Protein 5VT6 (pdb70)

Radius of gyration: 27.68 Å; Cα contacts (8 Å, |Δi|>4): 2386; chains: 4; bounding box: 78×60×85 Å

Nearest PDB structures (foldseek):
  5vt6-assembly1_B  TM=1.004E+00  e=1.354E-52  Burkholderia pseudomallei 1710b
  5vt6-assembly1_A  TM=1.003E+00  e=3.858E-51  Burkholderia pseudomallei 1710b
  5vt6-assembly1_C  TM=9.973E-01  e=3.308E-50  Burkholderia pseudomallei 1710b
  5vt6-assembly1_D  TM=1.000E+00  e=5.338E-49  Burkholderia pseudomallei 1710b
  8jfg-assembly2_E  TM=9.544E-01  e=6.096E-26  Helicobacter pylori

B-factor: mean 19.11, std 9.96, range [7.11, 70.33]

InterPro domains:
  IPR002347 Short-chain dehydrogenase/reductase SDR [PF13561] (15-246)
  IPR002347 Short-chain dehydrogenase/reductase SDR [PR00080] (81-92)
  IPR002347 Short-chain dehydrogenase/reductase SDR [PR00080] (134-142)
  IPR002347 Short-chain dehydrogenase/reductase SDR [PR00080] (154-173)
  IPR002347 Short-chain dehydrogenase/reductase SDR [PR00081] (6-23)
  IPR002347 Short-chain dehydrogenase/reductase SDR [PR00081] (81-92)
  IPR002347 Short-chain dehydrogenase/reductase SDR [PR00081] (128-144)
  IPR002347 Short-chain dehydrogenase/reductase SDR [PR00081] (154-173)
  IPR002347 Short-chain dehydrogenase/reductase SDR [PR00081] (175-192)
  IPR002347 Short-chain dehydrogenase/reductase SDR [PR00081] (209-229)
  IPR011283 Acetoacetyl-CoA reductase [TIGR01829] (5-247)
  IPR020904 Short-chain dehydrogenase/reductase, conserved site [PS00061] (141-169)
  IPR036291 NAD(P)-binding domain superfamily [SSF51735] (4-247)
  IPR050259 Short-chain dehydrogenases/reductases [PTHR42879] (4-246)
  IPR057326 Ketoreductase domain [SM00822] (5-185)

Solvent-accessible surface area: 33100 Å² total; per-residue (Å²): 170,60,6,0,3,0,3,22,0,19,37,43,19,0,7,7,0,0,81,64,0,49,90,68,42,13,22,3,0,0,2,29,68,86,95,32,135,89,26,85,68,27,32,91,106,9,114,115,67,62,46,101,15,112,28,20,55,12,70,10,28,53,36,92,12,4,80,150,7,4,128,41,0,62,86,82,44,59,58,1,6,0,0,0,5,18,27,41,53,60,109,88,23,43,1,92,163,4,74,73,46,32,0,19,31,0,13,117,23,3,2,16,5,4,0,0,4,1,38,34,9,4,48,24,0,25,137,98,161,44,0,9,0,2,0,10,3,12,4,11,5,26,49,1,13,133,8,17,0,0,33,0,0,0,12,13,0,2,17,0,0,0,6,0,1,0,55,33,5,6,140,84,34,1,4,0,1,1,0,5,10,7,56,22,52,39,80,85,20,88,90,47,80,119,93,56,52,106,77,48,28,53,93,61,1,24,26,37,76,34,0,112,22,61,1,0,0,5,0,0,19,22,1,0,32,95,41,0,15,0,1,3,1,11,53,4,31,0,6,0,5,20,29,13,73,178,95,8,0,3,0,3,23,0,18,40,43,20,1,6,8,0,0,79,66,0,51,90,67,44,14,26,3,0,0,3,29,67,121,95,33,135,82,29,88,68,28,21,95,101,12,117,108,69,59,47,102,3,33,26,15,51,9,54,9,13,53,51,122,19,4,85,142,3,4,121,98,0,65,86,103,51,61,54,2,1,0,0,0,7,19,26,42,58,69,114,88,21,45,1,86,165,3,76,59,45,34,0,43,24,0,12,93,22,2,1,15,4,4,1,0,4,0,40,35,8,4,55,18,0,31,137,88,157,26,0,11,1,2,0,10,4,12,4,6,7,24,51,2,11,135,7,16,0,0,32,0,0,0,13,14,0,2,17,0,0,0,7,0,1,0,52,30,4,6,150,75,39,1,4,0,1,1,0,5,10,7,83,30,55,71,156,159,47,83,84,56,19,50,92,76,0,23,22,28,73,59,0,109,21,59,1,0,0,5,2,0,17,22,1,4,35,104,41,0,16,0,0,3,1,9,54,4,32,0,6,0,4,22,26,13,71,175,97,6,0,2,0,2,21,0,19,39,44,19,0,6,8,0,0,80,64,0,49,89,67,40,16,24,4,0,0,3,28,70,111,96,32,136,88,31,91,65,28,32,79,104,12,124,113,69,59,48,108,18,123,26,14,49,10,57,9,12,51,40,96,5,3,63,147,8,4,121,112,0,56,82,66,48,59,53,1,0,0,0,0,3,18,23,41,59,68,112,91,22,51,1,77,156,3,77,52,44,32,0,46,24,0,13,90,23,1,2,12,4,3,0,0,4,0,38,35,6,1,55,19,0,35,140,87,145,26,0,11,1,2,0,9,4,11,2,7,10,20,40,10,2,130,9,19,0,0,32,1,0,0,14,13,0,0,21,0,0,0,6,0,1,0,47,35,4,5,130,71,39,1,4,0,2,2,0,6,9,6,65,30,56,123,140,90,68,73,65,45,113,82,47,15,45,95,86,1,22,26,31,75,39,0,117,23,63,3,0,0,5,1,0,19,24,1,4,34,102,38,0,15,0,1,3,1,9,52,4,31,0,5,0,4,22,25,13,75,180,83,6,0,3,0,2,22,0,17,38,45,21,0,6,8,0,0,82,69,0,48,91,67,43,14,25,4,0,0,2,31,38,129,190,31,134,82,34,89,63,27,45,107,98,10,54,114,70,61,47,114,13,93,27,14,53,9,58,10,31,55,37,96,7,3,79,137,4,5,63,120,0,62,87,83,44,60,56,1,7,0,0,0,3,20,24,42,39,68,108,90,24,45,0,84,163,3,75,48,46,34,0,17,21,0,12,114,22,1,1,16,4,3,0,0,4,0,39,33,7,2,54,17,0,43,147,89,60,32,0,9,1,2,0,10,4,13,3,7,9,23,40,11,3,134,8,19,0,0,33,2,0,0,13,14,0,0,22,0,0,0,5,0,1,0,46,33,5,6,140,127,40,2,5,0,1,2,0,6,8,7,67,32,56,124,100,92,74,36,69,105,82,0,23,24,32,74,51,0,113,22,62,1,0,0,6,2,0,19,22,1,1,34,98,40,0,16,0,0,3,1,8,51,2,30,0,6,0,4,22,26,13,73

Foldseek 3Di:
DAEEEFEVLLFQLNVLLQVLLVVVPYQYEYEDEPPPPCVVVSQVVVVVVPDHYHYFYAQLLDLVRLQVRLVVVCVVVVAHAEYEAPDFDALFDAPVPDDPCRQSVRQSRQAVSLVSNCVSHVVRLQVQLGHEYEHEAAVCLVVPDGRGPRRVVRRVVVLVSQQVVQVVNLRSHYAGEYEYEAAAPGVVLVVDDPVCCVPPRQVLAVQRDHHYSNVSSVVSSVCGDPVNSVDHSYYHYHYNPSDDD/DAEEEFEVLQFQLNVLLQVLLVVVPYQYEYEDEPPPPCVVVSQVVVVVVPGHYHYFYAQLLDLVRLLVRLVVVCVVPVAHAEYEADDFDAQFDAPVPDDPCRQSVRQSRQAVSLVSNCVSHVVRLLVVLGHEYEYEAAVCLVVPDGRGPRRVVRRVVVLVSQQVVQVVNLVSHYAGEYEHEAAAPGPVCQVPPQVLAVQRDHHYSNVSSNVVSVCGDPVNSVDHSYYHYHYNPSDDD/DAEEEFEVCLALLNVLLQVLLVVVPYQYEYEDEPPPPCPPVSQVVVVVVPGHYHYFYAQLLDLVRLQVRLVVVCVVVVAHAEYEAPFFDAQFAAPVPDDPVRQVVRQSRQAVSLVSNCVSHVVRLQVVLGHEYEHEAAVCLVDPDGRGPRNVVRRVVVLVSQQVVQVVNLRSHYAGEYEHEAAAPSDDPCCCVPPHQVLQQQRDHHYSNVSSNVSSVCSDPVNSVDHSYYHYHHNPSDDD/DAEEEFEVLLALLNVLLQVLLVVVPYQYEYEDEPPDPQVVVSQVVVVVVPDHYHYFYAQLLDLVRLQVRLVVVCVVVVAHAEYEAPDADAQFAAPVPDDPVRLVVRQSRLAVSLVSNCVSHVVRLLVVLGHEYEYEAAVCLVDPDGRGPRNVVRRVNVLVSQQVVQVVCLRSHYAGEYEHEAAAPSVPVNQVLQVQRDHHYSNVSSVVSSVCSDPVNSVDHSYYHYHHNPSDDD

Secondary structure (DSSP, 8-state):
--EEEETTTTSHHHHHHHHHHHHTT-EEEEEE-TT-S-HHHHHHHHHHTT---EEEE--TT-HHHHHHHHHHHHHHHS--SEEEE-------B-TTT--HHHHHHHIIIIIHHHHHHHTTTHHHHHHHT-EEEEEE--HHHHH--TTBHHHHHHHHHHHHHHHHHHHHHGGGTEEEEEEEE-SBSSHHHHTS-HHHIIIIIGGG-TTSSPBPHHHHHHHHHHHTSTT-TT--S-EEEESTTS---/--EEEETTTTSHHHHHHHHHHHHTT-EEEEEE-TT-S-HHHHHHHHHHTT---EEEE--TT-HHHHHHHHHHHHHHHS--SEEEE-------B-TTT--HHHHHHHIIIIIHHHHHHHTTTHHHHHHHT-EEEEEE--HHHHH--TTBHHHHHHHHHHHHHHHHHHHHHGGGTEEEEEEEE--B----IIIIIGGG-TTSSPBPHHHHHHHHHHHTSTT-TT--S-EEEESTTS---/--EEEETTTTSHHHHHHHHHHHHTT-EEEEEE-TT-TTHHHHHHHHHHTT---EEEE--TT-HHHHHHHHHHHHHHHS---EEEE-------B-TTT--HHHHHHHIIIIIHHHHHHHTTTHHHHHHHT-EEEEEE--GGGTS--TTBHHHHHHHHHHHHHHHHHHHHHGGGTEEEEEEEE--B----HHHIIIIIGGG-TT-SPBPHHHHHHHHHHHTSTT-TT--S-EEEESTTS---/--EEEETTTTSHHHHHHHHHHHHTT-EEEEEE-TT-S-HHHHHHHHHHTT---EEEE--TT-HHHHHHHHHHHHHHHS--SEEEE-------B-TTT--HHHHHHHIIIIIHHHHHHHTTTHHHHHHHT-EEEEEE--GGGTS--TTBHHHHHHHHHHHHHHHHHHHHHGGGTEEEEEEEE--B---TTTGGG-TTSSPBPHHHHHHHHHHHTSTT-TT--S-EEEESTTS---

Structure (mmCIF, N/CA/C/O backbone):
data_5VT6
#
_entry.id   5VT6
#
_cell.length_a   73.150
_cell.length_b   92.180
_cell.length_c   83.050
_cell.angle_alpha   90.000
_cell.angle_beta   115.150
_cell.angle_gamma   90.000
#
_symmetry.space_group_name_H-M   'P 1 21 1'
#
loop_
_entity.id
_entity.type
_entity.pdbx_description
1 polymer 'Acetoacetyl-CoA reductase'
2 non-polymer 'NADP NICOTINAMIDE-ADENINE-DINUCLEOTIDE PHOSPHATE'
3 non-polymer 'ACETATE ION'
4 non-polymer 1,2-ETHANEDIOL
5 non-polymer IMIDAZOLE
6 water water
#
loop_
_atom_site.group_PDB
_atom_site.id
_atom_site.type_symbol
_atom_site.label_atom_id
_atom_site.label_alt_id
_atom_site.label_comp_id
_atom_site.label_asym_id
_atom_site.label_entity_id
_atom_site.label_seq_id
_atom_site.pdbx_PDB_ins_code
_atom_site.Cartn_x
_atom_site.Cartn_y
_atom_site.Cartn_z
_atom_site.occupancy
_atom_site.B_iso_or_equiv
_atom_site.auth_seq_id
_atom_site.auth_comp_id
_atom_site.auth_asym_id
_atom_site.auth_atom_id
_atom_site.pdbx_PDB_model_num
ATOM 1 N N . LYS A 1 25 ? 42.742 -6.775 -14.801 1.00 29.25 4 LYS A N 1
ATOM 2 C CA . LYS A 1 25 ? 42.123 -5.470 -14.576 1.00 30.36 4 LYS A CA 1
ATOM 3 C C . LYS A 1 25 ? 41.197 -5.438 -13.353 1.00 26.24 4 LYS A C 1
ATOM 4 O O . LYS A 1 25 ? 40.163 -6.101 -13.328 1.00 27.47 4 LYS A O 1
ATOM 10 N N . ARG A 1 26 ? 41.556 -4.625 -12.362 1.00 19.95 5 ARG A N 1
ATOM 11 C CA . ARG A 1 26 ? 40.834 -4.592 -11.095 1.00 15.51 5 ARG A CA 1
ATOM 12 C C . ARG A 1 26 ? 39.516 -3.833 -11.234 1.00 14.00 5 ARG A C 1
ATOM 13 O O . ARG A 1 26 ? 39.476 -2.744 -11.816 1.00 16.48 5 ARG A O 1
ATOM 21 N N . VAL A 1 27 ? 38.440 -4.393 -10.681 1.00 13.58 6 VAL A N 1
ATOM 22 C CA . VAL A 1 27 ? 37.094 -3.833 -10.809 1.00 12.39 6 VAL A CA 1
ATOM 23 C C . VAL A 1 27 ? 36.646 -3.288 -9.458 1.00 13.61 6 VAL A C 1
ATOM 24 O O . VAL A 1 27 ? 36.720 -3.993 -8.444 1.00 14.09 6 VAL A O 1
ATOM 28 N N . ALA A 1 28 ? 36.153 -2.050 -9.450 1.00 11.82 7 ALA A N 1
ATOM 29 C CA . ALA A 1 28 ? 35.626 -1.430 -8.243 1.00 10.12 7 ALA A CA 1
ATOM 30 C C . ALA A 1 28 ? 34.145 -1.139 -8.413 1.00 15.45 7 ALA A C 1
ATOM 31 O O . ALA A 1 28 ? 33.696 -0.770 -9.505 1.00 14.73 7 ALA A O 1
ATOM 33 N N . PHE A 1 29 ? 33.394 -1.287 -7.321 1.00 9.92 8 PHE A N 1
ATOM 34 C CA . PHE A 1 29 ? 31.988 -0.908 -7.259 1.00 8.88 8 PHE A CA 1
ATOM 35 C C . PHE A 1 29 ? 31.808 0.052 -6.090 1.00 11.01 8 PHE A C 1
ATOM 36 O O . PHE A 1 29 ? 32.137 -0.294 -4.946 1.00 12.02 8 PHE A O 1
ATOM 44 N N . VAL A 1 30 ? 31.298 1.253 -6.373 1.00 12.33 9 VAL A N 1
ATOM 45 C CA . VAL A 1 30 ? 31.210 2.338 -5.393 1.00 11.00 9 VAL A CA 1
ATOM 46 C C . VAL A 1 30 ? 29.737 2.658 -5.179 1.00 10.97 9 VAL A C 1
ATOM 47 O O . VAL A 1 30 ? 29.085 3.215 -6.075 1.00 11.92 9 VAL A O 1
ATOM 51 N N . THR A 1 31 ? 29.207 2.334 -3.999 1.00 10.47 10 THR A N 1
ATOM 52 C CA . THR A 1 31 ? 27.827 2.714 -3.738 1.00 10.49 10 THR A CA 1
ATOM 53 C C . THR A 1 31 ? 27.769 4.201 -3.401 1.00 14.06 10 THR A C 1
ATOM 54 O O . THR A 1 31 ? 28.719 4.778 -2.868 1.00 12.88 10 THR A O 1
ATOM 58 N N . GLY A 1 32 ? 26.656 4.833 -3.755 1.00 12.33 11 GLY A N 1
ATOM 59 C CA . GLY A 1 32 ? 26.619 6.287 -3.682 1.00 15.09 11 GLY A CA 1
ATOM 60 C C . GLY A 1 32 ? 27.688 6.945 -4.527 1.00 13.63 11 GLY A C 1
ATOM 61 O O . GLY A 1 32 ? 28.176 8.027 -4.178 1.00 12.20 11 GLY A O 1
ATOM 62 N N . GLY A 1 33 ? 28.059 6.316 -5.645 1.00 12.25 12 GLY A N 1
ATOM 63 C CA . GLY A 1 33 ? 29.183 6.755 -6.459 1.00 16.63 12 GLY A CA 1
ATOM 64 C C . GLY A 1 33 ? 28.988 8.072 -7.182 1.00 16.22 12 GLY A C 1
ATOM 65 O O . GLY A 1 33 ? 29.964 8.591 -7.732 1.00 16.83 12 GLY A O 1
ATOM 66 N N . MET A 1 34 ? 27.772 8.617 -7.212 1.00 13.77 13 MET A N 1
ATOM 67 C CA . MET A 1 34 ? 27.525 9.915 -7.822 1.00 15.65 13 MET A CA 1
ATOM 68 C C . MET A 1 34 ? 27.333 11.025 -6.803 1.00 15.38 13 MET A C 1
ATOM 69 O O . MET A 1 34 ? 27.082 12.168 -7.198 1.00 17.45 13 MET A O 1
ATOM 74 N N . GLY A 1 35 ? 27.416 10.714 -5.510 1.00 14.03 14 GLY A N 1
ATOM 75 C CA . GLY A 1 35 ? 27.298 11.710 -4.468 1.00 11.65 14 GLY A CA 1
ATOM 76 C C . GLY A 1 35 ? 28.600 12.460 -4.267 1.00 13.58 14 GLY A C 1
ATOM 77 O O . GLY A 1 35 ? 29.563 12.313 -5.018 1.00 14.30 14 GLY A O 1
ATOM 78 N N . GLY A 1 36 ? 28.618 13.289 -3.229 1.00 14.58 15 GLY A N 1
ATOM 79 C CA . GLY A 1 36 ? 29.741 14.182 -3.013 1.00 13.60 15 GLY A CA 1
ATOM 80 C C . GLY A 1 36 ? 31.039 13.428 -2.812 1.00 15.66 15 GLY A C 1
ATOM 81 O O . GLY A 1 36 ? 32.002 13.585 -3.576 1.00 17.63 15 GLY A O 1
ATOM 82 N N . LEU A 1 37 ? 31.070 12.581 -1.789 1.00 11.87 16 LEU A N 1
ATOM 83 C CA . LEU A 1 37 ? 32.268 11.775 -1.565 1.00 10.65 16 LEU A CA 1
ATOM 84 C C . LEU A 1 37 ? 32.388 10.657 -2.597 1.00 14.90 16 LEU A C 1
ATOM 85 O O . LEU A 1 37 ? 33.488 10.364 -3.079 1.00 11.30 16 LEU A O 1
ATOM 90 N N . GLY A 1 38 ? 31.267 10.030 -2.966 1.00 11.88 17 GLY A N 1
ATOM 91 C CA . GLY A 1 38 ? 31.334 8.892 -3.870 1.00 12.07 17 GLY A CA 1
ATOM 92 C C . GLY A 1 38 ? 31.909 9.238 -5.232 1.00 11.51 17 GLY A C 1
ATOM 93 O O . GLY A 1 38 ? 32.684 8.463 -5.801 1.00 12.49 17 GLY A O 1
ATOM 94 N N . ALA A 1 39 ? 31.554 10.407 -5.768 1.00 11.57 18 ALA A N 1
ATOM 95 C CA . ALA A 1 39 ? 32.092 10.804 -7.068 1.00 13.15 18 ALA A CA 1
ATOM 96 C C . ALA A 1 39 ? 33.607 10.972 -7.000 1.00 14.09 18 ALA A C 1
ATOM 97 O O . ALA A 1 39 ? 34.330 10.565 -7.921 1.00 12.84 18 ALA A O 1
ATOM 99 N N . ALA A 1 40 ? 34.102 11.556 -5.908 1.00 12.40 19 ALA A N 1
ATOM 100 C CA . ALA A 1 40 ? 35.543 11.739 -5.745 1.00 9.93 19 ALA A CA 1
ATOM 101 C C . ALA A 1 40 ? 36.254 10.396 -5.653 1.00 11.53 19 ALA A C 1
ATOM 102 O O . ALA A 1 40 ? 37.335 10.214 -6.230 1.00 11.01 19 ALA A O 1
ATOM 104 N N . ILE A 1 41 ? 35.653 9.443 -4.934 1.00 10.84 20 ILE A N 1
ATOM 105 C CA . ILE A 1 41 ? 36.208 8.091 -4.838 1.00 10.33 20 ILE A CA 1
ATOM 106 C C . ILE A 1 41 ? 36.257 7.438 -6.214 1.00 11.19 20 ILE A C 1
ATOM 107 O O . ILE A 1 41 ? 37.285 6.885 -6.631 1.00 12.05 20 ILE A O 1
ATOM 112 N N . SER A 1 42 ? 35.139 7.493 -6.939 1.00 8.63 21 SER A N 1
ATOM 113 C CA . SER A 1 42 ? 35.072 6.872 -8.256 1.00 9.80 21 SER A CA 1
ATOM 114 C C . SER A 1 42 ? 36.154 7.410 -9.184 1.00 13.97 21 SER A C 1
ATOM 115 O O . SER A 1 42 ? 36.802 6.637 -9.907 1.00 12.13 21 SER A O 1
ATOM 118 N N . ARG A 1 43 ? 36.371 8.726 -9.163 1.00 12.58 22 ARG A N 1
ATOM 119 C CA . ARG A 1 43 ? 37.395 9.336 -10.006 1.00 13.45 22 ARG A CA 1
ATOM 120 C C . ARG A 1 43 ? 38.783 8.825 -9.645 1.00 11.59 22 ARG A C 1
ATOM 121 O O . ARG A 1 43 ? 39.569 8.463 -10.529 1.00 13.17 22 ARG A O 1
ATOM 129 N N . ARG A 1 44 ? 39.106 8.800 -8.347 1.00 12.62 23 ARG A N 1
ATOM 130 C CA . ARG A 1 44 ? 40.431 8.355 -7.918 1.00 15.28 23 ARG A CA 1
ATOM 131 C C . ARG A 1 44 ? 40.674 6.899 -8.281 1.00 13.57 23 ARG A C 1
ATOM 132 O O . ARG A 1 44 ? 41.771 6.538 -8.721 1.00 14.07 23 ARG A O 1
ATOM 140 N N . LEU A 1 45 ? 39.670 6.042 -8.091 1.00 11.29 24 LEU A N 1
ATOM 141 C CA . LEU A 1 45 ? 39.873 4.635 -8.417 1.00 13.49 24 LEU A CA 1
ATOM 142 C C . LEU A 1 45 ? 40.001 4.433 -9.922 1.00 15.96 24 LEU A C 1
ATOM 143 O O . LEU A 1 45 ? 40.787 3.594 -10.372 1.00 12.82 24 LEU A O 1
ATOM 148 N N . HIS A 1 46 ? 39.222 5.177 -10.713 1.00 13.70 25 HIS A N 1
ATOM 149 C CA . HIS A 1 46 ? 39.380 5.138 -12.163 1.00 14.15 25 HIS A CA 1
ATOM 150 C C . HIS A 1 46 ? 40.781 5.577 -12.571 1.00 15.97 25 HIS A C 1
ATOM 151 O O . HIS A 1 46 ? 41.423 4.933 -13.412 1.00 15.51 25 HIS A O 1
ATOM 158 N N . ASP A 1 47 ? 41.282 6.663 -11.968 1.00 13.73 26 ASP A N 1
ATOM 159 C CA . ASP A 1 47 ? 42.598 7.172 -12.327 1.00 17.73 26 ASP A CA 1
ATOM 160 C C . ASP A 1 47 ? 43.717 6.238 -11.892 1.00 15.25 26 ASP A C 1
ATOM 161 O O . ASP A 1 47 ? 44.807 6.290 -12.476 1.00 19.61 26 ASP A O 1
ATOM 166 N N . ALA A 1 48 ? 43.475 5.395 -10.891 1.00 12.12 27 ALA A N 1
ATOM 167 C CA . ALA A 1 48 ? 44.417 4.350 -10.506 1.00 18.67 27 ALA A CA 1
ATOM 168 C C . ALA A 1 48 ? 44.415 3.170 -11.467 1.00 18.01 27 ALA A C 1
ATOM 169 O O . ALA A 1 48 ? 45.202 2.235 -11.279 1.00 22.50 27 ALA A O 1
ATOM 171 N N . GLY A 1 49 ? 43.547 3.174 -12.468 1.00 14.85 28 GLY A N 1
ATOM 172 C CA . GLY A 1 49 ? 43.532 2.127 -13.461 1.00 15.52 28 GLY A CA 1
ATOM 173 C C . GLY A 1 49 ? 42.461 1.084 -13.273 1.00 14.98 28 GLY A C 1
ATOM 174 O O . GLY A 1 49 ? 42.470 0.082 -13.993 1.00 17.46 28 GLY A O 1
ATOM 175 N N . MET A 1 50 ? 41.537 1.283 -12.340 1.00 14.93 29 MET A N 1
ATOM 176 C CA . MET A 1 50 ? 40.471 0.313 -12.144 1.00 16.16 29 MET A CA 1
ATOM 177 C C . MET A 1 50 ? 39.310 0.571 -13.096 1.00 16.05 29 MET A C 1
ATOM 178 O O . MET A 1 50 ? 39.080 1.699 -13.545 1.00 18.14 29 MET A O 1
ATOM 183 N N . ALA A 1 51 ? 38.591 -0.501 -13.421 1.00 15.55 30 ALA A N 1
ATOM 184 C CA . ALA A 1 51 ? 37.297 -0.381 -14.079 1.00 14.00 30 ALA A CA 1
ATOM 185 C C . ALA A 1 51 ? 36.261 -0.106 -12.997 1.00 15.89 30 ALA A C 1
ATOM 186 O O . ALA A 1 51 ? 36.154 -0.874 -12.037 1.00 18.00 30 ALA A O 1
ATOM 188 N N . VAL A 1 52 ? 35.511 0.991 -13.119 1.00 12.98 31 VAL A N 1
ATOM 189 C CA . VAL A 1 52 ? 34.684 1.457 -12.007 1.00 12.98 31 VAL A CA 1
ATOM 190 C C . VAL A 1 52 ? 33.209 1.395 -12.384 1.00 16.05 31 VAL A C 1
ATOM 191 O O . VAL A 1 52 ? 32.787 1.973 -13.394 1.00 14.37 31 VAL A O 1
ATOM 195 N N . ALA A 1 53 ? 32.437 0.688 -11.568 1.00 12.32 32 ALA A N 1
ATOM 196 C CA . ALA A 1 53 ? 30.982 0.722 -11.585 1.00 14.31 32 ALA A CA 1
ATOM 197 C C . ALA A 1 53 ? 30.495 1.549 -10.406 1.00 11.88 32 ALA A C 1
ATOM 198 O O . ALA A 1 53 ? 31.041 1.447 -9.300 1.00 13.67 32 ALA A O 1
ATOM 200 N N . VAL A 1 54 ? 29.468 2.367 -10.632 1.00 13.73 33 VAL A N 1
ATOM 201 C CA . VAL A 1 54 ? 28.889 3.170 -9.559 1.00 13.31 33 VAL A CA 1
ATOM 202 C C . VAL A 1 54 ? 27.429 2.787 -9.404 1.00 13.98 33 VAL A C 1
ATOM 203 O O . VAL A 1 54 ? 26.764 2.385 -10.367 1.00 15.72 33 VAL A O 1
ATOM 207 N N . SER A 1 55 ? 26.931 2.894 -8.177 1.00 13.94 34 SER A N 1
ATOM 208 C CA . SER A 1 55 ? 25.500 2.747 -7.967 1.00 15.18 34 SER A CA 1
ATOM 209 C C . SER A 1 55 ? 24.845 4.124 -7.969 1.00 15.55 34 SER A C 1
ATOM 210 O O . SER A 1 55 ? 25.498 5.155 -7.778 1.00 14.83 34 SER A O 1
ATOM 213 N N . HIS A 1 56 ? 23.543 4.132 -8.229 1.00 13.79 35 HIS A N 1
ATOM 214 C CA . HIS A 1 56 ? 22.728 5.314 -7.997 1.00 14.05 35 HIS A CA 1
ATOM 215 C C . HIS A 1 56 ? 21.422 4.876 -7.361 1.00 15.26 35 HIS A C 1
ATOM 216 O O . HIS A 1 56 ? 20.982 3.733 -7.518 1.00 15.09 35 HIS A O 1
ATOM 223 N N . SER A 1 57 ? 20.804 5.802 -6.640 1.00 13.42 36 SER A N 1
ATOM 224 C CA . SER A 1 57 ? 19.508 5.532 -6.046 1.00 19.66 36 SER A CA 1
ATOM 225 C C . SER A 1 57 ? 18.440 5.429 -7.135 1.00 20.73 36 SER A C 1
ATOM 226 O O . SER A 1 57 ? 18.572 5.979 -8.235 1.00 17.69 36 SER A O 1
ATOM 229 N N . GLU A 1 58 ? 17.362 4.713 -6.807 1.00 19.58 37 GLU A N 1
ATOM 230 C CA . GLU A 1 58 ? 16.338 4.417 -7.805 1.00 21.11 37 GLU A CA 1
ATOM 231 C C . GLU A 1 58 ? 15.716 5.688 -8.372 1.00 26.04 37 GLU A C 1
ATOM 232 O O . GLU A 1 58 ? 15.395 5.749 -9.565 1.00 28.21 37 GLU A O 1
ATOM 234 N N . ARG A 1 59 ? 15.556 6.722 -7.547 1.00 25.26 38 ARG A N 1
ATOM 235 C CA . ARG A 1 59 ? 14.917 7.955 -7.994 1.00 33.08 38 ARG A CA 1
ATOM 236 C C . ARG A 1 59 ? 15.914 9.041 -8.389 1.00 30.26 38 ARG A C 1
ATOM 237 O O . ARG A 1 59 ? 15.505 10.189 -8.603 1.00 30.39 38 ARG A O 1
ATOM 239 N N . ASN A 1 60 ? 17.202 8.712 -8.497 1.00 26.36 39 ASN A N 1
ATOM 240 C CA . ASN A 1 60 ? 18.188 9.671 -8.986 1.00 22.63 39 ASN A CA 1
ATOM 241 C C . ASN A 1 60 ? 17.770 10.182 -10.365 1.00 24.15 39 ASN A C 1
ATOM 242 O O . ASN A 1 60 ? 17.658 9.406 -11.318 1.00 22.55 39 ASN A O 1
ATOM 247 N N . ASP A 1 61 ? 17.538 11.489 -10.475 1.00 28.85 40 ASP A N 1
ATOM 248 C CA . ASP A 1 61 ? 16.990 12.057 -11.702 1.00 35.27 40 ASP A CA 1
ATOM 249 C C . ASP A 1 61 ? 18.058 12.607 -12.642 1.00 35.16 40 ASP A C 1
ATOM 250 O O . ASP A 1 61 ? 17.714 13.138 -13.702 1.00 34.16 40 ASP A O 1
ATOM 255 N N . HIS A 1 62 ? 19.339 12.480 -12.294 1.00 23.20 41 HIS A N 1
ATOM 256 C CA . HIS A 1 62 ? 20.408 13.116 -13.056 1.00 25.69 41 HIS A CA 1
ATOM 257 C C . HIS A 1 62 ? 21.494 12.122 -13.447 1.00 19.90 41 HIS A C 1
ATOM 258 O O . HIS A 1 62 ? 22.658 12.507 -13.609 1.00 22.41 41 HIS A O 1
ATOM 265 N N . VAL A 1 63 ? 21.135 10.843 -13.610 1.00 19.85 42 VAL A N 1
ATOM 266 C CA . VAL A 1 63 ? 22.149 9.818 -13.866 1.00 18.11 42 VAL A CA 1
ATOM 267 C C . VAL A 1 63 ? 22.850 10.069 -15.200 1.00 20.98 42 VAL A C 1
ATOM 268 O O . VAL A 1 63 ? 24.086 10.113 -15.268 1.00 20.45 42 VAL A O 1
ATOM 272 N N . SER A 1 64 ? 22.074 10.228 -16.281 1.00 24.36 43 SER A N 1
ATOM 273 C CA . SER A 1 64 ? 22.682 10.463 -17.590 1.00 23.72 43 SER A CA 1
ATOM 274 C C . SER A 1 64 ? 23.551 11.711 -17.584 1.00 26.15 43 SER A C 1
ATOM 275 O O . SER A 1 64 ? 24.664 11.705 -18.125 1.00 24.77 43 SER A O 1
ATOM 278 N N . THR A 1 65 ? 23.060 12.792 -16.978 1.00 27.10 44 THR A N 1
ATOM 279 C CA . THR A 1 65 ? 23.837 14.024 -16.929 1.00 28.24 44 THR A CA 1
ATOM 280 C C . THR A 1 65 ? 25.157 13.819 -16.196 1.00 24.79 44 THR A C 1
ATOM 281 O O . THR A 1 65 ? 26.208 14.283 -16.655 1.00 23.88 44 THR A O 1
ATOM 285 N N . TRP A 1 66 ? 25.128 13.106 -15.066 1.00 19.79 45 TRP A N 1
ATOM 286 C CA . TRP A 1 66 ? 26.359 12.842 -14.326 1.00 21.00 45 TRP A CA 1
ATOM 287 C C . TRP A 1 66 ? 27.345 12.043 -15.174 1.00 21.40 45 TRP A C 1
ATOM 288 O O . TRP A 1 66 ? 28.527 12.392 -15.267 1.00 18.97 45 TRP A O 1
ATOM 299 N N . LEU A 1 67 ? 26.867 10.975 -15.818 1.00 19.74 46 LEU A N 1
ATOM 300 C CA . LEU A 1 67 ? 27.748 10.167 -16.657 1.00 20.30 46 LEU A CA 1
ATOM 301 C C . LEU A 1 67 ? 28.347 10.993 -17.789 1.00 20.54 46 LEU A C 1
ATOM 302 O O . LEU A 1 67 ? 29.530 10.838 -18.117 1.00 21.13 46 LEU A O 1
ATOM 307 N N . MET A 1 68 ? 27.554 11.890 -18.384 1.00 22.40 47 MET A N 1
ATOM 308 C CA . MET A 1 68 ? 28.055 12.688 -19.500 1.00 24.03 47 MET A CA 1
ATOM 309 C C . MET A 1 68 ? 29.167 13.631 -19.058 1.00 20.74 47 MET A C 1
ATOM 310 O O . MET A 1 68 ? 30.184 13.772 -19.751 1.00 24.78 47 MET A O 1
ATOM 315 N N . HIS A 1 69 ? 28.983 14.299 -17.917 1.00 20.47 48 HIS A N 1
ATOM 316 C CA . HIS A 1 69 ? 30.012 15.207 -17.424 1.00 28.34 48 HIS A CA 1
ATOM 317 C C . HIS A 1 69 ? 31.290 14.456 -17.086 1.00 26.48 48 HIS A C 1
ATOM 318 O O . HIS A 1 69 ? 32.393 14.955 -17.340 1.00 27.84 48 HIS A O 1
ATOM 325 N N . GLU A 1 70 ? 31.164 13.251 -16.521 1.00 20.38 49 GLU A N 1
ATOM 326 C CA . GLU A 1 70 ? 32.351 12.451 -16.241 1.00 19.72 49 GLU A CA 1
ATOM 327 C C . GLU A 1 70 ? 33.032 12.009 -17.527 1.00 19.57 49 GLU A C 1
ATOM 328 O O . GLU A 1 70 ? 34.267 11.974 -17.597 1.00 23.45 49 GLU A O 1
ATOM 334 N N . ARG A 1 71 ? 32.245 11.664 -18.554 1.00 20.83 50 ARG A N 1
ATOM 335 C CA . ARG A 1 71 ? 32.817 11.352 -19.860 1.00 21.08 50 ARG A CA 1
ATOM 336 C C . ARG A 1 71 ? 33.523 12.561 -20.456 1.00 28.94 50 ARG A C 1
ATOM 337 O O . ARG A 1 71 ? 34.610 12.431 -21.035 1.00 26.16 50 ARG A O 1
ATOM 345 N N . ASP A 1 72 ? 32.898 13.740 -20.357 1.00 27.36 51 ASP A N 1
ATOM 346 C CA . ASP A 1 72 ? 33.529 14.959 -20.853 1.00 33.56 51 ASP A CA 1
ATOM 347 C C . ASP A 1 72 ? 34.875 15.191 -20.185 1.00 35.72 51 ASP A C 1
ATOM 348 O O . ASP A 1 72 ? 35.787 15.753 -20.802 1.00 32.05 51 ASP A O 1
ATOM 353 N N . ALA A 1 73 ? 35.014 14.767 -18.931 1.00 28.31 52 ALA A N 1
ATOM 354 C CA . ALA A 1 73 ? 36.266 14.862 -18.198 1.00 28.60 52 ALA A CA 1
ATOM 355 C C . ALA A 1 73 ? 37.162 13.650 -18.414 1.00 26.71 52 ALA A C 1
ATOM 356 O O . ALA A 1 73 ? 38.183 13.525 -17.731 1.00 30.46 52 ALA A O 1
ATOM 358 N N . GLY A 1 74 ? 36.798 12.754 -19.332 1.00 27.71 53 GLY A N 1
ATOM 359 C CA . GLY A 1 74 ? 37.664 11.667 -19.747 1.00 29.10 53 GLY A CA 1
ATOM 360 C C . GLY A 1 74 ? 37.497 10.344 -19.028 1.00 23.65 53 GLY A C 1
ATOM 361 O O . GLY A 1 74 ? 38.352 9.466 -19.189 1.00 27.77 53 GLY A O 1
ATOM 362 N N . ARG A 1 75 ? 36.430 10.157 -18.258 1.00 19.23 54 ARG A N 1
ATOM 363 C CA . ARG A 1 75 ? 36.239 8.934 -17.483 1.00 21.75 54 ARG A CA 1
ATOM 364 C C . ARG A 1 75 ? 34.908 8.297 -17.848 1.00 23.81 54 ARG A C 1
ATOM 365 O O . ARG A 1 75 ? 33.855 8.931 -17.713 1.00 25.03 54 ARG A O 1
ATOM 373 N N . ASP A 1 76 ? 34.951 7.033 -18.259 1.00 24.33 55 ASP A N 1
ATOM 374 C CA . ASP A 1 76 ? 33.747 6.271 -18.558 1.00 27.25 55 ASP A CA 1
ATOM 375 C C . ASP A 1 76 ? 33.392 5.401 -17.359 1.00 26.40 55 ASP A C 1
ATOM 376 O O . ASP A 1 76 ? 34.166 4.517 -16.972 1.00 28.43 55 ASP A O 1
ATOM 381 N N . PHE A 1 77 ? 32.240 5.674 -16.762 1.00 20.08 56 PHE A N 1
ATOM 382 C CA . PHE A 1 77 ? 31.690 4.874 -15.682 1.00 13.40 56 PHE A CA 1
ATOM 383 C C . PHE A 1 77 ? 30.451 4.156 -16.190 1.00 12.96 56 PHE A C 1
ATOM 384 O O . PHE A 1 77 ? 29.775 4.634 -17.107 1.00 16.86 56 PHE A O 1
ATOM 392 N N . LYS A 1 78 ? 30.158 3.011 -15.587 1.00 14.63 57 LYS A N 1
ATOM 393 C CA . LYS A 1 78 ? 28.886 2.327 -15.783 1.00 16.28 57 LYS A CA 1
ATOM 394 C C . LYS A 1 78 ? 28.087 2.408 -14.489 1.00 16.25 57 LYS A C 1
ATOM 395 O O . LYS A 1 78 ? 28.636 2.219 -13.396 1.00 16.42 57 LYS A O 1
ATOM 401 N N . ALA A 1 79 ? 26.793 2.705 -14.611 1.00 16.33 58 ALA A N 1
ATOM 402 C CA . ALA A 1 79 ? 25.971 3.042 -13.456 1.00 15.38 58 ALA A CA 1
ATOM 403 C C . ALA A 1 79 ? 24.814 2.063 -13.291 1.00 16.07 58 ALA A C 1
ATOM 404 O O . ALA A 1 79 ? 24.192 1.644 -14.276 1.00 17.57 58 ALA A O 1
ATOM 406 N N . TYR A 1 80 ? 24.500 1.734 -12.034 1.00 16.02 59 TYR A N 1
ATOM 407 C CA . TYR A 1 80 ? 23.531 0.684 -11.720 1.00 18.67 59 TYR A CA 1
ATOM 408 C C . TYR A 1 80 ? 22.609 1.142 -10.600 1.00 13.51 59 TYR A C 1
ATOM 409 O O . TYR A 1 80 ? 23.082 1.620 -9.566 1.00 17.36 59 TYR A O 1
ATOM 418 N N . ALA A 1 81 ? 21.302 0.974 -10.796 1.00 15.13 60 ALA A N 1
ATOM 419 C CA . ALA A 1 81 ? 20.337 1.365 -9.774 1.00 14.77 60 ALA A CA 1
ATOM 420 C C . ALA A 1 81 ? 20.364 0.391 -8.598 1.00 17.00 60 ALA A C 1
ATOM 421 O O . ALA A 1 81 ? 20.475 -0.824 -8.785 1.00 14.96 60 ALA A O 1
ATOM 423 N N . VAL A 1 82 ? 20.232 0.920 -7.378 1.00 13.27 61 VAL A N 1
ATOM 424 C CA . VAL A 1 82 ? 20.154 0.071 -6.188 1.00 16.27 61 VAL A CA 1
ATOM 425 C C . VAL A 1 82 ? 19.477 0.829 -5.057 1.00 15.54 61 VAL A C 1
ATOM 426 O O . VAL A 1 82 ? 19.538 2.062 -4.981 1.00 14.47 61 VAL A O 1
ATOM 430 N N . ASP A 1 83 ? 18.842 0.072 -4.165 1.00 14.78 62 ASP A N 1
ATOM 431 C CA . ASP A 1 83 ? 18.456 0.513 -2.828 1.00 15.16 62 ASP A CA 1
ATOM 432 C C . ASP A 1 83 ? 19.275 -0.331 -1.850 1.00 15.18 62 ASP A C 1
ATOM 433 O O . ASP A 1 83 ? 18.977 -1.507 -1.638 1.00 13.50 62 ASP A O 1
ATOM 438 N N . VAL A 1 84 ? 20.313 0.258 -1.248 1.00 13.21 63 VAL A N 1
ATOM 439 C CA . VAL A 1 84 ? 21.178 -0.523 -0.368 1.00 11.81 63 VAL A CA 1
ATOM 440 C C . VAL A 1 84 ? 20.478 -0.986 0.902 1.00 13.20 63 VAL A C 1
ATOM 441 O O . VAL A 1 84 ? 21.007 -1.861 1.606 1.00 14.20 63 VAL A O 1
ATOM 445 N N . ALA A 1 85 ? 19.315 -0.412 1.227 1.00 15.06 64 ALA A N 1
ATOM 446 C CA . ALA A 1 85 ? 18.517 -0.859 2.362 1.00 16.60 64 ALA A CA 1
ATOM 447 C C . ALA A 1 85 ? 17.702 -2.112 2.065 1.00 19.41 64 ALA A C 1
ATOM 448 O O . ALA A 1 85 ? 17.005 -2.601 2.958 1.00 18.60 64 ALA A O 1
ATOM 450 N N . ASP A 1 86 ? 17.764 -2.646 0.848 1.00 14.41 65 ASP A N 1
ATOM 451 C CA . ASP A 1 86 ? 16.908 -3.757 0.441 1.00 15.45 65 ASP A CA 1
ATOM 452 C C . ASP A 1 86 ? 17.764 -4.862 -0.157 1.00 16.33 65 ASP A C 1
ATOM 453 O O . ASP A 1 86 ? 18.415 -4.651 -1.186 1.00 17.77 65 ASP A O 1
ATOM 458 N N . PHE A 1 87 ? 17.741 -6.043 0.476 1.00 13.76 66 PHE A N 1
ATOM 459 C CA . PHE A 1 87 ? 18.614 -7.140 0.057 1.00 15.89 66 PHE A CA 1
ATOM 460 C C . PHE A 1 87 ? 18.336 -7.562 -1.379 1.00 14.08 66 PHE A C 1
ATOM 461 O O . PHE A 1 87 ? 19.270 -7.802 -2.157 1.00 16.69 66 PHE A O 1
ATOM 469 N N . GLU A 1 88 ? 17.057 -7.661 -1.753 1.00 15.57 67 GLU A N 1
ATOM 470 C CA . GLU A 1 88 ? 16.718 -8.118 -3.094 1.00 18.02 67 GLU A CA 1
ATOM 471 C C . GLU A 1 88 ? 17.142 -7.101 -4.147 1.00 15.05 67 GLU A C 1
ATOM 472 O O . GLU A 1 88 ? 17.592 -7.480 -5.234 1.00 16.30 67 GLU A O 1
ATOM 478 N N . SER A 1 89 ? 17.020 -5.807 -3.841 1.00 17.32 68 SER A N 1
ATOM 479 C CA . SER A 1 89 ? 17.517 -4.794 -4.764 1.00 19.05 68 SER A CA 1
ATOM 480 C C . SER A 1 89 ? 19.024 -4.925 -4.947 1.00 17.60 68 SER A C 1
ATOM 481 O O . SER A 1 89 ? 19.539 -4.791 -6.065 1.00 16.96 68 SER A O 1
ATOM 484 N N . CYS A 1 90 ? 19.744 -5.224 -3.863 1.00 14.02 69 CYS A N 1
ATOM 485 C CA . CYS A 1 90 ? 21.185 -5.413 -3.970 1.00 14.08 69 CYS A CA 1
ATOM 486 C C . CYS A 1 90 ? 21.517 -6.628 -4.822 1.00 13.30 69 CYS A C 1
ATOM 487 O O . CYS A 1 90 ? 22.472 -6.597 -5.607 1.00 15.83 69 CYS A O 1
ATOM 490 N N . GLU A 1 91 ? 20.721 -7.696 -4.697 1.00 16.25 70 GLU A N 1
ATOM 491 C CA . GLU A 1 91 ? 20.907 -8.888 -5.522 1.00 13.89 70 GLU A CA 1
ATOM 492 C C . GLU A 1 91 ? 20.750 -8.562 -7.002 1.00 14.87 70 GLU A C 1
ATOM 493 O O . GLU A 1 91 ? 21.580 -8.958 -7.830 1.00 18.47 70 GLU A O 1
ATOM 499 N N . ARG A 1 92 ? 19.671 -7.855 -7.351 1.00 16.67 71 ARG A N 1
ATOM 500 C CA . ARG A 1 92 ? 19.419 -7.501 -8.744 1.00 17.98 71 ARG A CA 1
ATOM 501 C C . ARG A 1 92 ? 20.522 -6.607 -9.287 1.00 17.70 71 ARG A C 1
ATOM 502 O O . ARG A 1 92 ? 20.975 -6.781 -10.424 1.00 19.87 71 ARG A O 1
ATOM 510 N N . CYS A 1 93 ? 20.964 -5.646 -8.478 1.00 15.03 72 CYS A N 1
ATOM 511 C CA . CYS A 1 93 ? 22.056 -4.762 -8.871 1.00 14.66 72 CYS A CA 1
ATOM 512 C C . CYS A 1 93 ? 23.335 -5.545 -9.135 1.00 15.71 72 CYS A C 1
ATOM 513 O O . CYS A 1 93 ? 23.961 -5.398 -10.195 1.00 16.77 72 CYS A O 1
ATOM 516 N N . ALA A 1 94 ? 23.737 -6.386 -8.176 1.00 14.25 73 ALA A N 1
ATOM 517 C CA . ALA A 1 94 ? 24.971 -7.153 -8.311 1.00 16.36 73 ALA A CA 1
ATOM 518 C C . ALA A 1 94 ? 24.936 -8.066 -9.528 1.00 16.11 73 ALA A C 1
ATOM 519 O O . ALA A 1 94 ? 25.956 -8.248 -10.200 1.00 17.32 73 ALA A O 1
ATOM 521 N N . GLU A 1 95 ? 23.771 -8.659 -9.822 1.00 16.47 74 GLU A N 1
ATOM 522 C CA . GLU A 1 95 ? 23.643 -9.481 -11.021 1.00 18.20 74 GLU A CA 1
ATOM 523 C C . GLU A 1 95 ? 24.072 -8.713 -12.265 1.00 18.98 74 GLU A C 1
ATOM 524 O O . GLU A 1 95 ? 24.814 -9.238 -13.106 1.00 17.78 74 GLU A O 1
ATOM 530 N N . LYS A 1 96 ? 23.635 -7.452 -12.381 1.00 18.05 75 LYS A N 1
ATOM 531 C CA . LYS A 1 96 ? 23.957 -6.650 -13.557 1.00 16.69 75 LYS A CA 1
ATOM 532 C C . LYS A 1 96 ? 25.413 -6.200 -13.547 1.00 13.78 75 LYS A C 1
ATOM 533 O O . LYS A 1 96 ? 26.065 -6.181 -14.601 1.00 17.76 75 LYS A O 1
ATOM 535 N N . VAL A 1 97 ? 25.932 -5.819 -12.376 1.00 14.91 76 VAL A N 1
ATOM 536 C CA . VAL A 1 97 ? 27.339 -5.435 -12.281 1.00 16.70 76 VAL A CA 1
ATOM 537 C C . VAL A 1 97 ? 28.226 -6.596 -12.699 1.00 17.39 76 VAL A C 1
ATOM 538 O O . VAL A 1 97 ? 29.150 -6.440 -13.505 1.00 17.86 76 VAL A O 1
ATOM 542 N N . LEU A 1 98 ? 27.951 -7.785 -12.163 1.00 15.51 77 LEU A N 1
ATOM 543 C CA . LEU A 1 98 ? 28.800 -8.925 -12.477 1.00 16.16 77 LEU A CA 1
ATOM 544 C C . LEU A 1 98 ? 28.623 -9.382 -13.919 1.00 17.17 77 LEU A C 1
ATOM 545 O O . LEU A 1 98 ? 29.574 -9.889 -14.523 1.00 19.17 77 LEU A O 1
ATOM 550 N N . ALA A 1 99 ? 27.430 -9.218 -14.496 1.00 18.53 78 ALA A N 1
ATOM 551 C CA . ALA A 1 99 ? 27.272 -9.571 -15.901 1.00 18.27 78 ALA A CA 1
ATOM 552 C C . ALA A 1 99 ? 28.140 -8.693 -16.796 1.00 20.11 78 ALA A C 1
ATOM 553 O O . ALA A 1 99 ? 28.658 -9.165 -17.816 1.00 22.00 78 ALA A O 1
ATOM 555 N N . ASP A 1 100 ? 28.334 -7.428 -16.425 1.00 20.51 79 ASP A N 1
ATOM 556 C CA . ASP A 1 100 ? 29.113 -6.512 -17.250 1.00 19.82 79 ASP A CA 1
ATOM 557 C C . ASP A 1 100 ? 30.607 -6.583 -16.971 1.00 20.75 79 ASP A C 1
ATOM 558 O O . ASP A 1 100 ? 31.413 -6.479 -17.903 1.00 23.85 79 ASP A O 1
ATOM 563 N N . PHE A 1 101 ? 31.002 -6.753 -15.708 1.00 18.00 80 PHE A N 1
ATOM 564 C CA . PHE A 1 101 ? 32.411 -6.699 -15.339 1.00 16.72 80 PHE A CA 1
ATOM 565 C C . PHE A 1 101 ? 33.013 -8.046 -14.960 1.00 18.56 80 PHE A C 1
ATOM 566 O O . PHE A 1 101 ? 34.241 -8.143 -14.868 1.00 23.17 80 PHE A O 1
ATOM 574 N N . GLY A 1 102 ? 32.191 -9.069 -14.704 1.00 21.12 81 GLY A N 1
ATOM 575 C CA . GLY A 1 102 ? 32.662 -10.412 -14.419 1.00 19.27 81 GLY A CA 1
ATOM 576 C C . GLY A 1 102 ? 33.052 -10.661 -12.975 1.00 16.97 81 GLY A C 1
ATOM 577 O O . GLY A 1 102 ? 32.947 -11.795 -12.494 1.00 20.97 81 GLY A O 1
ATOM 578 N N . LYS A 1 103 ? 33.503 -9.631 -12.273 1.00 15.18 82 LYS A N 1
ATOM 579 C CA . LYS A 1 103 ? 33.943 -9.742 -10.890 1.00 15.49 82 LYS A CA 1
ATOM 580 C C . LYS A 1 103 ? 33.851 -8.353 -10.279 1.00 13.39 82 LYS A C 1
ATOM 581 O O . LYS A 1 103 ? 33.720 -7.354 -10.994 1.00 15.51 82 LYS A O 1
ATOM 587 N N . VAL A 1 104 ? 33.936 -8.299 -8.950 1.00 14.93 83 VAL A N 1
ATOM 588 C CA . VAL A 1 104 ? 34.185 -7.053 -8.223 1.00 11.39 83 VAL A CA 1
ATOM 589 C C . VAL A 1 104 ? 35.323 -7.329 -7.248 1.00 12.24 83 VAL A C 1
ATOM 590 O O . VAL A 1 104 ? 35.196 -8.200 -6.374 1.00 13.76 83 VAL A O 1
ATOM 594 N N . ASP A 1 105 ? 36.439 -6.613 -7.416 1.00 12.09 84 ASP A N 1
ATOM 595 C CA . ASP A 1 105 ? 37.608 -6.760 -6.554 1.00 12.70 84 ASP A CA 1
ATOM 596 C C . ASP A 1 105 ? 37.577 -5.805 -5.375 1.00 13.07 84 ASP A C 1
ATOM 597 O O . ASP A 1 105 ? 38.104 -6.123 -4.300 1.00 13.28 84 ASP A O 1
ATOM 602 N N . VAL A 1 106 ? 36.999 -4.631 -5.591 1.00 10.32 85 VAL A N 1
ATOM 603 C CA . VAL A 1 106 ? 37.064 -3.509 -4.664 1.00 8.92 85 VAL A CA 1
ATOM 604 C C . VAL A 1 106 ? 35.642 -3.030 -4.442 1.00 11.10 85 VAL A C 1
ATOM 605 O O . VAL A 1 106 ? 34.972 -2.622 -5.396 1.00 12.42 85 VAL A O 1
ATOM 609 N N . LEU A 1 107 ? 35.179 -3.079 -3.199 1.00 11.10 86 LEU A N 1
ATOM 610 C CA . LEU A 1 107 ? 33.831 -2.634 -2.852 1.00 9.82 86 LEU A CA 1
ATOM 611 C C . LEU A 1 107 ? 33.952 -1.457 -1.905 1.00 10.46 86 LEU A C 1
ATOM 612 O O . LEU A 1 107 ? 34.584 -1.576 -0.850 1.00 10.01 86 LEU A O 1
ATOM 617 N N . ILE A 1 108 ? 33.338 -0.333 -2.269 1.00 9.57 87 ILE A N 1
ATOM 618 C CA . ILE A 1 108 ? 33.308 0.843 -1.409 1.00 9.00 87 ILE A CA 1
ATOM 619 C C . ILE A 1 108 ? 31.876 1.031 -0.924 1.00 12.25 87 ILE A C 1
ATOM 620 O O . ILE A 1 108 ? 30.993 1.428 -1.700 1.00 11.15 87 ILE A O 1
ATOM 625 N N . ASN A 1 109 ? 31.632 0.742 0.360 1.00 10.20 88 ASN A N 1
ATOM 626 C CA . ASN A 1 109 ? 30.303 0.924 0.951 1.00 10.01 88 ASN A CA 1
ATOM 627 C C . ASN A 1 109 ? 30.203 2.364 1.436 1.00 13.35 88 ASN A C 1
ATOM 628 O O . ASN A 1 109 ? 30.513 2.682 2.588 1.00 12.13 88 ASN A O 1
ATOM 633 N N . ASN A 1 110 ? 29.764 3.245 0.533 1.00 10.91 89 ASN A N 1
ATOM 634 C CA . ASN A 1 110 ? 29.789 4.683 0.751 1.00 10.67 89 ASN A CA 1
ATOM 635 C C . ASN A 1 110 ? 28.404 5.318 0.821 1.00 11.32 89 ASN A C 1
ATOM 636 O O . ASN A 1 110 ? 28.263 6.382 1.426 1.00 13.48 89 ASN A O 1
ATOM 641 N N . ALA A 1 111 ? 27.381 4.696 0.241 1.00 10.54 90 ALA A N 1
ATOM 642 C CA . ALA A 1 111 ? 26.044 5.270 0.317 1.00 9.83 90 ALA A CA 1
ATOM 643 C C . ALA A 1 111 ? 25.640 5.476 1.773 1.00 12.49 90 ALA A C 1
ATOM 644 O O . ALA A 1 111 ? 25.973 4.669 2.646 1.00 11.32 90 ALA A O 1
ATOM 646 N N . GLY A 1 112 ? 24.932 6.568 2.039 1.00 14.24 91 GLY A N 1
ATOM 647 C CA . GLY A 1 112 ? 24.542 6.862 3.412 1.00 12.62 91 GLY A CA 1
ATOM 648 C C . GLY A 1 112 ? 23.646 8.083 3.464 1.00 14.56 91 GLY A C 1
ATOM 649 O O . GLY A 1 112 ? 23.672 8.940 2.576 1.00 16.39 91 GLY A O 1
ATOM 650 N N . ILE A 1 113 ? 22.848 8.144 4.536 1.00 12.59 92 ILE A N 1
ATOM 651 C CA . ILE A 1 113 ? 21.929 9.251 4.772 1.00 14.19 92 ILE A CA 1
ATOM 652 C C . ILE A 1 113 ? 21.958 9.629 6.247 1.00 13.53 92 ILE A C 1
ATOM 653 O O . ILE A 1 113 ? 22.399 8.861 7.107 1.00 11.20 92 ILE A O 1
ATOM 658 N N . THR A 1 114 ? 21.453 10.824 6.536 1.00 14.61 93 THR A N 1
ATOM 659 C CA . THR A 1 114 ? 21.137 11.219 7.902 1.00 15.24 93 THR A CA 1
ATOM 660 C C . THR A 1 114 ? 19.646 11.510 7.992 1.00 12.94 93 THR A C 1
ATOM 661 O O . THR A 1 114 ? 18.984 11.802 6.989 1.00 15.62 93 THR A O 1
ATOM 665 N N . ARG A 1 115 ? 19.123 11.417 9.220 1.00 13.10 94 ARG A N 1
ATOM 666 C CA . ARG A 1 115 ? 17.762 11.820 9.588 1.00 13.41 94 ARG A CA 1
ATOM 667 C C . ARG A 1 115 ? 17.881 12.364 11.014 1.00 12.84 94 ARG A C 1
ATOM 668 O O . ARG A 1 115 ? 17.500 11.711 11.990 1.00 13.24 94 ARG A O 1
ATOM 676 N N . ASP A 1 116 ? 18.435 13.572 11.124 1.00 13.79 95 ASP A N 1
ATOM 677 C CA . ASP A 1 116 ? 18.781 14.122 12.430 1.00 13.89 95 ASP A CA 1
ATOM 678 C C . ASP A 1 116 ? 17.539 14.512 13.227 1.00 11.90 95 ASP A C 1
ATOM 679 O O . ASP A 1 116 ? 16.561 15.043 12.687 1.00 13.92 95 ASP A O 1
ATOM 684 N N . ALA A 1 117 ? 17.608 14.278 14.531 1.00 12.20 96 ALA A N 1
ATOM 685 C CA . ALA A 1 117 ? 16.611 14.735 15.493 1.00 17.74 96 ALA A CA 1
ATOM 686 C C . ALA A 1 117 ? 17.178 14.474 16.874 1.00 15.04 96 ALA A C 1
ATOM 687 O O . ALA A 1 117 ? 17.938 13.521 17.056 1.00 13.81 96 ALA A O 1
ATOM 689 N N . THR A 1 118 ? 16.806 15.313 17.842 1.00 13.44 97 THR A N 1
ATOM 690 C CA . THR A 1 118 ? 17.109 14.953 19.223 1.00 14.01 97 THR A CA 1
ATOM 691 C C . THR A 1 118 ? 16.443 13.620 19.531 1.00 14.60 97 THR A C 1
ATOM 692 O O . THR A 1 118 ? 15.432 13.256 18.924 1.00 13.53 97 THR A O 1
ATOM 696 N N . PHE A 1 119 ? 17.033 12.865 20.459 1.00 13.84 98 PHE A N 1
ATOM 697 C CA . PHE A 1 119 ? 16.447 11.566 20.778 1.00 12.43 98 PHE A CA 1
ATOM 698 C C . PHE A 1 119 ? 15.020 11.723 21.295 1.00 13.53 98 PHE A C 1
ATOM 699 O O . PHE A 1 119 ? 14.136 10.915 20.961 1.00 12.66 98 PHE A O 1
ATOM 707 N N . MET A 1 120 ? 14.766 12.786 22.080 1.00 12.48 99 MET A N 1
ATOM 708 C CA . MET A 1 120 ? 13.419 13.063 22.575 1.00 13.17 99 MET A CA 1
ATOM 709 C C . MET A 1 120 ? 12.414 13.172 21.435 1.00 15.41 99 MET A C 1
ATOM 710 O O . MET A 1 120 ? 11.263 12.739 21.570 1.00 15.97 99 MET A O 1
ATOM 715 N N . LYS A 1 121 ? 12.822 13.757 20.311 1.00 15.23 100 LYS A N 1
ATOM 716 C CA . LYS A 1 121 ? 11.907 14.001 19.203 1.00 16.56 100 LYS A CA 1
ATOM 717 C C . LYS A 1 121 ? 12.036 12.999 18.063 1.00 17.86 100 LYS A C 1
ATOM 718 O O . LYS A 1 121 ? 11.182 12.993 17.171 1.00 15.35 100 LYS A O 1
ATOM 724 N N . MET A 1 122 ? 13.058 12.151 18.078 1.00 15.41 101 MET A N 1
ATOM 725 C CA . MET A 1 122 ? 13.312 11.248 16.962 1.00 13.56 101 MET A CA 1
ATOM 726 C C . MET A 1 122 ? 12.153 10.278 16.757 1.00 16.20 101 MET A C 1
ATOM 727 O O . MET A 1 122 ? 11.597 9.737 17.717 1.00 15.23 101 MET A O 1
ATOM 732 N N . THR A 1 123 ? 11.799 10.044 15.496 1.00 15.08 102 THR A N 1
ATOM 733 C CA . THR A 1 123 ? 10.714 9.128 15.180 1.00 13.77 102 THR A CA 1
ATOM 734 C C . THR A 1 123 ? 11.240 7.724 14.878 1.00 13.43 102 THR A C 1
ATOM 735 O O . THR A 1 123 ? 12.423 7.509 14.613 1.00 15.27 102 THR A O 1
ATOM 739 N N . LYS A 1 124 ? 10.319 6.762 14.936 1.00 14.29 103 LYS A N 1
ATOM 740 C CA A LYS A 1 124 ? 10.636 5.399 14.523 0.44 15.32 103 LYS A CA 1
ATOM 741 C CA B LYS A 1 124 ? 10.637 5.399 14.523 0.56 15.17 103 LYS A CA 1
ATOM 742 C C . LYS A 1 124 ? 11.112 5.367 13.075 1.00 15.09 103 LYS A C 1
ATOM 743 O O . LYS A 1 124 ? 12.053 4.639 12.738 1.00 16.47 103 LYS A O 1
ATOM 754 N N . GLY A 1 125 ? 10.477 6.162 12.205 1.00 17.45 104 GLY A N 1
ATOM 755 C CA . GLY A 1 125 ? 10.918 6.228 10.820 1.00 15.04 104 GLY A CA 1
ATOM 756 C C . GLY A 1 125 ? 12.303 6.828 10.659 1.00 17.38 104 GLY A C 1
ATOM 757 O O . GLY A 1 125 ? 13.087 6.364 9.827 1.00 18.03 104 GLY A O 1
ATOM 758 N N . ASP A 1 126 ? 12.613 7.882 11.429 1.00 15.87 105 ASP A N 1
ATOM 759 C CA . ASP A 1 126 ? 13.957 8.462 11.441 1.00 12.64 105 ASP A CA 1
ATOM 760 C C . ASP A 1 126 ? 14.995 7.401 11.777 1.00 14.66 105 ASP A C 1
ATOM 761 O O . ASP A 1 126 ? 16.060 7.320 11.154 1.00 13.92 105 ASP A O 1
ATOM 766 N N . TRP A 1 127 ? 14.713 6.621 12.817 1.00 11.63 106 TRP A N 1
ATOM 767 C CA . TRP A 1 127 ? 15.647 5.607 13.287 1.00 12.24 106 TRP A CA 1
ATOM 768 C C . TRP A 1 127 ? 15.821 4.504 12.248 1.00 11.41 106 TRP A C 1
ATOM 769 O O . TRP A 1 127 ? 16.938 4.233 11.799 1.00 11.48 106 TRP A O 1
ATOM 780 N N . ASP A 1 128 ? 14.714 3.895 11.819 1.00 14.85 107 ASP A N 1
ATOM 781 C CA . ASP A 1 128 ? 14.780 2.786 10.870 1.00 15.03 107 ASP A CA 1
ATOM 782 C C . ASP A 1 128 ? 15.435 3.195 9.559 1.00 13.24 107 ASP A C 1
ATOM 783 O O . ASP A 1 128 ? 16.206 2.417 8.983 1.00 13.58 107 ASP A O 1
ATOM 788 N N . ALA A 1 129 ? 15.107 4.387 9.041 1.00 13.25 108 ALA A N 1
ATOM 789 C CA . ALA A 1 129 ? 15.648 4.795 7.744 1.00 15.27 108 ALA A CA 1
ATOM 790 C C . ALA A 1 129 ? 17.168 4.817 7.775 1.00 15.36 108 ALA A C 1
ATOM 791 O O . ALA A 1 129 ? 17.835 4.305 6.870 1.00 13.07 108 ALA A O 1
ATOM 793 N N . VAL A 1 130 ? 17.730 5.393 8.833 1.00 12.36 109 VAL A N 1
ATOM 794 C CA . VAL A 1 130 ? 19.180 5.484 8.961 1.00 10.46 109 VAL A CA 1
ATOM 795 C C . VAL A 1 130 ? 19.794 4.108 9.226 1.00 11.66 109 VAL A C 1
ATOM 796 O O . VAL A 1 130 ? 20.832 3.762 8.650 1.00 12.30 109 VAL A O 1
ATOM 800 N N . MET A 1 131 ? 19.166 3.294 10.079 1.00 10.09 110 MET A N 1
ATOM 801 C CA . MET A 1 131 ? 19.725 1.970 10.362 1.00 12.89 110 MET A CA 1
ATOM 802 C C . MET A 1 131 ? 19.760 1.101 9.113 1.00 12.39 110 MET A C 1
ATOM 803 O O . MET A 1 131 ? 20.745 0.393 8.866 1.00 12.67 110 MET A O 1
ATOM 808 N N . ARG A 1 132 ? 18.671 1.106 8.338 1.00 10.98 111 ARG A N 1
ATOM 809 C CA . ARG A 1 132 ? 18.568 0.218 7.181 1.00 10.76 111 ARG A CA 1
ATOM 810 C C . ARG A 1 132 ? 19.503 0.656 6.061 1.00 14.31 111 ARG A C 1
ATOM 811 O O . ARG A 1 132 ? 20.137 -0.182 5.410 1.00 19.11 111 ARG A O 1
ATOM 819 N N . THR A 1 133 ? 19.606 1.962 5.825 1.00 12.73 112 THR A N 1
ATOM 820 C CA . THR A 1 133 ? 20.455 2.447 4.745 1.00 12.94 112 THR A CA 1
ATOM 821 C C . THR A 1 133 ? 21.927 2.397 5.133 1.00 14.42 112 THR A C 1
ATOM 822 O O . THR A 1 133 ? 22.772 1.995 4.326 1.00 19.18 112 THR A O 1
ATOM 826 N N . ASP A 1 134 ? 22.252 2.811 6.357 1.00 11.15 113 ASP A N 1
ATOM 827 C CA . ASP A 1 134 ? 23.643 3.048 6.732 1.00 11.99 113 ASP A CA 1
ATOM 828 C C . ASP A 1 134 ? 24.316 1.834 7.350 1.00 14.87 113 ASP A C 1
ATOM 829 O O . ASP A 1 134 ? 25.541 1.708 7.248 1.00 17.61 113 ASP A O 1
ATOM 834 N N . LEU A 1 135 ? 23.566 0.960 8.020 1.00 12.76 114 LEU A N 1
ATOM 835 C CA . LEU A 1 135 ? 24.160 -0.213 8.652 1.00 12.28 114 LEU A CA 1
ATOM 836 C C . LEU A 1 135 ? 23.754 -1.522 7.986 1.00 11.14 114 LEU A C 1
ATOM 837 O O . LEU A 1 135 ? 24.620 -2.368 7.724 1.00 11.59 114 LEU A O 1
ATOM 842 N N . ASP A 1 136 ? 22.464 -1.724 7.691 1.00 12.46 115 ASP A N 1
ATOM 843 C CA . ASP A 1 136 ? 22.078 -2.953 6.993 1.00 11.81 115 ASP A CA 1
ATOM 844 C C . ASP A 1 136 ? 22.755 -3.072 5.632 1.00 12.60 115 ASP A C 1
ATOM 845 O O . ASP A 1 136 ? 22.926 -4.187 5.128 1.00 14.76 115 ASP A O 1
ATOM 850 N N . ALA A 1 137 ? 23.134 -1.944 5.011 1.00 11.66 116 ALA A N 1
ATOM 851 C CA . ALA A 1 137 ? 23.849 -2.008 3.737 1.00 13.39 116 ALA A CA 1
ATOM 852 C C . ALA A 1 137 ? 25.128 -2.824 3.856 1.00 13.50 116 ALA A C 1
ATOM 853 O O . ALA A 1 137 ? 25.564 -3.430 2.872 1.00 12.61 116 ALA A O 1
ATOM 855 N N . MET A 1 138 ? 25.753 -2.827 5.038 1.00 12.94 117 MET A N 1
ATOM 856 C CA . MET A 1 138 ? 26.942 -3.652 5.242 1.00 14.37 117 MET A CA 1
ATOM 857 C C . MET A 1 138 ? 26.651 -5.088 4.865 1.00 10.03 117 MET A C 1
ATOM 858 O O . MET A 1 138 ? 27.449 -5.738 4.181 1.00 13.22 117 MET A O 1
ATOM 863 N N . PHE A 1 139 ? 25.490 -5.590 5.283 1.00 12.37 118 PHE A N 1
ATOM 864 C CA . PHE A 1 139 ? 25.071 -6.939 4.935 1.00 12.38 118 PHE A CA 1
ATOM 865 C C . PHE A 1 139 ? 24.542 -7.006 3.506 1.00 12.74 118 PHE A C 1
ATOM 866 O O . PHE A 1 139 ? 24.999 -7.831 2.711 1.00 11.57 118 PHE A O 1
ATOM 874 N N . ASN A 1 140 ? 23.584 -6.137 3.165 1.00 10.49 119 ASN A N 1
ATOM 875 C CA . ASN A 1 140 ? 22.868 -6.257 1.891 1.00 11.03 119 ASN A CA 1
ATOM 876 C C . ASN A 1 140 ? 23.804 -6.150 0.695 1.00 13.94 119 ASN A C 1
ATOM 877 O O . ASN A 1 140 ? 23.648 -6.892 -0.285 1.00 13.33 119 ASN A O 1
ATOM 882 N N . VAL A 1 141 ? 24.745 -5.199 0.731 1.00 13.07 120 VAL A N 1
ATOM 883 C CA . VAL A 1 141 ? 25.646 -5.000 -0.399 1.00 12.70 120 VAL A CA 1
ATOM 884 C C . VAL A 1 141 ? 26.773 -6.026 -0.375 1.00 9.67 120 VAL A C 1
ATOM 885 O O . VAL A 1 141 ? 26.997 -6.745 -1.357 1.00 11.90 120 VAL A O 1
ATOM 889 N N . THR A 1 142 ? 27.493 -6.110 0.748 1.00 9.00 121 THR A N 1
ATOM 890 C CA . THR A 1 142 ? 28.699 -6.940 0.788 1.00 10.75 121 THR A CA 1
ATOM 891 C C . THR A 1 142 ? 28.390 -8.408 0.525 1.00 12.40 121 THR A C 1
ATOM 892 O O . THR A 1 142 ? 29.195 -9.094 -0.111 1.00 12.40 121 THR A O 1
ATOM 896 N N . LYS A 1 143 ? 27.222 -8.899 0.962 1.00 10.93 122 LYS A N 1
ATOM 897 C CA . LYS A 1 143 ? 26.878 -10.301 0.723 1.00 11.61 122 LYS A CA 1
ATOM 898 C C . LYS A 1 143 ? 26.895 -10.652 -0.763 1.00 14.00 122 LYS A C 1
ATOM 899 O O . LYS A 1 143 ? 27.098 -11.816 -1.112 1.00 12.96 122 LYS A O 1
ATOM 905 N N . GLN A 1 144 ? 26.686 -9.673 -1.651 1.00 12.46 123 GLN A N 1
ATOM 906 C CA . GLN A 1 144 ? 26.573 -9.984 -3.073 1.00 11.41 123 GLN A CA 1
ATOM 907 C C . GLN A 1 144 ? 27.923 -10.168 -3.750 1.00 13.27 123 GLN A C 1
ATOM 908 O O . GLN A 1 144 ? 27.973 -10.723 -4.856 1.00 15.79 123 GLN A O 1
ATOM 914 N N . PHE A 1 145 ? 29.012 -9.720 -3.113 1.00 12.04 124 PHE A N 1
ATOM 915 C CA . PHE A 1 145 ? 30.327 -9.720 -3.735 1.00 14.19 124 PHE A CA 1
ATOM 916 C C . PHE A 1 145 ? 31.370 -10.501 -2.950 1.00 14.02 124 PHE A C 1
ATOM 917 O O . PHE A 1 145 ? 32.464 -10.737 -3.478 1.00 14.75 124 PHE A O 1
ATOM 925 N N . ILE A 1 146 ? 31.058 -10.937 -1.726 1.00 11.50 125 ILE A N 1
ATOM 926 C CA . ILE A 1 146 ? 32.090 -11.500 -0.863 1.00 11.81 125 ILE A CA 1
ATOM 927 C C . ILE A 1 146 ? 32.561 -12.856 -1.386 1.00 13.29 125 ILE A C 1
ATOM 928 O O . ILE A 1 146 ? 33.753 -13.174 -1.311 1.00 12.76 125 ILE A O 1
ATOM 933 N N . ALA A 1 147 ? 31.650 -13.668 -1.941 1.00 12.75 126 ALA A N 1
ATOM 934 C CA . ALA A 1 147 ? 32.027 -15.017 -2.365 1.00 13.41 126 ALA A CA 1
ATOM 935 C C . ALA A 1 147 ? 33.100 -14.982 -3.441 1.00 13.07 126 ALA A C 1
ATOM 936 O O . ALA A 1 147 ? 34.048 -15.782 -3.413 1.00 14.60 126 ALA A O 1
ATOM 938 N N . GLY A 1 148 ? 32.959 -14.075 -4.407 1.00 13.68 127 GLY A N 1
ATOM 939 C CA . GLY A 1 148 ? 33.937 -13.992 -5.477 1.00 15.46 127 GLY A CA 1
ATOM 940 C C . GLY A 1 148 ? 35.304 -13.572 -4.971 1.00 10.44 127 GLY A C 1
ATOM 941 O O . GLY A 1 148 ? 36.325 -14.142 -5.371 1.00 13.14 127 GLY A O 1
ATOM 942 N N . MET A 1 149 ? 35.340 -12.584 -4.072 1.00 10.02 128 MET A N 1
ATOM 943 C CA . MET A 1 149 ? 36.609 -12.162 -3.481 1.00 9.80 128 MET A CA 1
ATOM 944 C C . MET A 1 149 ? 37.265 -13.318 -2.750 1.00 11.57 128 MET A C 1
ATOM 945 O O . MET A 1 149 ? 38.479 -13.537 -2.873 1.00 12.69 128 MET A O 1
ATOM 950 N N . VAL A 1 150 ? 36.468 -14.084 -2.000 1.00 12.33 129 VAL A N 1
ATOM 951 C CA . VAL A 1 150 ? 37.007 -15.197 -1.226 1.00 14.94 129 VAL A CA 1
ATOM 952 C C . VAL A 1 150 ? 37.611 -16.248 -2.149 1.00 13.85 129 VAL A C 1
ATOM 953 O O . VAL A 1 150 ? 38.714 -16.754 -1.896 1.00 13.29 129 VAL A O 1
ATOM 957 N N . GLU A 1 151 ? 36.903 -16.592 -3.232 1.00 12.13 130 GLU A N 1
ATOM 958 C CA . GLU A 1 151 ? 37.397 -17.629 -4.136 1.00 11.44 130 GLU A CA 1
ATOM 959 C C . GLU A 1 151 ? 38.628 -17.161 -4.901 1.00 16.59 130 GLU A C 1
ATOM 960 O O . GLU A 1 151 ? 39.557 -17.944 -5.120 1.00 15.37 130 GLU A O 1
ATOM 966 N N . ARG A 1 152 ? 38.654 -15.893 -5.319 1.00 13.82 131 ARG A N 1
ATOM 967 C CA . ARG A 1 152 ? 39.805 -15.374 -6.051 1.00 12.93 131 ARG A CA 1
ATOM 968 C C . ARG A 1 152 ? 40.982 -15.052 -5.144 1.00 13.13 131 ARG A C 1
ATOM 969 O O . ARG A 1 152 ? 42.073 -14.772 -5.654 1.00 16.26 131 ARG A O 1
ATOM 977 N N . ARG A 1 153 ? 40.781 -15.089 -3.829 1.00 13.38 132 ARG A N 1
ATOM 978 C CA A ARG A 1 153 ? 41.833 -14.793 -2.851 0.40 12.38 132 ARG A CA 1
ATOM 979 C CA B ARG A 1 153 ? 41.837 -14.796 -2.853 0.60 11.84 132 ARG A CA 1
ATOM 980 C C . ARG A 1 153 ? 42.376 -13.373 -3.023 1.00 13.30 132 ARG A C 1
ATOM 981 O O . ARG A 1 153 ? 43.582 -13.122 -2.897 1.00 14.49 132 ARG A O 1
ATOM 996 N N . PHE A 1 154 ? 41.479 -12.430 -3.308 1.00 13.69 133 PHE A N 1
ATOM 997 C CA . PHE A 1 154 ? 41.843 -11.019 -3.307 1.00 13.30 133 PHE A CA 1
ATOM 998 C C . PHE A 1 154 ? 40.599 -10.173 -3.088 1.00 11.66 133 PHE A C 1
ATOM 999 O O . PHE A 1 154 ? 39.555 -10.434 -3.692 1.00 13.09 133 PHE A O 1
ATOM 1007 N N . GLY A 1 155 ? 40.726 -9.129 -2.273 1.00 11.36 134 GLY A N 1
ATOM 1008 C CA . GLY A 1 155 ? 39.654 -8.150 -2.212 1.00 11.25 134 GLY A CA 1
ATOM 1009 C C . GLY A 1 155 ? 40.039 -6.945 -1.389 1.00 9.43 134 GLY A C 1
ATOM 1010 O O . GLY A 1 155 ? 40.977 -6.986 -0.588 1.00 10.39 134 GLY A O 1
ATOM 1011 N N . ARG A 1 156 ? 39.284 -5.865 -1.598 1.00 9.66 135 ARG A N 1
ATOM 1012 C CA . ARG A 1 156 ? 39.393 -4.654 -0.791 1.00 10.59 135 ARG A CA 1
ATOM 1013 C C . ARG A 1 156 ? 37.974 -4.214 -0.487 1.00 9.96 135 ARG A C 1
ATOM 1014 O O . ARG A 1 156 ? 37.195 -3.961 -1.413 1.00 12.44 135 ARG A O 1
ATOM 1022 N N . ILE A 1 157 ? 37.626 -4.161 0.794 1.00 9.83 136 ILE A N 1
ATOM 1023 C CA . ILE A 1 157 ? 36.329 -3.653 1.226 1.00 10.72 136 ILE A CA 1
ATOM 1024 C C . ILE A 1 157 ? 36.579 -2.454 2.125 1.00 9.91 136 ILE A C 1
ATOM 1025 O O . ILE A 1 157 ? 37.277 -2.567 3.143 1.00 9.26 136 ILE A O 1
ATOM 1030 N N . VAL A 1 158 ? 36.017 -1.309 1.751 1.00 9.51 137 VAL A N 1
ATOM 1031 C CA . VAL A 1 158 ? 36.199 -0.068 2.495 1.00 10.26 137 VAL A CA 1
ATOM 1032 C C . VAL A 1 158 ? 34.820 0.446 2.871 1.00 11.33 137 VAL A C 1
ATOM 1033 O O . VAL A 1 158 ? 33.976 0.682 1.995 1.00 10.81 137 VAL A O 1
ATOM 1037 N N . ASN A 1 159 ? 34.586 0.600 4.167 1.00 11.96 138 ASN A N 1
ATOM 1038 C CA . ASN A 1 159 ? 33.301 1.047 4.682 1.00 9.00 138 ASN A CA 1
ATOM 1039 C C . ASN A 1 159 ? 33.440 2.472 5.194 1.00 11.86 138 ASN A C 1
ATOM 1040 O O . ASN A 1 159 ? 34.310 2.749 6.019 1.00 9.20 138 ASN A O 1
ATOM 1045 N N . ILE A 1 160 ? 32.594 3.375 4.703 1.00 9.68 139 ILE A N 1
ATOM 1046 C CA . ILE A 1 160 ? 32.679 4.779 5.096 1.00 9.37 139 ILE A CA 1
ATOM 1047 C C . ILE A 1 160 ? 31.918 4.947 6.407 1.00 8.85 139 ILE A C 1
ATOM 1048 O O . ILE A 1 160 ? 30.696 4.799 6.451 1.00 11.21 139 ILE A O 1
ATOM 1053 N N . GLY A 1 161 ? 32.645 5.249 7.479 1.00 12.75 140 GLY A N 1
ATOM 1054 C CA . GLY A 1 161 ? 32.056 5.577 8.760 1.00 10.71 140 GLY A CA 1
ATOM 1055 C C . GLY A 1 161 ? 31.939 7.080 8.905 1.00 10.63 140 GLY A C 1
ATOM 1056 O O . GLY A 1 161 ? 31.658 7.773 7.921 1.00 12.16 140 GLY A O 1
ATOM 1057 N N . SER A 1 162 ? 32.162 7.591 10.112 1.00 11.05 141 SER A N 1
ATOM 1058 C CA . SER A 1 162 ? 32.111 9.030 10.356 1.00 9.35 141 SER A CA 1
ATOM 1059 C C . SER A 1 162 ? 32.819 9.344 11.661 1.00 9.98 141 SER A C 1
ATOM 1060 O O . SER A 1 162 ? 32.771 8.554 12.608 1.00 12.76 141 SER A O 1
ATOM 1063 N N . VAL A 1 163 ? 33.429 10.532 11.717 1.00 8.64 142 VAL A N 1
ATOM 1064 C CA . VAL A 1 163 ? 33.907 11.051 13.000 1.00 11.75 142 VAL A CA 1
ATOM 1065 C C . VAL A 1 163 ? 32.803 11.013 14.047 1.00 11.67 142 VAL A C 1
ATOM 1066 O O . VAL A 1 163 ? 33.070 10.802 15.240 1.00 11.72 142 VAL A O 1
ATOM 1070 N N . ASN A 1 164 ? 31.544 11.186 13.628 1.00 8.20 143 ASN A N 1
ATOM 1071 C CA . ASN A 1 164 ? 30.463 11.206 14.606 1.00 8.89 143 ASN A CA 1
ATOM 1072 C C . ASN A 1 164 ? 30.120 9.815 15.130 1.00 11.52 143 ASN A C 1
ATOM 1073 O O . ASN A 1 164 ? 29.503 9.708 16.197 1.00 14.17 143 ASN A O 1
ATOM 1078 N N . GLY A 1 165 ? 30.526 8.755 14.428 1.00 11.22 144 GLY A N 1
ATOM 1079 C CA . GLY A 1 165 ? 30.503 7.431 15.027 1.00 11.58 144 GLY A CA 1
ATOM 1080 C C . GLY A 1 165 ? 31.498 7.303 16.162 1.00 13.84 144 GLY A C 1
ATOM 1081 O O . GLY A 1 165 ? 31.242 6.594 17.137 1.00 15.84 144 GLY A O 1
ATOM 1082 N N . SER A 1 166 ? 32.627 8.013 16.068 1.00 10.59 145 SER A N 1
ATOM 1083 C CA . SER A 1 166 ? 33.672 7.906 17.080 1.00 9.02 145 SER A CA 1
ATOM 1084 C C . SER A 1 166 ? 33.361 8.742 18.316 1.00 12.83 145 SER A C 1
ATOM 1085 O O . SER A 1 166 ? 33.575 8.289 19.444 1.00 13.15 145 SER A O 1
ATOM 1088 N N . ARG A 1 167 ? 32.867 9.964 18.136 1.00 15.17 146 ARG A N 1
ATOM 1089 C CA . ARG A 1 167 ? 32.689 10.868 19.262 1.00 13.67 146 ARG A CA 1
ATOM 1090 C C . ARG A 1 167 ? 31.246 11.022 19.718 1.00 11.11 146 ARG A C 1
ATOM 1091 O O . ARG A 1 167 ? 31.018 11.612 20.778 1.00 12.77 146 ARG A O 1
ATOM 1099 N N . GLY A 1 168 ? 30.271 10.508 18.959 1.00 13.76 147 GLY A N 1
ATOM 1100 C CA . GLY A 1 168 ? 28.863 10.780 19.227 1.00 13.37 147 GLY A CA 1
ATOM 1101 C C . GLY A 1 168 ? 28.509 12.156 18.699 1.00 13.50 147 GLY A C 1
ATOM 1102 O O . GLY A 1 168 ? 29.415 12.955 18.471 1.00 14.24 147 GLY A O 1
ATOM 1103 N N . ALA A 1 169 ? 27.229 12.463 18.493 1.00 14.20 148 ALA A N 1
ATOM 1104 C CA . ALA A 1 169 ? 26.904 13.805 18.023 1.00 12.04 148 ALA A CA 1
ATOM 1105 C C . ALA A 1 169 ? 25.462 14.121 18.354 1.00 16.29 148 ALA A C 1
ATOM 1106 O O . ALA A 1 169 ? 24.573 13.307 18.084 1.00 12.08 148 ALA A O 1
ATOM 1108 N N . PHE A 1 170 ? 25.245 15.309 18.911 1.00 15.16 149 PHE A N 1
ATOM 1109 C CA . PHE A 1 170 ? 23.905 15.809 19.190 1.00 17.37 149 PHE A CA 1
ATOM 1110 C C . PHE A 1 170 ? 23.016 15.674 17.958 1.00 16.57 149 PHE A C 1
ATOM 1111 O O . PHE A 1 170 ? 23.415 16.022 16.840 1.00 14.17 149 PHE A O 1
ATOM 1119 N N . GLY A 1 171 ? 21.813 15.141 18.168 1.00 13.93 150 GLY A N 1
ATOM 1120 C CA . GLY A 1 171 ? 20.849 14.973 17.101 1.00 12.92 150 GLY A CA 1
ATOM 1121 C C . GLY A 1 171 ? 21.067 13.760 16.224 1.00 15.33 150 GLY A C 1
ATOM 1122 O O . GLY A 1 171 ? 20.366 13.611 15.215 1.00 16.38 150 GLY A O 1
ATOM 1123 N N . GLN A 1 172 ? 22.007 12.882 16.567 1.00 12.29 151 GLN A N 1
ATOM 1124 C CA . GLN A 1 172 ? 22.372 11.794 15.665 1.00 12.15 151 GLN A CA 1
ATOM 1125 C C . GLN A 1 172 ? 22.413 10.453 16.385 1.00 14.77 151 GLN A C 1
ATOM 1126 O O . GLN A 1 172 ? 23.300 9.630 16.148 1.00 14.95 151 GLN A O 1
ATOM 1132 N N . ALA A 1 173 ? 21.442 10.195 17.263 1.00 9.99 152 ALA A N 1
ATOM 1133 C CA . ALA A 1 173 ? 21.423 8.910 17.957 1.00 11.24 152 ALA A CA 1
ATOM 1134 C C . ALA A 1 173 ? 21.345 7.756 16.961 1.00 16.97 152 ALA A C 1
ATOM 1135 O O . ALA A 1 173 ? 21.968 6.706 17.166 1.00 13.76 152 ALA A O 1
ATOM 1137 N N . ASN A 1 174 ? 20.595 7.941 15.868 1.00 11.98 153 ASN A N 1
ATOM 1138 C CA . ASN A 1 174 ? 20.523 6.919 14.828 1.00 11.17 153 ASN A CA 1
ATOM 1139 C C . ASN A 1 174 ? 21.819 6.848 14.016 1.00 10.74 153 ASN A C 1
ATOM 1140 O O . ASN A 1 174 ? 22.407 5.771 13.852 1.00 12.31 153 ASN A O 1
ATOM 1145 N N . TYR A 1 175 ? 22.292 7.990 13.517 1.00 10.41 154 TYR A N 1
ATOM 1146 C CA . TYR A 1 175 ? 23.442 8.001 12.617 1.00 10.53 154 TYR A CA 1
ATOM 1147 C C . TYR A 1 175 ? 24.724 7.584 13.327 1.00 13.06 154 TYR A C 1
ATOM 1148 O O . TYR A 1 175 ? 25.505 6.791 12.790 1.00 10.62 154 TYR A O 1
ATOM 1157 N N . ALA A 1 176 ? 24.973 8.118 14.530 1.00 10.70 155 ALA A N 1
ATOM 1158 C CA . ALA A 1 176 ? 26.182 7.718 15.254 1.00 11.04 155 ALA A CA 1
ATOM 1159 C C . ALA A 1 176 ? 26.162 6.231 15.570 1.00 12.92 155 ALA A C 1
ATOM 1160 O O . ALA A 1 176 ? 27.203 5.564 15.525 1.00 13.18 155 ALA A O 1
ATOM 1162 N N . SER A 1 177 ? 24.980 5.696 15.897 1.00 12.57 156 SER A N 1
ATOM 1163 C CA A SER A 1 177 ? 24.844 4.266 16.171 0.53 11.31 156 SER A CA 1
ATOM 1164 C CA B SER A 1 177 ? 24.864 4.272 16.180 0.47 11.19 156 SER A CA 1
ATOM 1165 C C . SER A 1 177 ? 25.180 3.439 14.944 1.00 11.29 156 SER A C 1
ATOM 1166 O O . SER A 1 177 ? 25.934 2.461 15.022 1.00 10.41 156 SER A O 1
ATOM 1171 N N . ALA A 1 178 ? 24.604 3.807 13.797 1.00 9.33 157 ALA A N 1
ATOM 1172 C CA . ALA A 1 178 ? 24.870 3.065 12.570 1.00 8.76 157 ALA A CA 1
ATOM 1173 C C . ALA A 1 178 ? 26.334 3.164 12.178 1.00 10.98 157 ALA A C 1
ATOM 1174 O O . ALA A 1 178 ? 26.950 2.158 11.807 1.00 9.38 157 ALA A O 1
ATOM 1176 N N . LYS A 1 179 ? 26.920 4.362 12.272 1.00 9.75 158 LYS A N 1
ATOM 1177 C CA . LYS A 1 179 ? 28.314 4.519 11.868 1.00 9.57 158 LYS A CA 1
ATOM 1178 C C . LYS A 1 179 ? 29.263 3.805 12.835 1.00 9.77 158 LYS A C 1
ATOM 1179 O O . LYS A 1 179 ? 30.245 3.193 12.401 1.00 11.50 158 LYS A O 1
ATOM 1185 N N . ALA A 1 180 ? 28.968 3.824 14.138 1.00 10.76 159 ALA A N 1
ATOM 1186 C CA . ALA A 1 180 ? 29.754 3.014 15.072 1.00 10.64 159 ALA A CA 1
ATOM 1187 C C . ALA A 1 180 ? 29.616 1.528 14.763 1.00 10.82 159 ALA A C 1
ATOM 1188 O O . ALA A 1 180 ? 30.599 0.768 14.838 1.00 11.03 159 ALA A O 1
ATOM 1190 N N . GLY A 1 181 ? 28.395 1.092 14.443 1.00 9.15 160 GLY A N 1
ATOM 1191 C CA . GLY A 1 181 ? 28.171 -0.310 14.117 1.00 10.70 160 GLY A CA 1
ATOM 1192 C C . GLY A 1 181 ? 28.964 -0.774 12.915 1.00 9.29 160 GLY A C 1
ATOM 1193 O O . GLY A 1 181 ? 29.411 -1.923 12.867 1.00 11.23 160 GLY A O 1
ATOM 1194 N N . ILE A 1 182 ? 29.165 0.118 11.940 1.00 10.50 161 ILE A N 1
ATOM 1195 C CA . ILE A 1 182 ? 29.938 -0.226 10.749 1.00 11.92 161 ILE A CA 1
ATOM 1196 C C . ILE A 1 182 ? 31.318 -0.740 11.129 1.00 10.68 161 ILE A C 1
ATOM 1197 O O . ILE A 1 182 ? 31.832 -1.688 10.522 1.00 10.85 161 ILE A O 1
ATOM 1202 N N . HIS A 1 183 ? 31.949 -0.140 12.140 1.00 10.79 162 HIS A N 1
ATOM 1203 C CA . HIS A 1 183 ? 33.299 -0.605 12.450 1.00 11.39 162 HIS A CA 1
ATOM 1204 C C . HIS A 1 183 ? 33.289 -1.971 13.143 1.00 12.26 162 HIS A C 1
ATOM 1205 O O . HIS A 1 183 ? 34.228 -2.756 12.970 1.00 11.40 162 HIS A O 1
ATOM 1212 N N . GLY A 1 184 ? 32.236 -2.298 13.895 1.00 13.52 163 GLY A N 1
ATOM 1213 C CA . GLY A 1 184 ? 32.107 -3.666 14.382 1.00 14.14 163 GLY A CA 1
ATOM 1214 C C . GLY A 1 184 ? 32.019 -4.673 13.248 1.00 14.26 163 GLY A C 1
ATOM 1215 O O . GLY A 1 184 ? 32.623 -5.752 13.306 1.00 14.10 163 GLY A O 1
ATOM 1216 N N . PHE A 1 185 ? 31.257 -4.333 12.206 1.00 10.99 164 PHE A N 1
ATOM 1217 C CA . PHE A 1 185 ? 31.207 -5.150 10.999 1.00 9.62 164 PHE A CA 1
ATOM 1218 C C . PHE A 1 185 ? 32.587 -5.267 10.353 1.00 10.05 164 PHE A C 1
ATOM 1219 O O . PHE A 1 185 ? 33.022 -6.366 9.988 1.00 10.52 164 PHE A O 1
ATOM 1227 N N . THR A 1 186 ? 33.284 -4.135 10.200 1.00 9.95 165 THR A N 1
ATOM 1228 C CA . THR A 1 186 ? 34.620 -4.129 9.604 1.00 11.39 165 THR A CA 1
ATOM 1229 C C . THR A 1 186 ? 35.548 -5.109 10.309 1.00 9.92 165 THR A C 1
ATOM 1230 O O . THR A 1 186 ? 36.245 -5.900 9.662 1.00 9.13 165 THR A O 1
ATOM 1234 N N . LYS A 1 187 ? 35.577 -5.058 11.639 1.00 8.88 166 LYS A N 1
ATOM 1235 C CA . LYS A 1 187 ? 36.522 -5.885 12.389 1.00 10.33 166 LYS A CA 1
ATOM 1236 C C . LYS A 1 187 ? 36.205 -7.365 12.225 1.00 9.74 166 LYS A C 1
ATOM 1237 O O . LYS A 1 187 ? 37.111 -8.179 12.011 1.00 10.40 166 LYS A O 1
ATOM 1243 N N . THR A 1 188 ? 34.924 -7.731 12.293 1.00 8.91 167 THR A N 1
ATOM 1244 C CA . THR A 1 188 ? 34.558 -9.137 12.130 1.00 12.65 167 THR A CA 1
ATOM 1245 C C . THR A 1 188 ? 34.892 -9.640 10.733 1.00 9.45 167 THR A C 1
ATOM 1246 O O . THR A 1 188 ? 35.472 -10.722 10.572 1.00 9.76 167 THR A O 1
ATOM 1250 N N . LEU A 1 189 ? 34.509 -8.881 9.702 1.00 12.17 168 LEU A N 1
ATOM 1251 C CA . LEU A 1 189 ? 34.748 -9.363 8.347 1.00 14.12 168 LEU A CA 1
ATOM 1252 C C . LEU A 1 189 ? 36.241 -9.400 8.050 1.00 9.36 168 LEU A C 1
ATOM 1253 O O . LEU A 1 189 ? 36.719 -10.304 7.352 1.00 10.85 168 LEU A O 1
ATOM 1258 N N . ALA A 1 190 ? 36.995 -8.436 8.590 1.00 10.70 169 ALA A N 1
ATOM 1259 C CA . ALA A 1 190 ? 38.447 -8.491 8.479 1.00 9.54 169 ALA A CA 1
ATOM 1260 C C . ALA A 1 190 ? 38.985 -9.796 9.054 1.00 9.88 169 ALA A C 1
ATOM 1261 O O . ALA A 1 190 ? 39.828 -10.456 8.438 1.00 10.05 169 ALA A O 1
ATOM 1263 N N . LEU A 1 191 ? 38.501 -10.195 10.233 1.00 11.88 170 LEU A N 1
ATOM 1264 C CA . LEU A 1 191 ? 38.989 -11.438 10.831 1.00 11.07 170 LEU A CA 1
ATOM 1265 C C . LEU A 1 191 ? 38.612 -12.642 9.978 1.00 10.70 170 LEU A C 1
ATOM 1266 O O . LEU A 1 191 ? 39.413 -13.570 9.814 1.00 13.16 170 LEU A O 1
ATOM 1271 N N . GLU A 1 192 ? 37.393 -12.650 9.433 1.00 9.57 171 GLU A N 1
ATOM 1272 C CA . GLU A 1 192 ? 36.939 -13.824 8.692 1.00 10.93 171 GLU A CA 1
ATOM 1273 C C . GLU A 1 192 ? 37.621 -13.970 7.336 1.00 13.29 171 GLU A C 1
ATOM 1274 O O . GLU A 1 192 ? 37.700 -15.093 6.826 1.00 16.28 171 GLU A O 1
ATOM 1280 N N . THR A 1 193 ? 38.123 -12.876 6.752 1.00 10.56 172 THR A N 1
ATOM 1281 C CA . THR A 1 193 ? 38.669 -12.889 5.396 1.00 11.45 172 THR A CA 1
ATOM 1282 C C . THR A 1 193 ? 40.181 -12.717 5.339 1.00 12.24 172 THR A C 1
ATOM 1283 O O . THR A 1 193 ? 40.743 -12.687 4.236 1.00 13.04 172 THR A O 1
ATOM 1287 N N . ALA A 1 194 ? 40.855 -12.604 6.485 1.00 15.13 173 ALA A N 1
ATOM 1288 C CA . ALA A 1 194 ? 42.259 -12.195 6.483 1.00 16.29 173 ALA A CA 1
ATOM 1289 C C . ALA A 1 194 ? 43.165 -13.189 5.764 1.00 13.94 173 ALA A C 1
ATOM 1290 O O . ALA A 1 194 ? 44.203 -12.796 5.222 1.00 14.60 173 ALA A O 1
ATOM 1292 N N . LYS A 1 195 ? 42.810 -14.469 5.744 1.00 13.09 174 LYS A N 1
ATOM 1293 C CA . LYS A 1 195 ? 43.637 -15.452 5.062 1.00 11.84 174 LYS A CA 1
ATOM 1294 C C . LYS A 1 195 ? 43.217 -15.666 3.612 1.00 14.97 174 LYS A C 1
ATOM 1295 O O . LYS A 1 195 ? 43.765 -16.547 2.941 1.00 17.73 174 LYS A O 1
ATOM 1301 N N . ARG A 1 196 ? 42.280 -14.860 3.106 1.00 12.85 175 ARG A N 1
ATOM 1302 C CA . ARG A 1 196 ? 41.859 -14.922 1.715 1.00 14.77 175 ARG A CA 1
ATOM 1303 C C . ARG A 1 196 ? 42.301 -13.702 0.919 1.00 13.54 175 ARG A C 1
ATOM 1304 O O . ARG A 1 196 ? 41.680 -13.369 -0.091 1.00 15.52 175 ARG A O 1
ATOM 1312 N N . GLY A 1 197 ? 43.346 -13.006 1.363 1.00 13.25 176 GLY A N 1
ATOM 1313 C CA . GLY A 1 197 ? 43.841 -11.901 0.565 1.00 12.73 176 GLY A CA 1
ATOM 1314 C C . GLY A 1 197 ? 42.920 -10.705 0.508 1.00 12.38 176 GLY A C 1
ATOM 1315 O O . GLY A 1 197 ? 43.098 -9.845 -0.360 1.00 12.08 176 GLY A O 1
ATOM 1316 N N . ILE A 1 198 ? 41.934 -10.641 1.397 1.00 11.18 177 ILE A N 1
ATOM 1317 C CA . ILE A 1 198 ? 40.966 -9.550 1.468 1.00 10.66 177 ILE A CA 1
ATOM 1318 C C . ILE A 1 198 ? 41.314 -8.690 2.674 1.00 10.13 177 ILE A C 1
ATOM 1319 O O . ILE A 1 198 ? 41.667 -9.215 3.735 1.00 12.03 177 ILE A O 1
ATOM 1324 N N . THR A 1 199 ? 41.216 -7.372 2.524 1.00 9.92 178 THR A N 1
ATOM 1325 C CA . THR A 1 199 ? 41.273 -6.488 3.680 1.00 9.41 178 THR A CA 1
ATOM 1326 C C . THR A 1 199 ? 39.938 -5.771 3.794 1.00 12.16 178 THR A C 1
ATOM 1327 O O . THR A 1 199 ? 39.253 -5.532 2.792 1.00 11.78 178 THR A O 1
ATOM 1331 N N . VAL A 1 200 ? 39.556 -5.455 5.027 1.00 9.52 179 VAL A N 1
ATOM 1332 C CA . VAL A 1 200 ? 38.310 -4.748 5.315 1.00 9.75 179 VAL A CA 1
ATOM 1333 C C . VAL A 1 200 ? 38.662 -3.638 6.287 1.00 12.10 179 VAL A C 1
ATOM 1334 O O . VAL A 1 200 ? 39.225 -3.905 7.355 1.00 10.21 179 VAL A O 1
ATOM 1338 N N . ASN A 1 201 ? 38.341 -2.400 5.922 1.00 9.32 180 ASN A N 1
ATOM 1339 C CA . ASN A 1 201 ? 38.708 -1.255 6.738 1.00 8.74 180 ASN A CA 1
ATOM 1340 C C . ASN A 1 201 ? 37.573 -0.248 6.772 1.00 9.39 180 ASN A C 1
ATOM 1341 O O . ASN A 1 201 ? 36.743 -0.183 5.860 1.00 10.42 180 ASN A O 1
ATOM 1346 N N . THR A 1 202 ? 37.543 0.522 7.855 1.00 8.78 181 THR A N 1
ATOM 1347 C CA . THR A 1 202 ? 36.643 1.653 8.006 1.00 9.47 181 THR A CA 1
ATOM 1348 C C . THR A 1 202 ? 37.438 2.929 7.767 1.00 10.07 181 THR A C 1
ATOM 1349 O O . THR A 1 202 ? 38.559 3.067 8.270 1.00 10.19 181 THR A O 1
ATOM 1353 N N . VAL A 1 203 ? 36.868 3.849 6.989 1.00 8.26 182 VAL A N 1
ATOM 1354 C CA . VAL A 1 203 ? 37.419 5.193 6.820 1.00 12.61 182 VAL A CA 1
ATOM 1355 C C . VAL A 1 203 ? 36.410 6.149 7.443 1.00 10.99 182 VAL A C 1
ATOM 1356 O O . VAL A 1 203 ? 35.225 6.132 7.083 1.00 10.06 182 VAL A O 1
ATOM 1360 N N . SER A 1 204 ? 36.871 6.957 8.401 1.00 9.25 183 SER A N 1
ATOM 1361 C CA . SER A 1 204 ? 36.011 7.836 9.197 1.00 10.28 183 SER A CA 1
ATOM 1362 C C . SER A 1 204 ? 36.366 9.294 8.924 1.00 7.79 183 SER A C 1
ATOM 1363 O O . SER A 1 204 ? 37.273 9.859 9.564 1.00 9.40 183 SER A O 1
ATOM 1366 N N . PRO A 1 205 ? 35.663 9.947 8.002 1.00 11.36 184 PRO A N 1
ATOM 1367 C CA . PRO A 1 205 ? 35.966 11.348 7.698 1.00 9.76 184 PRO A CA 1
ATOM 1368 C C . PRO A 1 205 ? 35.339 12.292 8.706 1.00 9.04 184 PRO A C 1
ATOM 1369 O O . PRO A 1 205 ? 34.306 11.996 9.307 1.00 10.24 184 PRO A O 1
ATOM 1373 N N . GLY A 1 206 ? 35.996 13.445 8.871 1.00 8.42 185 GLY A N 1
ATOM 1374 C CA . GLY A 1 206 ? 35.395 14.612 9.487 1.00 9.97 185 GLY A CA 1
ATOM 1375 C C . GLY A 1 206 ? 34.507 15.335 8.490 1.00 11.78 185 GLY A C 1
ATOM 1376 O O . GLY A 1 206 ? 34.137 14.795 7.445 1.00 13.28 185 GLY A O 1
ATOM 1377 N N . TYR A 1 207 ? 34.151 16.579 8.821 1.00 9.59 186 TYR A N 1
ATOM 1378 C CA . TYR A 1 207 ? 33.242 17.337 7.964 1.00 9.37 186 TYR A CA 1
ATOM 1379 C C . TYR A 1 207 ? 33.866 17.605 6.598 1.00 8.99 186 TYR A C 1
ATOM 1380 O O . TYR A 1 207 ? 34.991 18.099 6.504 1.00 10.81 186 TYR A O 1
ATOM 1389 N N . LEU A 1 208 ? 33.104 17.329 5.535 1.00 9.74 187 LEU A N 1
ATOM 1390 C CA . LEU A 1 208 ? 33.594 17.468 4.174 1.00 10.70 187 LEU A CA 1
ATOM 1391 C C . LEU A 1 208 ? 32.821 18.533 3.409 1.00 11.39 187 LEU A C 1
ATOM 1392 O O . LEU A 1 208 ? 31.654 18.826 3.696 1.00 12.11 187 LEU A O 1
ATOM 1397 N N . ALA A 1 209 ? 33.473 19.053 2.375 1.00 10.94 188 ALA A N 1
ATOM 1398 C CA . ALA A 1 209 ? 32.864 20.032 1.478 1.00 10.72 188 ALA A CA 1
ATOM 1399 C C . ALA A 1 209 ? 31.990 19.281 0.482 1.00 17.20 188 ALA A C 1
ATOM 1400 O O . ALA A 1 209 ? 32.439 18.876 -0.590 1.00 20.88 188 ALA A O 1
ATOM 1402 N N . THR A 1 210 ? 30.735 19.065 0.864 1.00 17.67 189 THR A N 1
ATOM 1403 C CA . THR A 1 210 ? 29.732 18.401 0.027 1.00 20.90 189 THR A CA 1
ATOM 1404 C C . THR A 1 210 ? 28.435 19.195 0.160 1.00 27.77 189 THR A C 1
ATOM 1405 O O . THR A 1 210 ? 28.432 20.350 0.599 1.00 26.91 189 THR A O 1
ATOM 1409 N N . ALA A 1 211 ? 27.306 18.575 -0.207 1.00 32.54 190 ALA A N 1
ATOM 1410 C CA . ALA A 1 211 ? 26.022 19.275 -0.175 1.00 23.34 190 ALA A CA 1
ATOM 1411 C C . ALA A 1 211 ? 25.468 19.395 1.242 1.00 30.96 190 ALA A C 1
ATOM 1412 O O . ALA A 1 211 ? 24.831 20.403 1.576 1.00 29.48 190 ALA A O 1
ATOM 1414 N N . MET A 1 212 ? 25.692 18.379 2.085 1.00 38.69 191 MET A N 1
ATOM 1415 C CA . MET A 1 212 ? 25.249 18.449 3.477 1.00 45.25 191 MET A CA 1
ATOM 1416 C C . MET A 1 212 ? 25.772 19.705 4.163 1.00 48.26 191 MET A C 1
ATOM 1417 O O . MET A 1 212 ? 25.041 20.371 4.904 1.00 49.42 191 MET A O 1
ATOM 1419 N N . VAL A 1 213 ? 27.038 20.047 3.919 1.00 46.32 192 VAL A N 1
ATOM 1420 C CA . VAL A 1 213 ? 27.605 21.259 4.501 1.00 37.68 192 VAL A CA 1
ATOM 1421 C C . VAL A 1 213 ? 27.037 22.498 3.819 1.00 33.01 192 VAL A C 1
ATOM 1422 O O . VAL A 1 213 ? 26.786 23.520 4.470 1.00 41.76 192 VAL A O 1
ATOM 1424 N N . GLU A 1 214 ? 26.813 22.429 2.505 1.00 38.68 193 GLU A N 1
ATOM 1425 C CA . GLU A 1 214 ? 26.395 23.610 1.752 1.00 37.66 193 GLU A CA 1
ATOM 1426 C C . GLU A 1 214 ? 24.961 24.036 2.046 1.00 45.77 193 GLU A C 1
ATOM 1427 O O . GLU A 1 214 ? 24.578 25.156 1.692 1.00 46.13 193 GLU A O 1
ATOM 1429 N N . ALA A 1 215 ? 24.154 23.174 2.663 1.00 47.49 194 ALA A N 1
ATOM 1430 C CA . ALA A 1 215 ? 22.794 23.538 3.044 1.00 42.66 194 ALA A CA 1
ATOM 1431 C C . ALA A 1 215 ? 22.721 24.195 4.414 1.00 36.99 194 ALA A C 1
ATOM 1432 O O . ALA A 1 215 ? 21.641 24.634 4.821 1.00 37.85 194 ALA A O 1
ATOM 1434 N N . VAL A 1 216 ? 23.840 24.269 5.124 1.00 32.97 195 VAL A N 1
ATOM 1435 C CA . VAL A 1 216 ? 23.926 24.823 6.472 1.00 30.46 195 VAL A CA 1
ATOM 1436 C C . VAL A 1 216 ? 23.936 26.346 6.386 1.00 29.41 195 VAL A C 1
ATOM 1437 O O . VAL A 1 216 ? 24.597 26.908 5.501 1.00 27.04 195 VAL A O 1
ATOM 1441 N N . PRO A 1 217 ? 23.212 27.054 7.254 1.00 25.52 196 PRO A N 1
ATOM 1442 C CA . PRO A 1 217 ? 23.288 28.519 7.246 1.00 23.45 196 PRO A CA 1
ATOM 1443 C C . PRO A 1 217 ? 24.708 29.011 7.492 1.00 18.36 196 PRO A C 1
ATOM 1444 O O . PRO A 1 217 ? 25.484 28.392 8.218 1.00 17.94 196 PRO A O 1
ATOM 1448 N N . GLN A 1 218 ? 25.037 30.152 6.876 1.00 21.27 197 GLN A N 1
ATOM 1449 C CA . GLN A 1 218 ? 26.406 30.660 6.954 1.00 21.68 197 GLN A CA 1
ATOM 1450 C C . GLN A 1 218 ? 26.838 30.893 8.400 1.00 22.42 197 GLN A C 1
ATOM 1451 O O . GLN A 1 218 ? 27.980 30.589 8.769 1.00 18.30 197 GLN A O 1
ATOM 1457 N N . ASP A 1 219 ? 25.951 31.443 9.234 1.00 24.46 198 ASP A N 1
ATOM 1458 C CA . ASP A 1 219 ? 26.343 31.715 10.615 1.00 23.92 198 ASP A CA 1
ATOM 1459 C C . ASP A 1 219 ? 26.640 30.427 11.371 1.00 23.15 198 ASP A C 1
ATOM 1460 O O . ASP A 1 219 ? 27.529 30.402 12.231 1.00 24.37 198 ASP A O 1
ATOM 1465 N N . VAL A 1 220 ? 25.935 29.344 11.040 1.00 19.41 199 VAL A N 1
ATOM 1466 C CA . VAL A 1 220 ? 26.170 28.062 11.691 1.00 21.04 199 VAL A CA 1
ATOM 1467 C C . VAL A 1 220 ? 27.478 27.447 11.206 1.00 21.08 199 VAL A C 1
ATOM 1468 O O . VAL A 1 220 ? 28.267 26.926 12.003 1.00 18.93 199 VAL A O 1
ATOM 1472 N N . LEU A 1 221 ? 27.727 27.498 9.892 1.00 17.18 200 LEU A N 1
ATOM 1473 C CA . LEU A 1 221 ? 29.021 27.085 9.357 1.00 15.42 200 LEU A CA 1
ATOM 1474 C C . LEU A 1 221 ? 30.161 27.799 10.073 1.00 13.83 200 LEU A C 1
ATOM 1475 O O . LEU A 1 221 ? 31.134 27.173 10.505 1.00 12.99 200 LEU A O 1
ATOM 1480 N N . GLU A 1 222 ? 30.053 29.122 10.202 1.00 14.38 201 GLU A N 1
ATOM 1481 C CA . GLU A 1 222 ? 31.136 29.904 10.789 1.00 17.72 201 GLU A CA 1
ATOM 1482 C C . GLU A 1 222 ? 31.263 29.675 12.295 1.00 17.37 201 GLU A C 1
ATOM 1483 O O . GLU A 1 222 ? 32.377 29.522 12.813 1.00 15.93 201 GLU A O 1
ATOM 1489 N N . ALA A 1 223 ? 30.144 29.669 13.017 1.00 16.38 202 ALA A N 1
ATOM 1490 C CA . ALA A 1 223 ? 30.203 29.688 14.474 1.00 18.09 202 ALA A CA 1
ATOM 1491 C C . ALA A 1 223 ? 30.183 28.307 15.100 1.00 16.89 202 ALA A C 1
ATOM 1492 O O . ALA A 1 223 ? 30.689 28.143 16.221 1.00 21.23 202 ALA A O 1
ATOM 1494 N N . LYS A 1 224 ? 29.605 27.316 14.421 1.00 16.69 203 LYS A N 1
ATOM 1495 C CA . LYS A 1 224 ? 29.413 25.992 15.003 1.00 16.56 203 LYS A CA 1
ATOM 1496 C C . LYS A 1 224 ? 30.243 24.897 14.353 1.00 17.74 203 LYS A C 1
ATOM 1497 O O . LYS A 1 224 ? 30.735 24.020 15.062 1.00 19.31 203 LYS A O 1
ATOM 1499 N N . ILE A 1 225 ? 30.430 24.925 13.033 1.00 14.02 204 ILE A N 1
ATOM 1500 C CA A ILE A 1 225 ? 31.090 23.834 12.322 0.45 13.60 204 ILE A CA 1
ATOM 1501 C CA B ILE A 1 225 ? 31.091 23.831 12.326 0.55 13.35 204 ILE A CA 1
ATOM 1502 C C . ILE A 1 225 ? 32.596 24.053 12.285 1.00 13.81 204 ILE A C 1
ATOM 1503 O O . ILE A 1 225 ? 33.366 23.236 12.800 1.00 14.63 204 ILE A O 1
ATOM 1512 N N . LEU A 1 226 ? 33.027 25.152 11.670 1.00 11.45 205 LEU A N 1
ATOM 1513 C CA . LEU A 1 226 ? 34.460 25.377 11.496 1.00 11.24 205 LEU A CA 1
ATOM 1514 C C . LEU A 1 226 ? 35.255 25.418 12.799 1.00 12.56 205 LEU A C 1
ATOM 1515 O O . LEU A 1 226 ? 36.386 24.896 12.807 1.00 12.44 205 LEU A O 1
ATOM 1520 N N . PRO A 1 227 ? 34.759 25.978 13.912 1.00 11.33 206 PRO A N 1
ATOM 1521 C CA . PRO A 1 227 ? 35.565 25.957 15.146 1.00 12.09 206 PRO A CA 1
ATOM 1522 C C . PRO A 1 227 ? 35.847 24.559 15.668 1.00 11.61 206 PRO A C 1
ATOM 1523 O O . PRO A 1 227 ? 36.760 24.401 16.489 1.00 16.66 206 PRO A O 1
ATOM 1527 N N . GLN A 1 228 ? 35.103 23.548 15.217 1.00 12.51 207 GLN A N 1
ATOM 1528 C CA . GLN A 1 228 ? 35.336 22.172 15.637 1.00 13.31 207 GLN A CA 1
ATOM 1529 C C . GLN A 1 228 ? 36.578 21.559 15.005 1.00 14.83 207 GLN A C 1
ATOM 1530 O O . GLN A 1 228 ? 37.027 20.508 15.477 1.00 13.62 207 GLN A O 1
ATOM 1536 N N . ILE A 1 229 ? 37.129 22.175 13.963 1.00 12.75 208 ILE A N 1
ATOM 1537 C CA . ILE A 1 229 ? 38.119 21.559 13.085 1.00 10.19 208 ILE A CA 1
ATOM 1538 C C . ILE A 1 229 ? 39.449 22.278 13.296 1.00 11.24 208 ILE A C 1
ATOM 1539 O O . ILE A 1 229 ? 39.601 23.433 12.870 1.00 10.53 208 ILE A O 1
ATOM 1544 N N . PRO A 1 230 ? 40.443 21.634 13.916 1.00 9.41 209 PRO A N 1
ATOM 1545 C CA . PRO A 1 230 ? 41.721 22.318 14.152 1.00 12.52 209 PRO A CA 1
ATOM 1546 C C . PRO A 1 230 ? 42.397 22.868 12.909 1.00 10.65 209 PRO A C 1
ATOM 1547 O O . PRO A 1 230 ? 42.943 23.974 12.983 1.00 12.15 209 PRO A O 1
ATOM 1551 N N . VAL A 1 231 ? 42.351 22.170 11.767 1.00 10.94 210 VAL A N 1
ATOM 1552 C CA . VAL A 1 231 ? 43.015 22.688 10.570 1.00 12.51 210 VAL A CA 1
ATOM 1553 C C . VAL A 1 231 ? 42.258 23.844 9.936 1.00 12.60 210 VAL A C 1
ATOM 1554 O O . VAL A 1 231 ? 42.789 24.491 9.026 1.00 14.08 210 VAL A O 1
ATOM 1558 N N . GLY A 1 232 ? 41.056 24.143 10.419 1.00 10.73 211 GLY A N 1
ATOM 1559 C CA . GLY A 1 232 ? 40.373 25.374 10.055 1.00 13.79 211 GLY A CA 1
ATOM 1560 C C . GLY A 1 232 ? 39.672 25.374 8.717 1.00 15.06 211 GLY A C 1
ATOM 1561 O O . GLY A 1 232 ? 39.346 26.453 8.201 1.00 13.84 211 GLY A O 1
ATOM 1562 N N . ARG A 1 233 ? 39.419 24.202 8.140 1.00 11.14 212 ARG A N 1
ATOM 1563 C CA . ARG A 1 233 ? 38.745 24.090 6.857 1.00 9.62 212 ARG A CA 1
ATOM 1564 C C . ARG A 1 233 ? 38.009 22.762 6.817 1.00 11.43 212 ARG A C 1
ATOM 1565 O O . ARG A 1 233 ? 38.313 21.841 7.580 1.00 11.10 212 ARG A O 1
ATOM 1573 N N . LEU A 1 234 ? 37.030 22.668 5.919 1.00 10.39 213 LEU A N 1
ATOM 1574 C CA . LEU A 1 234 ? 36.425 21.374 5.656 1.00 11.88 213 LEU A CA 1
ATOM 1575 C C . LEU A 1 234 ? 37.390 20.501 4.859 1.00 11.31 213 LEU A C 1
ATOM 1576 O O . LEU A 1 234 ? 38.273 20.990 4.146 1.00 10.41 213 LEU A O 1
ATOM 1581 N N . GLY A 1 235 ? 37.203 19.189 4.976 1.00 11.88 214 GLY A N 1
ATOM 1582 C CA . GLY A 1 235 ? 37.983 18.263 4.177 1.00 10.70 214 GLY A CA 1
ATOM 1583 C C . GLY A 1 235 ? 37.453 18.192 2.758 1.00 10.18 214 GLY A C 1
ATOM 1584 O O . GLY A 1 235 ? 36.261 18.334 2.511 1.00 11.52 214 GLY A O 1
ATOM 1585 N N . ARG A 1 236 ? 38.366 18.000 1.811 1.00 9.25 215 ARG A N 1
ATOM 1586 C CA . ARG A 1 236 ? 37.932 17.834 0.420 1.00 13.19 215 ARG A CA 1
ATOM 1587 C C . ARG A 1 236 ? 37.585 16.376 0.138 1.00 10.45 215 ARG A C 1
ATOM 1588 O O . ARG A 1 236 ? 38.332 15.477 0.536 1.00 11.11 215 ARG A O 1
ATOM 1596 N N . PRO A 1 237 ? 36.465 16.098 -0.539 1.00 10.81 216 PRO A N 1
ATOM 1597 C CA . PRO A 1 237 ? 36.180 14.704 -0.923 1.00 10.29 216 PRO A CA 1
ATOM 1598 C C . PRO A 1 237 ? 37.355 14.019 -1.608 1.00 11.89 216 PRO A C 1
ATOM 1599 O O . PRO A 1 237 ? 37.626 12.837 -1.351 1.00 12.05 216 PRO A O 1
ATOM 1603 N N . ASP A 1 238 ? 38.096 14.753 -2.439 1.00 11.05 217 ASP A N 1
ATOM 1604 C CA . ASP A 1 238 ? 39.228 14.151 -3.131 1.00 11.39 217 ASP A CA 1
ATOM 1605 C C . ASP A 1 238 ? 40.324 13.682 -2.167 1.00 10.38 217 ASP A C 1
ATOM 1606 O O . ASP A 1 238 ? 41.018 12.701 -2.464 1.00 11.68 217 ASP A O 1
ATOM 1611 N N . GLU A 1 239 ? 40.506 14.363 -1.023 1.00 10.08 218 GLU A N 1
ATOM 1612 C CA . GLU A 1 239 ? 41.489 13.910 -0.033 1.00 12.09 218 GLU A CA 1
ATOM 1613 C C . GLU A 1 239 ? 41.102 12.557 0.546 1.00 10.93 218 GLU A C 1
ATOM 1614 O O . GLU A 1 239 ? 41.938 11.648 0.667 1.00 10.64 218 GLU A O 1
ATOM 1620 N N . VAL A 1 240 ? 39.836 12.421 0.949 1.00 9.61 219 VAL A N 1
ATOM 1621 C CA . VAL A 1 240 ? 39.349 11.146 1.456 1.00 9.21 219 VAL A CA 1
ATOM 1622 C C . VAL A 1 240 ? 39.483 10.077 0.384 1.00 10.78 219 VAL A C 1
ATOM 1623 O O . VAL A 1 240 ? 39.903 8.946 0.660 1.00 10.42 219 VAL A O 1
ATOM 1627 N N . ALA A 1 241 ? 39.164 10.435 -0.863 1.00 11.05 220 ALA A N 1
ATOM 1628 C CA . ALA A 1 241 ? 39.276 9.492 -1.970 1.00 11.65 220 ALA A CA 1
ATOM 1629 C C . ALA A 1 241 ? 40.721 9.050 -2.169 1.00 12.84 220 ALA A C 1
ATOM 1630 O O . ALA A 1 241 ? 40.982 7.887 -2.496 1.00 10.99 220 ALA A O 1
ATOM 1632 N N . ALA A 1 242 ? 41.679 9.961 -1.957 1.00 11.61 221 ALA A N 1
ATOM 1633 C CA . ALA A 1 242 ? 43.084 9.598 -2.114 1.00 10.08 221 ALA A CA 1
ATOM 1634 C C . ALA A 1 242 ? 43.512 8.576 -1.066 1.00 11.07 221 ALA A C 1
ATOM 1635 O O . ALA A 1 242 ? 44.257 7.635 -1.372 1.00 10.67 221 ALA A O 1
ATOM 1637 N N . LEU A 1 243 ? 43.045 8.745 0.174 1.00 9.40 222 LEU A N 1
ATOM 1638 C CA . LEU A 1 243 ? 43.335 7.765 1.214 1.00 9.91 222 LEU A CA 1
ATOM 1639 C C . LEU A 1 243 ? 42.718 6.419 0.877 1.00 9.28 222 LEU A C 1
ATOM 1640 O O . LEU A 1 243 ? 43.339 5.371 1.082 1.00 9.81 222 LEU A O 1
ATOM 1645 N N . ILE A 1 244 ? 41.485 6.434 0.379 1.00 9.11 223 ILE A N 1
ATOM 1646 C CA . ILE A 1 244 ? 40.814 5.197 -0.001 1.00 11.24 223 ILE A CA 1
ATOM 1647 C C . ILE A 1 244 ? 41.553 4.515 -1.144 1.00 14.32 223 ILE A C 1
ATOM 1648 O O . ILE A 1 244 ? 41.731 3.290 -1.139 1.00 11.74 223 ILE A O 1
ATOM 1653 N N . ALA A 1 245 ? 42.027 5.291 -2.123 1.00 11.70 224 ALA A N 1
ATOM 1654 C CA . ALA A 1 245 ? 42.783 4.688 -3.220 1.00 13.36 224 ALA A CA 1
ATOM 1655 C C . ALA A 1 245 ? 44.043 4.002 -2.712 1.00 12.90 224 ALA A C 1
ATOM 1656 O O . ALA A 1 245 ? 44.416 2.932 -3.211 1.00 12.87 224 ALA A O 1
ATOM 1658 N N . PHE A 1 246 ? 44.722 4.596 -1.723 1.00 10.60 225 PHE A N 1
ATOM 1659 C CA . PHE A 1 246 ? 45.854 3.894 -1.126 1.00 10.90 225 PHE A CA 1
ATOM 1660 C C . PHE A 1 246 ? 45.404 2.571 -0.514 1.00 11.48 225 PHE A C 1
ATOM 1661 O O . PHE A 1 246 ? 46.042 1.532 -0.715 1.00 10.19 225 PHE A O 1
ATOM 1669 N N . LEU A 1 247 ? 44.306 2.590 0.247 1.00 9.50 226 LEU A N 1
ATOM 1670 C CA . LEU A 1 247 ? 43.859 1.367 0.907 1.00 10.69 226 LEU A CA 1
ATOM 1671 C C . LEU A 1 247 ? 43.487 0.278 -0.094 1.00 12.23 226 LEU A C 1
ATOM 1672 O O . LEU A 1 247 ? 43.593 -0.910 0.222 1.00 11.06 226 LEU A O 1
ATOM 1677 N N . CYS A 1 248 ? 43.039 0.654 -1.289 1.00 11.35 227 CYS A N 1
ATOM 1678 C CA . CYS A 1 248 ? 42.641 -0.332 -2.285 1.00 10.40 227 CYS A CA 1
ATOM 1679 C C . CYS A 1 248 ? 43.804 -0.806 -3.144 1.00 12.10 227 CYS A C 1
ATOM 1680 O O . CYS A 1 248 ? 43.597 -1.664 -4.018 1.00 12.51 227 CYS A O 1
ATOM 1683 N N . SER A 1 249 ? 45.012 -0.276 -2.910 1.00 10.99 228 SER A N 1
ATOM 1684 C CA . SER A 1 249 ? 46.190 -0.588 -3.708 1.00 13.82 228 SER A CA 1
ATOM 1685 C C . SER A 1 249 ? 46.858 -1.876 -3.220 1.00 14.13 228 SER A C 1
ATOM 1686 O O . SER A 1 249 ? 46.547 -2.413 -2.151 1.00 12.82 228 SER A O 1
ATOM 1689 N N . ASP A 1 250 ? 47.811 -2.361 -4.022 1.00 12.56 229 ASP A N 1
ATOM 1690 C CA . ASP A 1 250 ? 48.624 -3.508 -3.636 1.00 13.78 229 ASP A CA 1
ATOM 1691 C C . ASP A 1 250 ? 49.607 -3.190 -2.518 1.00 16.87 229 ASP A C 1
ATOM 1692 O O . ASP A 1 250 ? 50.301 -4.098 -2.056 1.00 17.94 229 ASP A O 1
ATOM 1697 N N . ASP A 1 251 ? 49.698 -1.945 -2.067 1.00 16.05 230 ASP A N 1
ATOM 1698 C CA . ASP A 1 251 ? 50.593 -1.614 -0.966 1.00 13.05 230 ASP A CA 1
ATOM 1699 C C . ASP A 1 251 ? 49.912 -1.640 0.395 1.00 14.22 230 ASP A C 1
ATOM 1700 O O . ASP A 1 251 ? 50.573 -1.356 1.398 1.00 14.89 230 ASP A O 1
ATOM 1705 N N . ALA A 1 252 ? 48.619 -1.951 0.466 1.00 10.80 231 ALA A N 1
ATOM 1706 C CA . ALA A 1 252 ? 47.880 -1.834 1.722 1.00 9.45 231 ALA A CA 1
ATOM 1707 C C . ALA A 1 252 ? 47.343 -3.175 2.216 1.00 11.17 231 ALA A C 1
ATOM 1708 O O . ALA A 1 252 ? 46.390 -3.204 3.009 1.00 10.63 231 ALA A O 1
ATOM 1710 N N . GLY A 1 253 ? 47.941 -4.289 1.778 1.00 11.46 232 GLY A N 1
ATOM 1711 C CA . GLY A 1 253 ? 47.468 -5.606 2.199 1.00 13.13 232 GLY A CA 1
ATOM 1712 C C . GLY A 1 253 ? 47.685 -5.919 3.667 1.00 11.35 232 GLY A C 1
ATOM 1713 O O . GLY A 1 253 ? 47.100 -6.888 4.174 1.00 13.22 232 GLY A O 1
ATOM 1714 N N . PHE A 1 254 ? 48.500 -5.126 4.357 1.00 10.37 233 PHE A N 1
ATOM 1715 C CA . PHE A 1 254 ? 48.762 -5.313 5.776 1.00 12.28 233 PHE A CA 1
ATOM 1716 C C . PHE A 1 254 ? 47.919 -4.382 6.639 1.00 9.62 233 PHE A C 1
ATOM 1717 O O . PHE A 1 254 ? 48.092 -4.375 7.859 1.00 12.12 233 PHE A O 1
ATOM 1725 N N . VAL A 1 255 ? 47.014 -3.596 6.041 1.00 8.95 234 VAL A N 1
ATOM 1726 C CA . VAL A 1 255 ? 46.071 -2.764 6.790 1.00 8.67 234 VAL A CA 1
ATOM 1727 C C . VAL A 1 255 ? 44.735 -3.487 6.746 1.00 8.59 234 VAL A C 1
ATOM 1728 O O . VAL A 1 255 ? 44.120 -3.581 5.682 1.00 9.72 234 VAL A O 1
ATOM 1732 N N . THR A 1 256 ? 44.278 -4.019 7.881 1.00 10.23 235 THR A N 1
ATOM 1733 C CA . THR A 1 256 ? 42.955 -4.628 7.896 1.00 9.75 235 THR A CA 1
ATOM 1734 C C . THR A 1 256 ? 42.370 -4.542 9.301 1.00 9.85 235 THR A C 1
ATOM 1735 O O . THR A 1 256 ? 43.090 -4.607 10.308 1.00 11.62 235 THR A O 1
ATOM 1739 N N . GLY A 1 257 ? 41.046 -4.391 9.349 1.00 9.47 236 GLY A N 1
ATOM 1740 C CA . GLY A 1 257 ? 40.337 -4.194 10.601 1.00 9.95 236 GLY A CA 1
ATOM 1741 C C . GLY A 1 257 ? 40.573 -2.851 11.248 1.00 10.41 236 GLY A C 1
ATOM 1742 O O . GLY A 1 257 ? 40.278 -2.684 12.434 1.00 10.26 236 GLY A O 1
ATOM 1743 N N . ALA A 1 258 ? 41.112 -1.896 10.503 1.00 9.13 237 ALA A N 1
ATOM 1744 C CA . ALA A 1 258 ? 41.490 -0.598 11.034 1.00 9.68 237 ALA A CA 1
ATOM 1745 C C . ALA A 1 258 ? 40.382 0.417 10.786 1.00 8.76 237 ALA A C 1
ATOM 1746 O O . ALA A 1 258 ? 39.514 0.239 9.923 1.00 11.92 237 ALA A O 1
ATOM 1748 N N . ASP A 1 259 ? 40.416 1.480 11.585 1.00 8.95 238 ASP A N 1
ATOM 1749 C CA . ASP A 1 259 ? 39.543 2.639 11.430 1.00 10.14 238 ASP A CA 1
ATOM 1750 C C . ASP A 1 259 ? 40.462 3.824 11.178 1.00 12.90 238 ASP A C 1
ATOM 1751 O O . ASP A 1 259 ? 41.168 4.271 12.090 1.00 16.01 238 ASP A O 1
ATOM 1756 N N . LEU A 1 260 ? 40.473 4.324 9.947 1.00 10.49 239 LEU A N 1
ATOM 1757 C CA A LEU A 1 260 ? 41.416 5.359 9.526 0.58 8.88 239 LEU A CA 1
ATOM 1758 C CA B LEU A 1 260 ? 41.417 5.357 9.539 0.42 9.23 239 LEU A CA 1
ATOM 1759 C C . LEU A 1 260 ? 40.724 6.710 9.615 1.00 11.13 239 LEU A C 1
ATOM 1760 O O . LEU A 1 260 ? 39.785 6.982 8.857 1.00 11.41 239 LEU A O 1
ATOM 1769 N N . ALA A 1 261 ? 41.195 7.545 10.534 1.00 10.56 240 ALA A N 1
ATOM 1770 C CA . ALA A 1 261 ? 40.572 8.829 10.831 1.00 8.84 240 ALA A CA 1
ATOM 1771 C C . ALA A 1 261 ? 41.140 9.896 9.907 1.00 7.98 240 ALA A C 1
ATOM 1772 O O . ALA A 1 261 ? 42.358 10.106 9.865 1.00 10.21 240 ALA A O 1
ATOM 1774 N N . ILE A 1 262 ? 40.260 10.572 9.173 1.00 9.14 241 ILE A N 1
ATOM 1775 C CA . ILE A 1 262 ? 40.688 11.668 8.316 1.00 9.27 241 ILE A CA 1
ATOM 1776 C C . ILE A 1 262 ? 39.739 12.826 8.596 1.00 10.84 241 ILE A C 1
ATOM 1777 O O . ILE A 1 262 ? 38.745 13.043 7.892 1.00 10.21 241 ILE A O 1
ATOM 1782 N N . ASN A 1 263 ? 40.024 13.567 9.672 1.00 9.86 242 ASN A N 1
ATOM 1783 C CA . ASN A 1 263 ? 39.013 14.461 10.228 1.00 9.37 242 ASN A CA 1
ATOM 1784 C C . ASN A 1 263 ? 39.569 15.842 10.568 1.00 11.68 242 ASN A C 1
ATOM 1785 O O . ASN A 1 263 ? 38.906 16.604 11.271 1.00 10.27 242 ASN A O 1
ATOM 1790 N N . GLY A 1 264 ? 40.753 16.187 10.074 1.00 7.79 243 GLY A N 1
ATOM 1791 C CA . GLY A 1 264 ? 41.273 17.531 10.313 1.00 8.68 243 GLY A CA 1
ATOM 1792 C C . GLY A 1 264 ? 41.623 17.813 11.760 1.00 10.72 243 GLY A C 1
ATOM 1793 O O . GLY A 1 264 ? 41.785 18.981 12.134 1.00 9.12 243 GLY A O 1
ATOM 1794 N N . GLY A 1 265 ? 41.749 16.767 12.581 1.00 8.44 244 GLY A N 1
ATOM 1795 C CA . GLY A 1 265 ? 41.976 16.910 14.011 1.00 10.60 244 GLY A CA 1
ATOM 1796 C C . GLY A 1 265 ? 40.724 17.061 14.849 1.00 11.40 244 GLY A C 1
ATOM 1797 O O . GLY A 1 265 ? 40.834 17.292 16.062 1.00 12.99 244 GLY A O 1
ATOM 1798 N N . MET A 1 266 ? 39.539 16.932 14.241 1.00 9.65 245 MET A N 1
ATOM 1799 C CA A MET A 1 266 ? 38.275 17.087 14.961 0.65 10.37 245 MET A CA 1
ATOM 1800 C CA B MET A 1 266 ? 38.314 17.137 15.000 0.35 9.77 245 MET A CA 1
ATOM 1801 C C . MET A 1 266 ? 38.183 16.144 16.146 1.00 9.83 245 MET A C 1
ATOM 1802 O O . MET A 1 266 ? 37.586 16.478 17.176 1.00 15.43 245 MET A O 1
ATOM 1811 N N . HIS A 1 267 ? 38.720 14.936 15.994 1.00 9.19 246 HIS A N 1
ATOM 1812 C CA . HIS A 1 267 ? 38.676 13.955 17.063 1.00 9.84 246 HIS A CA 1
ATOM 1813 C C . HIS A 1 267 ? 39.984 13.188 17.080 1.00 9.89 246 HIS A C 1
ATOM 1814 O O . HIS A 1 267 ? 40.513 12.820 16.025 1.00 12.52 246 HIS A O 1
ATOM 1821 N N . MET A 1 268 ? 40.508 12.986 18.286 1.00 10.72 247 MET A N 1
ATOM 1822 C CA . MET A 1 268 ? 41.689 12.177 18.542 1.00 11.09 247 MET A CA 1
ATOM 1823 C C . MET A 1 268 ? 41.404 11.294 19.748 1.00 12.05 247 MET A C 1
ATOM 1824 O O . MET A 1 268 ? 40.593 11.642 20.605 1.00 16.29 247 MET A O 1
ATOM 1829 N N . SER A 1 269 ? 42.086 10.157 19.823 1.00 12.71 248 SER A N 1
ATOM 1830 C CA . SER A 1 269 ? 41.907 9.268 20.965 1.00 18.05 248 SER A CA 1
ATOM 1831 C C . SER A 1 269 ? 43.178 8.487 21.257 1.00 25.22 248 SER A C 1
ATOM 1832 O O . SER A 1 269 ? 43.310 7.886 22.325 1.00 29.58 248 SER A O 1
ATOM 1836 N N . LYS B 1 25 ? 13.291 7.012 46.758 1.00 35.66 4 LYS B N 1
ATOM 1837 C CA . LYS B 1 25 ? 13.750 5.658 46.443 1.00 39.43 4 LYS B CA 1
ATOM 1838 C C . LYS B 1 25 ? 13.836 5.419 44.938 1.00 32.04 4 LYS B C 1
ATOM 1839 O O . LYS B 1 25 ? 12.819 5.422 44.242 1.00 29.01 4 LYS B O 1
ATOM 1845 N N . ARG B 1 26 ? 15.052 5.184 44.449 1.00 24.92 5 ARG B N 1
ATOM 1846 C CA A ARG B 1 26 ? 15.296 5.062 43.017 0.50 20.02 5 ARG B CA 1
ATOM 1847 C CA B ARG B 1 26 ? 15.251 5.084 43.013 0.50 19.89 5 ARG B CA 1
ATOM 1848 C C . ARG B 1 26 ? 14.646 3.803 42.456 1.00 16.02 5 ARG B C 1
ATOM 1849 O O . ARG B 1 26 ? 14.681 2.742 43.086 1.00 16.53 5 ARG B O 1
ATOM 1864 N N . VAL B 1 27 ? 14.070 3.922 41.259 1.00 13.44 6 VAL B N 1
ATOM 1865 C CA . VAL B 1 27 ? 13.449 2.805 40.556 1.00 13.49 6 VAL B CA 1
ATOM 1866 C C . VAL B 1 27 ? 14.348 2.404 39.398 1.00 13.90 6 VAL B C 1
ATOM 1867 O O . VAL B 1 27 ? 14.736 3.251 38.582 1.00 14.91 6 VAL B O 1
ATOM 1871 N N . ALA B 1 28 ? 14.653 1.114 39.312 1.00 12.28 7 ALA B N 1
ATOM 1872 C CA . ALA B 1 28 ? 15.417 0.555 38.208 1.00 10.37 7 ALA B CA 1
ATOM 1873 C C . ALA B 1 28 ? 14.547 -0.386 37.375 1.00 14.13 7 ALA B C 1
ATOM 1874 O O . ALA B 1 28 ? 13.668 -1.073 37.905 1.00 15.92 7 ALA B O 1
ATOM 1876 N N . PHE B 1 29 ? 14.787 -0.396 36.060 1.00 14.23 8 PHE B N 1
ATOM 1877 C CA . PHE B 1 29 ? 14.161 -1.351 35.143 1.00 11.05 8 PHE B CA 1
ATOM 1878 C C . PHE B 1 29 ? 15.272 -2.054 34.377 1.00 13.30 8 PHE B C 1
ATOM 1879 O O . PHE B 1 29 ? 16.103 -1.400 33.732 1.00 13.15 8 PHE B O 1
ATOM 1887 N N . VAL B 1 30 ? 15.296 -3.379 34.462 1.00 12.04 9 VAL B N 1
ATOM 1888 C CA . VAL B 1 30 ? 16.375 -4.190 33.909 1.00 10.81 9 VAL B CA 1
ATOM 1889 C C . VAL B 1 30 ? 15.760 -5.088 32.843 1.00 9.37 9 VAL B C 1
ATOM 1890 O O . VAL B 1 30 ? 15.022 -6.028 33.175 1.00 11.17 9 VAL B O 1
ATOM 1894 N N . THR B 1 31 ? 16.056 -4.820 31.569 1.00 9.90 10 THR B N 1
ATOM 1895 C CA . THR B 1 31 ? 15.579 -5.726 30.528 1.00 12.12 10 THR B CA 1
ATOM 1896 C C . THR B 1 31 ? 16.424 -6.992 30.534 1.00 14.83 10 THR B C 1
ATOM 1897 O O . THR B 1 31 ? 17.610 -6.964 30.861 1.00 12.32 10 THR B O 1
ATOM 1901 N N . GLY B 1 32 ? 15.791 -8.117 30.208 1.00 11.38 11 GLY B N 1
ATOM 1902 C CA . GLY B 1 32 ? 16.453 -9.396 30.424 1.00 11.13 11 GLY B CA 1
ATOM 1903 C C . GLY B 1 32 ? 16.818 -9.625 31.871 1.00 12.23 11 GLY B C 1
ATOM 1904 O O .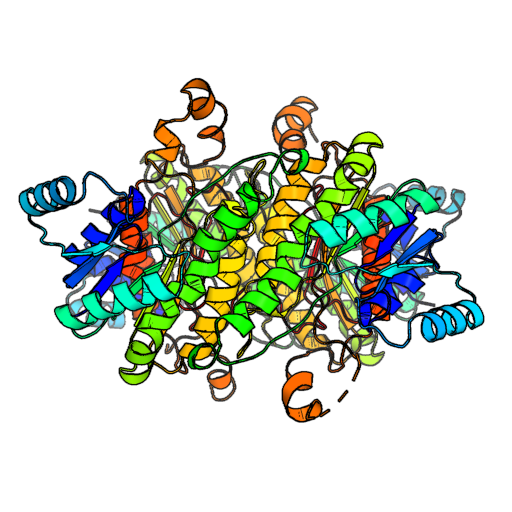 GLY B 1 32 ? 17.817 -10.295 32.156 1.00 11.78 11 GLY B O 1
ATOM 1905 N N . GLY B 1 33 ? 16.022 -9.090 32.799 1.00 12.67 12 GLY B N 1
ATOM 1906 C CA . GLY B 1 33 ? 16.346 -9.088 34.213 1.00 15.95 12 GLY B CA 1
ATOM 1907 C C . GLY B 1 33 ? 16.343 -10.447 34.877 1.00 14.32 12 GLY B C 1
ATOM 1908 O O . GLY B 1 33 ? 16.771 -10.543 36.033 1.00 16.11 12 GLY B O 1
ATOM 1909 N N . MET B 1 34 ? 15.867 -11.486 34.192 1.00 14.78 13 MET B N 1
ATOM 1910 C CA . MET B 1 34 ? 15.850 -12.842 34.728 1.00 14.67 13 MET B CA 1
ATOM 1911 C C . MET B 1 34 ? 16.892 -13.753 34.097 1.00 17.83 13 MET B C 1
ATOM 1912 O O . MET B 1 34 ? 16.986 -14.921 34.489 1.00 17.70 13 MET B O 1
ATOM 1917 N N . GLY B 1 35 ? 17.648 -13.272 33.113 1.00 13.13 14 GLY B N 1
ATOM 1918 C CA . GLY B 1 35 ? 18.684 -14.060 32.479 1.00 13.03 14 GLY B CA 1
ATOM 1919 C C . GLY B 1 35 ? 19.951 -14.097 33.315 1.00 13.19 14 GLY B C 1
ATOM 1920 O O . GLY B 1 35 ? 19.988 -13.666 34.467 1.00 16.55 14 GLY B O 1
ATOM 1921 N N . GLY B 1 36 ? 21.014 -14.621 32.706 1.00 13.05 15 GLY B N 1
ATOM 1922 C CA . GLY B 1 36 ? 22.266 -14.830 33.418 1.00 17.64 15 GLY B CA 1
ATOM 1923 C C . GLY B 1 36 ? 22.836 -13.567 34.031 1.00 19.39 15 GLY B C 1
ATOM 1924 O O . GLY B 1 36 ? 23.003 -13.464 35.255 1.00 16.35 15 GLY B O 1
ATOM 1925 N N . LEU B 1 37 ? 23.135 -12.585 33.181 1.00 14.53 16 LEU B N 1
ATOM 1926 C CA . LEU B 1 37 ? 23.664 -11.324 33.690 1.00 11.61 16 LEU B CA 1
ATOM 1927 C C . LEU B 1 37 ? 22.560 -10.481 34.313 1.00 14.66 16 LEU B C 1
ATOM 1928 O O . LEU B 1 37 ? 22.770 -9.830 35.343 1.00 12.63 16 LEU B O 1
ATOM 1933 N N . GLY B 1 38 ? 21.369 -10.501 33.718 1.00 14.05 17 GLY B N 1
ATOM 1934 C CA . GLY B 1 38 ? 20.306 -9.631 34.195 1.00 12.12 17 GLY B CA 1
ATOM 1935 C C . GLY B 1 38 ? 19.906 -9.920 35.629 1.00 14.04 17 GLY B C 1
ATOM 1936 O O . GLY B 1 38 ? 19.683 -8.996 36.417 1.00 13.59 17 GLY B O 1
ATOM 1937 N N . ALA B 1 39 ? 19.825 -11.201 35.992 1.00 12.94 18 ALA B N 1
ATOM 1938 C CA . ALA B 1 39 ? 19.451 -11.537 37.361 1.00 12.25 18 ALA B CA 1
ATOM 1939 C C . ALA B 1 39 ? 20.476 -10.996 38.349 1.00 12.92 18 ALA B C 1
ATOM 1940 O O . ALA B 1 39 ? 20.106 -10.470 39.408 1.00 12.79 18 ALA B O 1
ATOM 1942 N N . ALA B 1 40 ? 21.768 -11.104 38.014 1.00 12.30 19 ALA B N 1
ATOM 1943 C CA . ALA B 1 40 ? 22.801 -10.580 38.903 1.00 11.77 19 ALA B CA 1
ATOM 1944 C C . ALA B 1 40 ? 22.709 -9.062 39.013 1.00 13.88 19 ALA B C 1
ATOM 1945 O O . ALA B 1 40 ? 22.895 -8.502 40.098 1.00 13.68 19 ALA B O 1
ATOM 1947 N N . ILE B 1 41 ? 22.450 -8.380 37.895 1.00 10.72 20 ILE B N 1
ATOM 1948 C CA . ILE B 1 41 ? 22.244 -6.935 37.940 1.00 14.09 20 ILE B CA 1
ATOM 1949 C C . ILE B 1 41 ? 21.070 -6.590 38.845 1.00 15.16 20 ILE B C 1
ATOM 1950 O O . ILE B 1 41 ? 21.172 -5.720 39.719 1.00 14.95 20 ILE B O 1
ATOM 1955 N N . SER B 1 42 ? 19.939 -7.273 38.652 1.00 11.33 21 SER B N 1
ATOM 1956 C CA . SER B 1 42 ? 18.740 -6.967 39.427 1.00 12.99 21 SER B CA 1
ATOM 1957 C C . SER B 1 42 ? 18.986 -7.139 40.921 1.00 14.01 21 SER B C 1
ATOM 1958 O O . SER B 1 42 ? 18.558 -6.308 41.731 1.00 15.09 21 SER B O 1
ATOM 1961 N N . ARG B 1 43 ? 19.689 -8.206 41.304 1.00 13.58 22 ARG B N 1
ATOM 1962 C CA . ARG B 1 43 ? 19.992 -8.418 42.716 1.00 12.45 22 ARG B CA 1
ATOM 1963 C C . ARG B 1 43 ? 20.879 -7.306 43.277 1.00 14.52 22 ARG B C 1
ATOM 1964 O O . ARG B 1 43 ? 20.657 -6.834 44.399 1.00 15.19 22 ARG B O 1
ATOM 1972 N N . ARG B 1 44 ? 21.901 -6.889 42.521 1.00 15.83 23 ARG B N 1
ATOM 1973 C CA . ARG B 1 44 ? 22.814 -5.863 43.019 1.00 12.64 23 ARG B CA 1
ATOM 1974 C C . ARG B 1 44 ? 22.116 -4.522 43.178 1.00 13.91 23 ARG B C 1
ATOM 1975 O O . ARG B 1 44 ? 22.357 -3.803 44.156 1.00 16.47 23 ARG B O 1
ATOM 1983 N N . LEU B 1 45 ? 21.265 -4.162 42.221 1.00 13.85 24 LEU B N 1
ATOM 1984 C CA . LEU B 1 45 ? 20.548 -2.898 42.320 1.00 13.48 24 LEU B CA 1
ATOM 1985 C C . LEU B 1 45 ? 19.551 -2.933 43.466 1.00 14.78 24 LEU B C 1
ATOM 1986 O O . LEU B 1 45 ? 19.389 -1.938 44.183 1.00 14.08 24 LEU B O 1
ATOM 1991 N N . HIS B 1 46 ? 18.872 -4.069 43.653 1.00 11.51 25 HIS B N 1
ATOM 1992 C CA A HIS B 1 46 ? 17.996 -4.221 44.810 0.49 14.07 25 HIS B CA 1
ATOM 1993 C CA B HIS B 1 46 ? 17.997 -4.220 44.810 0.51 14.02 25 HIS B CA 1
ATOM 1994 C C . HIS B 1 46 ? 18.773 -4.044 46.110 1.00 18.99 25 HIS B C 1
ATOM 1995 O O . HIS B 1 46 ? 18.334 -3.332 47.023 1.00 18.31 25 HIS B O 1
ATOM 2008 N N . ASP B 1 47 ? 19.934 -4.695 46.216 1.00 13.61 26 ASP B N 1
ATOM 2009 C CA . ASP B 1 47 ? 20.720 -4.594 47.438 1.00 17.15 26 ASP B CA 1
ATOM 2010 C C . ASP B 1 47 ? 21.285 -3.199 47.663 1.00 19.55 26 ASP B C 1
ATOM 2011 O O . ASP B 1 47 ? 21.597 -2.854 48.807 1.00 20.05 26 ASP B O 1
ATOM 2016 N N . ALA B 1 48 ? 21.402 -2.386 46.616 1.00 17.99 27 ALA B N 1
ATOM 2017 C CA . ALA B 1 48 ? 21.785 -0.986 46.766 1.00 16.65 27 ALA B CA 1
ATOM 2018 C C . ALA B 1 48 ? 20.626 -0.102 47.211 1.00 21.04 27 ALA B C 1
ATOM 2019 O O . ALA B 1 48 ? 20.818 1.111 47.373 1.00 20.79 27 ALA B O 1
ATOM 2021 N N . GLY B 1 49 ? 19.443 -0.672 47.408 1.00 18.17 28 GLY B N 1
ATOM 2022 C CA . GLY B 1 49 ? 18.301 0.064 47.906 1.00 22.67 28 GLY B CA 1
ATOM 2023 C C . GLY B 1 49 ? 17.290 0.486 46.866 1.00 18.80 28 GLY B C 1
ATOM 2024 O O . GLY B 1 49 ? 16.366 1.235 47.201 1.00 20.24 28 GLY B O 1
ATOM 2025 N N . MET B 1 50 ? 17.423 0.033 45.623 1.00 15.32 29 MET B N 1
ATOM 2026 C CA . MET B 1 50 ? 16.495 0.442 44.580 1.00 16.44 29 MET B CA 1
ATOM 2027 C C . MET B 1 50 ? 15.278 -0.474 44.543 1.00 17.17 29 MET B C 1
ATOM 2028 O O . MET B 1 50 ? 15.346 -1.645 44.928 1.00 17.00 29 MET B O 1
ATOM 2033 N N . ALA B 1 51 ? 14.152 0.083 44.104 1.00 17.91 30 ALA B N 1
ATOM 2034 C CA . ALA B 1 51 ? 12.994 -0.728 43.751 1.00 14.85 30 ALA B CA 1
ATOM 2035 C C . ALA B 1 51 ? 13.205 -1.201 42.321 1.00 18.09 30 ALA B C 1
ATOM 2036 O O . ALA B 1 51 ? 13.449 -0.380 41.433 1.00 17.14 30 ALA B O 1
ATOM 2038 N N . VAL B 1 52 ? 13.165 -2.513 42.090 1.00 15.39 31 VAL B N 1
ATOM 2039 C CA . VAL B 1 52 ? 13.626 -3.068 40.819 1.00 17.47 31 VAL B CA 1
ATOM 2040 C C . VAL B 1 52 ? 12.474 -3.744 40.090 1.00 15.86 31 VAL B C 1
ATOM 2041 O O . VAL B 1 52 ? 11.783 -4.606 40.651 1.00 18.03 31 VAL B O 1
ATOM 2045 N N . ALA B 1 53 ? 12.288 -3.354 38.838 1.00 14.03 32 ALA B N 1
ATOM 2046 C CA . ALA B 1 53 ? 11.386 -3.996 37.900 1.00 15.16 32 ALA B CA 1
ATOM 2047 C C . ALA B 1 53 ? 12.230 -4.722 36.863 1.00 16.83 32 ALA B C 1
ATOM 2048 O O . ALA B 1 53 ? 13.272 -4.214 36.440 1.00 14.28 32 ALA B O 1
ATOM 2050 N N . VAL B 1 54 ? 11.796 -5.911 36.459 1.00 12.89 33 VAL B N 1
ATOM 2051 C CA . VAL B 1 54 ? 12.529 -6.665 35.453 1.00 13.12 33 VAL B CA 1
ATOM 2052 C C . VAL B 1 54 ? 11.597 -6.950 34.288 1.00 12.48 33 VAL B C 1
ATOM 2053 O O . VAL B 1 54 ? 10.386 -7.116 34.466 1.0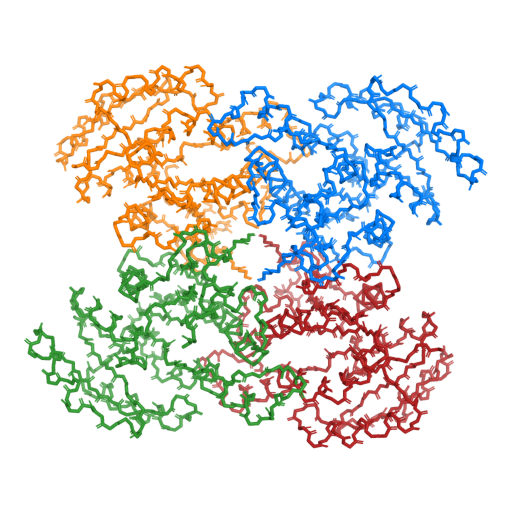0 14.70 33 VAL B O 1
ATOM 2057 N N . SER B 1 55 ? 12.163 -7.005 33.092 1.00 12.27 34 SER B N 1
ATOM 2058 C CA . SER B 1 55 ? 11.390 -7.495 31.959 1.00 12.76 34 SER B CA 1
ATOM 2059 C C . SER B 1 55 ? 11.592 -8.999 31.799 1.00 15.19 34 SER B C 1
ATOM 2060 O O . SER B 1 55 ? 12.559 -9.581 32.307 1.00 14.10 34 SER B O 1
ATOM 2063 N N . HIS B 1 56 ? 10.649 -9.630 31.101 1.00 14.72 35 HIS B N 1
ATOM 2064 C CA . HIS B 1 56 ? 10.798 -11.012 30.678 1.00 18.07 35 HIS B CA 1
ATOM 2065 C C . HIS B 1 56 ? 10.308 -11.134 29.245 1.00 15.99 35 HIS B C 1
ATOM 2066 O O . HIS B 1 56 ? 9.466 -10.351 28.790 1.00 15.65 35 HIS B O 1
ATOM 2073 N N . SER B 1 57 ? 10.866 -12.099 28.524 1.00 14.25 36 SER B N 1
ATOM 2074 C CA . SER B 1 57 ? 10.463 -12.297 27.142 1.00 16.77 36 SER B CA 1
ATOM 2075 C C . SER B 1 57 ? 9.060 -12.884 27.090 1.00 16.84 36 SER B C 1
ATOM 2076 O O . SER B 1 57 ? 8.557 -13.446 28.066 1.00 18.18 36 SER B O 1
ATOM 2079 N N . GLU B 1 58 ? 8.426 -12.754 25.923 1.00 17.65 37 GLU B N 1
ATOM 2080 C CA . GLU B 1 58 ? 7.011 -13.092 25.833 1.00 20.19 37 GLU B CA 1
ATOM 2081 C C . GLU B 1 58 ? 6.762 -14.574 26.067 1.00 23.86 37 GLU B C 1
ATOM 2082 O O . GLU B 1 58 ? 5.714 -14.939 26.611 1.00 35.20 37 GLU B O 1
ATOM 2088 N N . ARG B 1 59 ? 7.707 -15.439 25.710 1.00 23.58 38 ARG B N 1
ATOM 2089 C CA . ARG B 1 59 ? 7.518 -16.873 25.879 1.00 31.60 38 ARG B CA 1
ATOM 2090 C C . ARG B 1 59 ? 8.295 -17.450 27.061 1.00 31.50 38 ARG B C 1
ATOM 2091 O O . ARG B 1 59 ? 8.373 -18.677 27.191 1.00 28.33 38 ARG B O 1
ATOM 2093 N N . ASN B 1 60 ? 8.873 -16.604 27.915 1.00 24.33 39 ASN B N 1
ATOM 2094 C CA . ASN B 1 60 ? 9.519 -17.064 29.141 1.00 18.77 39 ASN B CA 1
ATOM 2095 C C . ASN B 1 60 ? 8.549 -17.926 29.937 1.00 20.75 39 ASN B C 1
ATOM 2096 O O . ASN B 1 60 ? 7.458 -17.473 30.292 1.00 21.62 39 ASN B O 1
ATOM 2101 N N . ASP B 1 61 ? 8.935 -19.181 30.196 1.00 21.49 40 ASP B N 1
ATOM 2102 C CA . ASP B 1 61 ? 8.031 -20.161 30.787 1.00 21.79 40 ASP B CA 1
ATOM 2103 C C . ASP B 1 61 ? 8.231 -20.336 32.289 1.00 23.56 40 ASP B C 1
ATOM 2104 O O . ASP B 1 61 ? 7.693 -21.286 32.868 1.00 22.10 40 ASP B O 1
ATOM 2109 N N . HIS B 1 62 ? 8.985 -19.445 32.932 1.00 24.65 41 HIS B N 1
ATOM 2110 C CA . HIS B 1 62 ? 9.334 -19.643 34.332 1.00 24.61 41 HIS B CA 1
ATOM 2111 C C . HIS B 1 62 ? 9.283 -18.336 35.110 1.00 20.69 41 HIS B C 1
ATOM 2112 O O . HIS B 1 62 ? 10.047 -18.156 36.063 1.00 17.72 41 HIS B O 1
ATOM 2119 N N . VAL B 1 63 ? 8.402 -17.409 34.715 1.00 17.76 42 VAL B N 1
ATOM 2120 C CA . VAL B 1 63 ? 8.382 -16.087 35.346 1.00 13.48 42 VAL B CA 1
ATOM 2121 C C . VAL B 1 63 ? 8.023 -16.198 36.825 1.00 14.27 42 VAL B C 1
ATOM 2122 O O . VAL B 1 63 ? 8.735 -15.683 37.696 1.00 14.59 42 VAL B O 1
ATOM 2126 N N . SER B 1 64 ? 6.903 -16.858 37.135 1.00 16.42 43 SER B N 1
ATOM 2127 C CA . SER B 1 64 ? 6.475 -16.917 38.531 1.00 16.76 43 SER B CA 1
ATOM 2128 C C . SER B 1 64 ? 7.445 -17.734 39.380 1.00 21.12 43 SER B C 1
ATOM 2129 O O . SER B 1 64 ? 7.671 -17.407 40.549 1.00 17.46 43 SER B O 1
ATOM 2132 N N . THR B 1 65 ? 8.029 -18.793 38.814 1.00 15.90 44 THR B N 1
ATOM 2133 C CA . THR B 1 65 ? 9.030 -19.561 39.545 1.00 16.38 44 THR B CA 1
ATOM 2134 C C . THR B 1 65 ? 10.204 -18.677 39.936 1.00 15.93 44 THR B C 1
ATOM 2135 O O . THR B 1 65 ? 10.666 -18.701 41.085 1.00 17.85 44 THR B O 1
ATOM 2139 N N . TRP B 1 66 ? 10.698 -17.889 38.982 1.00 14.72 45 TRP B N 1
ATOM 2140 C CA . TRP B 1 66 ? 11.852 -17.035 39.237 1.00 15.35 45 TRP B CA 1
ATOM 2141 C C . TRP B 1 66 ? 11.539 -16.009 40.318 1.00 15.68 45 TRP B C 1
ATOM 2142 O O . TRP B 1 66 ? 12.320 -15.824 41.262 1.00 14.86 45 TRP B O 1
ATOM 2153 N N . LEU B 1 67 ? 10.375 -15.358 40.214 1.00 16.73 46 LEU B N 1
ATOM 2154 C CA . LEU B 1 67 ? 10.001 -14.345 41.196 1.00 15.24 46 LEU B CA 1
ATOM 2155 C C . LEU B 1 67 ? 9.886 -14.937 42.593 1.00 17.99 46 LEU B C 1
ATOM 2156 O O . LEU B 1 67 ? 10.320 -14.320 43.575 1.00 16.86 46 LEU B O 1
ATOM 2161 N N . MET B 1 68 ? 9.314 -16.137 42.705 1.00 18.52 47 MET B N 1
ATOM 2162 C CA . MET B 1 68 ? 9.170 -16.743 44.023 1.00 17.38 47 MET B CA 1
ATOM 2163 C C . MET B 1 68 ? 10.522 -17.072 44.631 1.00 17.00 47 MET B C 1
ATOM 2164 O O . MET B 1 68 ? 10.764 -16.792 45.812 1.00 20.21 47 MET B O 1
ATOM 2169 N N . HIS B 1 69 ? 11.421 -17.662 43.840 1.00 17.03 48 HIS B N 1
ATOM 2170 C CA . HIS B 1 69 ? 12.734 -18.001 44.377 1.00 21.18 48 HIS B CA 1
ATOM 2171 C C . HIS B 1 69 ? 13.526 -16.755 44.759 1.00 16.35 48 HIS B C 1
ATOM 2172 O O . HIS B 1 69 ? 14.287 -16.790 45.731 1.00 20.06 48 HIS B O 1
ATOM 2179 N N . GLU B 1 70 ? 13.362 -15.648 44.025 1.00 17.37 49 GLU B N 1
ATOM 2180 C CA . GLU B 1 70 ? 14.040 -14.418 44.429 1.00 20.26 49 GLU B CA 1
ATOM 2181 C C . GLU B 1 70 ? 13.469 -13.886 45.739 1.00 20.47 49 GLU B C 1
ATOM 2182 O O . GLU B 1 70 ? 14.220 -13.420 46.607 1.00 21.58 49 GLU B O 1
ATOM 2188 N N . ARG B 1 71 ? 12.149 -13.982 45.916 1.00 17.41 50 ARG B N 1
ATOM 2189 C CA . ARG B 1 71 ? 11.534 -13.599 47.185 1.00 21.53 50 ARG B CA 1
ATOM 2190 C C . ARG B 1 71 ? 12.004 -14.492 48.328 1.00 20.57 50 ARG B C 1
ATOM 2191 O O . ARG B 1 71 ? 12.213 -14.016 49.449 1.00 23.20 50 ARG B O 1
ATOM 2199 N N . ASP B 1 72 ? 12.152 -15.795 48.070 1.00 21.12 51 ASP B N 1
ATOM 2200 C CA . ASP B 1 72 ? 12.704 -16.699 49.075 1.00 23.82 51 ASP B CA 1
ATOM 2201 C C . ASP B 1 72 ? 14.080 -16.247 49.540 1.00 25.44 51 ASP B C 1
ATOM 2202 O O . ASP B 1 72 ? 14.434 -16.441 50.709 1.00 24.84 51 ASP B O 1
ATOM 2207 N N . ALA B 1 73 ? 14.867 -15.658 48.642 1.00 28.97 52 ALA B N 1
ATOM 2208 C CA . ALA B 1 73 ? 16.185 -15.136 48.970 1.00 28.34 52 ALA B CA 1
ATOM 2209 C C . ALA B 1 73 ? 16.143 -13.684 49.426 1.00 26.86 52 ALA B C 1
ATOM 2210 O O . ALA B 1 73 ? 17.202 -13.067 49.582 1.00 33.59 52 ALA B O 1
ATOM 2212 N N . GLY B 1 74 ? 14.951 -13.130 49.636 1.00 20.70 53 GLY B N 1
ATOM 2213 C CA . GLY B 1 74 ? 14.790 -11.845 50.291 1.00 23.49 53 GLY B CA 1
ATOM 2214 C C . GLY B 1 74 ? 14.575 -10.640 49.397 1.00 24.74 53 GLY B C 1
ATOM 2215 O O . GLY B 1 74 ? 14.685 -9.508 49.880 1.00 24.81 53 GLY B O 1
ATOM 2216 N N . ARG B 1 75 ? 14.265 -10.832 48.120 1.00 17.59 54 ARG B N 1
ATOM 2217 C CA . ARG B 1 75 ? 14.151 -9.712 47.192 1.00 18.34 54 ARG B CA 1
ATOM 2218 C C . ARG B 1 75 ? 12.826 -9.790 46.452 1.00 21.92 54 ARG B C 1
ATOM 2219 O O . ARG B 1 75 ? 12.568 -10.763 45.739 1.00 20.34 54 ARG B O 1
ATOM 2227 N N . ASP B 1 76 ? 12.007 -8.751 46.594 1.00 18.50 55 ASP B N 1
ATOM 2228 C CA . ASP B 1 76 ? 10.724 -8.659 45.907 1.00 22.82 55 ASP B CA 1
ATOM 2229 C C . ASP B 1 76 ? 10.921 -7.881 44.607 1.00 19.89 55 ASP B C 1
ATOM 2230 O O . ASP B 1 76 ? 11.175 -6.673 44.632 1.00 22.08 55 ASP B O 1
ATOM 2235 N N . PHE B 1 77 ? 10.827 -8.577 43.476 1.00 17.66 56 PHE B N 1
ATOM 2236 C CA . PHE B 1 77 ? 10.845 -7.973 42.152 1.00 18.80 56 PHE B CA 1
ATOM 2237 C C . PHE B 1 77 ? 9.440 -7.997 41.562 1.00 18.44 56 PHE B C 1
ATOM 2238 O O . PHE B 1 77 ? 8.588 -8.792 41.971 1.00 18.48 56 PHE B O 1
ATOM 2246 N N . LYS B 1 78 ? 9.202 -7.113 40.596 1.00 18.61 57 LYS B N 1
ATOM 2247 C CA . LYS B 1 78 ? 8.020 -7.178 39.743 1.00 18.26 57 LYS B CA 1
ATOM 2248 C C . LYS B 1 78 ? 8.482 -7.361 38.303 1.00 22.10 57 LYS B C 1
ATOM 2249 O O . LYS B 1 78 ? 9.504 -6.795 37.899 1.00 17.69 57 LYS B O 1
ATOM 2251 N N . ALA B 1 79 ? 7.731 -8.153 37.533 1.00 15.74 58 ALA B N 1
ATOM 2252 C CA . ALA B 1 79 ? 8.139 -8.566 36.196 1.00 14.61 58 ALA B CA 1
ATOM 2253 C C . ALA B 1 79 ? 7.105 -8.161 35.150 1.00 15.35 58 ALA B C 1
ATOM 2254 O O . ALA B 1 79 ? 5.896 -8.146 35.418 1.00 16.43 58 ALA B O 1
ATOM 2256 N N . TYR B 1 80 ? 7.599 -7.853 33.945 1.00 14.53 59 TYR B N 1
ATOM 2257 C CA . TYR B 1 80 ? 6.798 -7.271 32.869 1.00 16.15 59 TYR B CA 1
ATOM 2258 C C . TYR B 1 80 ? 7.231 -7.859 31.534 1.00 12.55 59 TYR B C 1
ATOM 2259 O O . TYR B 1 80 ? 8.421 -7.831 31.206 1.00 16.18 59 TYR B O 1
ATOM 2268 N N . ALA B 1 81 ? 6.262 -8.359 30.758 1.00 17.62 60 ALA B N 1
ATOM 2269 C CA . ALA B 1 81 ? 6.542 -8.923 29.440 1.00 17.92 60 ALA B CA 1
ATOM 2270 C C . ALA B 1 81 ? 6.961 -7.835 28.460 1.00 16.69 60 ALA B C 1
ATOM 2271 O O . ALA B 1 81 ? 6.396 -6.739 28.456 1.00 16.34 60 ALA B O 1
ATOM 2273 N N . VAL B 1 82 ? 7.938 -8.142 27.603 1.00 13.04 61 VAL B N 1
ATOM 2274 C CA . VAL B 1 82 ? 8.327 -7.198 26.558 1.00 14.75 61 VAL B CA 1
ATOM 2275 C C . VAL B 1 82 ? 9.016 -7.955 25.437 1.00 15.79 61 VAL B C 1
ATOM 2276 O O . VAL B 1 82 ? 9.619 -9.011 25.653 1.00 15.61 61 VAL B O 1
ATOM 2280 N N . ASP B 1 83 ? 8.921 -7.409 24.229 1.00 11.96 62 ASP B N 1
ATOM 2281 C CA . ASP B 1 83 ? 9.798 -7.763 23.118 1.00 13.27 62 ASP B CA 1
ATOM 2282 C C . ASP B 1 83 ? 10.583 -6.498 22.785 1.00 14.24 62 ASP B C 1
ATOM 2283 O O . ASP B 1 83 ? 10.035 -5.565 22.192 1.00 13.20 62 ASP B O 1
ATOM 2288 N N . VAL B 1 84 ? 11.861 -6.447 23.173 1.00 14.23 63 VAL B N 1
ATOM 2289 C CA . VAL B 1 84 ? 12.626 -5.219 22.984 1.00 12.64 63 VAL B CA 1
ATOM 2290 C C . VAL B 1 84 ? 12.857 -4.881 21.520 1.00 12.80 63 VAL B C 1
ATOM 2291 O O . VAL B 1 84 ? 13.260 -3.754 21.215 1.00 13.56 63 VAL B O 1
ATOM 2295 N N . ALA B 1 85 ? 12.606 -5.819 20.608 1.00 13.11 64 ALA B N 1
ATOM 2296 C CA . ALA B 1 85 ? 12.717 -5.563 19.178 1.00 12.63 64 ALA B CA 1
ATOM 2297 C C . ALA B 1 85 ? 11.487 -4.879 18.601 1.00 13.89 64 ALA B C 1
ATOM 2298 O O . ALA B 1 85 ? 11.464 -4.597 17.398 1.00 16.38 64 ALA B O 1
ATOM 2300 N N . ASP B 1 86 ? 10.474 -4.605 19.418 1.00 14.97 65 ASP B N 1
ATOM 2301 C CA . ASP B 1 86 ? 9.194 -4.105 18.927 1.00 16.33 65 ASP B CA 1
ATOM 2302 C C . ASP B 1 86 ? 8.786 -2.866 19.714 1.00 14.06 65 ASP B C 1
ATOM 2303 O O . ASP B 1 86 ? 8.519 -2.955 20.917 1.00 14.47 65 ASP B O 1
ATOM 2308 N N . PHE B 1 87 ? 8.720 -1.720 19.026 1.00 15.58 66 PHE B N 1
ATOM 2309 C CA . PHE B 1 87 ? 8.407 -0.453 19.687 1.00 16.02 66 PHE B CA 1
ATOM 2310 C C . PHE B 1 87 ? 7.070 -0.518 20.421 1.00 14.86 66 PHE B C 1
ATOM 2311 O O . PHE B 1 87 ? 6.966 -0.091 21.578 1.00 16.97 66 PHE B O 1
ATOM 2319 N N . GLU B 1 88 ? 6.037 -1.054 19.764 1.00 16.21 67 GLU B N 1
ATOM 2320 C CA . GLU B 1 88 ? 4.718 -1.172 20.389 1.00 16.33 67 GLU B CA 1
ATOM 2321 C C . GLU B 1 88 ? 4.776 -1.998 21.672 1.00 19.72 67 GLU B C 1
ATOM 2322 O O . GLU B 1 88 ? 4.168 -1.630 22.686 1.00 16.46 67 GLU B O 1
ATOM 2328 N N . SER B 1 89 ? 5.492 -3.125 21.646 1.00 16.05 68 SER B N 1
ATOM 2329 C CA . SER B 1 89 ? 5.623 -3.933 22.855 1.00 14.80 68 SER B CA 1
ATOM 2330 C C . SER B 1 89 ? 6.269 -3.133 23.977 1.00 18.83 68 SER B C 1
ATOM 2331 O O . SER B 1 89 ? 5.853 -3.221 25.140 1.00 14.65 68 SER B O 1
ATOM 2334 N N . CYS B 1 90 ? 7.285 -2.342 23.640 1.00 15.40 69 CYS B N 1
ATOM 2335 C CA . CYS B 1 90 ? 7.988 -1.554 24.645 1.00 15.71 69 CYS B CA 1
ATOM 2336 C C . CYS B 1 90 ? 7.087 -0.472 25.227 1.00 15.84 69 CYS B C 1
ATOM 2337 O O . CYS B 1 90 ? 7.177 -0.160 26.425 1.00 15.97 69 CYS B O 1
ATOM 2340 N N . GLU B 1 91 ? 6.250 0.136 24.380 1.00 16.07 70 GLU B N 1
ATOM 2341 C CA . GLU B 1 91 ? 5.223 1.069 24.837 1.00 16.30 70 GLU B CA 1
ATOM 2342 C C . GLU B 1 91 ? 4.337 0.437 25.901 1.00 18.74 70 GLU B C 1
ATOM 2343 O O . GLU B 1 91 ? 4.120 1.017 26.973 1.00 17.09 70 GLU B O 1
ATOM 2349 N N . ARG B 1 92 ? 3.783 -0.745 25.590 1.00 17.96 71 ARG B N 1
ATOM 2350 C CA . ARG B 1 92 ? 2.856 -1.420 26.493 1.00 21.71 71 ARG B CA 1
ATOM 2351 C C . ARG B 1 92 ? 3.533 -1.765 27.805 1.00 19.20 71 ARG B C 1
ATOM 2352 O O . ARG B 1 92 ? 2.943 -1.615 28.884 1.00 18.85 71 ARG B O 1
ATOM 2360 N N . CYS B 1 93 ? 4.769 -2.257 27.718 1.00 15.67 72 CYS B N 1
ATOM 2361 C CA . CYS B 1 93 ? 5.533 -2.623 28.898 1.00 17.41 72 CYS B CA 1
ATOM 2362 C C . CYS B 1 93 ? 5.777 -1.411 29.783 1.00 18.46 72 CYS B C 1
ATOM 2363 O O . CYS B 1 93 ? 5.510 -1.445 30.989 1.00 16.63 72 CYS B O 1
ATOM 2366 N N . ALA B 1 94 ? 6.286 -0.327 29.195 1.00 15.13 73 ALA B N 1
ATOM 2367 C CA . ALA B 1 94 ? 6.587 0.865 29.979 1.00 19.02 73 ALA B CA 1
ATOM 2368 C C . ALA B 1 94 ? 5.335 1.417 30.644 1.00 16.54 73 ALA B C 1
ATOM 2369 O O . ALA B 1 94 ? 5.386 1.883 31.789 1.00 17.41 73 ALA B O 1
ATOM 2371 N N . GLU B 1 95 ? 4.202 1.365 29.939 1.00 17.66 74 GLU B N 1
ATOM 2372 C CA . GLU B 1 95 ? 2.919 1.747 30.519 1.00 21.10 74 GLU B CA 1
ATOM 2373 C C . GLU B 1 95 ? 2.669 1.005 31.831 1.00 24.92 74 GLU B C 1
ATOM 2374 O O . GLU B 1 95 ? 2.285 1.610 32.840 1.00 21.02 74 GLU B O 1
ATOM 2380 N N . LYS B 1 96 ? 2.905 -0.312 31.838 1.00 18.70 75 LYS B N 1
ATOM 2381 C CA . LYS B 1 96 ? 2.675 -1.102 33.046 1.00 18.53 75 LYS B CA 1
ATOM 2382 C C . LYS B 1 96 ? 3.697 -0.777 34.128 1.00 20.78 75 LYS B C 1
ATOM 2383 O O . LYS B 1 96 ? 3.340 -0.658 35.309 1.00 22.44 75 LYS B O 1
ATOM 2389 N N . VAL B 1 97 ? 4.973 -0.642 33.748 1.00 16.86 76 VAL B N 1
ATOM 2390 C CA . VAL B 1 97 ? 6.016 -0.328 34.728 1.00 17.28 76 VAL B CA 1
ATOM 2391 C C . VAL B 1 97 ? 5.727 1.010 35.394 1.00 19.49 76 VAL B C 1
ATOM 2392 O O . VAL B 1 97 ? 5.787 1.142 36.624 1.00 19.84 76 VAL B O 1
ATOM 2396 N N . LEU B 1 98 ? 5.423 2.029 34.586 1.00 18.61 77 LEU B N 1
ATOM 2397 C CA . LEU B 1 98 ? 5.198 3.359 35.133 1.00 20.29 77 LEU B CA 1
ATOM 2398 C C . LEU B 1 98 ? 3.935 3.409 35.978 1.00 21.98 77 LEU B C 1
ATOM 2399 O O . LEU B 1 98 ? 3.884 4.154 36.964 1.00 21.94 77 LEU B O 1
ATOM 2404 N N . ALA B 1 99 ? 2.915 2.619 35.620 1.00 21.01 78 ALA B N 1
ATOM 2405 C CA . ALA B 1 99 ? 1.700 2.570 36.424 1.00 25.31 78 ALA B CA 1
ATOM 2406 C C . ALA B 1 99 ? 1.990 2.062 37.831 1.00 28.13 78 ALA B C 1
ATOM 2407 O O . ALA B 1 99 ? 1.421 2.562 38.807 1.00 27.32 78 ALA B O 1
ATOM 2409 N N . ASP B 1 100 ? 2.876 1.072 37.956 1.00 22.79 79 ASP B N 1
ATOM 2410 C CA . ASP B 1 100 ? 3.153 0.474 39.258 1.00 24.22 79 ASP B CA 1
ATOM 2411 C C . ASP B 1 100 ? 4.193 1.268 40.044 1.00 22.37 79 ASP B C 1
ATOM 2412 O O . ASP B 1 100 ? 4.065 1.418 41.264 1.00 24.00 79 ASP B O 1
ATOM 2417 N N . PHE B 1 101 ? 5.238 1.763 39.378 1.00 19.60 80 PHE B N 1
ATOM 2418 C CA . PHE B 1 101 ? 6.352 2.390 40.082 1.00 19.16 80 PHE B CA 1
ATOM 2419 C C . PHE B 1 101 ? 6.363 3.910 40.000 1.00 21.91 80 PHE B C 1
ATOM 2420 O O . PHE B 1 101 ? 7.085 4.545 40.777 1.00 24.26 80 PHE B O 1
ATOM 2428 N N . GLY B 1 102 ? 5.601 4.508 39.091 1.00 24.32 81 GLY B N 1
ATOM 2429 C CA . GLY B 1 102 ? 5.487 5.955 39.057 1.00 23.06 81 GLY B CA 1
ATOM 2430 C C . GLY B 1 102 ? 6.542 6.608 38.191 1.00 23.14 81 GLY B C 1
ATOM 2431 O O . GLY B 1 102 ? 6.306 7.675 37.621 1.00 27.09 81 GLY B O 1
ATOM 2432 N N . LYS B 1 103 ? 7.699 5.963 38.073 1.00 19.62 82 LYS B N 1
ATOM 2433 C CA . LYS B 1 103 ? 8.849 6.527 37.381 1.00 20.35 82 LYS B CA 1
ATOM 2434 C C . LYS B 1 103 ? 9.908 5.448 37.239 1.00 18.31 82 LYS B C 1
ATOM 2435 O O . LYS B 1 103 ? 9.859 4.416 37.913 1.00 18.74 82 LYS B O 1
ATOM 2441 N N . VAL B 1 104 ? 10.869 5.705 36.354 1.00 14.76 83 VAL B N 1
ATOM 2442 C CA . VAL B 1 104 ? 12.062 4.875 36.215 1.00 13.72 83 VAL B CA 1
ATOM 2443 C C . VAL B 1 104 ? 13.269 5.802 36.208 1.00 15.26 83 VAL B C 1
ATOM 2444 O O . VAL B 1 104 ? 13.402 6.644 35.311 1.00 15.45 83 VAL B O 1
ATOM 2448 N N . ASP B 1 105 ? 14.131 5.666 37.220 1.00 13.27 84 ASP B N 1
ATOM 2449 C CA . ASP B 1 105 ? 15.343 6.469 37.335 1.00 13.23 84 ASP B CA 1
ATOM 2450 C C . ASP B 1 105 ? 16.536 5.817 36.664 1.00 12.46 84 ASP B C 1
ATOM 2451 O O . ASP B 1 105 ? 17.462 6.517 36.237 1.00 13.01 84 ASP B O 1
ATOM 2456 N N . VAL B 1 106 ? 16.547 4.490 36.617 1.00 11.94 85 VAL B N 1
ATOM 2457 C CA . VAL B 1 106 ? 17.709 3.713 36.216 1.00 11.35 85 VAL B CA 1
ATOM 2458 C C . VAL B 1 106 ? 17.237 2.702 35.189 1.00 10.87 85 VAL B C 1
ATOM 2459 O O . VAL B 1 106 ? 16.325 1.915 35.467 1.00 13.39 85 VAL B O 1
ATOM 2463 N N . LEU B 1 107 ? 17.836 2.730 34.003 1.00 10.46 86 LEU B N 1
ATOM 2464 C CA . LEU B 1 107 ? 17.466 1.825 32.918 1.00 10.26 86 LEU B CA 1
ATOM 2465 C C . LEU B 1 107 ? 18.695 1.029 32.516 1.00 10.82 86 LEU B C 1
ATOM 2466 O O . LEU B 1 107 ? 19.714 1.621 32.147 1.00 9.99 86 LEU B O 1
ATOM 2471 N N . ILE B 1 108 ? 18.594 -0.302 32.578 1.00 11.45 87 ILE B N 1
ATOM 2472 C CA . ILE B 1 108 ? 19.662 -1.201 32.152 1.00 9.10 87 ILE B CA 1
ATOM 2473 C C . ILE B 1 108 ? 19.173 -1.898 30.892 1.00 8.82 87 ILE B C 1
ATOM 2474 O O . ILE B 1 108 ? 18.283 -2.758 30.953 1.00 10.43 87 ILE B O 1
ATOM 2479 N N . ASN B 1 109 ? 19.751 -1.535 29.751 1.00 10.90 88 ASN B N 1
ATOM 2480 C CA . ASN B 1 109 ? 19.455 -2.201 28.482 1.00 12.02 88 ASN B CA 1
ATOM 2481 C C . ASN B 1 109 ? 20.363 -3.419 28.389 1.00 12.52 88 ASN B C 1
ATOM 2482 O O . ASN B 1 109 ? 21.474 -3.351 27.860 1.00 9.43 88 ASN B O 1
ATOM 2487 N N . ASN B 1 110 ? 19.865 -4.550 28.893 1.00 10.83 89 ASN B N 1
ATOM 2488 C CA . ASN B 1 110 ? 20.639 -5.776 29.030 1.00 11.74 89 ASN B CA 1
ATOM 2489 C C . ASN B 1 110 ? 20.139 -6.923 28.152 1.00 8.58 89 ASN B C 1
ATOM 2490 O O . ASN B 1 110 ? 20.935 -7.805 27.814 1.00 12.37 89 ASN B O 1
ATOM 2495 N N . ALA B 1 111 ? 18.862 -6.935 27.757 1.00 9.52 90 ALA B N 1
ATOM 2496 C CA . ALA B 1 111 ? 18.369 -8.010 26.901 1.00 11.97 90 ALA B CA 1
ATOM 2497 C C . ALA B 1 111 ? 19.221 -8.108 25.639 1.00 13.51 90 ALA B C 1
ATOM 2498 O O . ALA B 1 111 ? 19.668 -7.092 25.101 1.00 12.83 90 ALA B O 1
ATOM 2500 N N . GLY B 1 112 ? 19.481 -9.338 25.185 1.00 11.95 91 GLY B N 1
ATOM 2501 C CA . GLY B 1 112 ? 20.313 -9.530 24.008 1.00 13.72 91 GLY B CA 1
ATOM 2502 C C . GLY B 1 112 ? 20.342 -10.976 23.567 1.00 17.44 91 GLY B C 1
ATOM 2503 O O . GLY B 1 112 ? 20.123 -11.892 24.365 1.00 16.21 91 GLY B O 1
ATOM 2504 N N . ILE B 1 113 ? 20.633 -11.170 22.273 1.00 13.61 92 ILE B N 1
ATOM 2505 C CA . ILE B 1 113 ? 20.736 -12.499 21.681 1.00 13.06 92 ILE B CA 1
ATOM 2506 C C . ILE B 1 113 ? 21.923 -12.545 20.732 1.00 12.03 92 ILE B C 1
ATOM 2507 O O . ILE B 1 113 ? 22.446 -11.516 20.293 1.00 11.75 92 ILE B O 1
ATOM 2512 N N . THR B 1 114 ? 22.329 -13.768 20.404 1.00 14.20 93 THR B N 1
ATOM 2513 C CA . THR B 1 114 ? 23.232 -14.018 19.295 1.00 13.49 93 THR B CA 1
ATOM 2514 C C . THR B 1 114 ? 22.541 -14.904 18.268 1.00 12.46 93 THR B C 1
ATOM 2515 O O . THR B 1 114 ? 21.590 -15.633 18.571 1.00 14.64 93 THR B O 1
ATOM 2519 N N . ARG B 1 115 ? 23.028 -14.807 17.034 1.00 12.28 94 ARG B N 1
ATOM 2520 C CA A ARG B 1 115 ? 22.630 -15.661 15.912 0.51 14.49 94 ARG B CA 1
ATOM 2521 C CA B ARG B 1 115 ? 22.631 -15.664 15.916 0.49 14.52 94 ARG B CA 1
ATOM 2522 C C . ARG B 1 115 ? 23.889 -15.843 15.064 1.00 14.63 94 ARG B C 1
ATOM 2523 O O . ARG B 1 115 ? 24.029 -15.259 13.988 1.00 14.18 94 ARG B O 1
ATOM 2538 N N . ASP B 1 116 ? 24.816 -16.661 15.567 1.00 12.36 95 ASP B N 1
ATOM 2539 C CA . ASP B 1 116 ? 26.141 -16.765 14.967 1.00 14.87 95 ASP B CA 1
ATOM 2540 C C . ASP B 1 116 ? 26.115 -17.508 13.636 1.00 15.98 95 ASP B C 1
ATOM 2541 O O . ASP B 1 116 ? 25.420 -18.515 13.479 1.00 16.43 95 ASP B O 1
ATOM 2546 N N . ALA B 1 117 ? 26.925 -17.030 12.695 1.00 11.40 96 ALA B N 1
ATOM 2547 C CA . ALA B 1 117 ? 27.153 -17.668 11.402 1.00 17.58 96 ALA B CA 1
ATOM 2548 C C . ALA B 1 117 ? 28.319 -16.957 10.749 1.00 15.06 96 ALA B C 1
ATOM 2549 O O . ALA B 1 117 ? 28.494 -15.754 10.951 1.00 13.83 96 ALA B O 1
ATOM 2551 N N . THR B 1 118 ? 29.121 -17.689 9.975 1.00 15.61 97 THR B N 1
ATOM 2552 C CA . THR B 1 118 ? 30.093 -16.978 9.151 1.00 16.24 97 THR B CA 1
ATOM 2553 C C . THR B 1 118 ? 29.342 -16.025 8.241 1.00 16.28 97 THR B C 1
ATOM 2554 O O . THR B 1 118 ? 28.175 -16.252 7.912 1.00 14.49 97 THR B O 1
ATOM 2558 N N . PHE B 1 119 ? 30.004 -14.930 7.857 1.00 11.55 98 PHE B N 1
ATOM 2559 C CA . PHE B 1 119 ? 29.345 -13.973 6.974 1.00 14.75 98 PHE B CA 1
ATOM 2560 C C . PHE B 1 119 ? 28.881 -14.646 5.686 1.00 15.93 98 PHE B C 1
ATOM 2561 O O . PHE B 1 119 ? 27.763 -14.397 5.214 1.00 14.72 98 PHE B O 1
ATOM 2569 N N . MET B 1 120 ? 29.725 -15.513 5.115 1.00 14.15 99 MET B N 1
ATOM 2570 C CA . MET B 1 120 ? 29.366 -16.250 3.905 1.00 16.08 99 MET B CA 1
ATOM 2571 C C . MET B 1 120 ? 28.048 -17.003 4.062 1.00 16.68 99 MET B C 1
ATOM 2572 O O . MET B 1 120 ? 27.247 -17.069 3.120 1.00 17.39 99 MET B O 1
ATOM 2577 N N . LYS B 1 121 ? 27.806 -17.580 5.241 1.00 14.15 100 LYS B N 1
ATOM 2578 C CA . LYS B 1 121 ? 26.627 -18.407 5.475 1.00 15.11 100 LYS B CA 1
ATOM 2579 C C . LYS B 1 121 ? 25.476 -17.665 6.151 1.00 16.91 100 LYS B C 1
ATOM 2580 O O . LYS B 1 121 ? 24.362 -18.200 6.198 1.00 18.54 100 LYS B O 1
ATOM 2586 N N . MET B 1 122 ? 25.712 -16.463 6.669 1.00 14.62 101 MET B N 1
ATOM 2587 C CA . MET B 1 122 ? 24.695 -15.752 7.439 1.00 13.84 101 MET B CA 1
ATOM 2588 C C . MET B 1 122 ? 23.492 -15.384 6.573 1.00 15.74 101 MET B C 1
ATOM 2589 O O . MET B 1 122 ? 23.635 -14.947 5.430 1.00 15.87 101 MET B O 1
ATOM 2594 N N . THR B 1 123 ? 22.296 -15.539 7.129 1.00 12.73 102 THR B N 1
ATOM 2595 C CA . THR B 1 123 ? 21.073 -15.187 6.420 1.00 14.21 102 THR B CA 1
ATOM 2596 C C . THR B 1 123 ? 20.610 -13.787 6.812 1.00 14.82 102 THR B C 1
ATOM 2597 O O . THR B 1 123 ? 21.028 -13.230 7.830 1.00 13.82 102 THR B O 1
ATOM 2601 N N . LYS B 1 124 ? 19.736 -13.216 5.976 1.00 16.34 103 LYS B N 1
ATOM 2602 C CA . LYS B 1 124 ? 19.129 -11.937 6.330 1.00 18.06 103 LYS B CA 1
ATOM 2603 C C . LYS B 1 124 ? 18.385 -12.042 7.658 1.00 18.12 103 LYS B C 1
ATOM 2604 O O . LYS B 1 124 ? 18.380 -11.093 8.450 1.00 16.32 103 LYS B O 1
ATOM 2610 N N . GLY B 1 125 ? 17.769 -13.199 7.924 1.00 15.91 104 GLY B N 1
ATOM 2611 C CA . GLY B 1 125 ? 17.070 -13.381 9.187 1.00 17.73 104 GLY B CA 1
ATOM 2612 C C . GLY B 1 125 ? 18.004 -13.417 10.384 1.00 16.99 104 GLY B C 1
ATOM 2613 O O . GLY B 1 125 ? 17.662 -12.903 11.454 1.00 17.74 104 GLY B O 1
ATOM 2614 N N . ASP B 1 126 ? 19.175 -14.059 10.234 1.00 14.86 105 ASP B N 1
ATOM 2615 C CA . ASP B 1 126 ? 20.215 -14.005 11.270 1.00 14.49 105 ASP B CA 1
ATOM 2616 C C . ASP B 1 126 ? 20.607 -12.564 11.573 1.00 15.83 105 ASP B C 1
ATOM 2617 O O . ASP B 1 126 ? 20.754 -12.169 12.737 1.00 14.12 105 ASP B O 1
ATOM 2622 N N . TRP B 1 127 ? 20.862 -11.789 10.520 1.00 12.97 106 TRP B N 1
ATOM 2623 C CA . TRP B 1 127 ? 21.257 -10.396 10.683 1.00 14.24 106 TRP B CA 1
ATOM 2624 C C . TRP B 1 127 ? 20.155 -9.597 11.365 1.00 13.09 106 TRP B C 1
ATOM 2625 O O . TRP B 1 127 ? 20.391 -8.928 12.381 1.00 13.59 106 TRP B O 1
ATOM 2636 N N . ASP B 1 128 ? 18.938 -9.658 10.812 1.00 12.31 107 ASP B N 1
ATOM 2637 C CA . ASP B 1 128 ? 17.840 -8.833 11.307 1.00 16.01 107 ASP B CA 1
ATOM 2638 C C . ASP B 1 128 ? 17.494 -9.162 12.756 1.00 15.28 107 ASP B C 1
ATOM 2639 O O . ASP B 1 128 ? 17.196 -8.257 13.547 1.00 13.27 107 ASP B O 1
ATOM 2644 N N . ALA B 1 129 ? 17.499 -10.450 13.120 1.00 13.36 108 ALA B N 1
ATOM 2645 C CA . ALA B 1 129 ? 17.121 -10.817 14.483 1.00 15.53 108 ALA B CA 1
ATOM 2646 C C . ALA B 1 129 ? 18.046 -10.151 15.491 1.00 17.85 108 ALA B C 1
ATOM 2647 O O . ALA B 1 129 ? 17.589 -9.552 16.472 1.00 13.65 108 ALA B O 1
ATOM 2649 N N . VAL B 1 130 ? 19.354 -10.230 15.251 1.00 12.56 109 VAL B N 1
ATOM 2650 C CA . VAL B 1 130 ? 20.319 -9.633 16.173 1.00 12.08 109 VAL B CA 1
ATOM 2651 C C . VAL B 1 130 ? 20.231 -8.105 16.138 1.00 12.87 109 VAL B C 1
ATOM 2652 O O . VAL B 1 130 ? 20.264 -7.447 17.184 1.00 12.73 109 VAL B O 1
ATOM 2656 N N . MET B 1 131 ? 20.112 -7.515 14.945 1.00 12.07 110 MET B N 1
ATOM 2657 C CA . MET B 1 131 ? 20.049 -6.053 14.854 1.00 12.05 110 MET B CA 1
ATOM 2658 C C . MET B 1 131 ? 18.817 -5.503 15.568 1.00 9.58 110 MET B C 1
ATOM 2659 O O . MET B 1 131 ? 18.903 -4.512 16.303 1.00 14.35 110 MET B O 1
ATOM 2664 N N . ARG B 1 132 ? 17.660 -6.132 15.369 1.00 11.79 111 ARG B N 1
ATOM 2665 C CA . ARG B 1 132 ? 16.434 -5.599 15.955 1.00 12.27 111 ARG B CA 1
ATOM 2666 C C . ARG B 1 132 ? 16.397 -5.815 17.463 1.00 15.23 111 ARG B C 1
ATOM 2667 O O . ARG B 1 132 ? 15.930 -4.948 18.210 1.00 16.27 111 ARG B O 1
ATOM 2675 N N . THR B 1 133 ? 16.903 -6.949 17.941 1.00 11.84 112 THR B N 1
ATOM 2676 C CA . THR B 1 133 ? 16.885 -7.171 19.382 1.00 11.64 112 THR B CA 1
ATOM 2677 C C . THR B 1 133 ? 17.981 -6.382 20.087 1.00 12.22 112 THR B C 1
ATOM 2678 O O . THR B 1 133 ? 17.738 -5.753 21.123 1.00 16.80 112 THR B O 1
ATOM 2682 N N . ASP B 1 134 ? 19.198 -6.428 19.557 1.00 11.53 113 ASP B N 1
ATOM 2683 C CA . ASP B 1 134 ? 20.350 -5.920 20.291 1.00 11.21 113 ASP B CA 1
ATOM 2684 C C . ASP B 1 134 ? 20.593 -4.431 20.082 1.00 19.91 113 ASP B C 1
ATOM 2685 O O . ASP B 1 134 ? 21.061 -3.752 21.007 1.00 20.72 113 ASP B O 1
ATOM 2690 N N . LEU B 1 135 ? 20.316 -3.904 18.894 1.00 14.09 114 LEU B N 1
ATOM 2691 C CA . LEU B 1 135 ? 20.568 -2.489 18.634 1.00 11.77 114 LEU B CA 1
ATOM 2692 C C . LEU B 1 135 ? 19.298 -1.652 18.594 1.00 10.23 114 LEU B C 1
ATOM 2693 O O . LEU B 1 135 ? 19.275 -0.567 19.176 1.00 10.83 114 LEU B O 1
ATOM 2698 N N . ASP B 1 136 ? 18.229 -2.112 17.929 1.00 11.90 115 ASP B N 1
ATOM 2699 C CA . ASP B 1 136 ? 16.994 -1.324 17.926 1.00 14.37 115 ASP B CA 1
ATOM 2700 C C . ASP B 1 136 ? 16.433 -1.133 19.334 1.00 12.82 115 ASP B C 1
ATOM 2701 O O . ASP B 1 136 ? 15.696 -0.168 19.579 1.00 14.43 115 ASP B O 1
ATOM 2706 N N . ALA B 1 137 ? 16.728 -2.059 20.254 1.00 11.17 116 ALA B N 1
ATOM 2707 C CA . ALA B 1 137 ? 16.294 -1.901 21.639 1.00 12.27 116 ALA B CA 1
ATOM 2708 C C . ALA B 1 137 ? 16.748 -0.575 22.231 1.00 12.68 116 ALA B C 1
ATOM 2709 O O . ALA B 1 137 ? 16.042 0.000 23.067 1.00 13.73 116 ALA B O 1
ATOM 2711 N N . MET B 1 138 ? 17.923 -0.077 21.823 1.00 11.18 117 MET B N 1
ATOM 2712 C CA . MET B 1 138 ? 18.365 1.242 22.282 1.00 10.96 117 MET B CA 1
ATOM 2713 C C . MET B 1 138 ? 17.282 2.286 22.058 1.00 14.19 117 MET B C 1
ATOM 2714 O O . MET B 1 138 ? 17.010 3.116 22.933 1.00 15.10 117 MET B O 1
ATOM 2719 N N . PHE B 1 139 ? 16.665 2.269 20.881 1.00 12.37 118 PHE B N 1
ATOM 2720 C CA . PHE B 1 139 ? 15.572 3.189 20.592 1.00 10.03 118 PHE B CA 1
ATOM 2721 C C . PHE B 1 139 ? 14.276 2.724 21.248 1.00 14.24 118 PHE B C 1
ATOM 2722 O O . PHE B 1 139 ? 13.639 3.481 21.986 1.00 13.44 118 PHE B O 1
ATOM 2730 N N . ASN B 1 140 ? 13.877 1.472 21.002 1.00 11.22 119 ASN B N 1
ATOM 2731 C CA . ASN B 1 140 ? 12.544 1.032 21.404 1.00 11.35 119 ASN B CA 1
ATOM 2732 C C . ASN B 1 140 ? 12.347 1.126 22.914 1.00 11.93 119 ASN B C 1
ATOM 2733 O O . ASN B 1 140 ? 11.266 1.499 23.383 1.00 12.96 119 ASN B O 1
ATOM 2738 N N . VAL B 1 141 ? 13.361 0.751 23.694 1.00 11.66 120 VAL B N 1
ATOM 2739 C CA . VAL B 1 141 ? 13.204 0.756 25.147 1.00 11.80 120 VAL B CA 1
ATOM 2740 C C . VAL B 1 141 ? 13.444 2.152 25.715 1.00 11.33 120 VAL B C 1
ATOM 2741 O O . VAL B 1 141 ? 12.609 2.687 26.448 1.00 11.81 120 VAL B O 1
ATOM 2745 N N . THR B 1 142 ? 14.579 2.773 25.376 1.00 10.70 121 THR B N 1
ATOM 2746 C CA . THR B 1 142 ? 14.937 4.038 26.020 1.00 10.75 121 THR B CA 1
ATOM 2747 C C . THR B 1 142 ? 13.956 5.161 25.679 1.00 10.45 121 THR B C 1
ATOM 2748 O O . THR B 1 142 ? 13.741 6.059 26.503 1.00 11.95 121 THR B O 1
ATOM 2752 N N . LYS B 1 143 ? 13.357 5.138 24.486 1.00 11.07 122 LYS B N 1
ATOM 2753 C CA . LYS B 1 143 ? 12.352 6.154 24.151 1.00 13.40 122 LYS B CA 1
ATOM 2754 C C . LYS B 1 143 ? 11.222 6.204 25.173 1.00 14.60 122 LYS B C 1
ATOM 2755 O O . LYS B 1 143 ? 10.624 7.265 25.379 1.00 13.76 122 LYS B O 1
ATOM 2761 N N . GLN B 1 144 ? 10.908 5.080 25.814 1.00 12.74 123 GLN B N 1
ATOM 2762 C CA . GLN B 1 144 ? 9.771 5.045 26.727 1.00 13.49 123 GLN B CA 1
ATOM 2763 C C . GLN B 1 144 ? 10.069 5.663 28.090 1.00 12.61 123 GLN B C 1
ATOM 2764 O O . GLN B 1 144 ? 9.125 5.939 28.841 1.00 14.93 123 GLN B O 1
ATOM 2770 N N . PHE B 1 145 ? 11.340 5.866 28.442 1.00 12.14 124 PHE B N 1
ATOM 2771 C CA . PHE B 1 145 ? 11.689 6.321 29.783 1.00 13.94 124 PHE B CA 1
ATOM 2772 C C . PHE B 1 145 ? 12.508 7.601 29.809 1.00 14.50 124 PHE B C 1
ATOM 2773 O O . PHE B 1 145 ? 12.718 8.161 30.895 1.00 15.18 124 PHE B O 1
ATOM 2781 N N . ILE B 1 146 ? 12.946 8.098 28.656 1.00 14.47 125 ILE B N 1
ATOM 2782 C CA . ILE B 1 146 ? 13.877 9.218 28.666 1.00 16.65 125 ILE B CA 1
ATOM 2783 C C . ILE B 1 146 ? 13.186 10.508 29.103 1.00 16.47 125 ILE B C 1
ATOM 2784 O O . ILE B 1 146 ? 13.796 11.342 29.785 1.00 14.57 125 ILE B O 1
ATOM 2789 N N . ALA B 1 147 ? 11.909 10.691 28.758 1.00 15.51 126 ALA B N 1
ATOM 2790 C CA . ALA B 1 147 ? 11.247 11.956 29.072 1.00 13.62 126 ALA B CA 1
ATOM 2791 C C . ALA B 1 147 ? 11.169 12.185 30.579 1.00 14.80 126 ALA B C 1
ATOM 2792 O O . ALA B 1 147 ? 11.395 13.305 31.054 1.00 19.83 126 ALA B O 1
ATOM 2794 N N . GLY B 1 148 ? 10.846 11.142 31.345 1.00 15.40 127 GLY B N 1
ATOM 2795 C CA . GLY B 1 148 ? 10.754 11.300 32.788 1.00 17.67 127 GLY B CA 1
ATOM 2796 C C . GLY B 1 148 ? 12.090 11.635 33.423 1.00 15.13 127 GLY B C 1
ATOM 2797 O O . GLY B 1 148 ? 12.164 12.468 34.332 1.00 14.74 127 GLY B O 1
ATOM 2798 N N . MET B 1 149 ? 13.161 10.986 32.955 1.00 11.21 128 MET B N 1
ATOM 2799 C CA . MET B 1 149 ? 14.498 11.295 33.453 1.00 12.43 128 MET B CA 1
ATOM 2800 C C . MET B 1 149 ? 14.862 12.745 33.174 1.00 13.37 128 MET B C 1
ATOM 2801 O O . MET B 1 149 ? 15.392 13.442 34.047 1.00 14.23 128 MET B O 1
ATOM 2806 N N . VAL B 1 150 ? 14.607 13.211 31.948 1.00 13.20 129 VAL B N 1
ATOM 2807 C CA . VAL B 1 150 ? 14.901 14.603 31.613 1.00 15.76 129 VAL B CA 1
ATOM 2808 C C . VAL B 1 150 ? 14.068 15.541 32.477 1.00 20.17 129 VAL B C 1
ATOM 2809 O O . VAL B 1 150 ? 14.571 16.547 32.994 1.00 17.03 129 VAL B O 1
ATOM 2813 N N . GLU B 1 151 ? 12.783 15.216 32.662 1.00 15.66 130 GLU B N 1
ATOM 2814 C CA . GLU B 1 151 ? 11.906 16.070 33.460 1.00 18.36 130 GLU B CA 1
ATOM 2815 C C . GLU B 1 151 ? 12.376 16.171 34.906 1.00 18.85 130 GLU B C 1
ATOM 2816 O O . GLU B 1 151 ? 12.320 17.251 35.511 1.00 22.46 130 GLU B O 1
ATOM 2822 N N . ARG B 1 152 ? 12.851 15.066 35.476 1.00 16.26 131 ARG B N 1
ATOM 2823 C CA . ARG B 1 152 ? 13.258 15.040 36.874 1.00 18.94 131 ARG B CA 1
ATOM 2824 C C . ARG B 1 152 ? 14.713 15.430 37.075 1.00 19.20 131 ARG B C 1
ATOM 2825 O O . ARG B 1 152 ? 15.146 15.558 38.224 1.00 23.18 131 ARG B O 1
ATOM 2833 N N . ARG B 1 153 ? 15.459 15.630 35.988 1.00 17.60 132 ARG B N 1
ATOM 2834 C CA . ARG B 1 153 ? 16.885 15.963 36.033 1.00 16.05 132 ARG B CA 1
ATOM 2835 C C . ARG B 1 153 ? 17.689 14.912 36.798 1.00 18.59 132 ARG B C 1
ATOM 2836 O O . ARG B 1 153 ? 18.617 15.237 37.543 1.00 17.02 132 ARG B O 1
ATOM 2844 N N . PHE B 1 154 ? 17.337 13.643 36.608 1.00 14.94 133 PHE B N 1
ATOM 2845 C CA . PHE B 1 154 ? 18.162 12.549 37.104 1.00 15.62 133 PHE B CA 1
ATOM 2846 C C . PHE B 1 154 ? 17.957 11.312 36.250 1.00 12.84 133 PHE B C 1
ATOM 2847 O O . PHE B 1 154 ? 16.823 10.955 35.926 1.00 14.68 133 PHE B O 1
ATOM 2855 N N . GLY B 1 155 ? 19.050 10.617 35.955 1.00 12.46 134 GLY B N 1
ATOM 2856 C CA . GLY B 1 155 ? 18.925 9.330 35.312 1.00 11.73 134 GLY B CA 1
ATOM 2857 C C . GLY B 1 155 ? 20.236 8.587 35.215 1.00 13.19 134 GLY B C 1
ATOM 2858 O O . GLY B 1 155 ? 21.315 9.185 35.233 1.00 12.53 134 GLY B O 1
ATOM 2859 N N . ARG B 1 156 ? 20.143 7.264 35.139 1.00 10.70 135 ARG B N 1
ATOM 2860 C CA . ARG B 1 156 ? 21.278 6.409 34.822 1.00 10.44 135 ARG B CA 1
ATOM 2861 C C . ARG B 1 156 ? 20.818 5.455 33.737 1.00 11.97 135 ARG B C 1
ATOM 2862 O O . ARG B 1 156 ? 19.854 4.712 33.935 1.00 13.79 135 ARG B O 1
ATOM 2870 N N . ILE B 1 157 ? 21.503 5.468 32.602 1.00 10.23 136 ILE B N 1
ATOM 2871 C CA . ILE B 1 157 ? 21.235 4.524 31.525 1.00 10.22 136 ILE B CA 1
ATOM 2872 C C . ILE B 1 157 ? 22.519 3.750 31.279 1.00 9.06 136 ILE B C 1
ATOM 2873 O O . ILE B 1 157 ? 23.559 4.346 30.970 1.00 11.59 136 ILE B O 1
ATOM 2878 N N . VAL B 1 158 ? 22.454 2.434 31.440 1.00 10.27 137 VAL B N 1
ATOM 2879 C CA . VAL B 1 158 ? 23.604 1.561 31.219 1.00 11.08 137 VAL B CA 1
ATOM 2880 C C . VAL B 1 158 ? 23.235 0.568 30.132 1.00 9.87 137 VAL B C 1
ATOM 2881 O O . VAL B 1 158 ? 22.248 -0.170 30.264 1.00 9.26 137 VAL B O 1
ATOM 2885 N N . ASN B 1 159 ? 24.018 0.558 29.059 1.00 8.52 138 ASN B N 1
ATOM 2886 C CA . ASN B 1 159 ? 23.790 -0.302 27.905 1.00 10.63 138 ASN B CA 1
ATOM 2887 C C . ASN B 1 159 ? 24.843 -1.401 27.888 1.00 10.69 138 ASN B C 1
ATOM 2888 O O . ASN B 1 159 ? 26.039 -1.108 27.945 1.00 9.45 138 ASN B O 1
ATOM 2893 N N . ILE B 1 160 ? 24.407 -2.659 27.836 1.00 10.40 139 ILE B N 1
ATOM 2894 C CA . ILE B 1 160 ? 25.345 -3.779 27.880 1.00 10.85 139 ILE B CA 1
ATOM 2895 C C . ILE B 1 160 ? 25.859 -4.048 26.469 1.00 13.11 139 ILE B C 1
ATOM 2896 O O . ILE B 1 160 ? 25.100 -4.433 25.576 1.00 11.60 139 ILE B O 1
ATOM 2901 N N . GLY B 1 161 ? 27.155 -3.827 26.268 1.00 11.27 140 GLY B N 1
ATOM 2902 C CA . GLY B 1 161 ? 27.817 -4.137 25.018 1.00 9.77 140 GLY B CA 1
ATOM 2903 C C . GLY B 1 161 ? 28.485 -5.496 25.120 1.00 9.40 140 GLY B C 1
ATOM 2904 O O . GLY B 1 161 ? 27.929 -6.421 25.717 1.00 12.51 140 GLY B O 1
ATOM 2905 N N . SER B 1 162 ? 29.668 -5.627 24.529 1.00 11.10 141 SER B N 1
ATOM 2906 C CA . SER B 1 162 ? 30.400 -6.885 24.553 1.00 12.43 141 SER B CA 1
ATOM 2907 C C . SER B 1 162 ? 31.841 -6.615 24.163 1.00 11.37 141 SER B C 1
ATOM 2908 O O . SER B 1 162 ? 32.119 -5.758 23.318 1.00 12.42 141 SER B O 1
ATOM 2911 N N . VAL B 1 163 ? 32.746 -7.395 24.757 1.00 11.87 142 VAL B N 1
ATOM 2912 C CA . VAL B 1 163 ? 34.133 -7.385 24.296 1.00 9.93 142 VAL B CA 1
ATOM 2913 C C . VAL B 1 163 ? 34.194 -7.625 22.794 1.00 10.62 142 VAL B C 1
ATOM 2914 O O . VAL B 1 163 ? 35.078 -7.102 22.108 1.00 12.02 142 VAL B O 1
ATOM 2918 N N . ASN B 1 164 ? 33.224 -8.364 22.246 1.00 10.88 143 ASN B N 1
ATOM 2919 C CA . ASN B 1 164 ? 33.261 -8.681 20.827 1.00 11.37 143 ASN B CA 1
ATOM 2920 C C . ASN B 1 164 ? 32.803 -7.527 19.946 1.00 13.13 143 ASN B C 1
ATOM 2921 O O . ASN B 1 164 ? 33.072 -7.556 18.744 1.00 16.02 143 ASN B O 1
ATOM 2926 N N . GLY B 1 165 ? 32.154 -6.509 20.514 1.00 14.36 144 GLY B N 1
ATOM 2927 C CA . GLY B 1 165 ? 32.016 -5.251 19.801 1.00 15.48 144 GLY B CA 1
ATOM 2928 C C . GLY B 1 165 ? 33.338 -4.520 19.660 1.00 15.00 144 GLY B C 1
ATOM 2929 O O . GLY B 1 165 ? 33.538 -3.770 18.701 1.00 16.85 144 GLY B O 1
ATOM 2930 N N . SER B 1 166 ? 34.261 -4.729 20.602 1.00 11.97 145 SER B N 1
ATOM 2931 C CA . SER B 1 166 ? 35.538 -4.030 20.545 1.00 10.15 145 SER B CA 1
ATOM 2932 C C . SER B 1 166 ? 36.537 -4.734 19.636 1.00 13.64 145 SER B C 1
ATOM 2933 O O . SER B 1 166 ? 37.244 -4.085 18.863 1.00 16.85 145 SER B O 1
ATOM 2936 N N . ARG B 1 167 ? 36.650 -6.046 19.736 1.00 18.15 146 ARG B N 1
ATOM 2937 C CA . ARG B 1 167 ? 37.676 -6.729 18.965 1.00 16.89 146 ARG B CA 1
ATOM 2938 C C . ARG B 1 167 ? 37.137 -7.397 17.705 1.00 16.56 146 ARG B C 1
ATOM 2939 O O . ARG B 1 167 ? 37.934 -7.834 16.871 1.00 21.40 146 ARG B O 1
ATOM 2947 N N . GLY B 1 168 ? 35.817 -7.476 17.536 1.00 16.42 147 GLY B N 1
ATOM 2948 C CA . GLY B 1 168 ? 35.249 -8.256 16.448 1.00 17.15 147 GLY B CA 1
ATOM 2949 C C . GLY B 1 168 ? 35.396 -9.737 16.747 1.00 19.12 147 GLY B C 1
ATOM 2950 O O . GLY B 1 168 ? 36.236 -10.126 17.560 1.00 20.38 147 GLY B O 1
ATOM 2951 N N . ALA B 1 169 ? 34.590 -10.586 16.123 1.00 16.46 148 ALA B N 1
ATOM 2952 C CA . ALA B 1 169 ? 34.648 -11.998 16.471 1.00 19.51 148 ALA B CA 1
ATOM 2953 C C . ALA B 1 169 ? 34.152 -12.823 15.300 1.00 14.56 148 ALA B C 1
ATOM 2954 O O . ALA B 1 169 ? 33.114 -12.501 14.711 1.00 14.46 148 ALA B O 1
ATOM 2956 N N . PHE B 1 170 ? 34.907 -13.871 14.970 1.00 16.50 149 PHE B N 1
ATOM 2957 C CA . PHE B 1 170 ? 34.506 -14.837 13.962 1.00 18.07 149 PHE B CA 1
ATOM 2958 C C . PHE B 1 170 ? 33.070 -15.282 14.198 1.00 15.57 149 PHE B C 1
ATOM 2959 O O . PHE B 1 170 ? 32.688 -15.606 15.326 1.00 15.91 149 PHE B O 1
ATOM 2967 N N . GLY B 1 171 ? 32.271 -15.268 13.133 1.00 14.07 150 GLY B N 1
ATOM 2968 C CA . GLY B 1 171 ? 30.902 -15.743 13.210 1.00 15.52 150 GLY B CA 1
ATOM 2969 C C . GLY B 1 171 ? 29.911 -14.752 13.768 1.00 17.48 150 GLY B C 1
ATOM 2970 O O . GLY B 1 171 ? 28.746 -15.109 13.967 1.00 16.30 150 GLY B O 1
ATOM 2971 N N . GLN B 1 172 ? 30.319 -13.510 14.007 1.00 12.51 151 GLN B N 1
ATOM 2972 C CA . GLN B 1 172 ? 29.468 -12.561 14.711 1.00 14.25 151 GLN B CA 1
ATOM 2973 C C . GLN B 1 172 ? 29.408 -11.226 13.991 1.00 13.07 151 GLN B C 1
ATOM 2974 O O . GLN B 1 172 ? 29.420 -10.164 14.623 1.00 14.42 151 GLN B O 1
ATOM 2980 N N . ALA B 1 173 ? 29.329 -11.256 12.654 1.00 10.72 152 ALA B N 1
ATOM 2981 C CA . ALA B 1 173 ? 29.231 -10.007 11.904 1.00 12.76 152 ALA B CA 1
ATOM 2982 C C . ALA B 1 173 ? 28.023 -9.204 12.356 1.00 12.78 152 ALA B C 1
ATOM 2983 O O . ALA B 1 173 ? 28.088 -7.969 12.454 1.00 14.41 152 ALA B O 1
ATOM 2985 N N . ASN B 1 174 ? 26.919 -9.896 12.659 1.00 13.57 153 ASN B N 1
ATOM 2986 C CA . ASN B 1 174 ? 25.710 -9.224 13.128 1.00 9.92 153 ASN B CA 1
ATOM 2987 C C . ASN B 1 174 ? 25.869 -8.742 14.569 1.00 13.48 153 ASN B C 1
ATOM 2988 O O . ASN B 1 174 ? 25.605 -7.571 14.875 1.00 12.99 153 ASN B O 1
ATOM 2993 N N . TYR B 1 175 ? 26.330 -9.622 15.461 1.00 10.73 154 TYR B N 1
ATOM 2994 C CA . TYR B 1 175 ? 26.424 -9.288 16.884 1.00 10.85 154 TYR B CA 1
ATOM 2995 C C . TYR B 1 175 ? 27.497 -8.244 17.157 1.00 9.94 154 TYR B C 1
ATOM 2996 O O . TYR B 1 175 ? 27.268 -7.304 17.930 1.00 10.06 154 TYR B O 1
ATOM 3005 N N . ALA B 1 176 ? 28.675 -8.384 16.539 1.00 13.53 155 ALA B N 1
ATOM 3006 C CA . ALA B 1 176 ? 29.725 -7.388 16.745 1.00 14.73 155 ALA B CA 1
ATOM 3007 C C . ALA B 1 176 ? 29.290 -6.018 16.241 1.00 13.59 155 ALA B C 1
ATOM 3008 O O . ALA B 1 176 ? 29.594 -5.000 16.866 1.00 13.63 155 ALA B O 1
ATOM 3010 N N . SER B 1 177 ? 28.579 -5.975 15.111 1.00 12.48 156 SER B N 1
ATOM 3011 C CA A SER B 1 177 ? 28.075 -4.704 14.595 0.66 10.67 156 SER B CA 1
ATOM 3012 C CA B SER B 1 177 ? 28.092 -4.700 14.602 0.34 11.39 156 SER B CA 1
ATOM 3013 C C . SER B 1 177 ? 27.060 -4.091 15.547 1.00 11.72 156 SER B C 1
ATOM 3014 O O . SER B 1 177 ? 27.113 -2.891 15.848 1.00 12.60 156 SER B O 1
ATOM 3019 N N . ALA B 1 178 ? 26.110 -4.901 16.017 1.00 10.72 157 ALA B N 1
ATOM 3020 C CA . ALA B 1 178 ? 25.093 -4.391 16.931 1.00 8.65 157 ALA B CA 1
ATOM 3021 C C . ALA B 1 1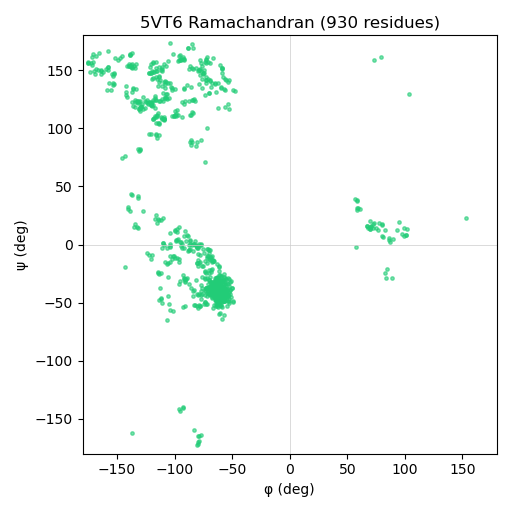78 ? 25.734 -3.877 18.216 1.00 10.50 157 ALA B C 1
ATOM 3022 O O . ALA B 1 178 ? 25.401 -2.789 18.698 1.00 10.05 157 ALA B O 1
ATOM 3024 N N . LYS B 1 179 ? 26.665 -4.653 18.782 1.00 9.25 158 LYS B N 1
ATOM 3025 C CA . LYS B 1 179 ? 27.270 -4.266 20.050 1.00 11.41 158 LYS B CA 1
ATOM 3026 C C . LYS B 1 179 ? 28.169 -3.044 19.883 1.00 10.30 158 LYS B C 1
ATOM 3027 O O . LYS B 1 179 ? 28.209 -2.181 20.763 1.00 12.15 158 LYS B O 1
ATOM 3033 N N . ALA B 1 180 ? 28.869 -2.932 18.750 1.00 10.94 159 ALA B N 1
ATOM 3034 C CA . ALA B 1 180 ? 29.619 -1.710 18.470 1.00 8.56 159 ALA B CA 1
ATOM 3035 C C . ALA B 1 180 ? 28.680 -0.520 18.283 1.00 8.57 159 ALA B C 1
ATOM 3036 O O . ALA B 1 180 ? 28.969 0.588 18.757 1.00 11.00 159 ALA B O 1
ATOM 3038 N N . GLY B 1 181 ? 27.555 -0.732 17.595 1.00 7.65 160 GLY B N 1
ATOM 3039 C CA . GLY B 1 181 ? 26.594 0.346 17.408 1.00 10.62 160 GLY B CA 1
ATOM 3040 C C . GLY B 1 181 ? 26.018 0.866 18.712 1.00 9.81 160 GLY B C 1
ATOM 3041 O O . GLY B 1 181 ? 25.705 2.058 18.829 1.00 9.21 160 GLY B O 1
ATOM 3042 N N . ILE B 1 182 ? 25.867 -0.013 19.706 1.00 8.18 161 ILE B N 1
ATOM 3043 C CA . ILE B 1 182 ? 25.359 0.406 21.011 1.00 12.88 161 ILE B CA 1
ATOM 3044 C C . ILE B 1 182 ? 26.212 1.527 21.587 1.00 12.89 161 ILE B C 1
ATOM 3045 O O . ILE B 1 182 ? 25.697 2.454 22.227 1.00 10.85 161 ILE B O 1
ATOM 3050 N N . HIS B 1 183 ? 27.529 1.465 21.391 1.00 10.30 162 HIS B N 1
ATOM 3051 C CA . HIS B 1 183 ? 28.329 2.510 22.018 1.00 10.40 162 HIS B CA 1
ATOM 3052 C C . HIS B 1 183 ? 28.234 3.835 21.270 1.00 10.79 162 HIS B C 1
ATOM 3053 O O . HIS B 1 183 ? 28.356 4.896 21.894 1.00 11.37 162 HIS B O 1
ATOM 3060 N N . GLY B 1 184 ? 27.991 3.808 19.955 1.00 11.03 163 GLY B N 1
ATOM 3061 C CA . GLY B 1 184 ? 27.645 5.039 19.258 1.00 8.59 163 GLY B CA 1
ATOM 3062 C C . GLY B 1 184 ? 26.391 5.677 19.829 1.00 11.97 163 GLY B C 1
ATOM 3063 O O . GLY B 1 184 ? 26.314 6.901 19.976 1.00 11.73 163 GLY B O 1
ATOM 3064 N N . PHE B 1 185 ? 25.391 4.850 20.159 1.00 11.70 164 PHE B N 1
ATOM 3065 C CA . PHE B 1 185 ? 24.176 5.341 20.805 1.00 10.14 164 PHE B CA 1
ATOM 3066 C C . PHE B 1 185 ? 24.484 5.931 22.174 1.00 12.40 164 PHE B C 1
ATOM 3067 O O . PHE B 1 185 ? 24.017 7.023 22.514 1.00 11.82 164 PHE B O 1
ATOM 3075 N N . THR B 1 186 ? 25.270 5.207 22.976 1.00 8.64 165 THR B N 1
ATOM 3076 C CA . THR B 1 186 ? 25.657 5.696 24.294 1.00 9.03 165 THR B CA 1
ATOM 3077 C C . THR B 1 186 ? 26.260 7.091 24.215 1.00 7.79 165 THR B C 1
ATOM 3078 O O . THR B 1 186 ? 25.889 7.985 24.979 1.00 10.00 165 THR B O 1
ATOM 3082 N N . LYS B 1 187 ? 27.228 7.278 23.317 1.00 9.40 166 LYS B N 1
ATOM 3083 C CA . LYS B 1 187 ? 27.938 8.553 23.268 1.00 10.34 166 LYS B CA 1
ATOM 3084 C C . LYS B 1 187 ? 27.003 9.689 22.882 1.00 11.65 166 LYS B C 1
ATOM 3085 O O . LYS B 1 187 ? 27.033 10.764 23.495 1.00 10.86 166 LYS B O 1
ATOM 3091 N N . THR B 1 188 ? 26.139 9.462 21.894 1.00 10.65 167 THR B N 1
ATOM 3092 C CA . THR B 1 188 ? 25.212 10.514 21.484 1.00 8.37 167 THR B CA 1
ATOM 3093 C C . THR B 1 188 ? 24.242 10.855 22.604 1.00 9.56 167 THR B C 1
ATOM 3094 O O . THR B 1 188 ? 24.041 12.032 22.932 1.00 11.10 167 THR B O 1
ATOM 3098 N N . LEU B 1 189 ? 23.627 9.835 23.210 1.00 9.34 168 LEU B N 1
ATOM 3099 C CA . LEU B 1 189 ? 22.646 10.133 24.246 1.00 10.32 168 LEU B CA 1
ATOM 3100 C C . LEU B 1 189 ? 23.307 10.755 25.471 1.00 10.55 168 LEU B C 1
ATOM 3101 O O . LEU B 1 189 ? 22.708 11.621 26.117 1.00 9.90 168 LEU B O 1
ATOM 3106 N N . ALA B 1 190 ? 24.547 10.359 25.786 1.00 9.48 169 ALA B N 1
ATOM 3107 C CA . ALA B 1 190 ? 25.281 11.031 26.849 1.00 8.53 169 ALA B CA 1
ATOM 3108 C C . ALA B 1 190 ? 25.408 12.524 26.561 1.00 11.66 169 ALA B C 1
ATOM 3109 O O . ALA B 1 190 ? 25.149 13.362 27.435 1.00 9.94 169 ALA B O 1
ATOM 3111 N N . LEU B 1 191 ? 25.792 12.879 25.331 1.00 8.78 170 LEU B N 1
ATOM 3112 C CA . LEU B 1 191 ? 25.931 14.296 24.981 1.00 11.32 170 LEU B CA 1
ATOM 3113 C C . LEU B 1 191 ? 24.603 15.035 25.117 1.00 10.29 170 LEU B C 1
ATOM 3114 O O . LEU B 1 191 ? 24.566 16.182 25.584 1.00 12.42 170 LEU B O 1
ATOM 3119 N N . GLU B 1 192 ? 23.505 14.400 24.702 1.00 10.00 171 GLU B N 1
ATOM 3120 C CA . GLU B 1 192 ? 22.215 15.076 24.706 1.00 11.06 171 GLU B CA 1
ATOM 3121 C C . GLU B 1 192 ? 21.645 15.247 26.103 1.00 11.89 171 GLU B C 1
ATOM 3122 O O . GLU B 1 192 ? 20.816 16.139 26.304 1.00 14.29 171 GLU B O 1
ATOM 3128 N N . THR B 1 193 ? 22.050 14.411 27.062 1.00 11.92 172 THR B N 1
ATOM 3129 C CA . THR B 1 193 ? 21.431 14.403 28.383 1.00 11.98 172 THR B CA 1
ATOM 3130 C C . THR B 1 193 ? 22.349 14.922 29.483 1.00 13.77 172 THR B C 1
ATOM 3131 O O . THR B 1 193 ? 21.910 15.023 30.636 1.00 13.16 172 THR B O 1
ATOM 3135 N N . ALA B 1 194 ? 23.602 15.257 29.164 1.00 12.84 173 ALA B N 1
ATOM 3136 C CA . ALA B 1 194 ? 24.587 15.533 30.214 1.00 13.87 173 ALA B CA 1
ATOM 3137 C C . ALA B 1 194 ? 24.227 16.754 31.060 1.00 11.58 173 ALA B C 1
ATOM 3138 O O . ALA B 1 194 ? 24.591 16.815 32.241 1.00 15.00 173 ALA B O 1
ATOM 3140 N N . LYS B 1 195 ? 23.518 17.733 30.497 1.00 13.03 174 LYS B N 1
ATOM 3141 C CA . LYS B 1 195 ? 23.154 18.905 31.286 1.00 13.65 174 LYS B CA 1
ATOM 3142 C C . LYS B 1 195 ? 21.855 18.712 32.057 1.00 18.83 174 LYS B C 1
ATOM 3143 O O . LYS B 1 195 ? 21.401 19.644 32.735 1.00 23.64 174 LYS B O 1
ATOM 3149 N N . ARG B 1 196 ? 21.261 17.520 31.997 1.00 14.90 175 ARG B N 1
ATOM 3150 C CA . ARG B 1 196 ? 20.024 17.222 32.706 1.00 17.04 175 ARG B CA 1
ATOM 3151 C C . ARG B 1 196 ? 20.219 16.138 33.764 1.00 16.52 175 ARG B C 1
ATOM 3152 O O . ARG B 1 196 ? 19.270 15.442 34.124 1.00 17.94 175 ARG B O 1
ATOM 3160 N N . GLY B 1 197 ? 21.439 15.983 34.277 1.00 16.02 176 GLY B N 1
ATOM 3161 C CA . GLY B 1 197 ? 21.645 15.088 35.403 1.00 14.68 176 GLY B CA 1
ATOM 3162 C C . GLY B 1 197 ? 21.559 13.611 35.083 1.00 15.61 176 GLY B C 1
ATOM 3163 O O . GLY B 1 197 ? 21.406 12.797 36.000 1.00 13.84 176 GLY B O 1
ATOM 3164 N N . ILE B 1 198 ? 21.660 13.249 33.804 1.00 13.25 177 ILE B N 1
ATOM 3165 C CA . ILE B 1 198 ? 21.585 11.872 33.335 1.00 11.73 177 ILE B CA 1
ATOM 3166 C C . ILE B 1 198 ? 22.972 11.451 32.874 1.00 13.91 177 ILE B C 1
ATOM 3167 O O . ILE B 1 198 ? 23.673 12.230 32.222 1.00 12.00 177 ILE B O 1
ATOM 3172 N N . THR B 1 199 ? 23.364 10.214 33.186 1.00 10.83 178 THR B N 1
ATOM 3173 C CA . THR B 1 199 ? 24.548 9.629 32.571 1.00 11.20 178 THR B CA 1
ATOM 3174 C C . THR B 1 199 ? 24.144 8.432 31.719 1.00 10.81 178 THR B C 1
ATOM 3175 O O . THR B 1 199 ? 23.137 7.756 31.982 1.00 10.26 178 THR B O 1
ATOM 3179 N N . VAL B 1 200 ? 24.913 8.214 30.660 1.00 9.05 179 VAL B N 1
ATOM 3180 C CA . VAL B 1 200 ? 24.704 7.105 29.735 1.00 9.31 179 VAL B CA 1
ATOM 3181 C C . VAL B 1 200 ? 26.063 6.469 29.483 1.00 11.13 179 VAL B C 1
ATOM 3182 O O . VAL B 1 200 ? 26.995 7.149 29.037 1.00 9.47 179 VAL B O 1
ATOM 3186 N N . ASN B 1 201 ? 26.169 5.172 29.738 1.00 7.71 180 ASN B N 1
ATOM 3187 C CA . ASN B 1 201 ? 27.441 4.473 29.634 1.00 10.28 180 ASN B CA 1
ATOM 3188 C C . ASN B 1 201 ? 27.227 3.085 29.047 1.00 9.80 180 ASN B C 1
ATOM 3189 O O . ASN B 1 201 ? 26.156 2.491 29.182 1.00 12.20 180 ASN B O 1
ATOM 3194 N N . THR B 1 202 ? 28.274 2.572 28.413 1.00 8.64 181 THR B N 1
ATOM 3195 C CA . THR B 1 202 ? 28.310 1.202 27.922 1.00 7.89 181 THR B CA 1
ATOM 3196 C C . THR B 1 202 ? 29.167 0.388 28.879 1.00 9.80 181 THR B C 1
ATOM 3197 O O . THR B 1 202 ? 30.221 0.855 29.314 1.00 11.32 181 THR B O 1
ATOM 3201 N N . VAL B 1 203 ? 28.699 -0.805 29.239 1.00 8.00 182 VAL B N 1
ATOM 3202 C CA . VAL B 1 203 ? 29.509 -1.782 29.963 1.00 10.28 182 VAL B CA 1
ATOM 3203 C C . VAL B 1 203 ? 29.737 -2.945 29.010 1.00 11.13 182 VAL B C 1
ATOM 3204 O O . VAL B 1 203 ? 28.774 -3.516 28.489 1.00 11.81 182 VAL B O 1
ATOM 3208 N N . SER B 1 204 ? 31.005 -3.291 28.760 1.00 10.53 183 SER B N 1
ATOM 3209 C CA . SER B 1 204 ? 31.358 -4.315 27.776 1.00 8.77 183 SER B CA 1
ATOM 3210 C C . SER B 1 204 ? 32.020 -5.478 28.500 1.00 11.39 183 SER B C 1
ATOM 3211 O O . SER B 1 204 ? 33.242 -5.470 28.723 1.00 12.65 183 SER B O 1
ATOM 3214 N N . PRO B 1 205 ? 31.255 -6.503 28.863 1.00 11.93 184 PRO B N 1
ATOM 3215 C CA . PRO B 1 205 ? 31.835 -7.677 29.524 1.00 9.75 184 PRO B CA 1
ATOM 3216 C C . PRO B 1 205 ? 32.560 -8.581 28.549 1.00 10.72 184 PRO B C 1
ATOM 3217 O O . PRO B 1 205 ? 32.244 -8.650 27.354 1.00 11.26 184 PRO B O 1
ATOM 3221 N N . GLY B 1 206 ? 33.527 -9.307 29.098 1.00 7.78 185 GLY B N 1
ATOM 3222 C CA . GLY B 1 206 ? 34.093 -10.460 28.436 1.00 9.51 185 GLY B CA 1
ATOM 3223 C C . GLY B 1 206 ? 33.220 -11.675 28.676 1.00 11.75 185 GLY B C 1
ATOM 3224 O O . GLY B 1 206 ? 32.035 -11.577 29.011 1.00 15.84 185 GLY B O 1
ATOM 3225 N N . TYR B 1 207 ? 33.821 -12.842 28.500 1.00 11.82 186 TYR B N 1
ATOM 3226 C CA . TYR B 1 207 ? 33.047 -14.072 28.569 1.00 12.79 186 TYR B CA 1
ATOM 3227 C C . TYR B 1 207 ? 32.678 -14.381 30.017 1.00 15.40 186 TYR B C 1
ATOM 3228 O O . TYR B 1 207 ? 33.537 -14.387 30.903 1.00 14.27 186 TYR B O 1
ATOM 3237 N N . LEU B 1 208 ? 31.388 -14.629 30.252 1.00 14.88 187 LEU B N 1
ATOM 3238 C CA . LEU B 1 208 ? 30.843 -14.799 31.589 1.00 15.49 187 LEU B CA 1
ATOM 3239 C C . LEU B 1 208 ? 30.399 -16.232 31.842 1.00 19.38 187 LEU B C 1
ATOM 3240 O O . LEU B 1 208 ? 29.988 -16.957 30.927 1.00 16.56 187 LEU B O 1
ATOM 3245 N N . ALA B 1 209 ? 30.470 -16.616 33.113 1.00 15.77 188 ALA B N 1
ATOM 3246 C CA . ALA B 1 209 ? 29.940 -17.884 33.586 1.00 18.78 188 ALA B CA 1
ATOM 3247 C C . ALA B 1 209 ? 28.419 -17.828 33.624 1.00 28.27 188 ALA B C 1
ATOM 3248 O O . ALA B 1 209 ? 27.819 -17.771 34.701 1.00 38.83 188 ALA B O 1
ATOM 3250 N N . THR B 1 210 ? 27.795 -17.817 32.453 1.00 31.23 189 THR B N 1
ATOM 3251 C CA . THR B 1 210 ? 26.354 -17.941 32.312 1.00 34.03 189 THR B CA 1
ATOM 3252 C C . THR B 1 210 ? 26.016 -19.352 31.836 1.00 37.67 189 THR B C 1
ATOM 3253 O O . THR B 1 210 ? 26.896 -20.153 31.516 1.00 45.06 189 THR B O 1
ATOM 3257 N N . ALA B 1 211 ? 24.723 -19.657 31.798 1.00 43.41 190 ALA B N 1
ATOM 3258 C CA . ALA B 1 211 ? 24.282 -20.967 31.327 1.00 50.05 190 ALA B CA 1
ATOM 3259 C C . ALA B 1 211 ? 24.463 -21.083 29.816 1.00 55.41 190 ALA B C 1
ATOM 3260 O O . ALA B 1 211 ? 25.272 -21.880 29.337 1.00 63.16 190 ALA B O 1
ATOM 3262 N N . VAL B 1 220 ? 34.893 -27.528 26.358 1.00 65.33 199 VAL B N 1
ATOM 3263 C CA . VAL B 1 220 ? 35.788 -27.008 25.331 1.00 65.03 199 VAL B CA 1
ATOM 3264 C C . VAL B 1 220 ? 36.286 -25.624 25.745 1.00 64.53 199 VAL B C 1
ATOM 3265 O O . VAL B 1 220 ? 37.089 -24.999 25.047 1.00 63.70 199 VAL B O 1
ATOM 3269 N N . LEU B 1 221 ? 35.804 -25.147 26.896 1.00 64.08 200 LEU B N 1
ATOM 3270 C CA . LEU B 1 221 ? 36.251 -23.850 27.393 1.00 60.99 200 LEU B CA 1
ATOM 3271 C C . LEU B 1 221 ? 37.755 -23.835 27.634 1.00 57.09 200 LEU B C 1
ATOM 3272 O O . LEU B 1 221 ? 38.398 -22.793 27.466 1.00 53.59 200 LEU B O 1
ATOM 3274 N N . GLU B 1 222 ? 38.333 -24.983 28.003 1.00 57.03 201 GLU B N 1
ATOM 3275 C CA . GLU B 1 222 ? 39.758 -25.036 28.316 1.00 54.33 201 GLU B CA 1
ATOM 3276 C C . GLU B 1 222 ? 40.626 -24.865 27.074 1.00 51.33 201 GLU B C 1
ATOM 3277 O O . GLU B 1 222 ? 41.738 -24.333 27.169 1.00 44.61 201 GLU B O 1
ATOM 3279 N N . ALA B 1 223 ? 40.150 -25.303 25.909 1.00 50.89 202 ALA B N 1
ATOM 3280 C CA . ALA B 1 223 ? 40.936 -25.202 24.685 1.00 48.68 202 ALA B CA 1
ATOM 3281 C C . ALA B 1 223 ? 40.621 -23.965 23.856 1.00 49.78 202 ALA B C 1
ATOM 3282 O O . ALA B 1 223 ? 41.517 -23.444 23.184 1.00 53.67 202 ALA B O 1
ATOM 3284 N N . LYS B 1 224 ? 39.382 -23.475 23.886 1.00 44.13 203 LYS B N 1
ATOM 3285 C CA . LYS B 1 224 ? 38.949 -22.410 22.989 1.00 40.59 203 LYS B CA 1
ATOM 3286 C C . LYS B 1 224 ? 38.828 -21.054 23.667 1.00 37.88 203 LYS B C 1
ATOM 3287 O O . LYS B 1 224 ? 39.368 -20.064 23.164 1.00 36.63 203 LYS B O 1
ATOM 3289 N N . ILE B 1 225 ? 38.119 -20.974 24.789 1.00 38.64 204 ILE B N 1
ATOM 3290 C CA . ILE B 1 225 ? 37.789 -19.680 25.385 1.00 31.75 204 ILE B CA 1
ATOM 3291 C C . ILE B 1 225 ? 38.823 -19.260 26.421 1.00 25.63 204 ILE B C 1
ATOM 3292 O O . ILE B 1 225 ? 39.382 -18.163 26.342 1.00 22.73 204 ILE B O 1
ATOM 3294 N N . LEU B 1 226 ? 39.097 -20.123 27.399 1.00 23.57 205 LEU B N 1
ATOM 3295 C CA . LEU B 1 226 ? 39.961 -19.722 28.507 1.00 26.49 205 LEU B CA 1
ATOM 3296 C C . LEU B 1 226 ? 41.344 -19.232 28.079 1.00 17.70 205 LEU B C 1
ATOM 3297 O O . LEU B 1 226 ? 41.824 -18.255 28.683 1.00 16.99 205 LEU B O 1
ATOM 3302 N N . PRO B 1 227 ? 42.021 -19.813 27.079 1.00 21.51 206 PRO B N 1
ATOM 3303 C CA . PRO B 1 227 ? 43.355 -19.301 26.721 1.00 26.31 206 PRO B CA 1
ATOM 3304 C C . PRO B 1 227 ? 43.359 -17.857 26.252 1.00 25.59 206 PRO B C 1
ATOM 3305 O O . PRO B 1 227 ? 44.417 -17.216 26.284 1.00 26.22 206 PRO B O 1
ATOM 3309 N N . GLN B 1 228 ? 42.216 -17.324 25.824 1.00 18.68 207 GLN B N 1
ATOM 3310 C CA . GLN B 1 228 ? 42.133 -15.936 25.394 1.00 19.78 207 GLN B CA 1
ATOM 3311 C C . GLN B 1 228 ? 41.922 -14.968 26.547 1.00 16.11 207 GLN B C 1
ATOM 3312 O O . GLN B 1 228 ? 41.904 -13.754 26.307 1.00 18.54 207 GLN B O 1
ATOM 3318 N N . ILE B 1 229 ? 41.732 -15.463 27.768 1.00 14.90 208 ILE B N 1
ATOM 3319 C CA . ILE B 1 229 ? 41.423 -14.634 28.928 1.00 15.14 208 ILE B CA 1
ATOM 3320 C C . ILE B 1 229 ? 42.645 -14.627 29.844 1.00 12.90 208 ILE B C 1
ATOM 3321 O O . ILE B 1 229 ? 42.933 -15.640 30.499 1.00 14.58 208 ILE B O 1
ATOM 3326 N N . PRO B 1 230 ? 43.380 -13.521 29.929 1.00 13.68 209 PRO B N 1
ATOM 3327 C CA . PRO B 1 230 ? 44.584 -13.512 30.778 1.00 13.37 209 PRO B CA 1
ATOM 3328 C C . PRO B 1 230 ? 44.337 -13.925 32.220 1.00 15.55 209 PRO B C 1
ATOM 3329 O O . PRO B 1 230 ? 45.165 -14.650 32.782 1.00 15.08 209 PRO B O 1
ATOM 3333 N N . VAL B 1 231 ? 43.231 -13.507 32.845 1.00 14.20 210 VAL B N 1
ATOM 3334 C CA . VAL B 1 231 ? 43.014 -13.918 34.232 1.00 13.45 210 VAL B CA 1
ATOM 3335 C C . VAL B 1 231 ? 42.676 -15.398 34.362 1.00 14.94 210 VAL B C 1
ATOM 3336 O O . VAL B 1 231 ? 42.659 -15.921 35.482 1.00 17.16 210 VAL B O 1
ATOM 3340 N N . GLY B 1 232 ? 42.426 -16.092 33.252 1.00 13.08 211 GLY B N 1
ATOM 3341 C CA . GLY B 1 232 ? 42.347 -17.541 33.265 1.00 15.40 211 GLY B CA 1
ATOM 3342 C C . GLY B 1 232 ? 41.066 -18.121 33.817 1.00 17.48 211 GLY B C 1
ATOM 3343 O O . GLY B 1 232 ? 41.039 -19.301 34.184 1.00 17.78 211 GLY B O 1
ATOM 3344 N N . ARG B 1 233 ? 40.004 -17.327 33.884 1.00 15.17 212 ARG B N 1
ATOM 3345 C CA . ARG B 1 233 ? 38.704 -17.779 34.344 1.00 14.83 212 ARG B CA 1
ATOM 3346 C C . ARG B 1 233 ? 37.648 -16.973 33.609 1.00 14.82 212 ARG B C 1
ATOM 3347 O O . ARG B 1 233 ? 37.922 -15.888 33.090 1.00 14.73 212 ARG B O 1
ATOM 3355 N N . LEU B 1 234 ? 36.440 -17.522 33.551 1.00 13.77 213 LEU B N 1
ATOM 3356 C CA . LEU B 1 234 ? 35.307 -16.735 33.093 1.00 13.36 213 LEU B CA 1
ATOM 3357 C C . LEU B 1 234 ? 34.940 -15.682 34.135 1.00 15.37 213 LEU B C 1
ATOM 3358 O O . LEU B 1 234 ? 35.223 -15.824 35.329 1.00 14.99 213 LEU B O 1
ATOM 3363 N N . GLY B 1 235 ? 34.279 -14.621 33.672 1.00 13.66 214 GLY B N 1
ATOM 3364 C CA . GLY B 1 235 ? 33.793 -13.605 34.587 1.00 13.40 214 GLY B CA 1
ATOM 3365 C C . GLY B 1 235 ? 32.519 -14.045 35.286 1.00 11.62 214 GLY B C 1
ATOM 3366 O O . GLY B 1 235 ? 31.737 -14.837 34.767 1.00 14.19 214 GLY B O 1
ATOM 3367 N N . ARG B 1 236 ? 32.333 -13.547 36.501 1.00 14.46 215 ARG B N 1
ATOM 3368 C CA . ARG B 1 236 ? 31.091 -13.851 37.203 1.00 14.82 215 ARG B CA 1
ATOM 3369 C C . ARG B 1 236 ? 30.056 -12.775 36.910 1.00 13.69 215 ARG B C 1
ATOM 3370 O O . ARG B 1 236 ? 30.387 -11.585 36.956 1.00 13.33 215 ARG B O 1
ATOM 3378 N N . PRO B 1 237 ? 28.812 -13.146 36.593 1.00 15.56 216 PRO B N 1
ATOM 3379 C CA . PRO B 1 237 ? 27.776 -12.113 36.411 1.00 15.54 216 PRO B CA 1
ATOM 3380 C C . PRO B 1 237 ? 27.712 -11.115 37.561 1.00 13.09 216 PRO B C 1
ATOM 3381 O O . PRO B 1 237 ? 27.504 -9.921 37.324 1.00 13.40 216 PRO B O 1
ATOM 3385 N N . ASP B 1 238 ? 27.916 -11.574 38.800 1.00 15.63 217 ASP B N 1
ATOM 3386 C CA . ASP B 1 238 ? 27.857 -10.671 39.947 1.00 14.56 217 ASP B CA 1
ATOM 3387 C C . ASP B 1 238 ? 28.939 -9.594 39.889 1.00 12.85 217 ASP B C 1
ATOM 3388 O O . ASP B 1 238 ? 28.715 -8.472 40.355 1.00 13.62 217 ASP B O 1
ATOM 3393 N N . GLU B 1 239 ? 30.115 -9.911 39.334 1.00 11.60 218 GLU B N 1
ATOM 3394 C CA . GLU B 1 239 ? 31.178 -8.910 39.205 1.00 11.71 218 GLU B CA 1
ATOM 3395 C C . GLU B 1 239 ? 30.759 -7.773 38.284 1.00 12.59 218 GLU B C 1
ATOM 3396 O O . GLU B 1 239 ? 30.983 -6.589 38.585 1.00 12.78 218 GLU B O 1
ATOM 3402 N N . VAL B 1 240 ? 30.211 -8.127 37.118 1.00 11.39 219 VAL B N 1
ATOM 3403 C CA . VAL B 1 240 ? 29.698 -7.138 36.184 1.00 10.02 219 VAL B CA 1
ATOM 3404 C C . VAL B 1 240 ? 28.573 -6.344 36.834 1.00 13.98 219 VAL B C 1
ATOM 3405 O O . VAL B 1 240 ? 28.500 -5.115 36.700 1.00 10.65 219 VAL B O 1
ATOM 3409 N N . ALA B 1 241 ? 27.688 -7.032 37.563 1.00 11.81 220 ALA B N 1
ATOM 3410 C CA . ALA B 1 241 ? 26.585 -6.346 38.228 1.00 12.43 220 ALA B CA 1
ATOM 3411 C C . ALA B 1 241 ? 27.098 -5.354 39.269 1.00 12.60 220 ALA B C 1
ATOM 3412 O O . ALA B 1 241 ? 26.510 -4.283 39.458 1.00 12.71 220 ALA B O 1
ATOM 3414 N N . ALA B 1 242 ? 28.196 -5.695 39.950 1.00 11.80 221 ALA B N 1
ATOM 3415 C CA . ALA B 1 242 ? 28.784 -4.790 40.934 1.00 12.93 221 ALA B CA 1
ATOM 3416 C C . ALA B 1 242 ? 29.305 -3.516 40.276 1.00 12.97 221 ALA B C 1
ATOM 3417 O O . ALA B 1 242 ? 29.142 -2.418 40.819 1.00 13.64 221 ALA B O 1
ATOM 3419 N N . LEU B 1 243 ? 29.936 -3.641 39.109 1.00 9.60 222 LEU B N 1
ATOM 3420 C CA . LEU B 1 243 ? 30.378 -2.455 38.386 1.00 9.02 222 LEU B CA 1
ATOM 3421 C C . LEU B 1 243 ? 29.188 -1.611 37.953 1.00 13.02 222 LEU B C 1
ATOM 3422 O O . LEU B 1 243 ? 29.206 -0.379 38.071 1.00 11.44 222 LEU B O 1
ATOM 3427 N N . ILE B 1 244 ? 28.131 -2.265 37.480 1.00 12.31 223 ILE B N 1
ATOM 3428 C CA . ILE B 1 244 ? 26.943 -1.537 37.049 1.00 9.86 223 ILE B CA 1
ATOM 3429 C C . ILE B 1 244 ? 26.310 -0.813 38.228 1.00 14.04 223 ILE B C 1
ATOM 3430 O O . ILE B 1 244 ? 25.875 0.341 38.104 1.00 13.74 223 ILE B O 1
ATOM 3435 N N . ALA B 1 245 ? 26.269 -1.465 39.395 1.00 13.65 224 ALA B N 1
ATOM 3436 C CA . ALA B 1 245 ? 25.713 -0.814 40.579 1.00 11.81 224 ALA B CA 1
ATOM 3437 C C . ALA B 1 245 ? 26.497 0.446 40.923 1.00 13.15 224 ALA B C 1
ATOM 3438 O O . ALA B 1 245 ? 25.910 1.462 41.324 1.00 14.62 224 ALA B O 1
ATOM 3440 N N . PHE B 1 246 ? 27.824 0.409 40.763 1.00 11.20 225 PHE B N 1
ATOM 3441 C CA . PHE B 1 246 ? 28.600 1.627 40.962 1.00 11.42 225 PHE B CA 1
ATOM 3442 C C . PHE B 1 246 ? 28.175 2.716 39.981 1.00 11.64 225 PHE B C 1
ATOM 3443 O O . PHE B 1 246 ? 27.975 3.871 40.370 1.00 12.61 225 PHE B O 1
ATOM 3451 N N . LEU B 1 247 ? 28.055 2.370 38.693 1.00 12.57 226 LEU B N 1
ATOM 3452 C CA . LEU B 1 247 ? 27.705 3.377 37.693 1.00 12.48 226 LEU B CA 1
ATOM 3453 C C . LEU B 1 247 ? 26.327 3.976 37.942 1.00 13.21 226 LEU B C 1
ATOM 3454 O O . LEU B 1 247 ? 26.081 5.132 37.573 1.00 14.94 226 LEU B O 1
ATOM 3459 N N . CYS B 1 248 ? 25.418 3.217 38.560 1.00 11.79 227 CYS B N 1
ATOM 3460 C CA . CYS B 1 248 ? 24.076 3.723 38.830 1.00 12.60 227 CYS B CA 1
ATOM 3461 C C . CYS B 1 248 ? 23.992 4.521 40.126 1.00 16.58 227 CYS B C 1
ATOM 3462 O O . CYS B 1 248 ? 22.916 5.031 40.453 1.00 14.33 227 CYS B O 1
ATOM 3465 N N . SER B 1 249 ? 25.098 4.661 40.853 1.00 14.42 228 SER B N 1
ATOM 3466 C CA . SER B 1 249 ? 25.098 5.318 42.151 1.00 14.07 228 SER B CA 1
ATOM 3467 C C . SER B 1 249 ? 25.313 6.824 42.021 1.00 13.53 228 SER B C 1
ATOM 3468 O O . SER B 1 249 ? 25.671 7.349 40.962 1.00 12.45 228 SER B O 1
ATOM 3471 N N . ASP B 1 250 ? 25.107 7.524 43.146 1.00 14.59 229 ASP B N 1
ATOM 3472 C CA . ASP B 1 250 ? 25.347 8.960 43.225 1.00 18.42 229 ASP B CA 1
ATOM 3473 C C . ASP B 1 250 ? 26.820 9.326 43.158 1.00 14.99 229 ASP B C 1
ATOM 3474 O O . ASP B 1 250 ? 27.140 10.521 43.162 1.00 18.83 229 ASP B O 1
ATOM 3479 N N . ASP B 1 251 ? 27.723 8.354 43.132 1.00 13.68 230 ASP B N 1
ATOM 3480 C CA . ASP B 1 251 ? 29.143 8.647 43.016 1.00 13.16 230 ASP B CA 1
ATOM 3481 C C . ASP B 1 251 ? 29.643 8.606 41.580 1.00 14.98 230 ASP B C 1
ATOM 3482 O O . ASP B 1 251 ? 30.830 8.857 41.350 1.00 15.83 230 ASP B O 1
ATOM 3487 N N . ALA B 1 252 ? 28.784 8.289 40.613 1.00 11.10 231 ALA B N 1
ATOM 3488 C CA . ALA B 1 252 ? 29.222 8.087 39.236 1.00 11.15 231 ALA B CA 1
ATOM 3489 C C . ALA B 1 252 ? 28.681 9.153 38.283 1.00 10.66 231 ALA B C 1
ATOM 3490 O O . ALA B 1 252 ? 28.648 8.933 37.068 1.00 9.96 231 ALA B O 1
ATOM 3492 N N . GLY B 1 253 ? 28.274 10.311 38.800 1.00 11.60 232 GLY B N 1
ATOM 3493 C CA . GLY B 1 253 ? 27.703 11.332 37.931 1.00 11.81 232 GLY B CA 1
ATOM 3494 C C . GLY B 1 253 ? 28.694 11.980 36.976 1.00 9.55 232 GLY B C 1
ATOM 3495 O O . GLY B 1 253 ? 28.270 12.661 36.032 1.00 13.60 232 GLY B O 1
ATOM 3496 N N . PHE B 1 254 ? 29.988 11.779 37.190 1.00 9.70 233 PHE B N 1
ATOM 3497 C CA . PHE B 1 254 ? 31.021 12.287 36.290 1.00 9.83 233 PHE B CA 1
ATOM 3498 C C . PHE B 1 254 ? 31.501 11.234 35.296 1.00 11.98 233 PHE B C 1
ATOM 3499 O O . PHE B 1 254 ? 32.443 11.491 34.539 1.00 10.05 233 PHE B O 1
ATOM 3507 N N . VAL B 1 255 ? 30.899 10.054 35.282 1.00 9.39 234 VAL B N 1
ATOM 3508 C CA . VAL B 1 255 ? 31.176 9.052 34.257 1.00 9.72 234 VAL B CA 1
ATOM 3509 C C . VAL B 1 255 ? 30.046 9.114 33.239 1.00 8.13 234 VAL B C 1
ATOM 3510 O O . VAL B 1 255 ? 28.908 8.750 33.551 1.00 9.22 234 VAL B O 1
ATOM 3514 N N . THR B 1 256 ? 30.327 9.578 32.020 1.00 9.02 235 THR B N 1
ATOM 3515 C CA . THR B 1 256 ? 29.278 9.510 31.011 1.00 8.43 235 THR B CA 1
ATOM 3516 C C . THR B 1 256 ? 29.900 9.420 29.625 1.00 10.77 235 THR B C 1
ATOM 3517 O O . THR B 1 256 ? 30.989 9.949 29.373 1.00 11.05 235 THR B O 1
ATOM 3521 N N . GLY B 1 257 ? 29.203 8.708 28.739 1.00 8.84 236 GLY B N 1
ATOM 3522 C CA . GLY B 1 257 ? 29.706 8.416 27.414 1.00 10.66 236 GLY B CA 1
ATOM 3523 C C . GLY B 1 257 ? 30.863 7.448 27.391 1.00 10.24 236 GLY B C 1
ATOM 3524 O O . GLY B 1 257 ? 31.524 7.321 26.356 1.00 11.31 236 GLY B O 1
ATOM 3525 N N . ALA B 1 258 ? 31.125 6.757 28.494 1.00 9.99 237 ALA B N 1
ATOM 3526 C CA . ALA B 1 258 ? 32.278 5.879 28.572 1.00 7.97 237 ALA B CA 1
ATOM 3527 C C . ALA B 1 258 ? 31.897 4.459 28.170 1.00 10.62 237 ALA B C 1
ATOM 3528 O O . ALA B 1 258 ? 30.719 4.082 28.139 1.00 11.13 237 ALA B O 1
ATOM 3530 N N . ASP B 1 259 ? 32.919 3.676 27.836 1.00 10.75 238 ASP B N 1
ATOM 3531 C CA . ASP B 1 259 ? 32.789 2.245 27.590 1.00 10.22 238 ASP B CA 1
ATOM 3532 C C . ASP B 1 259 ? 33.676 1.572 28.625 1.00 17.72 238 ASP B C 1
ATOM 3533 O O . ASP B 1 259 ? 34.904 1.663 28.539 1.00 16.54 238 ASP B O 1
ATOM 3538 N N . LEU B 1 260 ? 33.066 0.926 29.613 1.00 10.57 239 LEU B N 1
ATOM 3539 C CA A LEU B 1 260 ? 33.795 0.323 30.721 0.64 10.73 239 LEU B CA 1
ATOM 3540 C CA B LEU B 1 260 ? 33.810 0.326 30.709 0.36 11.37 239 LEU B CA 1
ATOM 3541 C C . LEU B 1 260 ? 34.026 -1.152 30.417 1.00 12.68 239 LEU B C 1
ATOM 3542 O O . LEU B 1 260 ? 33.068 -1.931 30.341 1.00 12.21 239 LEU B O 1
ATOM 3551 N N . ALA B 1 261 ? 35.289 -1.530 30.260 1.00 9.62 240 ALA B N 1
ATOM 3552 C CA . ALA B 1 261 ? 35.656 -2.877 29.840 1.00 10.47 240 ALA B CA 1
ATOM 3553 C C . ALA B 1 261 ? 35.861 -3.764 31.060 1.00 12.23 240 ALA B C 1
ATOM 3554 O O . ALA B 1 261 ? 36.690 -3.461 31.925 1.00 11.56 240 ALA B O 1
ATOM 3556 N N . ILE B 1 262 ? 35.125 -4.871 31.118 1.00 10.77 241 ILE B N 1
ATOM 3557 C CA . ILE B 1 262 ? 35.286 -5.825 32.211 1.00 10.21 241 ILE B CA 1
ATOM 3558 C C . ILE B 1 262 ? 35.413 -7.212 31.586 1.00 12.44 241 ILE B C 1
ATOM 3559 O O . ILE B 1 262 ? 34.443 -7.979 31.502 1.00 11.93 241 ILE B O 1
ATOM 3564 N N . ASN B 1 263 ? 36.622 -7.532 31.103 1.00 12.40 242 ASN B N 1
ATOM 3565 C CA . ASN B 1 263 ? 36.792 -8.677 30.215 1.00 8.90 242 ASN B CA 1
ATOM 3566 C C . ASN B 1 263 ? 37.962 -9.579 30.605 1.00 10.48 242 ASN B C 1
ATOM 3567 O O . ASN B 1 263 ? 38.369 -10.425 29.798 1.00 10.99 242 ASN B O 1
ATOM 3572 N N . GLY B 1 264 ? 38.495 -9.439 31.823 1.00 10.63 243 GLY B N 1
ATOM 3573 C CA . GLY B 1 264 ? 39.574 -10.290 32.290 1.00 11.51 243 GLY B CA 1
ATOM 3574 C C . GLY B 1 264 ? 40.872 -10.097 31.546 1.00 10.50 243 GLY B C 1
ATOM 3575 O O . GLY B 1 264 ? 41.750 -10.961 31.611 1.00 11.28 243 GLY B O 1
ATOM 3576 N N . GLY B 1 265 ? 41.003 -8.996 30.815 1.00 10.17 244 GLY B N 1
ATOM 3577 C CA . GLY B 1 265 ? 42.167 -8.737 30.000 1.00 14.52 244 GLY B CA 1
ATOM 3578 C C . GLY B 1 265 ? 42.079 -9.269 28.586 1.00 13.25 244 GLY B C 1
ATOM 3579 O O . GLY B 1 265 ? 43.060 -9.159 27.840 1.00 16.10 244 GLY B O 1
ATOM 3580 N N . MET B 1 266 ? 40.938 -9.834 28.193 1.00 10.49 245 MET B N 1
ATOM 3581 C CA A MET B 1 266 ? 40.822 -10.424 26.861 0.44 13.20 245 MET B CA 1
ATOM 3582 C CA B MET B 1 266 ? 40.820 -10.422 26.862 0.56 13.21 245 MET B CA 1
ATOM 3583 C C . MET B 1 266 ? 41.065 -9.402 25.754 1.00 14.29 245 MET B C 1
ATOM 3584 O O . MET B 1 266 ? 41.589 -9.756 24.691 1.00 15.99 245 MET B O 1
ATOM 3593 N N . HIS B 1 267 ? 40.686 -8.143 25.971 1.00 10.20 246 HIS B N 1
ATOM 3594 C CA . HIS B 1 267 ? 40.935 -7.082 25.002 1.00 9.87 246 HIS B CA 1
ATOM 3595 C C . HIS B 1 267 ? 41.424 -5.863 25.760 1.00 11.11 246 HIS B C 1
ATOM 3596 O O . HIS B 1 267 ? 40.855 -5.506 26.798 1.00 13.31 246 HIS B O 1
ATOM 3603 N N . MET B 1 268 ? 42.491 -5.253 25.244 1.00 10.27 247 MET B N 1
ATOM 3604 C CA . MET B 1 268 ? 43.032 -3.996 25.724 1.00 11.65 247 MET B CA 1
ATOM 3605 C C . MET B 1 268 ? 43.293 -3.129 24.503 1.00 14.96 247 MET B C 1
ATOM 3606 O O . MET B 1 268 ? 43.482 -3.637 23.392 1.00 17.06 247 MET B O 1
ATOM 3611 N N . SER B 1 269 ? 43.297 -1.821 24.705 1.00 14.73 248 SER B N 1
ATOM 3612 C CA . SER B 1 269 ? 43.566 -0.913 23.592 1.00 15.09 248 SER B CA 1
ATOM 3613 C C . SER B 1 269 ? 44.138 0.418 24.060 1.00 25.28 248 SER B C 1
ATOM 3614 O O . SER B 1 269 ? 44.585 1.207 23.225 1.00 26.13 248 SER B O 1
ATOM 3618 N N . LYS C 1 25 ? 43.391 -7.871 56.822 1.00 34.56 4 LYS C N 1
ATOM 3619 C CA . LYS C 1 25 ? 43.248 -6.438 56.553 1.00 39.31 4 LYS C CA 1
ATOM 3620 C C . LYS C 1 25 ? 44.080 -5.962 55.354 1.00 28.05 4 LYS C C 1
ATOM 3621 O O . LYS C 1 25 ? 45.313 -6.008 55.388 1.00 27.93 4 LYS C O 1
ATOM 3627 N N . ARG C 1 26 ? 43.395 -5.482 54.315 1.00 18.64 5 ARG C N 1
ATOM 3628 C CA A ARG C 1 26 ? 44.086 -5.036 53.114 0.52 14.96 5 ARG C CA 1
ATOM 3629 C CA B ARG C 1 26 ? 44.057 -5.014 53.104 0.48 15.43 5 ARG C CA 1
ATOM 3630 C C . ARG C 1 26 ? 44.858 -3.750 53.384 1.00 19.56 5 ARG C C 1
ATOM 3631 O O . ARG C 1 26 ? 44.364 -2.830 54.040 1.00 18.57 5 ARG C O 1
ATOM 3646 N N . VAL C 1 27 ? 46.083 -3.692 52.863 1.00 13.66 6 VAL C N 1
ATOM 3647 C CA . VAL C 1 27 ? 46.969 -2.542 53.033 1.00 13.34 6 VAL C CA 1
ATOM 3648 C C . VAL C 1 27 ? 47.078 -1.803 51.708 1.00 14.76 6 VAL C C 1
ATOM 3649 O O . VAL C 1 27 ? 47.410 -2.410 50.680 1.00 13.53 6 VAL C O 1
ATOM 3653 N N . ALA C 1 28 ? 46.819 -0.495 51.730 1.00 11.89 7 ALA C N 1
ATOM 3654 C CA . ALA C 1 28 ? 46.968 0.349 50.551 1.00 11.03 7 ALA C CA 1
ATOM 3655 C C . ALA C 1 28 ? 48.097 1.348 50.753 1.00 17.16 7 ALA C C 1
ATOM 3656 O O . ALA C 1 28 ? 48.297 1.857 51.863 1.00 15.65 7 ALA C O 1
ATOM 3658 N N . PHE C 1 29 ? 48.823 1.635 49.670 1.00 11.32 8 PHE C N 1
ATOM 3659 C CA . PHE C 1 29 ? 49.821 2.704 49.633 1.00 12.05 8 PHE C CA 1
ATOM 3660 C C . PHE C 1 29 ? 49.458 3.655 48.499 1.00 15.68 8 PHE C C 1
ATOM 3661 O O . PHE C 1 29 ? 49.364 3.230 47.344 1.00 11.98 8 PHE C O 1
ATOM 3669 N N . VAL C 1 30 ? 49.251 4.932 48.829 1.00 13.07 9 VAL C N 1
ATOM 3670 C CA . VAL C 1 30 ? 48.784 5.947 47.882 1.00 10.57 9 VAL C CA 1
ATOM 3671 C C . VAL C 1 30 ? 49.890 6.980 47.717 1.00 12.24 9 VAL C C 1
ATOM 3672 O O . VAL C 1 30 ? 50.149 7.762 48.644 1.00 14.08 9 VAL C O 1
ATOM 3676 N N . THR C 1 31 ? 50.531 7.020 46.545 1.00 10.52 10 THR C N 1
ATOM 3677 C CA . THR C 1 31 ? 51.507 8.086 46.336 1.00 13.71 10 THR C CA 1
ATOM 3678 C C . THR C 1 31 ? 50.785 9.403 46.067 1.00 11.26 10 THR C C 1
ATOM 3679 O O . THR C 1 31 ? 49.682 9.435 45.515 1.00 11.68 10 THR C O 1
ATOM 3683 N N . GLY C 1 32 ? 51.401 10.504 46.497 1.00 12.64 11 GLY C N 1
ATOM 3684 C CA . GLY C 1 32 ? 50.676 11.763 46.463 1.00 13.59 11 GLY C CA 1
ATOM 3685 C C . GLY C 1 32 ? 49.436 11.742 47.327 1.00 11.47 11 GLY C C 1
ATOM 3686 O O . GLY C 1 32 ? 48.448 12.417 47.007 1.00 12.64 11 GLY C O 1
ATOM 3687 N N . GLY C 1 33 ? 49.459 10.963 48.409 1.00 13.42 12 GLY C N 1
ATOM 3688 C CA . GLY C 1 33 ? 48.289 10.701 49.226 1.00 19.37 12 GLY C CA 1
ATOM 3689 C C . GLY C 1 33 ? 47.782 11.886 50.017 1.00 17.84 12 GLY C C 1
ATOM 3690 O O . GLY C 1 33 ? 46.693 11.786 50.591 1.00 19.19 12 GLY C O 1
ATOM 3691 N N . MET C 1 34 ? 48.541 12.983 50.083 1.00 16.11 13 MET C N 1
ATOM 3692 C CA . MET C 1 34 ? 48.100 14.199 50.750 1.00 17.05 13 MET C CA 1
ATOM 3693 C C . MET C 1 34 ? 47.668 15.296 49.784 1.00 20.66 13 MET C C 1
ATOM 3694 O O . MET C 1 34 ? 47.238 16.359 50.241 1.00 21.93 13 MET C O 1
ATOM 3699 N N . GLY C 1 35 ? 47.770 15.078 48.473 1.00 17.13 14 GLY C N 1
ATOM 3700 C CA . GLY C 1 35 ? 47.337 16.065 47.501 1.00 14.13 14 GLY C CA 1
ATOM 3701 C C . GLY C 1 35 ? 45.828 16.068 47.318 1.00 16.63 14 GLY C C 1
ATOM 3702 O O . GLY C 1 35 ? 45.074 15.444 48.066 1.00 18.49 14 GLY C O 1
ATOM 3703 N N . GLY C 1 36 ? 45.385 16.788 46.287 1.00 16.77 15 GLY C N 1
ATOM 3704 C CA . GLY C 1 36 ? 43.966 16.945 46.015 1.00 19.31 15 GLY C CA 1
ATOM 3705 C C . GLY C 1 36 ? 43.240 15.634 45.774 1.00 21.72 15 GLY C C 1
ATOM 3706 O O . GLY C 1 36 ? 42.352 15.248 46.543 1.00 19.18 15 GLY C O 1
ATOM 3707 N N . LEU C 1 37 ? 43.614 14.930 44.704 1.00 13.84 16 LEU C N 1
ATOM 3708 C CA . LEU C 1 37 ? 42.993 13.638 44.433 1.00 12.62 16 LEU C CA 1
ATOM 3709 C C . LEU C 1 37 ? 43.455 12.587 45.432 1.00 12.53 16 LEU C C 1
ATOM 3710 O O . LEU C 1 37 ? 42.665 11.739 45.863 1.00 15.13 16 LEU C O 1
ATOM 3715 N N . GLY C 1 38 ? 44.729 12.633 45.819 1.00 12.88 17 GLY C N 1
ATOM 3716 C CA . GLY C 1 38 ? 45.278 11.588 46.672 1.00 13.14 17 GLY C CA 1
ATOM 3717 C C . GLY C 1 38 ? 44.634 11.520 48.045 1.00 13.75 17 GLY C C 1
ATOM 3718 O O . GLY C 1 38 ? 44.379 10.431 48.566 1.00 13.33 17 GLY C O 1
ATOM 3719 N N . ALA C 1 39 ? 44.348 12.675 48.646 1.00 13.41 18 ALA C N 1
ATOM 3720 C CA . ALA C 1 39 ? 43.693 12.659 49.953 1.00 14.66 18 ALA C CA 1
ATOM 3721 C C . ALA C 1 39 ? 42.301 12.042 49.862 1.00 14.68 18 ALA C C 1
ATOM 3722 O O . ALA C 1 39 ? 41.901 11.269 50.740 1.00 14.25 18 ALA C O 1
ATOM 3724 N N . ALA C 1 40 ? 41.555 12.359 48.799 1.00 13.84 19 ALA C N 1
ATOM 3725 C CA . ALA C 1 40 ? 40.231 11.769 48.630 1.00 13.77 19 ALA C CA 1
ATOM 3726 C C . ALA C 1 40 ? 40.324 10.259 48.448 1.00 12.86 19 ALA C C 1
ATOM 3727 O O . ALA C 1 40 ? 39.500 9.508 48.983 1.00 15.97 19 ALA C O 1
ATOM 3729 N N . ILE C 1 41 ? 41.315 9.797 47.687 1.00 11.94 20 ILE C N 1
ATOM 3730 C CA . ILE C 1 41 ? 41.531 8.360 47.531 1.00 12.53 20 ILE C CA 1
ATOM 3731 C C . ILE C 1 41 ? 41.833 7.716 48.876 1.00 14.85 20 ILE C C 1
ATOM 3732 O O . ILE C 1 41 ? 41.253 6.683 49.237 1.00 14.44 20 ILE C O 1
ATOM 3737 N N . SER C 1 42 ? 42.762 8.309 49.630 1.00 11.41 21 SER C N 1
ATOM 3738 C CA . SER C 1 42 ? 43.157 7.731 50.910 1.00 12.15 21 SER C CA 1
ATOM 3739 C C . SER C 1 42 ? 41.963 7.599 51.851 1.00 15.74 21 SER C C 1
ATOM 3740 O O . SER C 1 42 ? 41.805 6.575 52.522 1.00 16.09 21 SER C O 1
ATOM 3743 N N . ARG C 1 43 ? 41.101 8.622 51.896 1.00 17.64 22 ARG C N 1
ATOM 3744 C CA . ARG C 1 43 ? 39.913 8.568 52.743 1.00 17.11 22 ARG C CA 1
ATOM 3745 C C . ARG C 1 43 ? 38.952 7.466 52.303 1.00 17.21 22 ARG C C 1
ATOM 3746 O O . ARG C 1 43 ? 38.416 6.737 53.144 1.00 17.55 22 ARG C O 1
ATOM 3754 N N . ARG C 1 44 ? 38.715 7.331 50.993 1.00 17.40 23 ARG C N 1
ATOM 3755 C CA . ARG C 1 44 ? 37.796 6.297 50.516 1.00 14.68 23 ARG C CA 1
ATOM 3756 C C . ARG C 1 44 ? 38.321 4.900 50.814 1.00 16.43 23 ARG C C 1
ATOM 3757 O O . ARG C 1 44 ? 37.562 4.034 51.263 1.00 16.11 23 ARG C O 1
ATOM 3765 N N . LEU C 1 45 ? 39.618 4.660 50.590 1.00 14.15 24 LEU C N 1
ATOM 3766 C CA . LEU C 1 45 ? 40.165 3.335 50.871 1.00 13.56 24 LEU C CA 1
ATOM 3767 C C . LEU C 1 45 ? 40.143 3.035 52.369 1.00 15.54 24 LEU C C 1
ATOM 3768 O O . LEU C 1 45 ? 39.851 1.907 52.772 1.00 15.63 24 LEU C O 1
ATOM 3773 N N . HIS C 1 46 ? 40.437 4.033 53.208 1.00 13.84 25 HIS C N 1
ATOM 3774 C CA A HIS C 1 46 ? 40.300 3.855 54.649 0.71 15.86 25 HIS C CA 1
ATOM 3775 C CA B HIS C 1 46 ? 40.301 3.852 54.649 0.29 15.95 25 HIS C CA 1
ATOM 3776 C C . HIS C 1 46 ? 38.868 3.490 55.020 1.00 18.46 25 HIS C C 1
ATOM 3777 O O . HIS C 1 46 ? 38.629 2.564 55.810 1.00 18.43 25 HIS C O 1
ATOM 3790 N N . ASP C 1 47 ? 37.898 4.214 54.458 1.00 17.89 26 ASP C N 1
ATOM 3791 C CA . ASP C 1 47 ? 36.503 3.974 54.794 1.00 20.12 26 ASP C CA 1
ATOM 3792 C C . ASP C 1 47 ? 36.015 2.633 54.272 1.00 18.46 26 ASP C C 1
ATOM 3793 O O . ASP C 1 47 ? 35.040 2.094 54.803 1.00 22.50 26 ASP C O 1
ATOM 3798 N N . ALA C 1 48 ? 36.675 2.080 53.260 1.00 17.63 27 ALA C N 1
ATOM 3799 C CA . ALA C 1 48 ? 36.397 0.722 52.809 1.00 19.31 27 ALA C CA 1
ATOM 3800 C C . ALA C 1 48 ? 36.997 -0.334 53.733 1.00 22.02 27 ALA C C 1
ATOM 3801 O O . ALA C 1 48 ? 36.830 -1.532 53.476 1.00 21.67 27 ALA C O 1
ATOM 3803 N N . GLY C 1 49 ? 37.688 0.078 54.790 1.00 15.90 28 GLY C N 1
ATOM 3804 C CA . GLY C 1 49 ? 38.263 -0.844 55.747 1.00 20.54 28 GLY C CA 1
ATOM 3805 C C . GLY C 1 49 ? 39.729 -1.174 55.559 1.00 17.78 28 GLY C C 1
ATOM 3806 O O . GLY C 1 49 ? 40.236 -2.067 56.248 1.00 21.07 28 GLY C O 1
ATOM 3807 N N . MET C 1 50 ? 40.431 -0.487 54.670 1.00 16.90 29 MET C N 1
ATOM 3808 C CA . MET C 1 50 ? 41.838 -0.784 54.449 1.00 17.37 29 MET C CA 1
ATOM 3809 C C . MET C 1 50 ? 42.709 -0.011 55.424 1.00 16.69 29 MET C C 1
ATOM 3810 O O . MET C 1 50 ? 42.327 1.054 55.911 1.00 18.53 29 MET C O 1
ATOM 3815 N N . ALA C 1 51 ? 43.885 -0.567 55.713 1.00 15.95 30 ALA C N 1
ATOM 3816 C CA . ALA C 1 51 ? 44.932 0.166 56.410 1.00 18.48 30 ALA C CA 1
ATOM 3817 C C . ALA C 1 51 ? 45.712 0.944 55.359 1.00 17.67 30 ALA C C 1
ATOM 3818 O O . ALA C 1 51 ? 46.186 0.360 54.379 1.00 16.91 30 ALA C O 1
ATOM 3820 N N . VAL C 1 52 ? 45.815 2.258 55.528 1.00 15.96 31 VAL C N 1
ATOM 3821 C CA . VAL C 1 52 ? 46.274 3.125 54.448 1.00 15.16 31 VAL C CA 1
ATOM 3822 C C . VAL C 1 52 ? 47.571 3.821 54.836 1.00 19.84 31 VAL C C 1
ATOM 3823 O O . VAL C 1 52 ? 47.647 4.485 55.876 1.00 18.55 31 VAL C O 1
ATOM 3827 N N . ALA C 1 53 ? 48.577 3.679 53.980 1.00 16.69 32 ALA C N 1
ATOM 3828 C CA . ALA C 1 53 ? 49.817 4.434 54.048 1.00 16.99 32 ALA C CA 1
ATOM 3829 C C . ALA C 1 53 ? 49.833 5.435 52.907 1.00 16.21 32 ALA C C 1
ATOM 3830 O O . ALA C 1 53 ? 49.425 5.109 51.788 1.00 15.65 32 ALA C O 1
ATOM 3832 N N . VAL C 1 54 ? 50.284 6.653 53.187 1.00 14.17 33 VAL C N 1
ATOM 3833 C CA . VAL C 1 54 ? 50.354 7.675 52.150 1.00 13.10 33 VAL C CA 1
ATOM 3834 C C . VAL C 1 54 ? 51.804 8.094 51.975 1.00 16.32 33 VAL C C 1
ATOM 3835 O O . VAL C 1 54 ? 52.588 8.083 52.928 1.00 17.99 33 VAL C O 1
ATOM 3839 N N . SER C 1 55 ? 52.161 8.468 50.751 1.00 14.87 34 SER C N 1
ATOM 3840 C CA . SER C 1 55 ? 53.454 9.104 50.560 1.00 14.39 34 SER C CA 1
ATOM 3841 C C . SER C 1 55 ? 53.309 10.623 50.652 1.00 13.41 34 SER C C 1
ATOM 3842 O O . SER C 1 55 ? 52.215 11.179 50.512 1.00 17.38 34 SER C O 1
ATOM 3845 N N . HIS C 1 56 ? 54.434 11.285 50.921 1.00 17.20 35 HIS C N 1
ATOM 3846 C CA . HIS C 1 56 ? 54.543 12.731 50.794 1.00 20.02 35 HIS C CA 1
ATOM 3847 C C . HIS C 1 56 ? 55.878 13.067 50.144 1.00 17.18 35 HIS C C 1
ATOM 3848 O O . HIS C 1 56 ? 56.840 12.301 50.235 1.00 15.69 35 HIS C O 1
ATOM 3855 N N . SER C 1 57 ? 55.921 14.204 49.451 1.00 17.01 36 SER C N 1
ATOM 3856 C CA . SER C 1 57 ? 57.175 14.641 48.860 1.00 17.22 36 SER C CA 1
ATOM 3857 C C . SER C 1 57 ? 58.171 15.003 49.957 1.00 18.74 36 SER C C 1
ATOM 3858 O O . SER C 1 57 ? 57.806 15.275 51.104 1.00 18.87 36 SER C O 1
ATOM 3861 N N . GLU C 1 58 ? 59.449 15.028 49.582 1.00 17.41 37 GLU C N 1
ATOM 3862 C CA . GLU C 1 58 ? 60.496 15.182 50.589 1.00 23.11 37 GLU C CA 1
ATOM 3863 C C . GLU C 1 58 ? 60.399 16.522 51.314 1.00 32.16 37 GLU C C 1
ATOM 3864 O O . GLU C 1 58 ? 60.605 16.587 52.533 1.00 30.30 37 GLU C O 1
ATOM 3870 N N . ARG C 1 59 ? 60.058 17.592 50.596 1.00 32.68 38 ARG C N 1
ATOM 3871 C CA . ARG C 1 59 ? 59.983 18.928 51.175 1.00 35.58 38 ARG C CA 1
ATOM 3872 C C . ARG C 1 59 ? 58.559 19.358 51.531 1.00 30.69 38 ARG C C 1
ATOM 3873 O O . ARG C 1 59 ? 58.339 20.539 51.829 1.00 28.33 38 ARG C O 1
ATOM 3875 N N . ASN C 1 60 ? 57.593 18.437 51.508 1.00 22.01 39 ASN C N 1
ATOM 3876 C CA . ASN C 1 60 ? 56.254 18.708 52.030 1.00 22.03 39 ASN C CA 1
ATOM 3877 C C . ASN C 1 60 ? 56.347 19.247 53.454 1.00 28.82 39 ASN C C 1
ATOM 3878 O O . ASN C 1 60 ? 56.805 18.547 54.362 1.00 23.37 39 ASN C O 1
ATOM 3883 N N . ASP C 1 61 ? 55.904 20.489 53.653 1.00 26.82 40 ASP C N 1
ATOM 3884 C CA . ASP C 1 61 ? 56.101 21.172 54.926 1.00 26.93 40 ASP C CA 1
ATOM 3885 C C . ASP C 1 61 ? 54.900 21.076 55.860 1.00 25.98 40 ASP C C 1
ATOM 3886 O O . ASP C 1 61 ? 54.842 21.817 56.846 1.00 28.92 40 ASP C O 1
ATOM 3891 N N . HIS C 1 62 ? 53.952 20.174 55.595 1.00 22.56 41 HIS C N 1
ATOM 3892 C CA . HIS C 1 62 ? 52.727 20.140 56.387 1.00 25.39 41 HIS C CA 1
ATOM 3893 C C . HIS C 1 62 ? 52.295 18.715 56.716 1.00 24.77 41 HIS C C 1
ATOM 3894 O O . HIS C 1 62 ? 51.103 18.457 56.914 1.00 23.24 41 HIS C O 1
ATOM 3901 N N . VAL C 1 63 ? 53.255 17.789 56.815 1.00 21.63 42 VAL C N 1
ATOM 3902 C CA . VAL C 1 63 ? 52.932 16.386 57.086 1.00 23.93 42 VAL C CA 1
ATOM 3903 C C . VAL C 1 63 ? 52.219 16.244 58.427 1.00 25.51 42 VAL C C 1
ATOM 3904 O O . VAL C 1 63 ? 51.151 15.625 58.514 1.00 23.69 42 VAL C O 1
ATOM 3908 N N . SER C 1 64 ? 52.804 16.812 59.492 1.00 28.89 43 SER C N 1
ATOM 3909 C CA . SER C 1 64 ? 52.239 16.667 60.834 1.00 27.61 43 SER C CA 1
ATOM 3910 C C . SER C 1 64 ? 50.827 17.233 60.911 1.00 31.81 43 SER C C 1
ATOM 3911 O O . SER C 1 64 ? 49.929 16.620 61.501 1.00 27.50 43 SER C O 1
ATOM 3914 N N . THR C 1 65 ? 50.622 18.428 60.353 1.00 24.81 44 THR C N 1
ATOM 3915 C CA . THR C 1 65 ? 49.307 19.056 60.416 1.00 34.28 44 THR C CA 1
ATOM 3916 C C . THR C 1 65 ? 48.280 18.279 59.595 1.00 31.99 44 THR C C 1
ATOM 3917 O O . THR C 1 65 ? 47.127 18.119 60.020 1.00 26.64 44 THR C O 1
ATOM 3921 N N . TRP C 1 66 ? 48.677 17.788 58.419 1.00 27.13 45 TRP C N 1
ATOM 3922 C CA . TRP C 1 66 ? 47.754 17.011 57.600 1.00 23.41 45 TRP C CA 1
ATOM 3923 C C . TRP C 1 66 ? 47.302 15.760 58.343 1.00 23.95 45 TRP C C 1
ATOM 3924 O O . TRP C 1 66 ? 46.105 15.456 58.398 1.00 22.80 45 TRP C O 1
ATOM 3935 N N . LEU C 1 67 ? 48.251 15.036 58.945 1.00 22.59 46 LEU C N 1
ATOM 3936 C CA . LEU C 1 67 ? 47.906 13.816 59.673 1.00 27.55 46 LEU C CA 1
ATOM 3937 C C . LEU C 1 67 ? 46.990 14.116 60.854 1.00 29.64 46 LEU C C 1
ATOM 3938 O O . LEU C 1 67 ? 46.032 13.374 61.112 1.00 27.55 46 LEU C O 1
ATOM 3943 N N . MET C 1 68 ? 47.268 15.202 61.581 1.00 24.13 47 MET C N 1
ATOM 3944 C CA . MET C 1 68 ? 46.446 15.557 62.733 1.00 27.11 47 MET C CA 1
ATOM 3945 C C . MET C 1 68 ? 45.011 15.840 62.315 1.00 28.11 47 MET C C 1
ATOM 3946 O O . MET C 1 68 ? 44.064 15.393 62.972 1.00 30.35 47 MET C O 1
ATOM 3951 N N . HIS C 1 69 ? 44.833 16.585 61.224 1.00 29.16 48 HIS C N 1
ATOM 3952 C CA . HIS C 1 69 ? 43.488 16.935 60.787 1.00 31.19 48 HIS C CA 1
ATOM 3953 C C . HIS C 1 69 ? 42.723 15.700 60.330 1.00 29.70 48 HIS C C 1
ATOM 3954 O O . HIS C 1 69 ? 41.534 15.553 60.637 1.00 31.01 48 HIS C O 1
ATOM 3961 N N . GLU C 1 70 ? 43.391 14.789 59.618 1.00 26.38 49 GLU C N 1
ATOM 3962 C CA . GLU C 1 70 ? 42.743 13.533 59.249 1.00 24.42 49 GLU C CA 1
ATOM 3963 C C . GLU C 1 70 ? 42.390 12.723 60.487 1.00 25.74 49 GLU C C 1
ATOM 3964 O O . GLU C 1 70 ? 41.333 12.082 60.544 1.00 29.15 49 GLU C O 1
ATOM 3970 N N . ARG C 1 71 ? 43.266 12.747 61.494 1.00 24.90 50 ARG C N 1
ATOM 3971 C CA . ARG C 1 71 ? 43.005 12.041 62.743 1.00 32.43 50 ARG C CA 1
ATOM 3972 C C . ARG C 1 71 ? 41.796 12.629 63.460 1.00 34.81 50 ARG C C 1
ATOM 3973 O O . ARG C 1 71 ? 40.922 11.893 63.936 1.00 36.24 50 ARG C O 1
ATOM 3981 N N . ASP C 1 72 ? 41.733 13.960 63.552 1.00 34.13 51 ASP C N 1
ATOM 3982 C CA . ASP C 1 72 ? 40.570 14.610 64.147 1.00 39.08 51 ASP C CA 1
ATOM 3983 C C . ASP C 1 72 ? 39.293 14.246 63.408 1.00 36.38 51 ASP C C 1
ATOM 3984 O O . ASP C 1 72 ? 38.217 14.192 64.013 1.00 42.59 51 ASP C O 1
ATOM 3989 N N . ALA C 1 73 ? 39.392 13.994 62.105 1.00 32.10 52 ALA C N 1
ATOM 3990 C CA . ALA C 1 73 ? 38.253 13.576 61.303 1.00 32.63 52 ALA C CA 1
ATOM 3991 C C . ALA C 1 73 ? 37.976 12.082 61.414 1.00 34.94 52 ALA C C 1
ATOM 3992 O O . ALA C 1 73 ? 37.077 11.585 60.727 1.00 38.94 52 ALA C O 1
ATOM 3994 N N . GLY C 1 74 ? 38.722 11.362 62.245 1.00 35.43 53 GLY C N 1
ATOM 3995 C CA . GLY C 1 74 ? 38.455 9.965 62.507 1.00 33.77 53 GLY C CA 1
ATOM 3996 C C . GLY C 1 74 ? 39.222 8.952 61.679 1.00 31.34 53 GLY C C 1
ATOM 3997 O O . GLY C 1 74 ? 38.795 7.795 61.617 1.00 35.07 53 GLY C O 1
ATOM 3998 N N . ARG C 1 75 ? 40.337 9.334 61.056 1.00 25.95 54 ARG C N 1
ATOM 3999 C CA . ARG C 1 75 ? 41.097 8.429 60.198 1.00 23.30 54 ARG C CA 1
ATOM 4000 C C . ARG C 1 75 ? 42.572 8.482 60.564 1.00 27.06 54 ARG C C 1
ATOM 4001 O O . ARG C 1 75 ? 43.185 9.553 60.509 1.00 27.39 54 ARG C O 1
ATOM 4009 N N . ASP C 1 76 ? 43.147 7.322 60.891 1.00 26.03 55 ASP C N 1
ATOM 4010 C CA . ASP C 1 76 ? 44.556 7.210 61.263 1.00 22.92 55 ASP C CA 1
ATOM 4011 C C . ASP C 1 76 ? 45.356 6.784 60.038 1.00 22.71 55 ASP C C 1
ATOM 4012 O O . ASP C 1 76 ? 45.224 5.651 59.568 1.00 27.45 55 ASP C O 1
ATOM 4017 N N . PHE C 1 77 ? 46.192 7.684 59.532 1.00 24.59 56 PHE C N 1
ATOM 4018 C CA . PHE C 1 77 ? 47.067 7.409 58.404 1.00 21.91 56 PHE C CA 1
ATOM 4019 C C . PHE C 1 77 ? 48.511 7.333 58.876 1.00 21.37 56 PHE C C 1
ATOM 4020 O O . PHE C 1 77 ? 48.882 7.912 59.896 1.00 22.77 56 PHE C O 1
ATOM 4028 N N . LYS C 1 78 ? 49.328 6.609 58.117 1.00 20.09 57 LYS C N 1
ATOM 4029 C CA . LYS C 1 78 ? 50.775 6.629 58.274 1.00 19.56 57 LYS C CA 1
ATOM 4030 C C . LYS C 1 78 ? 51.391 7.225 57.017 1.00 20.53 57 LYS C C 1
ATOM 4031 O O . LYS C 1 78 ? 50.985 6.885 55.904 1.00 21.12 57 LYS C O 1
ATOM 4037 N N . ALA C 1 79 ? 52.380 8.103 57.190 1.00 19.74 58 ALA C N 1
ATOM 4038 C CA . ALA C 1 79 ? 52.945 8.850 56.072 1.00 19.48 58 ALA C CA 1
ATOM 4039 C C . ALA C 1 79 ? 54.424 8.532 55.888 1.00 18.84 58 ALA C C 1
ATOM 4040 O O . ALA C 1 79 ? 55.145 8.257 56.858 1.00 22.76 58 ALA C O 1
ATOM 4042 N N . TYR C 1 80 ? 54.868 8.585 54.626 1.00 19.28 59 TYR C N 1
ATOM 4043 C CA . TYR C 1 80 ? 56.210 8.175 54.220 1.00 15.09 59 TYR C CA 1
ATOM 4044 C C . TYR C 1 80 ? 56.751 9.099 53.132 1.00 15.93 59 TYR C C 1
ATOM 4045 O O . TYR C 1 80 ? 56.068 9.351 52.140 1.00 16.36 59 TYR C O 1
ATOM 4054 N N . ALA C 1 81 ? 57.983 9.585 53.307 1.00 20.73 60 ALA C N 1
ATOM 4055 C CA . ALA C 1 81 ? 58.608 10.456 52.310 1.00 18.62 60 ALA C CA 1
ATOM 4056 C C . ALA C 1 81 ? 59.088 9.654 51.105 1.00 18.66 60 ALA C C 1
ATOM 4057 O O . ALA C 1 81 ? 59.595 8.539 51.250 1.00 17.16 60 ALA C O 1
ATOM 4059 N N . VAL C 1 82 ? 58.942 10.230 49.909 1.00 17.92 61 VAL C N 1
ATOM 4060 C CA . VAL C 1 82 ? 59.434 9.576 48.698 1.00 18.93 61 VAL C CA 1
ATOM 4061 C C . VAL C 1 82 ? 59.604 10.626 47.613 1.00 21.73 61 VAL C C 1
ATOM 4062 O O . VAL C 1 82 ? 58.901 11.642 47.593 1.00 18.05 61 VAL C O 1
ATOM 4066 N N . ASP C 1 83 ? 60.554 10.379 46.712 1.00 16.06 62 ASP C N 1
ATOM 4067 C CA . ASP C 1 83 ? 60.646 11.056 45.421 1.00 15.80 62 ASP C CA 1
ATOM 4068 C C . ASP C 1 83 ? 60.377 9.983 44.365 1.00 14.81 62 ASP C C 1
ATOM 4069 O O . ASP C 1 83 ? 61.245 9.152 44.092 1.00 17.11 62 ASP C O 1
ATOM 4074 N N . VAL C 1 84 ? 59.179 9.995 43.773 1.00 12.35 63 VAL C N 1
ATOM 4075 C CA . VAL C 1 84 ? 58.818 8.919 42.849 1.00 13.84 63 VAL C CA 1
ATOM 4076 C C . VAL C 1 84 ? 59.655 8.936 41.579 1.00 13.13 63 VAL C C 1
ATOM 4077 O O . VAL C 1 84 ? 59.658 7.946 40.839 1.00 14.71 63 VAL C O 1
ATOM 4081 N N . ALA C 1 85 ? 60.366 10.028 41.310 1.00 13.60 64 ALA C N 1
ATOM 4082 C CA . ALA C 1 85 ? 61.280 10.100 40.178 1.00 15.31 64 ALA C CA 1
ATOM 4083 C C . ALA C 1 85 ? 62.635 9.462 40.457 1.00 17.42 64 ALA C C 1
ATOM 4084 O O . ALA C 1 85 ? 63.485 9.449 39.559 1.00 17.85 64 ALA C O 1
ATOM 4086 N N . ASP C 1 86 ? 62.867 8.944 41.665 1.00 15.54 65 ASP C N 1
ATOM 4087 C CA . ASP C 1 86 ? 64.179 8.440 42.053 1.00 15.67 65 ASP C CA 1
ATOM 4088 C C . ASP C 1 86 ? 64.035 7.022 42.587 1.00 19.63 65 ASP C C 1
ATOM 4089 O O . ASP C 1 86 ? 63.379 6.806 43.610 1.00 16.58 65 ASP C O 1
ATOM 4094 N N . PHE C 1 87 ? 64.660 6.064 41.895 1.00 19.01 66 PHE C N 1
ATOM 4095 C CA . PHE C 1 87 ? 64.492 4.650 42.224 1.00 18.38 66 PHE C CA 1
ATOM 4096 C C . PHE C 1 87 ? 64.942 4.346 43.650 1.00 17.70 66 PHE C C 1
ATOM 4097 O O . PHE C 1 87 ? 64.250 3.639 44.389 1.00 16.41 66 PHE C O 1
ATOM 4105 N N . GLU C 1 88 ? 66.107 4.870 44.055 1.00 14.20 67 GLU C N 1
ATOM 4106 C CA . GLU C 1 88 ? 66.616 4.580 45.392 1.00 15.52 67 GLU C CA 1
ATOM 4107 C C . GLU C 1 88 ? 65.697 5.140 46.468 1.00 17.32 67 GLU C C 1
ATOM 4108 O O . GLU C 1 88 ? 65.521 4.525 47.526 1.00 17.83 67 GLU C O 1
ATOM 4114 N N . SER C 1 89 ? 65.116 6.319 46.225 1.00 15.46 68 SER C N 1
ATOM 4115 C CA . SER C 1 89 ? 64.157 6.863 47.179 1.00 15.55 68 SER C CA 1
ATOM 4116 C C . SER C 1 89 ? 62.957 5.935 47.307 1.00 14.85 68 SER C C 1
ATOM 4117 O O . SER C 1 89 ? 62.481 5.665 48.417 1.00 16.96 68 SER C O 1
ATOM 4120 N N . CYS C 1 90 ? 62.460 5.432 46.174 1.00 12.92 69 CYS C N 1
ATOM 4121 C CA . CYS C 1 90 ? 61.336 4.503 46.197 1.00 14.99 69 CYS C CA 1
ATOM 4122 C C . CYS C 1 90 ? 61.683 3.242 46.974 1.00 16.27 69 CYS C C 1
ATOM 4123 O O . CYS C 1 90 ? 60.834 2.684 47.678 1.00 17.47 69 CYS C O 1
ATOM 4126 N N . GLU C 1 91 ? 62.933 2.786 46.864 1.00 16.74 70 GLU C N 1
ATOM 4127 C CA . GLU C 1 91 ? 63.382 1.621 47.623 1.00 19.40 70 GLU C CA 1
ATOM 4128 C C . GLU C 1 91 ? 63.316 1.868 49.127 1.00 20.72 70 GLU C C 1
ATOM 4129 O O . GLU C 1 91 ? 62.790 1.040 49.878 1.00 19.15 70 GLU C O 1
ATOM 4135 N N . ARG C 1 92 ? 63.901 2.977 49.591 1.00 18.01 71 ARG C N 1
ATOM 4136 C CA . ARG C 1 92 ? 63.883 3.294 51.018 1.00 16.63 71 ARG C CA 1
ATOM 4137 C C . ARG C 1 92 ? 62.457 3.413 51.530 1.00 19.07 71 ARG C C 1
ATOM 4138 O O . ARG C 1 92 ? 62.117 2.901 52.605 1.00 20.31 71 ARG C O 1
ATOM 4146 N N . CYS C 1 93 ? 61.622 4.128 50.783 1.00 17.17 72 CYS C N 1
ATOM 4147 C CA . CYS C 1 93 ? 60.238 4.314 51.183 1.00 17.88 72 CYS C CA 1
ATOM 4148 C C . CYS C 1 93 ? 59.528 2.974 51.306 1.00 15.07 72 CYS C C 1
ATOM 4149 O O . CYS C 1 93 ? 58.919 2.665 52.336 1.00 16.25 72 CYS C O 1
ATOM 4152 N N . ALA C 1 94 ? 59.599 2.158 50.256 1.00 17.22 73 ALA C N 1
ATOM 4153 C CA . ALA C 1 94 ? 58.879 0.891 50.264 1.00 15.32 73 ALA C CA 1
ATOM 4154 C C . ALA C 1 94 ? 59.359 -0.026 51.384 1.00 17.61 73 ALA C C 1
ATOM 4155 O O . ALA C 1 94 ? 58.548 -0.704 52.026 1.00 18.77 73 ALA C O 1
ATOM 4157 N N . GLU C 1 95 ? 60.670 -0.057 51.641 1.00 19.80 74 GLU C N 1
ATOM 4158 C CA . GLU C 1 95 ? 61.177 -0.903 52.720 1.00 18.04 74 GLU C CA 1
ATOM 4159 C C . GLU C 1 95 ? 60.583 -0.498 54.064 1.00 18.94 74 GLU C C 1
ATOM 4160 O O . GLU C 1 95 ? 60.256 -1.360 54.888 1.00 21.17 74 GLU C O 1
ATOM 4166 N N . LYS C 1 96 ? 60.429 0.809 54.300 1.00 15.34 75 LYS C N 1
ATOM 4167 C CA . LYS C 1 96 ? 59.840 1.261 55.557 1.00 17.25 75 LYS C CA 1
ATOM 4168 C C . LYS C 1 96 ? 58.339 0.974 55.592 1.00 17.11 75 LYS C C 1
ATOM 4169 O O . LYS C 1 96 ? 57.817 0.508 56.612 1.00 17.02 75 LYS C O 1
ATOM 4175 N N . VAL C 1 97 ? 57.633 1.204 54.481 1.00 18.32 76 VAL C N 1
ATOM 4176 C CA . VAL C 1 97 ? 56.211 0.857 54.432 1.00 18.66 76 VAL C CA 1
ATOM 4177 C C . VAL C 1 97 ? 56.016 -0.625 54.736 1.00 19.49 76 VAL C C 1
ATOM 4178 O O . VAL C 1 97 ? 55.180 -1.005 55.566 1.00 17.87 76 VAL C O 1
ATOM 4182 N N . LEU C 1 98 ? 56.798 -1.483 54.078 1.00 14.84 77 LEU C N 1
ATOM 4183 C CA . LEU C 1 98 ? 56.644 -2.921 54.261 1.00 17.85 77 LEU C CA 1
ATOM 4184 C C . LEU C 1 98 ? 57.065 -3.370 55.656 1.00 21.21 77 LEU C C 1
ATOM 4185 O O . LEU C 1 98 ? 56.495 -4.327 56.191 1.00 19.87 77 LEU C O 1
ATOM 4190 N N . ALA C 1 99 ? 58.049 -2.702 56.264 1.00 18.46 78 ALA C N 1
ATOM 4191 C CA . ALA C 1 99 ? 58.400 -3.025 57.644 1.00 19.88 78 ALA C CA 1
ATOM 4192 C C . ALA C 1 99 ? 57.250 -2.699 58.589 1.00 20.94 78 ALA C C 1
ATOM 4193 O O . ALA C 1 99 ? 56.987 -3.444 59.539 1.00 23.91 78 ALA C O 1
ATOM 4195 N N . ASP C 1 100 ? 56.547 -1.592 58.339 1.00 17.51 79 ASP C N 1
ATOM 4196 C CA . ASP C 1 100 ? 55.478 -1.157 59.234 1.00 20.62 79 ASP C CA 1
ATOM 4197 C C . ASP C 1 100 ? 54.211 -1.975 59.038 1.00 20.06 79 ASP C C 1
ATOM 4198 O O . ASP C 1 100 ? 53.519 -2.291 60.013 1.00 24.28 79 ASP C O 1
ATOM 4203 N N . PHE C 1 101 ? 53.873 -2.293 57.787 1.00 19.47 80 PHE C N 1
ATOM 4204 C CA . PHE C 1 101 ? 52.618 -2.962 57.477 1.00 18.96 80 PHE C CA 1
ATOM 4205 C C . PHE C 1 101 ? 52.763 -4.428 57.102 1.00 19.04 80 PHE C C 1
ATOM 4206 O O . PHE C 1 101 ? 51.760 -5.147 57.118 1.00 21.22 80 PHE C O 1
ATOM 4214 N N . GLY C 1 102 ? 53.965 -4.886 56.750 1.00 17.57 81 GLY C N 1
ATOM 4215 C CA . GLY C 1 102 ? 54.192 -6.276 56.403 1.00 18.37 81 GLY C CA 1
ATOM 4216 C C . GLY C 1 102 ? 53.893 -6.654 54.970 1.00 22.10 81 GLY C C 1
ATOM 4217 O O . GLY C 1 102 ? 54.392 -7.687 54.498 1.00 21.54 81 GLY C O 1
ATOM 4218 N N . LYS C 1 103 ? 53.082 -5.867 54.267 1.00 17.94 82 LYS C N 1
ATOM 4219 C CA . LYS C 1 103 ? 52.702 -6.127 52.885 1.00 14.55 82 LYS C CA 1
ATOM 4220 C C . LYS C 1 103 ? 52.021 -4.877 52.362 1.00 15.59 82 LYS C C 1
ATOM 4221 O O . LYS C 1 103 ? 51.590 -4.020 53.138 1.00 16.59 82 LYS C O 1
ATOM 4227 N N . VAL C 1 104 ? 51.935 -4.781 51.040 1.00 13.99 83 VAL C N 1
ATOM 4228 C CA . VAL C 1 104 ? 51.080 -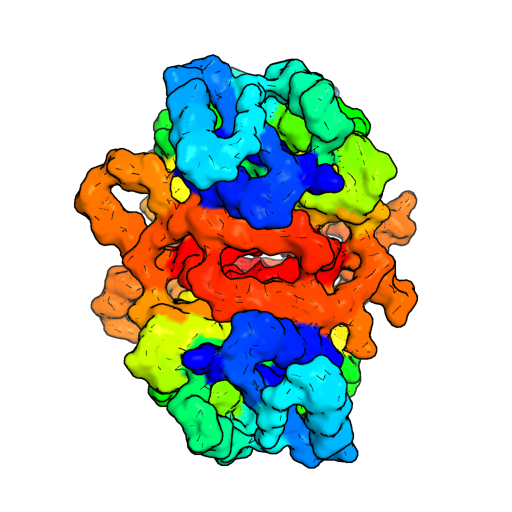3.808 50.375 1.00 12.94 83 VAL C CA 1
ATOM 4229 C C . VAL C 1 104 ? 50.240 -4.567 49.359 1.00 14.55 83 VAL C C 1
ATOM 4230 O O . VAL C 1 104 ? 50.788 -5.187 48.438 1.00 14.25 83 VAL C O 1
ATOM 4234 N N . ASP C 1 105 ? 48.916 -4.531 49.536 1.00 12.99 84 ASP C N 1
ATOM 4235 C CA . ASP C 1 105 ? 47.987 -5.205 48.632 1.00 10.69 84 ASP C CA 1
ATOM 4236 C C . ASP C 1 105 ? 47.519 -4.306 47.503 1.00 15.06 84 ASP C C 1
ATOM 4237 O O . ASP C 1 105 ? 47.222 -4.797 46.405 1.00 11.36 84 ASP C O 1
ATOM 4242 N N . VAL C 1 106 ? 47.435 -3.008 47.771 1.00 11.80 85 VAL C N 1
ATOM 4243 C CA . VAL C 1 106 ? 46.809 -2.036 46.884 1.00 11.62 85 VAL C CA 1
ATOM 4244 C C . VAL C 1 106 ? 47.794 -0.892 46.706 1.00 10.56 85 VAL C C 1
ATOM 4245 O O . VAL C 1 106 ? 48.241 -0.302 47.695 1.00 12.58 85 VAL C O 1
ATOM 4249 N N . LEU C 1 107 ? 48.155 -0.604 45.460 1.00 12.44 86 LEU C N 1
ATOM 4250 C CA . LEU C 1 107 ? 49.091 0.465 45.129 1.00 12.25 86 LEU C CA 1
ATOM 4251 C C . LEU C 1 107 ? 48.391 1.456 44.218 1.00 10.68 86 LEU C C 1
ATOM 4252 O O . LEU C 1 107 ? 47.948 1.082 43.130 1.00 9.66 86 LEU C O 1
ATOM 4257 N N . ILE C 1 108 ? 48.311 2.722 44.643 1.00 10.71 87 ILE C N 1
ATOM 4258 C CA . ILE C 1 108 ? 47.735 3.781 43.810 1.00 10.75 87 ILE C CA 1
ATOM 4259 C C . ILE C 1 108 ? 48.880 4.687 43.364 1.00 12.29 87 ILE C C 1
ATOM 4260 O O . ILE C 1 108 ? 49.433 5.437 44.175 1.00 12.64 87 ILE C O 1
ATOM 4265 N N . ASN C 1 109 ? 49.246 4.622 42.077 1.00 9.88 88 ASN C N 1
ATOM 4266 C CA . ASN C 1 109 ? 50.294 5.483 41.513 1.00 11.24 88 ASN C CA 1
ATOM 4267 C C . ASN C 1 109 ? 49.642 6.799 41.102 1.00 11.12 88 ASN C C 1
ATOM 4268 O O . ASN C 1 109 ? 49.244 6.987 39.947 1.00 11.68 88 ASN C O 1
ATOM 4273 N N . ASN C 1 110 ? 49.538 7.719 42.070 1.00 10.61 89 ASN C N 1
ATOM 4274 C CA . ASN C 1 110 ? 48.772 8.954 41.930 1.00 10.91 89 ASN C CA 1
ATOM 4275 C C . ASN C 1 110 ? 49.628 10.219 41.905 1.00 10.39 89 ASN C C 1
ATOM 4276 O O . ASN C 1 110 ? 49.193 11.224 41.338 1.00 10.68 89 ASN C O 1
ATOM 4281 N N . ALA C 1 111 ? 50.830 10.202 42.481 1.00 10.97 90 ALA C N 1
ATOM 4282 C CA . ALA C 1 111 ? 51.691 11.381 42.418 1.00 10.64 90 ALA C CA 1
ATOM 4283 C C . ALA C 1 111 ? 51.869 11.837 40.972 1.00 13.27 90 ALA C C 1
ATOM 4284 O O . ALA C 1 111 ? 51.991 11.017 40.058 1.00 10.37 90 ALA C O 1
ATOM 4286 N N . GLY C 1 112 ? 51.853 13.150 40.756 1.00 15.18 91 GLY C N 1
ATOM 4287 C CA . GLY C 1 112 ? 52.050 13.665 39.411 1.00 13.53 91 GLY C CA 1
ATOM 4288 C C . GLY C 1 112 ? 52.119 15.179 39.406 1.00 12.62 91 GLY C C 1
ATOM 4289 O O . GLY C 1 112 ? 51.630 15.851 40.322 1.00 13.39 91 GLY C O 1
ATOM 4290 N N . ILE C 1 113 ? 52.750 15.702 38.350 1.00 11.36 92 ILE C N 1
ATOM 4291 C CA . ILE C 1 113 ? 52.934 17.138 38.166 1.00 10.86 92 ILE C CA 1
ATOM 4292 C C . ILE C 1 113 ? 52.704 17.515 36.709 1.00 12.15 92 ILE C C 1
ATOM 4293 O O . ILE C 1 113 ? 52.724 16.674 35.806 1.00 11.24 92 ILE C O 1
ATOM 4298 N N . THR C 1 114 ? 52.517 18.814 36.485 1.00 11.85 93 THR C N 1
ATOM 4299 C CA . THR C 1 114 ? 52.548 19.385 35.146 1.00 13.95 93 THR C CA 1
ATOM 4300 C C . THR C 1 114 ? 53.633 20.452 35.073 1.00 13.81 93 THR C C 1
ATOM 4301 O O . THR C 1 114 ? 53.997 21.071 36.080 1.00 13.51 93 THR C O 1
ATOM 4305 N N . ARG C 1 115 ? 54.151 20.648 33.860 1.00 11.83 94 ARG C N 1
ATOM 4306 C CA A ARG C 1 115 ? 55.081 21.737 33.531 0.50 13.89 94 ARG C CA 1
ATOM 4307 C CA B ARG C 1 115 ? 55.083 21.730 33.526 0.50 13.96 94 ARG C CA 1
ATOM 4308 C C . ARG C 1 115 ? 54.667 22.216 32.136 1.00 12.53 94 ARG C C 1
ATOM 4309 O O . ARG C 1 115 ? 55.310 21.911 31.127 1.00 12.50 94 ARG C O 1
ATOM 4324 N N . ASP C 1 116 ? 53.568 22.966 32.084 1.00 11.24 95 ASP C N 1
ATOM 4325 C CA . ASP C 1 116 ? 52.944 23.311 30.809 1.00 12.92 95 ASP C CA 1
ATOM 4326 C C . ASP C 1 116 ? 53.760 24.336 30.033 1.00 15.23 95 ASP C C 1
ATOM 4327 O O . ASP C 1 116 ? 54.273 25.308 30.598 1.00 13.95 95 ASP C O 1
ATOM 4332 N N . ALA C 1 117 ? 53.851 24.123 28.722 1.00 10.19 96 ALA C N 1
ATOM 4333 C CA . ALA C 1 117 ? 54.401 25.082 27.773 1.00 10.76 96 ALA C CA 1
ATOM 4334 C C . ALA C 1 117 ? 54.024 24.622 26.375 1.00 11.01 96 ALA C C 1
ATOM 4335 O O . ALA C 1 117 ? 53.896 23.420 26.130 1.00 13.35 96 ALA C O 1
ATOM 4337 N N . THR C 1 118 ? 53.862 25.577 25.457 1.00 11.16 97 THR C N 1
ATOM 4338 C CA . THR C 1 118 ? 53.768 25.181 24.057 1.00 9.62 97 THR C CA 1
ATOM 4339 C C . THR C 1 118 ? 55.055 24.475 23.659 1.00 12.39 97 THR C C 1
ATOM 4340 O O . THR C 1 118 ? 56.113 24.688 24.259 1.00 13.83 97 THR C O 1
ATOM 4344 N N . PHE C 1 119 ? 54.960 23.610 22.646 1.00 10.28 98 PHE C N 1
ATOM 4345 C CA . PHE C 1 119 ? 56.136 22.839 22.261 1.00 12.98 98 PHE C CA 1
ATOM 4346 C C . PHE C 1 119 ? 57.296 23.755 21.887 1.00 13.14 98 PHE C C 1
ATOM 4347 O O . PHE C 1 119 ? 58.448 23.489 22.253 1.00 13.14 98 PHE C O 1
ATOM 4355 N N . MET C 1 120 ? 57.005 24.863 21.202 1.00 13.12 99 MET C N 1
ATOM 4356 C CA . MET C 1 120 ? 58.065 25.783 20.803 1.00 12.25 99 MET C CA 1
ATOM 4357 C C . MET C 1 120 ? 58.796 26.376 21.997 1.00 11.92 99 MET C C 1
ATOM 4358 O O . MET C 1 120 ? 59.997 26.658 21.903 1.00 16.04 99 MET C O 1
ATOM 4363 N N . LYS C 1 121 ? 58.097 26.590 23.117 1.00 10.80 100 LYS C N 1
ATOM 4364 C CA . LYS C 1 121 ? 58.694 27.205 24.298 1.00 13.70 100 LYS C CA 1
ATOM 4365 C C . LYS C 1 121 ? 59.179 26.195 25.332 1.00 14.70 100 LYS C C 1
ATOM 4366 O O . LYS C 1 121 ? 59.906 26.583 26.257 1.00 15.38 100 LYS C O 1
ATOM 4372 N N . MET C 1 122 ? 58.792 24.925 25.199 1.00 12.90 101 MET C N 1
ATOM 4373 C CA . MET C 1 122 ? 59.094 23.923 26.213 1.00 12.18 101 MET C CA 1
ATOM 4374 C C . MET C 1 122 ? 60.587 23.639 26.274 1.00 11.78 101 MET C C 1
ATOM 4375 O O . MET C 1 122 ? 61.256 23.536 25.241 1.00 13.53 101 MET C O 1
ATOM 4380 N N . THR C 1 123 ? 61.110 23.491 27.491 1.00 12.54 102 THR C N 1
ATOM 4381 C CA . THR C 1 123 ? 62.523 23.179 27.682 1.00 14.28 102 THR C CA 1
ATOM 4382 C C . THR C 1 123 ? 62.723 21.699 27.985 1.00 13.86 102 THR C C 1
ATOM 4383 O O . THR C 1 123 ? 61.793 20.977 28.349 1.00 12.09 102 THR C O 1
ATOM 4387 N N . LYS C 1 124 ? 63.974 21.251 27.844 1.00 12.24 103 LYS C N 1
ATOM 4388 C CA . LYS C 1 124 ? 64.294 19.882 28.238 1.00 13.84 103 LYS C CA 1
ATOM 4389 C C . LYS C 1 124 ? 63.965 19.651 29.710 1.00 12.31 103 LYS C C 1
ATOM 4390 O O . LYS C 1 124 ? 63.509 18.564 30.092 1.00 14.18 103 LYS C O 1
ATOM 4396 N N . GLY C 1 125 ? 64.179 20.669 30.549 1.00 12.00 104 GLY C N 1
ATOM 4397 C CA . GLY C 1 125 ? 63.805 20.563 31.954 1.00 13.65 104 GLY C CA 1
ATOM 4398 C C . GLY C 1 125 ? 62.314 20.357 32.172 1.00 16.50 104 GLY C C 1
ATOM 4399 O O . GLY C 1 125 ? 61.912 19.544 33.010 1.00 13.80 104 GLY C O 1
ATOM 4400 N N . ASP C 1 126 ? 61.473 21.099 31.434 1.00 11.20 105 ASP C N 1
ATOM 4401 C CA . ASP C 1 126 ? 60.026 20.881 31.497 1.00 13.07 105 ASP C CA 1
ATOM 4402 C C . ASP C 1 126 ? 59.684 19.443 31.146 1.00 14.07 105 ASP C C 1
ATOM 4403 O O . ASP C 1 126 ? 58.841 18.803 31.793 1.00 11.58 105 ASP C O 1
ATOM 4408 N N . TRP C 1 127 ? 60.285 18.953 30.063 1.00 10.62 106 TRP C N 1
ATOM 4409 C CA . TRP C 1 127 ? 59.994 17.616 29.564 1.00 15.79 106 TRP C CA 1
ATOM 4410 C C . TRP C 1 127 ? 60.454 16.557 30.562 1.00 12.87 106 TRP C C 1
ATOM 4411 O O . TRP C 1 127 ? 59.665 15.701 30.982 1.00 12.42 106 TRP C O 1
ATOM 4422 N N . ASP C 1 128 ? 61.721 16.637 30.991 1.00 11.09 107 ASP C N 1
ATOM 4423 C CA . ASP C 1 128 ? 62.273 15.625 31.888 1.00 11.05 107 ASP C CA 1
ATOM 4424 C C . ASP C 1 128 ? 61.542 15.589 33.220 1.00 12.92 107 ASP C C 1
ATOM 4425 O O . ASP C 1 128 ? 61.301 14.509 33.769 1.00 13.37 107 ASP C O 1
ATOM 4430 N N . ALA C 1 129 ? 61.205 16.760 33.776 1.00 10.08 108 ALA C N 1
ATOM 4431 C CA . ALA C 1 129 ? 60.556 16.774 35.087 1.00 13.44 108 ALA C CA 1
ATOM 4432 C C . ALA C 1 129 ? 59.235 16.018 35.050 1.00 13.62 108 ALA C C 1
ATOM 4433 O O . ALA C 1 129 ? 58.947 15.211 35.942 1.00 12.41 108 ALA C O 1
ATOM 4435 N N . VAL C 1 130 ? 58.431 16.250 34.011 1.00 10.77 109 VAL C N 1
ATOM 4436 C CA . VAL C 1 130 ? 57.152 15.555 33.882 1.00 9.69 109 VAL C CA 1
ATOM 4437 C C . VAL C 1 130 ? 57.356 14.077 33.558 1.00 9.21 109 VAL C C 1
ATOM 4438 O O . VAL C 1 130 ? 56.668 13.218 34.112 1.00 10.42 109 VAL C O 1
ATOM 4442 N N . MET C 1 131 ? 58.304 13.753 32.676 1.00 10.25 110 MET C N 1
ATOM 4443 C CA . MET C 1 131 ? 58.551 12.349 32.327 1.00 14.41 110 MET C CA 1
ATOM 4444 C C . MET C 1 131 ? 58.994 11.540 33.540 1.00 10.98 110 MET C C 1
ATOM 4445 O O . MET C 1 131 ? 58.523 10.417 33.762 1.00 11.58 110 MET C O 1
ATOM 4450 N N . ARG C 1 132 ? 59.923 12.090 34.325 1.00 11.29 111 ARG C N 1
ATOM 4451 C CA A ARG C 1 132 ? 60.479 11.344 35.451 0.56 12.92 111 ARG C CA 1
ATOM 4452 C CA B ARG C 1 132 ? 60.481 11.343 35.449 0.44 13.15 111 ARG C CA 1
ATOM 4453 C C . ARG C 1 132 ? 59.471 11.189 36.584 1.00 16.17 111 ARG C C 1
ATOM 4454 O O . ARG C 1 132 ? 59.407 10.135 37.228 1.00 17.28 111 ARG C O 1
ATOM 4469 N N . THR C 1 133 ? 58.681 12.225 36.855 1.00 10.57 112 THR C N 1
ATOM 4470 C CA . THR C 1 133 ? 57.718 12.135 37.946 1.00 12.21 112 THR C CA 1
ATOM 4471 C C . THR C 1 133 ? 56.483 11.346 37.542 1.00 14.57 112 THR C C 1
ATOM 4472 O O . THR C 1 133 ? 55.970 10.536 38.327 1.00 16.98 112 THR C O 1
ATOM 4476 N N . ASP C 1 134 ? 55.983 11.582 36.330 1.00 12.00 113 ASP C N 1
ATOM 4477 C CA . ASP C 1 134 ? 54.677 11.060 35.943 1.00 9.41 113 ASP C CA 1
ATOM 4478 C C . ASP C 1 134 ? 54.750 9.699 35.267 1.00 11.27 113 ASP C C 1
ATOM 4479 O O . ASP C 1 134 ? 53.778 8.941 35.331 1.00 14.90 113 ASP C O 1
ATOM 4484 N N . LEU C 1 135 ? 55.840 9.383 34.568 1.00 9.82 114 LEU C N 1
ATOM 4485 C CA . LEU C 1 135 ? 55.936 8.101 33.877 1.00 10.42 114 LEU C CA 1
ATOM 4486 C C . LEU C 1 135 ? 56.973 7.176 34.496 1.00 10.39 114 LEU C C 1
ATOM 4487 O O . LEU C 1 135 ? 56.680 5.996 34.730 1.00 11.33 114 LEU C O 1
ATOM 4492 N N . ASP C 1 136 ? 58.183 7.670 34.789 1.00 10.40 115 ASP C N 1
ATOM 4493 C CA . ASP C 1 136 ? 59.165 6.784 35.413 1.00 10.03 115 ASP C CA 1
ATOM 4494 C C . ASP C 1 136 ? 58.664 6.252 36.751 1.00 13.02 115 ASP C C 1
ATOM 4495 O O . ASP C 1 136 ? 59.062 5.157 37.168 1.00 12.49 115 ASP C O 1
ATOM 4500 N N . ALA C 1 137 ? 57.799 7.008 37.436 1.00 10.61 116 ALA C N 1
ATOM 4501 C CA . ALA C 1 137 ? 57.218 6.522 38.686 1.00 15.49 116 ALA C CA 1
ATOM 4502 C C . ALA C 1 137 ? 56.561 5.158 38.527 1.00 14.12 116 ALA C C 1
ATOM 4503 O O . ALA C 1 137 ? 56.569 4.357 39.469 1.00 14.37 116 ALA C O 1
ATOM 4505 N N . MET C 1 138 ? 55.966 4.880 37.359 1.00 12.27 117 MET C N 1
ATOM 4506 C CA . MET C 1 138 ? 55.350 3.573 37.144 1.00 12.15 117 MET C CA 1
ATOM 4507 C C . MET C 1 138 ? 56.361 2.463 37.398 1.00 10.50 117 MET C C 1
ATOM 4508 O O . MET C 1 138 ? 56.047 1.444 38.021 1.00 15.19 117 MET C O 1
ATOM 4513 N N . PHE C 1 139 ? 57.598 2.667 36.955 1.00 11.19 118 PHE C N 1
ATOM 4514 C CA . PHE C 1 139 ? 58.650 1.695 37.209 1.00 16.45 118 PHE C CA 1
ATOM 4515 C C . PHE C 1 139 ? 59.192 1.829 38.630 1.00 15.38 118 PHE C C 1
ATOM 4516 O O . PHE C 1 139 ? 59.247 0.848 39.379 1.00 13.61 118 PHE C O 1
ATOM 4524 N N . ASN C 1 140 ? 59.577 3.048 39.024 1.00 12.76 119 ASN C N 1
ATOM 4525 C CA . ASN C 1 140 ? 60.281 3.247 40.292 1.00 12.97 119 ASN C CA 1
ATOM 4526 C C . ASN C 1 140 ? 59.462 2.781 41.488 1.00 14.95 119 ASN C C 1
ATOM 4527 O O . ASN C 1 140 ? 60.009 2.206 42.438 1.00 14.53 119 ASN C O 1
ATOM 4532 N N . VAL C 1 141 ? 58.164 3.071 41.491 1.00 10.39 120 VAL C N 1
ATOM 4533 C CA . VAL C 1 141 ? 57.338 2.717 42.640 1.00 10.63 120 VAL C CA 1
ATOM 4534 C C . VAL C 1 141 ? 56.910 1.256 42.568 1.00 12.13 120 VAL C C 1
ATOM 4535 O O . VAL C 1 141 ? 57.113 0.484 43.517 1.00 11.95 120 VAL C O 1
ATOM 4539 N N . THR C 1 142 ? 56.331 0.854 41.435 1.00 11.45 121 THR C N 1
ATOM 4540 C CA . THR C 1 142 ? 55.718 -0.471 41.339 1.00 11.18 121 THR C CA 1
ATOM 4541 C C . THR C 1 142 ? 56.749 -1.580 41.492 1.00 12.71 121 THR C C 1
ATOM 4542 O O . THR C 1 142 ? 56.429 -2.648 42.021 1.00 13.44 121 THR C O 1
ATOM 4546 N N . LYS C 1 143 ? 57.985 -1.348 41.035 1.00 10.54 122 LYS C N 1
ATOM 4547 C CA . LYS C 1 143 ? 59.036 -2.355 41.193 1.00 12.27 122 LYS C CA 1
ATOM 4548 C C . LYS C 1 143 ? 59.228 -2.759 42.651 1.00 13.97 122 LYS C C 1
ATOM 4549 O O . LYS C 1 143 ? 59.627 -3.894 42.925 1.00 13.51 122 LYS C O 1
ATOM 4555 N N . GLN C 1 144 ? 58.938 -1.861 43.595 1.00 15.12 123 GLN C N 1
ATOM 4556 C CA . GLN C 1 144 ? 59.213 -2.135 45.003 1.00 14.43 123 GLN C CA 1
ATOM 4557 C C . GLN C 1 144 ? 58.156 -3.013 45.665 1.00 1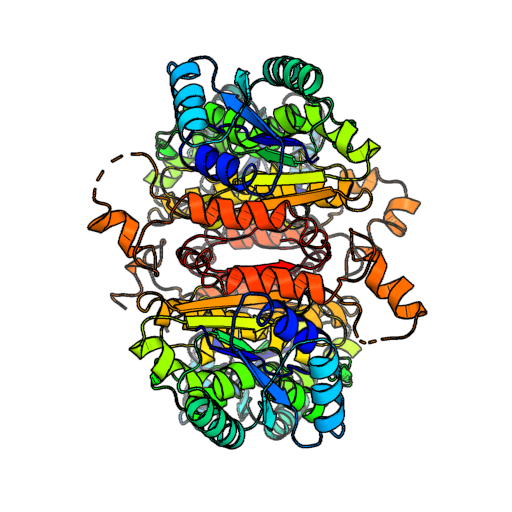4.67 123 GLN C C 1
ATOM 4558 O O . GLN C 1 144 ? 58.415 -3.563 46.745 1.00 17.23 123 GLN C O 1
ATOM 4564 N N . PHE C 1 145 ? 56.979 -3.159 45.043 1.00 12.84 124 PHE C N 1
ATOM 4565 C CA . PHE C 1 145 ? 55.849 -3.845 45.652 1.00 14.30 124 PHE C CA 1
ATOM 4566 C C . PHE C 1 145 ? 55.369 -5.053 44.863 1.00 16.64 124 PHE C C 1
ATOM 4567 O O . PHE C 1 145 ? 54.606 -5.863 45.411 1.00 15.16 124 PHE C O 1
ATOM 4575 N N . ILE C 1 146 ? 55.815 -5.217 43.615 1.00 14.00 125 ILE C N 1
ATOM 4576 C CA . ILE C 1 146 ? 55.221 -6.227 42.746 1.00 12.47 125 ILE C CA 1
ATOM 4577 C C . ILE C 1 146 ? 55.553 -7.631 43.237 1.00 15.30 125 ILE C C 1
ATOM 4578 O O . ILE C 1 146 ? 54.720 -8.540 43.145 1.00 15.30 125 ILE C O 1
ATOM 4583 N N . ALA C 1 147 ? 56.763 -7.839 43.774 1.00 14.34 126 ALA C N 1
ATOM 4584 C CA . ALA C 1 147 ? 57.143 -9.196 44.162 1.00 15.92 126 ALA C CA 1
ATOM 4585 C C . ALA C 1 147 ? 56.222 -9.736 45.250 1.00 16.08 126 ALA C C 1
ATOM 4586 O O . ALA C 1 147 ? 55.812 -10.904 45.206 1.00 16.53 126 ALA C O 1
ATOM 4588 N N . GLY C 1 148 ? 55.877 -8.899 46.231 1.00 14.68 127 GLY C N 1
ATOM 4589 C CA . GLY C 1 148 ? 55.002 -9.356 47.298 1.00 16.23 127 GLY C CA 1
ATOM 4590 C C . GLY C 1 148 ? 53.600 -9.674 46.807 1.00 14.07 127 GLY C C 1
ATOM 4591 O O . GLY C 1 148 ? 52.994 -10.659 47.239 1.00 15.60 127 GLY C O 1
ATOM 4592 N N . MET C 1 149 ? 53.058 -8.837 45.915 1.00 10.54 128 MET C N 1
ATOM 4593 C CA . MET C 1 149 ? 51.742 -9.117 45.348 1.00 15.65 128 MET C CA 1
ATOM 4594 C C . MET C 1 149 ? 51.740 -10.432 44.580 1.00 15.38 128 MET C C 1
ATOM 4595 O O . MET C 1 149 ? 50.789 -11.218 44.683 1.00 12.38 128 MET C O 1
ATOM 4600 N N . VAL C 1 150 ? 52.803 -10.694 43.817 1.00 12.43 129 VAL C N 1
ATOM 4601 C CA . VAL C 1 150 ? 52.892 -11.939 43.060 1.00 13.27 129 VAL C CA 1
ATOM 4602 C C . VAL C 1 150 ? 52.967 -13.136 44.003 1.00 11.31 129 VAL C C 1
ATOM 4603 O O . VAL C 1 150 ? 52.299 -14.156 43.790 1.00 15.30 129 VAL C O 1
ATOM 4607 N N . GLU C 1 151 ? 53.762 -13.022 45.074 1.00 13.38 130 GLU C N 1
ATOM 4608 C CA . GLU C 1 151 ? 53.912 -14.122 46.024 1.00 16.06 130 GLU C CA 1
ATOM 4609 C C . GLU C 1 151 ? 52.613 -14.404 46.772 1.00 16.05 130 GLU C C 1
ATOM 4610 O O . GLU C 1 151 ? 52.280 -15.568 47.030 1.00 15.47 130 GLU C O 1
ATOM 4616 N N . ARG C 1 152 ? 51.861 -13.358 47.124 1.00 13.90 131 ARG C N 1
ATOM 4617 C CA . ARG C 1 152 ? 50.626 -13.533 47.878 1.00 16.47 131 ARG C CA 1
ATOM 4618 C C . ARG C 1 152 ? 49.424 -13.772 46.982 1.00 16.23 131 ARG C C 1
ATOM 4619 O O . ARG C 1 152 ? 48.329 -14.032 47.492 1.00 19.83 131 ARG C O 1
ATOM 4627 N N . ARG C 1 153 ? 49.613 -13.699 45.665 1.00 11.72 132 ARG C N 1
ATOM 4628 C CA . ARG C 1 153 ? 48.555 -13.937 44.688 1.00 12.75 132 ARG C CA 1
ATOM 4629 C C . ARG C 1 153 ? 47.376 -12.987 44.890 1.00 12.33 132 ARG C C 1
ATOM 4630 O O . ARG C 1 153 ? 46.210 -13.364 44.718 1.00 15.90 132 ARG C O 1
ATOM 4638 N N . PHE C 1 154 ? 47.680 -11.740 45.233 1.00 14.63 133 PHE C N 1
ATOM 4639 C CA . PHE C 1 154 ? 46.669 -10.693 45.249 1.00 14.11 133 PHE C CA 1
ATOM 4640 C C . PHE C 1 154 ? 47.323 -9.341 45.023 1.00 12.47 133 PHE C C 1
ATOM 4641 O O . PHE C 1 154 ? 48.365 -9.035 45.607 1.00 12.37 133 PHE C O 1
ATOM 4649 N N . GLY C 1 155 ? 46.683 -8.519 44.199 1.00 14.29 134 GLY C N 1
ATOM 4650 C CA . GLY C 1 155 ? 47.127 -7.152 44.066 1.00 11.70 134 GLY C CA 1
ATOM 4651 C C . GLY C 1 155 ? 46.112 -6.316 43.325 1.00 12.19 134 GLY C C 1
ATOM 4652 O O . GLY C 1 155 ? 45.358 -6.825 42.491 1.00 10.99 134 GLY C O 1
ATOM 4653 N N . ARG C 1 156 ? 46.086 -5.028 43.644 1.00 11.31 135 ARG C N 1
ATOM 4654 C CA . ARG C 1 156 ? 45.362 -4.021 42.876 1.00 10.11 135 ARG C CA 1
ATOM 4655 C C . ARG C 1 156 ? 46.339 -2.887 42.639 1.00 10.83 135 ARG C C 1
ATOM 4656 O O . ARG C 1 156 ? 46.825 -2.281 43.598 1.00 13.65 135 ARG C O 1
ATOM 4664 N N . ILE C 1 157 ? 46.659 -2.636 41.374 1.00 9.27 136 ILE C N 1
ATOM 4665 C CA . ILE C 1 157 ? 47.531 -1.541 40.979 1.00 9.54 136 ILE C CA 1
ATOM 4666 C C . ILE C 1 157 ? 46.686 -0.619 40.118 1.00 10.08 136 ILE C C 1
ATOM 4667 O O . ILE C 1 157 ? 46.167 -1.038 39.074 1.00 8.99 136 ILE C O 1
ATOM 4672 N N . VAL C 1 158 ? 46.495 0.610 40.583 1.00 10.71 137 VAL C N 1
ATOM 4673 C CA . VAL C 1 158 ? 45.705 1.614 39.874 1.00 7.11 137 VAL C CA 1
ATOM 4674 C C . VAL C 1 158 ? 46.621 2.783 39.546 1.00 11.57 137 VAL C C 1
ATOM 4675 O O . VAL C 1 158 ? 47.175 3.419 40.452 1.00 10.53 137 VAL C O 1
ATOM 4679 N N . ASN C 1 159 ? 46.762 3.073 38.263 1.00 9.48 138 ASN C N 1
ATOM 4680 C CA . ASN C 1 159 ? 47.635 4.134 37.776 1.00 9.74 138 ASN C CA 1
ATOM 4681 C C . ASN C 1 159 ? 46.792 5.309 37.311 1.00 9.15 138 ASN C C 1
ATOM 4682 O O . ASN C 1 159 ? 45.908 5.145 36.460 1.00 8.88 138 ASN C O 1
ATOM 4687 N N . ILE C 1 160 ? 47.069 6.492 37.849 1.00 10.15 139 ILE C N 1
ATOM 4688 C CA . ILE C 1 160 ? 46.255 7.670 37.551 1.00 9.48 139 ILE C CA 1
ATOM 4689 C C . ILE C 1 160 ? 46.790 8.307 36.273 1.00 9.62 139 ILE C C 1
ATOM 4690 O O . ILE C 1 160 ? 47.906 8.837 36.251 1.00 11.49 139 ILE C O 1
ATOM 4695 N N . GLY C 1 161 ? 45.997 8.227 35.204 1.00 9.77 140 GLY C N 1
ATOM 4696 C CA . GLY C 1 161 ? 46.284 8.875 33.938 1.00 9.45 140 GLY C CA 1
ATOM 4697 C C . GLY C 1 161 ? 45.630 10.239 33.881 1.00 11.34 140 GLY C C 1
ATOM 4698 O O . GLY C 1 161 ? 45.622 10.970 34.880 1.00 11.56 140 GLY C O 1
ATOM 4699 N N . SER C 1 162 ? 45.074 10.588 32.724 1.00 9.35 141 SER C N 1
ATOM 4700 C CA . SER C 1 162 ? 44.357 11.845 32.555 1.00 10.70 141 SER C CA 1
ATOM 4701 C C . SER C 1 162 ? 43.532 11.769 31.283 1.00 9.89 141 SER C C 1
ATOM 4702 O O . SER C 1 162 ? 43.923 11.108 30.318 1.00 11.03 141 SER C O 1
ATOM 4705 N N . VAL C 1 163 ? 42.411 12.490 31.278 1.00 8.35 142 VAL C N 1
ATOM 4706 C CA . VAL C 1 163 ? 41.721 12.746 30.015 1.00 8.38 142 VAL C CA 1
ATOM 4707 C C . VAL C 1 163 ? 42.682 13.297 28.968 1.00 9.18 142 VAL C C 1
ATOM 4708 O O . VAL C 1 163 ? 42.529 13.023 27.773 1.00 10.63 142 VAL C O 1
ATOM 4712 N N . ASN C 1 164 ? 43.704 14.047 29.389 1.00 8.82 143 ASN C N 1
ATOM 4713 C CA . ASN C 1 164 ? 44.620 14.643 28.428 1.00 8.84 143 ASN C CA 1
ATOM 4714 C C . ASN C 1 164 ? 45.673 13.667 27.928 1.00 10.87 143 ASN C C 1
ATOM 4715 O O . ASN C 1 164 ? 46.455 14.030 27.046 1.00 17.06 143 ASN C O 1
ATOM 4720 N N . GLY C 1 165 ? 45.698 12.448 28.444 1.00 9.55 144 GLY C N 1
ATOM 4721 C CA . GLY C 1 165 ? 46.383 11.386 27.729 1.00 13.18 144 GLY C CA 1
ATOM 4722 C C . GLY C 1 165 ? 45.575 10.792 26.583 1.00 15.12 144 GLY C C 1
ATOM 4723 O O . GLY C 1 165 ? 46.120 10.036 25.771 1.00 18.96 144 GLY C O 1
ATOM 4724 N N . SER C 1 166 ? 44.278 11.092 26.517 1.00 10.36 145 SER C N 1
ATOM 4725 C CA . SER C 1 166 ? 43.406 10.608 25.447 1.00 11.29 145 SER C CA 1
ATOM 4726 C C . SER C 1 166 ? 43.099 11.689 24.417 1.00 12.98 145 SER C C 1
ATOM 4727 O O . SER C 1 166 ? 43.312 11.482 23.220 1.00 15.53 145 SER C O 1
ATOM 4730 N N . ARG C 1 167 ? 42.556 12.823 24.861 1.00 17.06 146 ARG C N 1
ATOM 4731 C CA . ARG C 1 167 ? 42.225 13.931 23.975 1.00 14.62 146 ARG C CA 1
ATOM 4732 C C . ARG C 1 167 ? 43.498 14.703 23.634 1.00 15.60 146 ARG C C 1
ATOM 4733 O O . ARG C 1 167 ? 44.509 14.611 24.332 1.00 16.20 146 ARG C O 1
ATOM 4741 N N . GLY C 1 168 ? 43.465 15.441 22.533 1.00 17.26 147 GLY C N 1
ATOM 4742 C CA . GLY C 1 168 ? 44.582 16.329 22.286 1.00 18.23 147 GLY C CA 1
ATOM 4743 C C . GLY C 1 168 ? 44.734 17.344 23.415 1.00 22.03 147 GLY C C 1
ATOM 4744 O O . GLY C 1 168 ? 43.731 17.931 23.835 1.00 25.02 147 GLY C O 1
ATOM 4745 N N . ALA C 1 169 ? 45.959 17.582 23.907 1.00 17.07 148 ALA C N 1
ATOM 4746 C CA . ALA C 1 169 ? 46.165 18.514 25.021 1.00 14.15 148 ALA C CA 1
ATOM 4747 C C . ALA C 1 169 ? 47.099 19.677 24.658 1.00 14.74 148 ALA C C 1
ATOM 4748 O O . ALA C 1 169 ? 48.319 19.574 24.808 1.00 14.18 148 ALA C O 1
ATOM 4750 N N . PHE C 1 170 ? 46.515 20.811 24.259 1.00 15.85 149 PHE C N 1
ATOM 4751 C CA . PHE C 1 170 ? 47.301 21.991 23.906 1.00 15.45 149 PHE C CA 1
ATOM 4752 C C . PHE C 1 170 ? 48.194 22.429 25.067 1.00 14.95 149 PHE C C 1
ATOM 4753 O O . PHE C 1 170 ? 47.752 22.507 26.220 1.00 16.03 149 PHE C O 1
ATOM 4761 N N . GLY C 1 171 ? 49.462 22.710 24.759 1.00 14.45 150 GLY C N 1
ATOM 4762 C CA . GLY C 1 171 ? 50.408 23.166 25.758 1.00 12.98 150 GLY C CA 1
ATOM 4763 C C . GLY C 1 171 ? 50.912 22.105 26.713 1.00 13.86 150 GLY C C 1
ATOM 4764 O O . GLY C 1 171 ? 51.508 22.453 27.738 1.00 17.58 150 GLY C O 1
ATOM 4765 N N . GLN C 1 172 ? 50.706 20.821 26.411 1.00 7.86 151 GLN C N 1
ATOM 4766 C CA . GLN C 1 172 ? 51.065 19.748 27.325 1.00 11.61 151 GLN C CA 1
ATOM 4767 C C . GLN C 1 172 ? 51.715 18.578 26.598 1.00 11.76 151 GLN C C 1
ATOM 4768 O O . GLN C 1 172 ? 51.421 17.418 26.895 1.00 11.42 151 GLN C O 1
ATOM 4774 N N . ALA C 1 173 ? 52.633 18.844 25.661 1.00 9.84 152 ALA C N 1
ATOM 4775 C CA . ALA C 1 173 ? 53.259 17.728 24.953 1.00 11.11 152 ALA C CA 1
ATOM 4776 C C . ALA C 1 173 ? 53.922 16.753 25.924 1.00 14.34 152 ALA C C 1
ATOM 4777 O O . ALA C 1 173 ? 53.892 15.534 25.709 1.00 11.62 152 ALA C O 1
ATOM 4779 N N . ASN C 1 174 ? 54.505 17.272 27.009 1.00 9.49 153 ASN C N 1
ATOM 4780 C CA . ASN C 1 174 ? 55.175 16.405 27.975 1.00 8.75 153 ASN C CA 1
ATOM 4781 C C . ASN C 1 174 ? 54.164 15.618 28.813 1.00 9.50 153 ASN C C 1
ATOM 4782 O O . ASN C 1 174 ? 54.275 14.394 28.962 1.00 11.53 153 ASN C O 1
ATOM 4787 N N . TYR C 1 175 ? 53.173 16.309 29.366 1.00 8.99 154 TYR C N 1
ATOM 4788 C CA . TYR C 1 175 ? 52.173 15.665 30.211 1.00 9.45 154 TYR C CA 1
ATOM 4789 C C . TYR C 1 175 ? 51.316 14.674 29.429 1.00 13.65 154 TYR C C 1
ATOM 4790 O O . TYR C 1 175 ? 51.024 13.580 29.921 1.00 10.41 154 TYR C O 1
ATOM 4799 N N . ALA C 1 176 ? 50.890 15.042 28.214 1.00 9.13 155 ALA C N 1
ATOM 4800 C CA . ALA C 1 176 ? 50.103 14.110 27.408 1.00 9.30 155 ALA C CA 1
ATOM 4801 C C . ALA C 1 176 ? 50.903 12.860 27.070 1.00 12.04 155 ALA C C 1
ATOM 4802 O O . ALA C 1 176 ? 50.357 11.752 27.073 1.00 11.61 155 ALA C O 1
ATOM 4804 N N . SER C 1 177 ? 52.196 13.015 26.764 1.00 11.75 156 SER C N 1
ATOM 4805 C CA . SER C 1 177 ? 53.024 11.847 26.462 1.00 11.32 156 SER C CA 1
ATOM 4806 C C . SER C 1 177 ? 53.185 10.957 27.688 1.00 9.09 156 SER C C 1
ATOM 4807 O O . SER C 1 177 ? 53.075 9.728 27.592 1.00 12.42 156 SER C O 1
ATOM 4810 N N . ALA C 1 178 ? 53.470 11.558 28.847 1.00 10.70 157 ALA C N 1
ATOM 4811 C CA . ALA C 1 178 ? 53.629 10.771 30.068 1.00 8.58 157 ALA C CA 1
ATOM 4812 C C . ALA C 1 178 ? 52.340 10.043 30.418 1.00 9.38 157 ALA C C 1
ATOM 4813 O O . ALA C 1 178 ? 52.352 8.838 30.701 1.00 10.45 157 ALA C O 1
ATOM 4815 N N . LYS C 1 179 ? 51.206 10.753 30.365 1.00 10.53 158 LYS C N 1
ATOM 4816 C CA . LYS C 1 179 ? 49.945 10.140 30.768 1.00 10.89 158 LYS C CA 1
ATOM 4817 C C . LYS C 1 179 ? 49.500 9.072 29.772 1.00 13.40 158 LYS C C 1
ATOM 4818 O O . LYS C 1 179 ? 48.944 8.047 30.175 1.00 10.29 158 LYS C O 1
ATOM 4824 N N . ALA C 1 180 ? 49.727 9.290 28.468 1.00 8.68 159 ALA C N 1
ATOM 4825 C CA . ALA C 1 180 ? 49.434 8.236 27.499 1.00 10.26 159 ALA C CA 1
ATOM 4826 C C . ALA C 1 180 ? 50.359 7.042 27.702 1.00 9.90 159 ALA C C 1
ATOM 4827 O O . ALA C 1 180 ? 49.931 5.883 27.590 1.00 9.95 159 ALA C O 1
ATOM 4829 N N . GLY C 1 181 ? 51.623 7.305 28.034 1.00 8.41 160 GLY C N 1
ATOM 4830 C CA . GLY C 1 181 ? 52.550 6.210 28.268 1.00 8.92 160 GLY C CA 1
ATOM 4831 C C . GLY C 1 181 ? 52.134 5.328 29.429 1.00 9.27 160 GLY C C 1
ATOM 4832 O O . GLY C 1 181 ? 52.397 4.126 29.423 1.00 9.92 160 GLY C O 1
ATOM 4833 N N . ILE C 1 182 ? 51.483 5.913 30.440 1.00 9.12 161 ILE C N 1
ATOM 4834 C CA . ILE C 1 182 ? 51.039 5.145 31.606 1.00 11.83 161 ILE C CA 1
ATOM 4835 C C . ILE C 1 182 ? 50.172 3.964 31.183 1.00 12.79 161 ILE C C 1
ATOM 4836 O O . ILE C 1 182 ? 50.268 2.866 31.751 1.00 11.54 161 ILE C O 1
ATOM 4841 N N . HIS C 1 183 ? 49.287 4.168 30.207 1.00 9.97 162 HIS C N 1
ATOM 4842 C CA . HIS C 1 183 ? 48.403 3.062 29.863 1.00 10.40 162 HIS C CA 1
ATOM 4843 C C . HIS C 1 183 ? 49.148 1.946 29.135 1.00 12.81 162 HIS C C 1
ATOM 4844 O O . HIS C 1 183 ? 48.768 0.772 29.249 1.00 11.24 162 HIS C O 1
ATOM 4851 N N . GLY C 1 184 ? 50.218 2.268 28.405 1.00 14.47 163 GLY C N 1
ATOM 4852 C CA . GLY C 1 184 ? 51.059 1.207 27.874 1.00 13.94 163 GLY C CA 1
ATOM 4853 C C . GLY C 1 184 ? 51.631 0.339 28.980 1.00 11.59 163 GLY C C 1
ATOM 4854 O O . GLY C 1 184 ? 51.664 -0.895 28.876 1.00 12.47 163 GLY C O 1
ATOM 4855 N N . PHE C 1 185 ? 52.075 0.978 30.063 1.00 11.62 164 PHE C N 1
ATOM 4856 C CA . PHE C 1 185 ? 52.577 0.256 31.222 1.00 10.03 164 PHE C CA 1
ATOM 4857 C C . PHE C 1 185 ? 51.481 -0.588 31.857 1.00 11.10 164 PHE C C 1
ATOM 4858 O O . PHE C 1 185 ? 51.690 -1.763 32.182 1.00 11.65 164 PHE C O 1
ATOM 4866 N N . THR C 1 186 ? 50.311 0.018 32.076 1.00 9.72 165 THR C N 1
ATOM 4867 C CA . THR C 1 186 ? 49.172 -0.706 32.633 1.00 10.44 165 THR C CA 1
ATOM 4868 C C . THR C 1 186 ? 48.925 -2.012 31.890 1.00 10.65 165 THR C C 1
ATOM 4869 O O . THR C 1 186 ? 48.749 -3.069 32.505 1.00 11.33 165 THR C O 1
ATOM 4873 N N . LYS C 1 187 ? 48.875 -1.944 30.558 1.00 10.07 166 LYS C N 1
ATOM 4874 C CA . LYS C 1 187 ? 48.480 -3.107 29.770 1.00 9.58 166 LYS C CA 1
ATOM 4875 C C . LYS C 1 187 ? 49.523 -4.207 29.855 1.00 9.09 166 LYS C C 1
ATOM 4876 O O . LYS C 1 187 ? 49.174 -5.387 30.004 1.00 11.79 166 LYS C O 1
ATOM 4882 N N . THR C 1 188 ? 50.810 -3.844 29.779 1.00 9.23 167 THR C N 1
ATOM 4883 C CA . THR C 1 188 ? 51.859 -4.855 29.914 1.00 9.27 167 THR C CA 1
ATOM 4884 C C . THR C 1 188 ? 51.811 -5.512 31.282 1.00 8.59 167 THR C C 1
ATOM 4885 O O . THR C 1 188 ? 51.851 -6.743 31.395 1.00 9.00 167 THR C O 1
ATOM 4889 N N . LEU C 1 189 ? 51.782 -4.708 32.345 1.00 9.36 168 LEU C N 1
ATOM 4890 C CA . LEU C 1 189 ? 51.802 -5.297 33.678 1.00 12.84 168 LEU C CA 1
ATOM 4891 C C . LEU C 1 189 ? 50.541 -6.119 33.920 1.00 11.08 168 LEU C C 1
ATOM 4892 O O . LEU C 1 189 ? 50.602 -7.190 34.537 1.00 10.60 168 LEU C O 1
ATOM 4897 N N . ALA C 1 190 ? 49.398 -5.668 33.388 1.00 10.35 169 ALA C N 1
ATOM 4898 C CA . ALA C 1 190 ? 48.182 -6.472 33.482 1.00 8.13 169 ALA C CA 1
ATOM 4899 C C . ALA C 1 190 ? 48.392 -7.862 32.879 1.00 10.53 169 ALA C C 1
ATOM 4900 O O . ALA C 1 190 ? 48.038 -8.878 33.490 1.00 12.36 169 ALA C O 1
ATOM 4902 N N . LEU C 1 191 ? 48.969 -7.928 31.677 1.00 10.28 170 LEU C N 1
ATOM 4903 C CA . LEU C 1 191 ? 49.206 -9.228 31.048 1.00 10.52 170 LEU C CA 1
ATOM 4904 C C . LEU C 1 191 ? 50.166 -10.085 31.868 1.00 12.82 170 LEU C C 1
ATOM 4905 O O . LEU C 1 191 ? 49.975 -11.303 31.982 1.00 15.19 170 LEU C O 1
ATOM 4910 N N . GLU C 1 192 ? 51.218 -9.478 32.424 1.00 14.82 171 GLU C N 1
ATOM 4911 C CA . GLU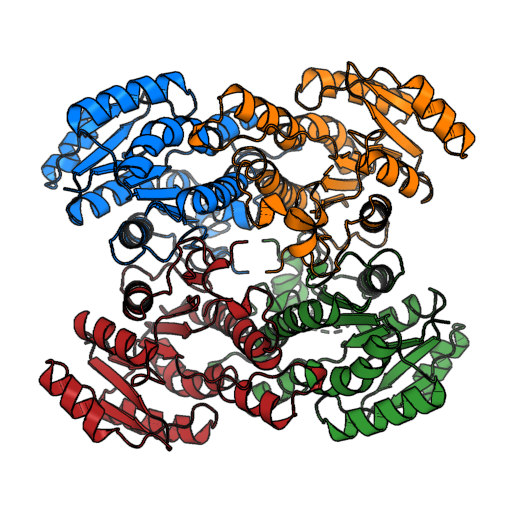 C 1 192 ? 52.228 -10.291 33.097 1.00 11.30 171 GLU C CA 1
ATOM 4912 C C . GLU C 1 192 ? 51.747 -10.819 34.440 1.00 13.20 171 GLU C C 1
ATOM 4913 O O . GLU C 1 192 ? 52.275 -11.834 34.916 1.00 17.89 171 GLU C O 1
ATOM 4919 N N . THR C 1 193 ? 50.758 -10.172 35.054 1.00 12.73 172 THR C N 1
ATOM 4920 C CA . THR C 1 193 ? 50.325 -10.513 36.402 1.00 10.90 172 THR C CA 1
ATOM 4921 C C . THR C 1 193 ? 48.961 -11.175 36.456 1.00 10.01 172 THR C C 1
ATOM 4922 O O . THR C 1 193 ? 48.512 -11.542 37.548 1.00 11.80 172 THR C O 1
ATOM 4926 N N . ALA C 1 194 ? 48.301 -11.367 35.309 1.00 11.81 173 ALA C N 1
ATOM 4927 C CA . ALA C 1 194 ? 46.882 -11.718 35.334 1.00 14.07 173 ALA C CA 1
ATOM 4928 C C . ALA C 1 194 ? 46.628 -13.078 35.972 1.00 13.28 173 ALA C C 1
ATOM 4929 O O . ALA C 1 194 ? 45.551 -13.300 36.540 1.00 13.45 173 ALA C O 1
ATOM 4931 N N . LYS C 1 195 ? 47.590 -14.000 35.895 1.00 10.78 174 LYS C N 1
ATOM 4932 C CA . LYS C 1 195 ? 47.413 -15.306 36.510 1.00 14.34 174 LYS C CA 1
ATOM 4933 C C . LYS C 1 195 ? 47.740 -15.318 38.002 1.00 18.61 174 LYS C C 1
ATOM 4934 O O . LYS C 1 195 ? 47.628 -16.375 38.637 1.00 20.66 174 LYS C O 1
ATOM 4940 N N . ARG C 1 196 ? 48.136 -14.184 38.580 1.00 14.62 175 ARG C N 1
ATOM 4941 C CA . ARG C 1 196 ? 48.541 -14.129 39.981 1.00 16.30 175 ARG C CA 1
ATOM 4942 C C . ARG C 1 196 ? 47.562 -13.339 40.843 1.00 17.03 175 ARG C C 1
ATOM 4943 O O . ARG C 1 196 ? 47.947 -12.853 41.910 1.00 15.95 175 ARG C O 1
ATOM 4951 N N . GLY C 1 197 ? 46.316 -13.177 40.394 1.00 17.05 176 GLY C N 1
ATOM 4952 C CA . GLY C 1 197 ? 45.320 -12.491 41.192 1.00 16.64 176 GLY C CA 1
ATOM 4953 C C . GLY C 1 197 ? 45.553 -11.006 41.341 1.00 13.44 176 GLY C C 1
ATOM 4954 O O . GLY C 1 197 ? 45.030 -10.391 42.276 1.00 14.33 176 GLY C O 1
ATOM 4955 N N . ILE C 1 198 ? 46.337 -10.420 40.443 1.00 11.76 177 ILE C N 1
ATOM 4956 C CA . ILE C 1 198 ? 46.637 -8.993 40.424 1.00 11.16 177 ILE C CA 1
ATOM 4957 C C . ILE C 1 198 ? 45.900 -8.372 39.247 1.00 12.41 177 ILE C C 1
ATOM 4958 O O . ILE C 1 198 ? 45.917 -8.925 38.140 1.00 12.60 177 ILE C O 1
ATOM 4963 N N . THR C 1 199 ? 45.252 -7.235 39.473 1.00 9.82 178 THR C N 1
ATOM 4964 C CA . THR C 1 199 ? 44.767 -6.426 38.365 1.00 9.24 178 THR C CA 1
ATOM 4965 C C . THR C 1 199 ? 45.566 -5.131 38.307 1.00 9.09 178 THR C C 1
ATOM 4966 O O . THR C 1 199 ? 46.047 -4.631 39.331 1.00 10.65 178 THR C O 1
ATOM 4970 N N . VAL C 1 200 ? 45.704 -4.600 37.094 1.00 8.91 179 VAL C N 1
ATOM 4971 C CA . VAL C 1 200 ? 46.401 -3.339 36.838 1.00 8.90 179 VAL C CA 1
ATOM 4972 C C . VAL C 1 200 ? 45.521 -2.548 35.888 1.00 9.34 179 VAL C C 1
ATOM 4973 O O . VAL C 1 200 ? 45.200 -3.037 34.799 1.00 9.25 179 VAL C O 1
ATOM 4977 N N . ASN C 1 201 ? 45.134 -1.336 36.289 1.00 9.13 180 ASN C N 1
ATOM 4978 C CA . ASN C 1 201 ? 44.216 -0.530 35.496 1.00 9.69 180 ASN C CA 1
ATOM 4979 C C . ASN C 1 201 ? 44.659 0.928 35.519 1.00 7.68 180 ASN C C 1
ATOM 4980 O O . ASN C 1 201 ? 45.311 1.383 36.467 1.00 9.87 180 ASN C O 1
ATOM 4985 N N . THR C 1 202 ? 44.290 1.652 34.462 1.00 8.63 181 THR C N 1
ATOM 4986 C CA . THR C 1 202 ? 44.452 3.100 34.397 1.00 8.70 181 THR C CA 1
ATOM 4987 C C . THR C 1 202 ? 43.105 3.732 34.719 1.00 9.28 181 THR C C 1
ATOM 4988 O O . THR C 1 202 ? 42.079 3.306 34.175 1.00 12.11 181 THR C O 1
ATOM 4992 N N . VAL C 1 203 ? 43.105 4.741 35.589 1.00 7.29 182 VAL C N 1
ATOM 4993 C CA . VAL C 1 203 ? 41.935 5.593 35.790 1.00 9.73 182 VAL C CA 1
ATOM 4994 C C . VAL C 1 203 ? 42.301 6.954 35.225 1.00 8.63 182 VAL C C 1
ATOM 4995 O O . VAL C 1 203 ? 43.325 7.533 35.606 1.00 10.93 182 VAL C O 1
ATOM 4999 N N . SER C 1 204 ? 41.478 7.452 34.306 1.00 10.32 183 SER C N 1
ATOM 5000 C CA . SER C 1 204 ? 41.767 8.679 33.568 1.00 8.97 183 SER C CA 1
ATOM 5001 C C . SER C 1 204 ? 40.727 9.725 33.942 1.00 10.46 183 SER C C 1
ATOM 5002 O O . SER C 1 204 ? 39.662 9.809 33.305 1.00 9.79 183 SER C O 1
ATOM 5005 N N . PRO C 1 205 ? 40.997 10.550 34.955 1.00 10.85 184 PRO C N 1
ATOM 5006 C CA . PRO C 1 205 ? 40.048 11.607 35.328 1.00 10.73 184 PRO C CA 1
ATOM 5007 C C . PRO C 1 205 ? 40.065 12.766 34.348 1.00 10.38 184 PRO C C 1
ATOM 5008 O O . PRO C 1 205 ? 41.081 13.076 33.720 1.00 11.37 184 PRO C O 1
ATOM 5012 N N . GLY C 1 206 ? 38.901 13.409 34.229 1.00 8.88 185 GLY C N 1
ATOM 5013 C CA . GLY C 1 206 ? 38.798 14.713 33.613 1.00 10.35 185 GLY C CA 1
ATOM 5014 C C . GLY C 1 206 ? 39.232 15.780 34.594 1.00 10.95 185 GLY C C 1
ATOM 5015 O O . GLY C 1 206 ? 39.870 15.505 35.614 1.00 12.58 185 GLY C O 1
ATOM 5016 N N . TYR C 1 207 ? 38.886 17.025 34.273 1.00 10.85 186 TYR C N 1
ATOM 5017 C CA . TYR C 1 207 ? 39.316 18.143 35.105 1.00 11.55 186 TYR C CA 1
ATOM 5018 C C . TYR C 1 207 ? 38.595 18.123 36.450 1.00 13.68 186 TYR C C 1
ATOM 5019 O O . TYR C 1 207 ? 37.367 18.044 36.511 1.00 11.66 186 TYR C O 1
ATOM 5028 N N . LEU C 1 208 ? 39.359 18.235 37.530 1.00 12.27 187 LEU C N 1
ATOM 5029 C CA . LEU C 1 208 ? 38.824 18.095 38.877 1.00 12.66 187 LEU C CA 1
ATOM 5030 C C . LEU C 1 208 ? 38.891 19.403 39.652 1.00 14.01 187 LEU C C 1
ATOM 5031 O O . LEU C 1 208 ? 39.766 20.245 39.427 1.00 15.90 187 LEU C O 1
ATOM 5036 N N . ALA C 1 209 ? 37.970 19.542 40.601 1.00 15.06 188 ALA C N 1
ATOM 5037 C CA . ALA C 1 209 ? 37.960 20.686 41.506 1.00 16.62 188 ALA C CA 1
ATOM 5038 C C . ALA C 1 209 ? 38.966 20.408 42.620 1.00 29.75 188 ALA C C 1
ATOM 5039 O O . ALA C 1 209 ? 38.636 19.906 43.697 1.00 36.70 188 ALA C O 1
ATOM 5041 N N . THR C 1 210 ? 40.226 20.722 42.335 1.00 32.77 189 THR C N 1
ATOM 5042 C CA . THR C 1 210 ? 41.320 20.510 43.281 1.00 39.69 189 THR C CA 1
ATOM 5043 C C . THR C 1 210 ? 41.866 21.840 43.779 1.00 43.06 189 THR C C 1
ATOM 5044 O O . THR C 1 210 ? 41.702 22.863 43.118 1.00 46.99 189 THR C O 1
ATOM 5048 N N . VAL C 1 216 ? 44.033 28.083 38.257 1.00 47.11 195 VAL C N 1
ATOM 5049 C CA . VAL C 1 216 ? 43.601 28.436 36.910 1.00 45.57 195 VAL C CA 1
ATOM 5050 C C . VAL C 1 216 ? 42.660 29.630 36.962 1.00 45.24 195 VAL C C 1
ATOM 5051 O O . VAL C 1 216 ? 41.707 29.634 37.743 1.00 39.16 195 VAL C O 1
ATOM 5055 N N . PRO C 1 217 ? 42.934 30.648 36.145 1.00 51.62 196 PRO C N 1
ATOM 5056 C CA . PRO C 1 217 ? 42.053 31.821 36.112 1.00 51.46 196 PRO C CA 1
ATOM 5057 C C . PRO C 1 217 ? 40.620 31.437 35.767 1.00 45.59 196 PRO C C 1
ATOM 5058 O O . PRO C 1 217 ? 40.373 30.529 34.969 1.00 44.23 196 PRO C O 1
ATOM 5062 N N . GLN C 1 218 ? 39.672 32.142 36.396 1.00 46.79 197 GLN C N 1
ATOM 5063 C CA . GLN C 1 218 ? 38.256 31.903 36.137 1.00 41.44 197 GLN C CA 1
ATOM 5064 C C . GLN C 1 218 ? 37.925 32.041 34.657 1.00 36.03 197 GLN C C 1
ATOM 5065 O O . GLN C 1 218 ? 37.064 31.316 34.143 1.00 29.15 197 GLN C O 1
ATOM 5067 N N . ASP C 1 219 ? 38.603 32.956 33.957 1.00 40.81 198 ASP C N 1
ATOM 5068 C CA . ASP C 1 219 ? 38.346 33.157 32.535 1.00 40.81 198 ASP C CA 1
ATOM 5069 C C . ASP C 1 219 ? 38.779 31.955 31.709 1.00 39.50 198 ASP C C 1
ATOM 5070 O O . ASP C 1 219 ? 38.162 31.657 30.680 1.00 41.04 198 ASP C O 1
ATOM 5072 N N . VAL C 1 220 ? 39.833 31.258 32.133 1.00 36.43 199 VAL C N 1
ATOM 5073 C CA . VAL C 1 220 ? 40.263 30.064 31.414 1.00 39.90 199 VAL C CA 1
ATOM 5074 C C . VAL C 1 220 ? 39.334 28.899 31.720 1.00 41.17 199 VAL C C 1
ATOM 5075 O O . VAL C 1 220 ? 38.949 28.143 30.820 1.00 41.08 199 VAL C O 1
ATOM 5079 N N . LEU C 1 221 ? 38.960 28.741 32.993 1.00 39.68 200 LEU C N 1
ATOM 5080 C CA . LEU C 1 221 ? 37.971 27.736 33.368 1.00 32.82 200 LEU C CA 1
ATOM 5081 C C . LEU C 1 221 ? 36.681 27.900 32.570 1.00 30.27 200 LEU C C 1
ATOM 5082 O O . LEU C 1 221 ? 36.123 26.920 32.059 1.00 28.63 200 LEU C O 1
ATOM 5087 N N . GLU C 1 222 ? 36.212 29.138 32.420 1.00 23.46 201 GLU C N 1
ATOM 5088 C CA . GLU C 1 222 ? 34.924 29.365 31.777 1.00 28.04 201 GLU C CA 1
ATOM 5089 C C . GLU C 1 222 ? 35.003 29.340 30.257 1.00 38.17 201 GLU C C 1
ATOM 5090 O O . GLU C 1 222 ? 34.023 28.973 29.603 1.00 41.51 201 GLU C O 1
ATOM 5096 N N . ALA C 1 223 ? 36.131 29.733 29.671 1.00 46.28 202 ALA C N 1
ATOM 5097 C CA . ALA C 1 223 ? 36.231 29.788 28.218 1.00 42.48 202 ALA C CA 1
ATOM 5098 C C . ALA C 1 223 ? 36.867 28.548 27.615 1.00 37.91 202 ALA C C 1
ATOM 5099 O O . ALA C 1 223 ? 36.483 28.138 26.514 1.00 38.06 202 ALA C O 1
ATOM 5101 N N . LYS C 1 224 ? 37.824 27.940 28.308 1.00 27.66 203 LYS C N 1
ATOM 5102 C CA . LYS C 1 224 ? 38.609 26.865 27.727 1.00 34.91 203 LYS C CA 1
ATOM 5103 C C . LYS C 1 224 ? 38.250 25.484 28.249 1.00 38.84 203 LYS C C 1
ATOM 5104 O O . LYS C 1 224 ? 38.434 24.504 27.523 1.00 49.23 203 LYS C O 1
ATOM 5106 N N . ILE C 1 225 ? 37.750 25.363 29.478 1.00 23.88 204 ILE C N 1
ATOM 5107 C CA . ILE C 1 225 ? 37.556 24.060 30.113 1.00 19.82 204 ILE C CA 1
ATOM 5108 C C . ILE C 1 225 ? 36.077 23.670 30.173 1.00 16.05 204 ILE C C 1
ATOM 5109 O O . ILE C 1 225 ? 35.663 22.684 29.557 1.00 16.51 204 ILE C O 1
ATOM 5114 N N . LEU C 1 226 ? 35.266 24.425 30.919 1.00 15.82 205 LEU C N 1
ATOM 5115 C CA . LEU C 1 226 ? 33.889 23.986 31.144 1.00 15.60 205 LEU C CA 1
ATOM 5116 C C . LEU C 1 226 ? 33.082 23.810 29.858 1.00 17.88 205 LEU C C 1
ATOM 5117 O O . LEU C 1 226 ? 32.286 22.855 29.792 1.00 17.69 205 LEU C O 1
ATOM 5122 N N . PRO C 1 227 ? 33.220 24.644 28.824 1.00 18.78 206 PRO C N 1
ATOM 5123 C CA . PRO C 1 227 ? 32.435 24.402 27.602 1.00 17.27 206 PRO C CA 1
ATOM 5124 C C . PRO C 1 227 ? 32.745 23.081 26.938 1.00 17.41 206 PRO C C 1
ATOM 5125 O O . PRO C 1 227 ? 31.938 22.611 26.126 1.00 19.12 206 PRO C O 1
ATOM 5129 N N . GLN C 1 228 ? 33.877 22.467 27.255 1.00 15.17 207 GLN C N 1
ATOM 5130 C CA . GLN C 1 228 ? 34.227 21.180 26.680 1.00 14.48 207 GLN C CA 1
ATOM 5131 C C . GLN C 1 228 ? 33.817 20.002 27.545 1.00 13.71 207 GLN C C 1
ATOM 5132 O O . GLN C 1 228 ? 34.105 18.858 27.171 1.00 15.57 207 GLN C O 1
ATOM 5138 N N . ILE C 1 229 ? 33.167 20.239 28.681 1.00 9.53 208 ILE C N 1
ATOM 5139 C CA . ILE C 1 229 ? 32.731 19.176 29.579 1.00 8.97 208 ILE C CA 1
ATOM 5140 C C . ILE C 1 229 ? 31.209 19.096 29.499 1.00 10.81 208 ILE C C 1
ATOM 5141 O O . ILE C 1 229 ? 30.514 19.991 30.010 1.00 14.30 208 ILE C O 1
ATOM 5146 N N . PRO C 1 230 ? 30.651 18.061 28.876 1.00 12.35 209 PRO C N 1
ATOM 5147 C CA . PRO C 1 230 ? 29.188 17.979 28.736 1.00 13.46 209 PRO C CA 1
ATOM 5148 C C . PRO C 1 230 ? 28.408 18.148 30.029 1.00 12.33 209 PRO C C 1
ATOM 5149 O O . PRO C 1 230 ? 27.389 18.850 30.023 1.00 14.95 209 PRO C O 1
ATOM 5153 N N . VAL C 1 231 ? 28.839 17.540 31.138 1.00 11.37 210 VAL C N 1
ATOM 5154 C CA . VAL C 1 231 ? 28.071 17.684 32.376 1.00 10.98 210 VAL C CA 1
ATOM 5155 C C . VAL C 1 231 ? 28.186 19.081 32.964 1.00 14.05 210 VAL C C 1
ATOM 5156 O O . VAL C 1 231 ? 27.415 19.433 33.867 1.00 15.14 210 VAL C O 1
ATOM 5160 N N . GLY C 1 232 ? 29.106 19.900 32.456 1.00 13.13 211 GLY C N 1
ATOM 5161 C CA . GLY C 1 232 ? 29.109 21.320 32.759 1.00 12.28 211 GLY C CA 1
ATOM 5162 C C . GLY C 1 232 ? 29.762 21.720 34.063 1.00 14.61 211 GLY C C 1
ATOM 5163 O O . GLY C 1 232 ? 29.608 22.874 34.486 1.00 17.02 211 GLY C O 1
ATOM 5164 N N . ARG C 1 233 ? 30.491 20.815 34.707 1.00 12.42 212 ARG C N 1
ATOM 5165 C CA . ARG C 1 233 ? 31.131 21.091 35.984 1.00 12.69 212 ARG C CA 1
ATOM 5166 C C . ARG C 1 233 ? 32.445 20.330 36.039 1.00 13.91 212 ARG C C 1
ATOM 5167 O O . ARG C 1 233 ? 32.669 19.390 35.276 1.00 13.68 212 ARG C O 1
ATOM 5175 N N . LEU C 1 234 ? 33.310 20.749 36.958 1.00 11.51 213 LEU C N 1
ATOM 5176 C CA . LEU C 1 234 ? 34.493 19.958 37.269 1.00 10.56 213 LEU C CA 1
ATOM 5177 C C . LEU C 1 234 ? 34.102 18.719 38.072 1.00 13.37 213 LEU C C 1
ATOM 5178 O O . LEU C 1 234 ? 33.066 18.678 38.747 1.00 14.86 213 LEU C O 1
ATOM 5183 N N . GLY C 1 235 ? 34.959 17.704 38.005 1.00 12.40 214 GLY C N 1
ATOM 5184 C CA . GLY C 1 235 ? 34.742 16.508 38.791 1.00 12.62 214 GLY C CA 1
ATOM 5185 C C . GLY C 1 235 ? 35.189 16.693 40.229 1.00 12.75 214 GLY C C 1
ATOM 5186 O O . GLY C 1 235 ? 36.088 17.471 40.530 1.00 15.02 214 GLY C O 1
ATOM 5187 N N . ARG C 1 236 ? 34.506 15.985 41.138 1.00 11.71 215 ARG C N 1
ATOM 5188 C CA . ARG C 1 236 ? 34.955 16.046 42.518 1.00 11.85 215 ARG C CA 1
ATOM 5189 C C . ARG C 1 236 ? 35.986 14.954 42.779 1.00 13.70 215 ARG C C 1
ATOM 5190 O O . ARG C 1 236 ? 35.813 13.819 42.319 1.00 14.09 215 ARG C O 1
ATOM 5198 N N . PRO C 1 237 ? 37.067 15.271 43.496 1.00 13.65 216 PRO C N 1
ATOM 5199 C CA . PRO C 1 237 ? 38.046 14.222 43.827 1.00 14.98 216 PRO C CA 1
ATOM 5200 C C . PRO C 1 237 ? 37.410 12.994 44.471 1.00 14.07 216 PRO C C 1
ATOM 5201 O O . PRO C 1 237 ? 37.809 11.863 44.175 1.00 12.45 216 PRO C O 1
ATOM 5205 N N . ASP C 1 238 ? 36.424 13.192 45.353 1.00 14.84 217 ASP C N 1
ATOM 5206 C CA . ASP C 1 238 ? 35.782 12.049 46.000 1.00 12.94 217 ASP C CA 1
ATOM 5207 C C . ASP C 1 238 ? 35.088 11.125 44.996 1.00 13.82 217 ASP C C 1
ATOM 5208 O O . ASP C 1 238 ? 35.019 9.911 45.228 1.00 14.82 217 ASP C O 1
ATOM 5213 N N . GLU C 1 239 ? 34.563 11.671 43.892 1.00 16.36 218 GLU C N 1
ATOM 5214 C CA . GLU C 1 239 ? 33.934 10.840 42.861 1.00 13.13 218 GLU C CA 1
ATOM 5215 C C . GLU C 1 239 ? 34.941 9.887 42.225 1.00 13.90 218 GLU C C 1
ATOM 5216 O O . GLU C 1 239 ? 34.662 8.694 42.031 1.00 12.20 218 GLU C O 1
ATOM 5222 N N . VAL C 1 240 ? 36.105 10.421 41.846 1.00 11.92 219 VAL C N 1
ATOM 5223 C CA . VAL C 1 240 ? 37.173 9.602 41.289 1.00 10.51 219 VAL C CA 1
ATOM 5224 C C . VAL C 1 240 ? 37.637 8.579 42.315 1.00 12.53 219 VAL C C 1
ATOM 5225 O O . VAL C 1 240 ? 37.850 7.402 41.992 1.00 11.96 219 VAL C O 1
ATOM 5229 N N . ALA C 1 241 ? 37.774 9.009 43.574 1.00 12.06 220 ALA C N 1
ATOM 5230 C CA . ALA C 1 241 ? 38.171 8.098 44.646 1.00 12.37 220 ALA C CA 1
ATOM 5231 C C . ALA C 1 241 ? 37.184 6.942 44.796 1.00 13.59 220 ALA C C 1
ATOM 5232 O O . ALA C 1 241 ? 37.583 5.808 45.091 1.00 12.73 220 ALA C O 1
ATOM 5234 N N . ALA C 1 242 ? 35.888 7.216 44.610 1.00 12.18 221 ALA C N 1
ATOM 5235 C CA . ALA C 1 242 ? 34.880 6.164 44.737 1.00 13.38 221 ALA C CA 1
ATOM 5236 C C . ALA C 1 242 ? 35.033 5.109 43.650 1.00 12.90 221 ALA C C 1
ATOM 5237 O O . ALA C 1 242 ? 34.870 3.908 43.917 1.00 14.55 221 ALA C O 1
ATOM 5239 N N . LEU C 1 243 ? 35.321 5.537 42.418 1.00 10.82 222 LEU C N 1
ATOM 5240 C CA . LEU C 1 243 ? 35.586 4.581 41.347 1.00 9.93 222 LEU C CA 1
ATOM 5241 C C . LEU C 1 243 ? 36.833 3.766 41.654 1.00 9.21 222 LEU C C 1
ATOM 5242 O O . LEU C 1 243 ? 36.870 2.552 41.421 1.00 11.35 222 LEU C O 1
ATOM 5247 N N . ILE C 1 244 ? 37.868 4.424 42.170 1.00 11.45 223 ILE C N 1
ATOM 5248 C CA . ILE C 1 244 ? 39.088 3.708 42.512 1.00 12.53 223 ILE C CA 1
ATOM 5249 C C . ILE C 1 244 ? 38.811 2.695 43.616 1.00 14.23 223 ILE C C 1
ATOM 5250 O O . ILE C 1 244 ? 39.274 1.550 43.556 1.00 14.72 223 ILE C O 1
ATOM 5255 N N . ALA C 1 245 ? 38.022 3.084 44.620 1.00 14.09 224 ALA C N 1
ATOM 5256 C CA . ALA C 1 245 ? 37.663 2.145 45.679 1.00 13.16 224 ALA C CA 1
ATOM 5257 C C . ALA C 1 245 ? 36.974 0.907 45.113 1.00 13.59 224 ALA C C 1
ATOM 5258 O O . ALA C 1 245 ? 37.265 -0.219 45.537 1.00 13.50 224 ALA C O 1
ATOM 5260 N N . PHE C 1 246 ? 36.075 1.082 44.134 1.00 11.62 225 PHE C N 1
ATOM 5261 C CA . PHE C 1 246 ? 35.472 -0.096 43.513 1.00 10.86 225 PHE C CA 1
ATOM 5262 C C . PHE C 1 246 ? 36.531 -0.964 42.834 1.00 12.19 225 PHE C C 1
ATOM 5263 O O . PHE C 1 246 ? 36.539 -2.193 42.989 1.00 14.31 225 PHE C O 1
ATOM 5271 N N . LEU C 1 247 ? 37.432 -0.343 42.070 1.00 12.21 226 LEU C N 1
ATOM 5272 C CA . LEU C 1 247 ? 38.453 -1.110 41.357 1.00 12.46 226 LEU C CA 1
ATOM 5273 C C . LEU C 1 247 ? 39.368 -1.881 42.298 1.00 16.10 226 LEU C C 1
ATOM 5274 O O . LEU C 1 247 ? 39.900 -2.930 41.913 1.00 13.40 226 LEU C O 1
ATOM 5279 N N . CYS C 1 248 ? 39.569 -1.387 43.517 1.00 12.43 227 CYS C N 1
ATOM 5280 C CA . CYS C 1 248 ? 40.424 -2.060 44.490 1.00 12.09 227 CYS C CA 1
ATOM 5281 C C . CYS C 1 248 ? 39.683 -3.105 45.312 1.00 12.49 227 CYS C C 1
ATOM 5282 O O . CYS C 1 248 ? 40.294 -3.736 46.187 1.00 14.25 227 CYS C O 1
ATOM 5285 N N . SER C 1 249 ? 38.389 -3.298 45.063 1.00 10.86 228 SER C N 1
ATOM 5286 C CA . SER C 1 249 ? 37.575 -4.223 45.837 1.00 17.41 228 SER C CA 1
ATOM 5287 C C . SER C 1 249 ? 37.690 -5.652 45.309 1.00 13.87 228 SER C C 1
ATOM 5288 O O . SER C 1 249 ? 38.257 -5.915 44.246 1.00 14.70 228 SER C O 1
ATOM 5291 N N . ASP C 1 250 ? 37.100 -6.582 46.066 1.00 15.29 229 ASP C N 1
ATOM 5292 C CA . ASP C 1 250 ? 36.988 -7.980 45.653 1.00 13.35 229 ASP C CA 1
ATOM 5293 C C . ASP C 1 250 ? 35.978 -8.199 44.538 1.00 14.98 229 ASP C C 1
ATOM 5294 O O . ASP C 1 250 ? 35.842 -9.336 44.081 1.00 19.29 229 ASP C O 1
ATOM 5299 N N . ASP C 1 251 ? 35.256 -7.168 44.108 1.00 12.85 230 ASP C N 1
ATOM 5300 C CA . ASP C 1 251 ? 34.317 -7.296 43.005 1.00 13.29 230 ASP C CA 1
ATOM 5301 C C . ASP C 1 251 ? 34.928 -6.930 41.657 1.00 13.04 230 ASP C C 1
ATOM 5302 O O . ASP C 1 251 ? 34.244 -7.044 40.637 1.00 14.99 230 ASP C O 1
ATOM 5307 N N . ALA C 1 252 ? 36.187 -6.492 41.615 1.00 11.08 231 ALA C N 1
ATOM 5308 C CA . ALA C 1 252 ? 36.762 -5.947 40.390 1.00 10.06 231 ALA C CA 1
ATOM 5309 C C . ALA C 1 252 ? 37.900 -6.800 39.839 1.00 10.91 231 ALA C C 1
ATOM 5310 O O . ALA C 1 252 ? 38.727 -6.303 39.064 1.00 11.36 231 ALA C O 1
ATOM 5312 N N . GLY C 1 253 ? 37.951 -8.079 40.208 1.00 13.84 232 GLY C N 1
ATOM 5313 C CA . GLY C 1 253 ? 39.033 -8.933 39.751 1.00 10.98 232 GLY C CA 1
ATOM 5314 C C . GLY C 1 253 ? 38.991 -9.277 38.270 1.00 11.95 232 GLY C C 1
ATOM 5315 O O . GLY C 1 253 ? 39.976 -9.823 37.757 1.00 12.97 232 GLY C O 1
ATOM 5316 N N . PHE C 1 254 ? 37.881 -9.004 37.586 1.00 11.41 233 PHE C N 1
ATOM 5317 C CA . PHE C 1 254 ? 37.764 -9.237 36.150 1.00 10.75 233 PHE C CA 1
ATOM 5318 C C . PHE C 1 254 ? 38.004 -7.969 35.331 1.00 11.23 233 PHE C C 1
ATOM 5319 O O . PHE C 1 254 ? 37.880 -8.004 34.103 1.00 11.79 233 PHE C O 1
ATOM 5327 N N . VAL C 1 255 ? 38.351 -6.859 35.976 1.00 11.89 234 VAL C N 1
ATOM 5328 C CA . VAL C 1 255 ? 38.728 -5.630 35.289 1.00 9.86 234 VAL C CA 1
ATOM 5329 C C . VAL C 1 255 ? 40.245 -5.566 35.311 1.00 9.12 234 VAL C C 1
ATOM 5330 O O . VAL C 1 255 ? 40.841 -5.380 36.377 1.00 10.44 234 VAL C O 1
ATOM 5334 N N . THR C 1 256 ? 40.887 -5.727 34.156 1.00 10.17 235 THR C N 1
ATOM 5335 C CA . THR C 1 256 ? 42.332 -5.556 34.130 1.00 10.86 235 THR C CA 1
ATOM 5336 C C . THR C 1 256 ? 42.794 -5.146 32.740 1.00 13.45 235 THR C C 1
ATOM 5337 O O . THR C 1 256 ? 42.199 -5.526 31.723 1.00 9.15 235 THR C O 1
ATOM 5341 N N . GLY C 1 257 ? 43.856 -4.333 32.713 1.00 9.06 236 GLY C N 1
ATOM 5342 C CA . GLY C 1 257 ? 44.324 -3.751 31.476 1.00 9.35 236 GLY C CA 1
ATOM 5343 C C . GLY C 1 257 ? 43.397 -2.709 30.899 1.00 9.98 236 GLY C C 1
ATOM 5344 O O . GLY C 1 257 ? 43.565 -2.320 29.740 1.00 12.12 236 GLY C O 1
ATOM 5345 N N . ALA C 1 258 ? 42.434 -2.236 31.678 1.00 8.19 237 ALA C N 1
ATOM 5346 C CA . ALA C 1 258 ? 41.439 -1.295 31.192 1.00 9.14 237 ALA C CA 1
ATOM 5347 C C . ALA C 1 258 ? 41.840 0.143 31.499 1.00 14.22 237 ALA C C 1
ATOM 5348 O O . ALA C 1 258 ? 42.663 0.418 32.379 1.00 11.48 237 ALA C O 1
ATOM 5350 N N . ASP C 1 259 ? 41.250 1.068 30.735 1.00 9.49 238 ASP C N 1
ATOM 5351 C CA . ASP C 1 259 ? 41.363 2.500 31.002 1.00 9.95 238 ASP C CA 1
ATOM 5352 C C . ASP C 1 259 ? 39.968 2.978 31.371 1.00 14.56 238 ASP C C 1
ATOM 5353 O O . ASP C 1 259 ? 39.058 2.938 30.540 1.00 16.81 238 ASP C O 1
ATOM 5358 N N . LEU C 1 260 ? 39.775 3.383 32.621 1.00 9.11 239 LEU C N 1
ATOM 5359 C CA . LEU C 1 260 ? 38.442 3.759 33.082 1.00 9.23 239 LEU C CA 1
ATOM 5360 C C . LEU C 1 260 ? 38.344 5.279 33.042 1.00 10.97 239 LEU C C 1
ATOM 5361 O O . LEU C 1 260 ? 39.045 5.974 33.788 1.00 11.12 239 LEU C O 1
ATOM 5366 N N . ALA C 1 261 ? 37.467 5.791 32.173 1.00 11.40 240 ALA C N 1
ATOM 5367 C CA . ALA C 1 261 ? 37.369 7.223 31.917 1.00 9.89 240 ALA C CA 1
ATOM 5368 C C . ALA C 1 261 ? 36.300 7.838 32.816 1.00 8.81 240 ALA C C 1
ATOM 5369 O O . ALA C 1 261 ? 35.134 7.430 32.778 1.00 11.36 240 ALA C O 1
ATOM 5371 N N . ILE C 1 262 ? 36.695 8.824 33.622 1.00 10.09 241 ILE C N 1
ATOM 5372 C CA . ILE C 1 262 ? 35.743 9.519 34.482 1.00 10.47 241 ILE C CA 1
ATOM 5373 C C . ILE C 1 262 ? 35.960 11.016 34.260 1.00 7.15 241 ILE C C 1
ATOM 5374 O O . ILE C 1 262 ? 36.688 11.683 35.007 1.00 7.97 241 ILE C O 1
ATOM 5379 N N . ASN C 1 263 ? 35.367 11.551 33.177 1.00 10.08 242 ASN C N 1
ATOM 5380 C CA . ASN C 1 263 ? 35.772 12.867 32.686 1.00 8.88 242 ASN C CA 1
ATOM 5381 C C . ASN C 1 263 ? 34.587 13.769 32.350 1.00 8.71 242 ASN C C 1
ATOM 5382 O O . ASN C 1 263 ? 34.766 14.768 31.654 1.00 10.48 242 ASN C O 1
ATOM 5387 N N . GLY C 1 264 ? 33.392 13.456 32.844 1.00 10.24 243 GLY C N 1
ATOM 5388 C CA . GLY C 1 264 ? 32.243 14.314 32.580 1.00 10.01 243 GLY C CA 1
ATOM 5389 C C . GLY C 1 264 ? 31.785 14.326 31.138 1.00 9.11 243 GLY C C 1
ATOM 5390 O O . GLY C 1 264 ? 30.998 15.201 30.760 1.00 10.57 243 GLY C O 1
ATOM 5391 N N . GLY C 1 265 ? 32.250 13.372 30.323 1.00 10.36 244 GLY C N 1
ATOM 5392 C CA . GLY C 1 265 ? 31.957 13.332 28.907 1.00 9.98 244 GLY C CA 1
ATOM 5393 C C . GLY C 1 265 ? 32.900 14.145 28.050 1.00 10.54 244 GLY C C 1
ATOM 5394 O O . GLY C 1 265 ? 32.680 14.236 26.832 1.00 12.22 244 GLY C O 1
ATOM 5395 N N . MET C 1 266 ? 33.932 14.745 28.650 1.00 9.80 245 MET C N 1
ATOM 5396 C CA . MET C 1 266 ? 34.861 15.592 27.905 1.00 8.03 245 MET C CA 1
ATOM 5397 C C . MET C 1 266 ? 35.561 14.828 26.792 1.00 9.93 245 MET C C 1
ATOM 5398 O O . MET C 1 266 ? 35.893 15.411 25.752 1.00 11.86 245 MET C O 1
ATOM 5403 N N . HIS C 1 267 ? 35.802 13.530 26.978 1.00 9.20 246 HIS C N 1
ATOM 5404 C CA . HIS C 1 267 ? 36.326 12.709 25.894 1.00 8.24 246 HIS C CA 1
ATOM 5405 C C . HIS C 1 267 ? 35.541 11.408 25.807 1.00 10.13 246 HIS C C 1
ATOM 5406 O O . HIS C 1 267 ? 35.297 10.751 26.825 1.00 10.30 246 HIS C O 1
ATOM 5413 N N . MET C 1 268 ? 35.157 11.050 24.583 1.00 10.07 247 MET C N 1
ATOM 5414 C CA . MET C 1 268 ? 34.530 9.779 24.258 1.00 11.18 247 MET C CA 1
ATOM 5415 C C . MET C 1 268 ? 35.200 9.233 23.004 1.00 11.21 247 MET C C 1
ATOM 5416 O O . MET C 1 268 ? 35.697 9.993 22.163 1.00 12.92 247 MET C O 1
ATOM 5421 N N . SER C 1 269 ? 35.216 7.917 22.873 1.00 11.73 248 SER C N 1
ATOM 5422 C CA . SER C 1 269 ? 35.865 7.328 21.701 1.00 14.48 248 SER C CA 1
ATOM 5423 C C . SER C 1 269 ? 35.273 5.972 21.329 1.00 20.09 248 SER C C 1
ATOM 5424 O O . SER C 1 269 ? 35.684 5.373 20.335 1.00 20.78 248 SER C O 1
ATOM 5428 N N . LYS D 1 25 ? 61.845 21.734 -3.939 1.00 37.17 4 LYS D N 1
ATOM 5429 C CA . LYS D 1 25 ? 62.022 20.320 -3.622 1.00 36.81 4 LYS D CA 1
ATOM 5430 C C . LYS D 1 25 ? 61.837 20.055 -2.128 1.00 30.31 4 LYS D C 1
ATOM 5431 O O . LYS D 1 25 ? 62.521 20.649 -1.293 1.00 32.89 4 LYS D O 1
ATOM 5437 N N . ARG D 1 26 ? 60.912 19.155 -1.807 1.00 22.65 5 ARG D N 1
ATOM 5438 C CA . ARG D 1 26 ? 60.623 18.810 -0.420 1.00 20.62 5 ARG D CA 1
ATOM 5439 C C . ARG D 1 26 ? 61.798 18.060 0.205 1.00 17.36 5 ARG D C 1
ATOM 5440 O O . ARG D 1 26 ? 62.358 17.152 -0.408 1.00 19.23 5 ARG D O 1
ATOM 5448 N N . VAL D 1 27 ? 62.169 18.431 1.432 1.00 15.59 6 VAL D N 1
ATOM 5449 C CA . VAL D 1 27 ? 63.278 17.793 2.147 1.00 14.04 6 VAL D CA 1
ATOM 5450 C C . VAL D 1 27 ? 62.738 16.926 3.279 1.00 17.06 6 VAL D C 1
ATOM 5451 O O . VAL D 1 27 ? 61.954 17.394 4.113 1.00 14.32 6 VAL D O 1
ATOM 5455 N N . ALA D 1 28 ? 63.197 15.676 3.340 1.00 15.33 7 ALA D N 1
ATOM 5456 C CA . ALA D 1 28 ? 62.829 14.752 4.405 1.00 12.99 7 ALA D CA 1
ATOM 5457 C C . ALA D 1 28 ? 64.057 14.395 5.234 1.00 14.23 7 ALA D C 1
ATOM 5458 O O . ALA D 1 28 ? 65.162 14.276 4.696 1.00 17.60 7 ALA D O 1
ATOM 5460 N N . PHE D 1 29 ? 63.867 14.253 6.546 1.00 11.32 8 PHE D N 1
ATOM 5461 C CA . PHE D 1 29 ? 64.899 13.737 7.447 1.00 12.93 8 PHE D CA 1
ATOM 5462 C C . PHE D 1 29 ? 64.325 12.514 8.151 1.00 11.59 8 PHE D C 1
ATOM 5463 O O . PHE D 1 29 ? 63.273 12.595 8.792 1.00 12.09 8 PHE D O 1
ATOM 5471 N N . VAL D 1 30 ? 65.002 11.379 8.016 1.00 12.86 9 VAL D N 1
ATOM 5472 C CA . VAL D 1 30 ? 64.527 10.107 8.551 1.00 11.46 9 VAL D CA 1
ATOM 5473 C C . VAL D 1 30 ? 65.527 9.640 9.611 1.00 12.31 9 VAL D C 1
ATOM 5474 O O . VAL D 1 30 ? 66.654 9.258 9.274 1.00 14.02 9 VAL D O 1
ATOM 5478 N N . THR D 1 31 ? 65.132 9.666 10.888 1.00 11.51 10 THR D N 1
ATOM 5479 C CA . THR D 1 31 ? 66.003 9.091 11.907 1.00 10.67 10 THR D CA 1
ATOM 5480 C C . THR D 1 31 ? 65.939 7.573 11.831 1.00 16.63 10 THR D C 1
ATOM 5481 O O . THR D 1 31 ? 64.913 6.987 11.461 1.00 13.03 10 THR D O 1
ATOM 5485 N N . GLY D 1 32 ? 67.062 6.934 12.150 1.00 13.81 11 GLY D N 1
ATOM 5486 C CA . GLY D 1 32 ? 67.168 5.508 11.882 1.00 12.91 11 GLY D CA 1
ATOM 5487 C C . GLY D 1 32 ? 66.974 5.160 10.424 1.00 14.93 11 GLY D C 1
ATOM 5488 O O . GLY D 1 32 ? 66.503 4.062 10.108 1.00 12.91 11 GLY D O 1
ATOM 5489 N N . GLY D 1 33 ? 67.340 6.067 9.516 1.00 14.84 12 GLY D N 1
ATOM 5490 C CA . GLY D 1 33 ? 67.060 5.891 8.102 1.00 14.84 12 GLY D CA 1
ATOM 5491 C C . GLY D 1 33 ? 67.851 4.795 7.414 1.00 13.77 12 GLY D C 1
ATOM 5492 O O . GLY D 1 33 ? 67.576 4.516 6.245 1.00 16.53 12 GLY D O 1
ATOM 5493 N N . MET D 1 34 ? 68.828 4.186 8.088 1.00 14.33 13 MET D N 1
ATOM 5494 C CA . MET D 1 34 ? 69.570 3.055 7.546 1.00 14.75 13 MET D CA 1
ATOM 5495 C C . MET D 1 34 ? 69.147 1.722 8.145 1.00 18.77 13 MET D C 1
ATOM 5496 O O . MET D 1 34 ? 69.715 0.688 7.778 1.00 18.37 13 MET D O 1
ATOM 5501 N N . GLY D 1 35 ? 68.203 1.722 9.080 1.00 14.02 14 GLY D N 1
ATOM 5502 C CA . GLY D 1 35 ? 67.704 0.494 9.661 1.00 16.72 14 GLY D CA 1
ATOM 5503 C C . GLY D 1 35 ? 66.691 -0.176 8.748 1.00 17.99 14 GLY D C 1
ATOM 5504 O O . GLY D 1 35 ? 66.488 0.214 7.597 1.00 16.82 14 GLY D O 1
ATOM 5505 N N . GLY D 1 36 ? 66.048 -1.213 9.282 1.00 17.69 15 GLY D N 1
ATOM 5506 C CA . GLY D 1 36 ? 65.139 -2.017 8.480 1.00 17.76 15 GLY D CA 1
ATOM 5507 C C . GLY D 1 36 ? 63.962 -1.233 7.927 1.00 18.13 15 GLY D C 1
ATOM 5508 O O . GLY D 1 36 ? 63.774 -1.143 6.708 1.00 18.29 15 GLY D O 1
ATOM 5509 N N . LEU D 1 37 ? 63.158 -0.655 8.814 1.00 13.35 16 LEU D N 1
ATOM 5510 C CA . LEU D 1 37 ? 62.051 0.176 8.345 1.00 12.09 16 LEU D CA 1
ATOM 5511 C C . LEU D 1 37 ? 62.550 1.502 7.783 1.00 14.37 16 LEU D C 1
ATOM 5512 O O . LEU D 1 37 ? 61.998 2.019 6.800 1.00 14.95 16 LEU D O 1
ATOM 5517 N N . GLY D 1 38 ? 63.588 2.074 8.397 1.00 14.13 17 GLY D N 1
ATOM 5518 C CA . GLY D 1 38 ? 64.037 3.394 7.988 1.00 13.65 17 GLY D CA 1
ATOM 5519 C C . GLY D 1 38 ? 64.529 3.429 6.555 1.00 14.69 17 GLY D C 1
ATOM 5520 O O . GLY D 1 38 ? 64.232 4.369 5.814 1.00 14.80 17 GLY D O 1
ATOM 5521 N N . ALA D 1 39 ? 65.273 2.397 6.138 1.00 14.73 18 ALA D N 1
ATOM 5522 C CA . ALA D 1 39 ? 65.762 2.359 4.762 1.00 15.22 18 ALA D CA 1
ATOM 5523 C C . ALA D 1 39 ? 64.604 2.288 3.783 1.00 16.12 18 ALA D C 1
ATOM 5524 O O . ALA D 1 39 ? 64.643 2.921 2.725 1.00 16.11 18 ALA D O 1
ATOM 5526 N N . ALA D 1 40 ? 63.557 1.530 4.127 1.00 13.41 19 ALA D N 1
ATOM 5527 C CA . ALA D 1 40 ? 62.401 1.447 3.241 1.00 15.97 19 ALA D CA 1
ATOM 5528 C C . ALA D 1 40 ? 61.699 2.793 3.137 1.00 15.05 19 ALA D C 1
ATOM 5529 O O . ALA D 1 40 ? 61.297 3.203 2.044 1.00 13.03 19 ALA D O 1
ATOM 5531 N N . ILE D 1 41 ? 61.551 3.490 4.266 1.00 12.85 20 ILE D N 1
ATOM 5532 C CA . ILE D 1 41 ? 60.967 4.830 4.262 1.00 14.55 20 ILE D CA 1
ATOM 5533 C C . ILE D 1 41 ? 61.798 5.771 3.403 1.00 15.77 20 ILE D C 1
ATOM 5534 O O . ILE D 1 41 ? 61.263 6.527 2.583 1.00 13.22 20 ILE D O 1
ATOM 5539 N N . SER D 1 42 ? 63.119 5.762 3.606 1.00 12.54 21 SER D N 1
ATOM 5540 C CA . SER D 1 42 ? 63.985 6.682 2.875 1.00 14.23 21 SER D CA 1
ATOM 5541 C C . SER D 1 42 ? 63.876 6.466 1.369 1.00 16.81 21 SER D C 1
ATOM 5542 O O . SER D 1 42 ? 63.810 7.433 0.597 1.00 16.06 21 SER D O 1
ATOM 5545 N N . ARG D 1 43 ? 63.854 5.201 0.934 1.00 14.12 22 ARG D N 1
ATOM 5546 C CA . ARG D 1 43 ? 63.718 4.909 -0.491 1.00 15.32 22 ARG D CA 1
ATOM 5547 C C . ARG D 1 43 ? 62.365 5.370 -1.033 1.00 16.22 22 ARG D C 1
ATOM 5548 O O . ARG D 1 43 ? 62.289 5.911 -2.143 1.00 17.53 22 ARG D O 1
ATOM 5556 N N . ARG D 1 44 ? 61.281 5.160 -0.276 1.00 17.12 23 ARG D N 1
ATOM 5557 C CA . ARG D 1 44 ? 59.965 5.581 -0.760 1.00 17.17 23 ARG D CA 1
ATOM 5558 C C . ARG D 1 44 ? 59.880 7.098 -0.877 1.00 14.42 23 ARG D C 1
ATOM 5559 O O . ARG D 1 44 ? 59.306 7.621 -1.841 1.00 17.03 23 ARG D O 1
ATOM 5567 N N . LEU D 1 45 ? 60.421 7.822 0.104 1.00 13.44 24 LEU D N 1
ATOM 5568 C CA . LEU D 1 45 ? 60.332 9.276 0.055 1.00 15.09 24 LEU D CA 1
ATOM 5569 C C . LEU D 1 45 ? 61.221 9.828 -1.043 1.00 16.02 24 LEU D C 1
ATOM 5570 O O . LEU D 1 45 ? 60.861 10.802 -1.715 1.00 17.03 24 LEU D O 1
ATOM 5575 N N . HIS D 1 46 ? 62.390 9.218 -1.236 1.00 14.32 25 HIS D N 1
ATOM 5576 C CA . HIS D 1 46 ? 63.235 9.604 -2.358 1.00 17.98 25 HIS D CA 1
ATOM 5577 C C . HIS D 1 46 ? 62.505 9.395 -3.676 1.00 20.28 25 HIS D C 1
ATOM 5578 O O . HIS D 1 46 ? 62.520 10.266 -4.553 1.00 21.25 25 HIS D O 1
ATOM 5585 N N . ASP D 1 47 ? 61.848 8.241 -3.831 1.00 16.16 26 ASP D N 1
ATOM 5586 C CA . ASP D 1 47 ? 61.162 7.947 -5.086 1.00 21.07 26 ASP D CA 1
ATOM 5587 C C . ASP D 1 47 ? 59.935 8.820 -5.296 1.00 20.75 26 ASP D C 1
ATOM 5588 O O . ASP D 1 47 ? 59.491 8.981 -6.439 1.00 21.36 26 ASP D O 1
ATOM 5593 N N . ALA D 1 48 ? 59.372 9.371 -4.230 1.00 16.68 27 ALA D N 1
ATOM 5594 C CA . ALA D 1 48 ? 58.314 10.363 -4.362 1.00 18.36 27 ALA D CA 1
ATOM 5595 C C . ALA D 1 48 ? 58.844 11.737 -4.748 1.00 22.45 27 ALA D C 1
ATOM 5596 O O . ALA D 1 48 ? 58.045 12.671 -4.882 1.00 23.15 27 ALA D O 1
ATOM 5598 N N . GLY D 1 49 ? 60.155 11.881 -4.925 1.00 19.44 28 GLY D N 1
ATOM 5599 C CA . GLY D 1 49 ? 60.745 13.126 -5.377 1.00 20.04 28 GLY D CA 1
ATOM 5600 C C . GLY D 1 49 ? 61.339 13.997 -4.293 1.00 20.77 28 GLY D C 1
ATOM 5601 O O . GLY D 1 49 ? 61.736 15.134 -4.584 1.00 22.55 28 GLY D O 1
ATOM 5602 N N . MET D 1 50 ? 61.414 13.510 -3.062 1.00 15.45 29 MET D N 1
ATOM 5603 C CA . MET D 1 50 ? 61.969 14.303 -1.979 1.00 14.83 29 MET D CA 1
ATOM 5604 C C . MET D 1 50 ? 63.484 14.188 -1.946 1.00 18.28 29 MET D C 1
ATOM 5605 O O . MET D 1 50 ? 64.064 13.182 -2.366 1.00 17.57 29 MET D O 1
ATOM 5610 N N . ALA D 1 51 ? 64.122 15.247 -1.458 1.00 16.32 30 ALA D N 1
ATOM 5611 C CA . ALA D 1 51 ? 65.533 15.187 -1.100 1.00 18.60 30 ALA D CA 1
ATOM 5612 C C . ALA D 1 51 ? 65.621 14.611 0.302 1.00 17.32 30 ALA D C 1
ATOM 5613 O O . ALA D 1 51 ? 64.989 15.132 1.227 1.00 17.36 30 ALA D O 1
ATOM 5615 N N . VAL D 1 52 ? 66.386 13.537 0.479 1.00 17.58 31 VAL D N 1
ATOM 5616 C CA . VAL D 1 52 ? 66.296 12.750 1.704 1.00 16.93 31 VAL D CA 1
ATOM 5617 C C . VAL D 1 52 ? 67.631 12.755 2.440 1.00 17.75 31 VAL D C 1
ATOM 5618 O O . VAL D 1 52 ? 68.668 12.376 1.876 1.00 16.75 31 VAL D O 1
ATOM 5622 N N . ALA D 1 53 ? 67.588 13.171 3.704 1.00 16.59 32 ALA D N 1
ATOM 5623 C CA . ALA D 1 53 ? 68.685 13.054 4.652 1.00 15.08 32 ALA D CA 1
ATOM 5624 C C . ALA D 1 53 ? 68.344 11.968 5.662 1.00 16.03 32 ALA D C 1
ATOM 5625 O O . ALA D 1 53 ? 67.190 11.850 6.092 1.00 14.92 32 ALA D O 1
ATOM 5627 N N . VAL D 1 54 ? 69.341 11.167 6.031 1.00 15.62 33 VAL D N 1
ATOM 5628 C CA . VAL D 1 54 ? 69.132 10.103 7.007 1.00 15.78 33 VAL D CA 1
ATOM 5629 C C . VAL D 1 54 ? 70.064 10.334 8.189 1.00 15.14 33 VAL D C 1
ATOM 5630 O O . VAL D 1 54 ? 71.176 10.854 8.042 1.00 16.90 33 VAL D O 1
ATOM 5634 N N . SER D 1 55 ? 69.604 9.943 9.370 1.00 15.89 34 SER D N 1
ATOM 5635 C CA . SER D 1 55 ? 70.513 9.886 10.501 1.00 14.50 34 SER D CA 1
ATOM 5636 C C . SER D 1 55 ? 71.123 8.493 10.601 1.00 15.30 34 SER D C 1
ATOM 5637 O O . SER D 1 55 ? 70.604 7.518 10.051 1.00 16.68 34 SER D O 1
ATOM 5640 N N . HIS D 1 56 ? 72.261 8.420 11.287 1.00 14.57 35 HIS D N 1
ATOM 5641 C CA . HIS D 1 56 ? 72.857 7.156 11.694 1.00 17.31 35 HIS D CA 1
ATOM 5642 C C . HIS D 1 56 ? 73.345 7.288 13.129 1.00 15.56 35 HIS D C 1
ATOM 5643 O O . HIS D 1 56 ? 73.646 8.387 13.600 1.00 18.96 35 HIS D O 1
ATOM 5650 N N . SER D 1 57 ? 73.382 6.159 13.830 1.00 18.04 36 SER D N 1
ATOM 5651 C CA . SER D 1 57 ? 73.846 6.125 15.209 1.00 16.40 36 SER D CA 1
ATOM 5652 C C . SER D 1 57 ? 75.361 6.297 15.274 1.00 17.74 36 SER D C 1
ATOM 5653 O O . SER D 1 57 ? 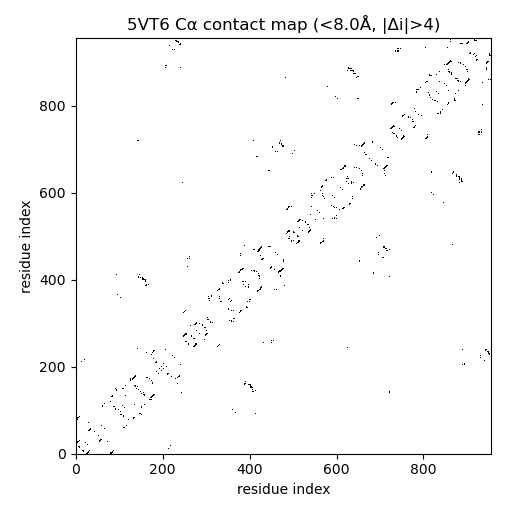76.086 6.061 14.304 1.00 18.56 36 SER D O 1
ATOM 5656 N N . GLU D 1 58 ? 75.842 6.699 16.451 1.00 18.23 37 GLU D N 1
ATOM 5657 C CA . GLU D 1 58 ? 77.285 6.779 16.652 1.00 19.78 37 GLU D CA 1
ATOM 5658 C C . GLU D 1 58 ? 77.947 5.415 16.523 1.00 20.88 37 GLU D C 1
ATOM 5659 O O . GLU D 1 58 ? 79.092 5.322 16.068 1.00 22.16 37 GLU D O 1
ATOM 5665 N N . ARG D 1 59 ? 77.250 4.349 16.916 1.00 22.31 38 ARG D N 1
ATOM 5666 C CA . ARG D 1 59 ? 77.815 3.008 16.863 1.00 22.10 38 ARG D CA 1
ATOM 5667 C C . ARG D 1 59 ? 77.782 2.395 15.468 1.00 21.71 38 ARG D C 1
ATOM 5668 O O . ARG D 1 59 ? 78.394 1.341 15.268 1.00 22.86 38 ARG D O 1
ATOM 5676 N N . ASN D 1 60 ? 77.120 3.033 14.503 1.00 20.63 39 ASN D N 1
ATOM 5677 C CA . ASN D 1 60 ? 76.951 2.446 13.177 1.00 20.65 39 ASN D CA 1
ATOM 5678 C C . ASN D 1 60 ? 78.301 2.229 12.493 1.00 22.57 39 ASN D C 1
ATOM 5679 O O . ASN D 1 60 ? 79.024 3.186 12.209 1.00 24.25 39 ASN D O 1
ATOM 5684 N N . ASP D 1 61 ? 78.625 0.969 12.200 1.00 24.22 40 ASP D N 1
ATOM 5685 C CA . ASP D 1 61 ? 79.918 0.612 11.626 1.00 29.53 40 ASP D CA 1
ATOM 5686 C C . ASP D 1 61 ? 79.879 0.442 10.109 1.00 28.51 40 ASP D C 1
ATOM 5687 O O . ASP D 1 61 ? 80.832 -0.095 9.537 1.00 32.51 40 ASP D O 1
ATOM 5692 N N . HIS D 1 62 ? 78.803 0.882 9.445 1.00 27.00 41 HIS D N 1
ATOM 5693 C CA . HIS D 1 62 ? 78.639 0.612 8.019 1.00 25.15 41 HIS D CA 1
ATOM 5694 C C . HIS D 1 62 ? 78.050 1.805 7.276 1.00 23.94 41 HIS D C 1
ATOM 5695 O O . HIS D 1 62 ? 77.317 1.627 6.295 1.00 26.40 41 HIS D O 1
ATOM 5702 N N . VAL D 1 63 ? 78.363 3.024 7.721 1.00 26.73 42 VAL D N 1
ATOM 5703 C CA . VAL D 1 63 ? 77.742 4.215 7.142 1.00 23.28 42 VAL D CA 1
ATOM 5704 C C . VAL D 1 63 ? 78.127 4.366 5.675 1.00 26.88 42 VAL D C 1
ATOM 5705 O O . VAL D 1 63 ? 77.269 4.553 4.803 1.00 25.23 42 VAL D O 1
ATOM 5709 N N . SER D 1 64 ? 79.427 4.304 5.381 1.00 26.76 43 SER D N 1
ATOM 5710 C CA . SER D 1 64 ? 79.869 4.501 4.005 1.00 31.50 43 SER D CA 1
ATOM 5711 C C . SER D 1 64 ? 79.406 3.360 3.108 1.00 24.93 43 SER D C 1
ATOM 5712 O O . SER D 1 64 ? 79.050 3.583 1.944 1.00 28.85 43 SER D O 1
ATOM 5715 N N . THR D 1 65 ? 79.396 2.133 3.633 1.00 28.45 44 THR D N 1
ATOM 5716 C CA . THR D 1 65 ? 78.931 0.986 2.857 1.00 29.85 44 THR D CA 1
ATOM 5717 C C . THR D 1 65 ? 77.469 1.146 2.456 1.00 28.69 44 THR D C 1
ATOM 5718 O O . THR D 1 65 ? 77.102 0.946 1.292 1.00 28.32 44 THR D O 1
ATOM 5722 N N . TRP D 1 66 ? 76.615 1.491 3.420 1.00 22.94 45 TRP D N 1
ATOM 5723 C CA . TRP D 1 66 ? 75.193 1.645 3.136 1.00 22.28 45 TRP D CA 1
ATOM 5724 C C . TRP D 1 66 ? 74.951 2.721 2.081 1.00 22.23 45 TRP D C 1
ATOM 5725 O O . TRP D 1 66 ? 74.175 2.514 1.140 1.00 22.79 45 TRP D O 1
ATOM 5736 N N . LEU D 1 67 ? 75.627 3.865 2.207 1.00 23.61 46 LEU D N 1
ATOM 5737 C CA . LEU D 1 67 ? 75.454 4.942 1.233 1.00 23.97 46 LEU D CA 1
ATOM 5738 C C . LEU D 1 67 ? 75.879 4.501 -0.163 1.00 31.02 46 LEU D C 1
ATOM 5739 O O . LEU D 1 67 ? 75.216 4.833 -1.156 1.00 25.85 46 LEU D O 1
ATOM 5744 N N . MET D 1 68 ? 76.976 3.738 -0.259 1.00 32.12 47 MET D N 1
ATOM 5745 C CA . MET D 1 68 ? 77.444 3.273 -1.562 1.00 27.68 47 MET D CA 1
ATOM 5746 C C . MET D 1 68 ? 76.435 2.335 -2.215 1.00 29.36 47 MET D C 1
ATOM 5747 O O . MET D 1 68 ? 76.169 2.442 -3.418 1.00 30.34 47 MET D O 1
ATOM 5752 N N . HIS D 1 69 ? 75.872 1.403 -1.444 1.00 25.59 48 HIS D N 1
ATOM 5753 C CA . HIS D 1 69 ? 74.914 0.464 -2.018 1.00 27.61 48 HIS D CA 1
ATOM 5754 C C . HIS D 1 69 ? 73.642 1.176 -2.456 1.00 27.90 48 HIS D C 1
ATOM 5755 O O . HIS D 1 69 ? 73.069 0.842 -3.499 1.00 25.46 48 HIS D O 1
ATOM 5762 N N . GLU D 1 70 ? 73.184 2.159 -1.674 1.00 25.71 49 GLU D N 1
ATOM 5763 C CA . GLU D 1 70 ? 72.017 2.937 -2.086 1.00 24.31 49 GLU D CA 1
ATOM 5764 C C . GLU D 1 70 ? 72.309 3.740 -3.349 1.00 26.51 49 GLU D C 1
ATOM 5765 O O . GLU D 1 70 ? 71.447 3.856 -4.228 1.00 25.38 49 GLU D O 1
ATOM 5771 N N . ARG D 1 71 ? 73.522 4.291 -3.463 1.00 23.98 50 ARG D N 1
ATOM 5772 C CA . ARG D 1 71 ? 73.896 5.004 -4.680 1.00 29.21 50 ARG D CA 1
ATOM 5773 C C . ARG D 1 71 ? 73.927 4.064 -5.878 1.00 33.77 50 ARG D C 1
ATOM 5774 O O . ARG D 1 71 ? 73.452 4.416 -6.965 1.00 30.22 50 ARG D O 1
ATOM 5776 N N . ASP D 1 72 ? 74.478 2.859 -5.694 1.00 34.98 51 ASP D N 1
ATOM 5777 C CA . ASP D 1 72 ? 74.488 1.871 -6.770 1.00 37.65 51 ASP D CA 1
ATOM 5778 C C . ASP D 1 72 ? 73.080 1.541 -7.244 1.00 34.31 51 ASP D C 1
ATOM 5779 O O . ASP D 1 72 ? 72.883 1.220 -8.421 1.00 34.12 51 ASP D O 1
ATOM 5784 N N . ALA D 1 73 ? 72.098 1.607 -6.350 1.00 34.22 52 ALA D N 1
ATOM 5785 C CA . ALA D 1 73 ? 70.702 1.371 -6.688 1.00 35.19 52 ALA D CA 1
ATOM 5786 C C . ALA D 1 73 ? 69.987 2.622 -7.186 1.00 35.20 52 ALA D C 1
ATOM 5787 O O . ALA D 1 73 ? 68.775 2.571 -7.417 1.00 37.59 52 ALA D O 1
ATOM 5789 N N . GLY D 1 74 ? 70.694 3.743 -7.327 1.00 30.25 53 GLY D N 1
ATOM 5790 C CA . GLY D 1 74 ? 70.156 4.923 -7.974 1.00 27.82 53 GLY D CA 1
ATOM 5791 C C . GLY D 1 74 ? 69.695 6.043 -7.069 1.00 29.19 53 GLY D C 1
ATOM 5792 O O . GLY D 1 74 ? 69.012 6.956 -7.549 1.00 28.24 53 GLY D O 1
ATOM 5793 N N . ARG D 1 75 ? 70.044 6.015 -5.784 1.00 25.23 54 ARG D N 1
ATOM 5794 C CA . ARG D 1 75 ? 69.551 7.005 -4.836 1.00 20.56 54 ARG D CA 1
ATOM 5795 C C . ARG D 1 75 ? 70.716 7.629 -4.087 1.00 24.60 54 ARG D C 1
ATOM 5796 O O . ARG D 1 75 ? 71.534 6.916 -3.494 1.00 30.74 54 ARG D O 1
ATOM 5804 N N . ASP D 1 76 ? 70.780 8.959 -4.103 1.00 22.58 55 ASP D N 1
ATOM 5805 C CA . ASP D 1 76 ? 71.810 9.700 -3.387 1.00 28.13 55 ASP D CA 1
ATOM 5806 C C . ASP D 1 76 ? 71.220 10.194 -2.072 1.00 24.06 55 ASP D C 1
ATOM 5807 O O . ASP D 1 76 ? 70.335 11.057 -2.062 1.00 29.97 55 ASP D O 1
ATOM 5812 N N . PHE D 1 77 ? 71.689 9.621 -0.968 1.00 21.92 56 PHE D N 1
ATOM 5813 C CA . PHE D 1 77 ? 71.323 10.052 0.372 1.00 20.95 56 PHE D CA 1
ATOM 5814 C C . PHE D 1 77 ? 72.506 10.769 1.007 1.00 19.55 56 PHE D C 1
ATOM 5815 O O . PHE D 1 77 ? 73.665 10.510 0.663 1.00 22.54 56 PHE D O 1
ATOM 5823 N N . LYS D 1 78 ? 72.202 11.669 1.938 1.00 20.90 57 LYS D N 1
ATOM 5824 C CA . LYS D 1 78 ? 73.195 12.263 2.823 1.00 20.75 57 LYS D CA 1
ATOM 5825 C C . LYS D 1 78 ? 72.916 11.807 4.248 1.00 19.71 57 LYS D C 1
ATOM 5826 O O . LYS D 1 78 ? 71.757 11.715 4.661 1.00 18.28 57 LYS D O 1
ATOM 5832 N N . ALA D 1 79 ? 73.980 11.504 4.995 1.00 18.49 58 ALA D N 1
ATOM 5833 C CA . ALA D 1 79 ? 73.861 10.907 6.318 1.00 17.34 58 ALA D CA 1
ATOM 5834 C C . ALA D 1 79 ? 74.494 11.789 7.387 1.00 22.36 58 ALA D C 1
ATOM 5835 O O . ALA D 1 79 ? 75.500 12.468 7.146 1.00 20.79 58 ALA D O 1
ATOM 5837 N N . TYR D 1 80 ? 73.906 11.738 8.588 1.00 18.77 59 TYR D N 1
ATOM 5838 C CA . TYR D 1 80 ? 74.276 12.600 9.706 1.00 18.90 59 TYR D CA 1
ATOM 5839 C C . TYR D 1 80 ? 74.226 11.810 11.006 1.00 16.09 59 TYR D C 1
ATOM 5840 O O . TYR D 1 80 ? 73.207 11.186 11.317 1.00 16.96 59 TYR D O 1
ATOM 5849 N N . ALA D 1 81 ? 75.321 11.842 11.760 1.00 17.04 60 ALA D N 1
ATOM 5850 C CA . ALA D 1 81 ? 75.376 11.147 13.041 1.00 21.00 60 ALA D CA 1
ATOM 5851 C C . ALA D 1 81 ? 74.464 11.820 14.063 1.00 18.60 60 ALA D C 1
ATOM 5852 O O . ALA D 1 81 ? 74.389 13.051 14.124 1.00 16.92 60 ALA D O 1
ATOM 5854 N N . VAL D 1 82 ? 73.790 11.012 14.886 1.00 16.08 61 VAL D N 1
ATOM 5855 C CA . VAL D 1 82 ? 72.951 11.548 15.958 1.00 15.07 61 VAL D CA 1
ATOM 5856 C C . VAL D 1 82 ? 72.757 10.487 17.032 1.00 19.64 61 VAL D C 1
ATOM 5857 O O . VAL D 1 82 ? 72.772 9.285 16.753 1.00 18.60 61 VAL D O 1
ATOM 5861 N N . ASP D 1 83 ? 72.583 10.944 18.271 1.00 14.65 62 ASP D N 1
ATOM 5862 C CA . ASP D 1 83 ? 72.044 10.144 19.369 1.00 14.68 62 ASP D CA 1
ATOM 5863 C C . ASP D 1 83 ? 70.706 10.789 19.711 1.00 18.31 62 ASP D C 1
ATOM 5864 O O . ASP D 1 83 ? 70.674 11.849 20.347 1.00 15.90 62 ASP D O 1
ATOM 5869 N N . VAL D 1 84 ? 69.602 10.166 19.282 1.00 14.58 63 VAL D N 1
ATOM 5870 C CA . VAL D 1 84 ? 68.298 10.793 19.489 1.00 13.73 63 VAL D CA 1
ATOM 5871 C C . VAL D 1 84 ? 67.925 10.888 20.961 1.00 15.76 63 VAL D C 1
ATOM 5872 O O . VAL D 1 84 ? 66.986 11.615 21.305 1.00 16.24 63 VAL D O 1
ATOM 5876 N N . ALA D 1 85 ? 68.624 10.169 21.842 1.00 15.56 64 ALA D N 1
ATOM 5877 C CA . ALA D 1 85 ? 68.411 10.287 23.277 1.00 13.00 64 ALA D CA 1
ATOM 5878 C C . ALA D 1 85 ? 69.099 11.507 23.883 1.00 16.29 64 ALA D C 1
ATOM 5879 O O . ALA D 1 85 ? 68.951 11.747 25.085 1.00 19.73 64 ALA D O 1
ATOM 5881 N N . ASP D 1 86 ? 69.843 12.282 23.101 1.00 14.20 65 ASP D N 1
ATOM 5882 C CA . ASP D 1 86 ? 70.641 13.375 23.647 1.00 14.61 65 ASP D CA 1
ATOM 5883 C C . ASP D 1 86 ? 70.279 14.664 22.922 1.00 13.57 65 ASP D C 1
ATOM 5884 O O . ASP D 1 86 ? 70.490 14.773 21.710 1.00 18.06 65 ASP D O 1
ATOM 5889 N N . PHE D 1 87 ? 69.752 15.641 23.673 1.00 19.84 66 PHE D N 1
ATOM 5890 C CA . PHE D 1 87 ? 69.277 16.879 23.059 1.00 18.00 66 PHE D CA 1
ATOM 5891 C C . PHE D 1 87 ? 70.398 17.605 22.332 1.00 18.20 66 PHE D C 1
ATOM 5892 O O . PHE D 1 87 ? 70.211 18.095 21.210 1.00 18.42 66 PHE D O 1
ATOM 5900 N N . GLU D 1 88 ? 71.575 17.691 22.955 1.00 14.70 67 GLU D N 1
ATOM 5901 C CA . GLU D 1 88 ? 72.660 18.448 22.343 1.00 18.83 67 GLU D CA 1
ATOM 5902 C C . GLU D 1 88 ? 73.151 17.762 21.077 1.00 20.02 67 GLU D C 1
ATOM 5903 O O . GLU D 1 88 ? 73.510 18.430 20.099 1.00 19.29 67 GLU D O 1
ATOM 5909 N N . SER D 1 89 ? 73.149 16.428 21.072 1.00 18.16 68 SER D N 1
ATOM 5910 C CA . SER D 1 89 ? 73.508 15.692 19.866 1.00 15.48 68 SER D CA 1
ATOM 5911 C C . SER D 1 89 ? 72.544 16.006 18.733 1.00 18.80 68 SER D C 1
ATOM 5912 O O . SER D 1 89 ? 72.961 16.208 17.584 1.00 18.01 68 SER D O 1
ATOM 5915 N N . CYS D 1 90 ? 71.248 16.041 19.039 1.00 16.11 69 CYS D N 1
ATOM 5916 C CA . CYS D 1 90 ? 70.259 16.392 18.029 1.00 15.18 69 CYS D CA 1
ATOM 5917 C C . CYS D 1 90 ? 70.462 17.813 17.527 1.00 17.50 69 CYS D C 1
ATOM 5918 O O . CYS D 1 90 ? 70.256 18.086 16.338 1.00 16.67 69 CYS D O 1
ATOM 5921 N N . GLU D 1 91 ? 70.885 18.725 18.406 1.00 16.84 70 GLU D N 1
ATOM 5922 C CA . GLU D 1 91 ? 71.190 20.086 17.970 1.00 20.80 70 GLU D CA 1
ATOM 5923 C C . GLU D 1 91 ? 72.314 20.096 16.943 1.00 18.79 70 GLU D C 1
ATOM 5924 O O . GLU D 1 91 ? 72.206 20.745 15.897 1.00 22.93 70 GLU D O 1
ATOM 5930 N N . ARG D 1 92 ? 73.410 19.390 17.235 1.00 16.89 71 ARG D N 1
ATOM 5931 C CA . ARG D 1 92 ? 74.558 19.385 16.332 1.00 18.99 71 ARG D CA 1
ATOM 5932 C C . ARG D 1 92 ? 74.199 18.752 14.995 1.00 20.44 71 ARG D C 1
ATOM 5933 O O . ARG D 1 92 ? 74.617 19.234 13.934 1.00 20.61 71 ARG D O 1
ATOM 5941 N N . CYS D 1 93 ? 73.435 17.659 15.036 1.00 18.15 72 CYS D N 1
ATOM 5942 C CA . CYS D 1 93 ? 72.986 16.993 13.821 1.00 16.41 72 CYS D CA 1
ATOM 5943 C C . CYS D 1 93 ? 72.108 17.917 12.984 1.00 17.87 72 CYS D C 1
ATOM 5944 O O . CYS D 1 93 ? 72.313 18.068 11.771 1.00 18.41 72 CYS D O 1
ATOM 5947 N N . ALA D 1 94 ? 71.134 18.561 13.624 1.00 18.00 73 ALA D N 1
ATOM 5948 C CA . ALA D 1 94 ? 70.209 19.418 12.890 1.00 18.34 73 ALA D CA 1
ATOM 5949 C C . ALA D 1 94 ? 70.929 20.594 12.248 1.00 19.82 73 ALA D C 1
ATOM 5950 O O . ALA D 1 94 ? 70.576 21.017 11.139 1.00 20.27 73 ALA D O 1
ATOM 5952 N N . GLU D 1 95 ? 71.938 21.144 12.932 1.00 21.58 74 GLU D N 1
ATOM 5953 C CA . GLU D 1 95 ? 72.723 22.220 12.340 1.00 20.51 74 GLU D CA 1
ATOM 5954 C C . GLU D 1 95 ? 73.333 21.780 11.015 1.00 25.08 74 GLU D C 1
ATOM 5955 O O . GLU D 1 95 ? 73.286 22.516 10.025 1.00 21.82 74 GLU D O 1
ATOM 5957 N N . LYS D 1 96 ? 73.878 20.562 10.971 1.00 21.17 75 LYS D N 1
ATOM 5958 C CA . LYS D 1 96 ? 74.486 20.063 9.742 1.00 21.38 75 LYS D CA 1
ATOM 5959 C C . LYS D 1 96 ? 73.437 19.832 8.658 1.00 22.02 75 LYS D C 1
ATOM 5960 O O . LYS D 1 96 ? 73.632 20.234 7.501 1.00 22.25 75 LYS D O 1
ATOM 5966 N N . VAL D 1 97 ? 72.319 19.185 9.013 1.00 19.47 76 VAL D N 1
ATOM 5967 C CA . VAL D 1 97 ? 71.259 18.917 8.039 1.00 20.28 76 VAL D CA 1
ATOM 5968 C C . VAL D 1 97 ? 70.768 20.218 7.425 1.00 21.66 76 VAL D C 1
ATOM 5969 O O . VAL D 1 97 ? 70.629 20.340 6.201 1.00 19.83 76 VAL D O 1
ATOM 5973 N N . LEU D 1 98 ? 70.477 21.202 8.274 1.00 18.31 77 LEU D N 1
ATOM 5974 C CA . LEU D 1 98 ? 69.944 22.465 7.782 1.00 21.09 77 LEU D CA 1
ATOM 5975 C C . LEU D 1 98 ? 70.992 23.243 6.996 1.00 24.51 77 LEU D C 1
ATOM 5976 O O . LEU D 1 98 ? 70.648 23.947 6.038 1.00 23.33 77 LEU D O 1
ATOM 5981 N N . ALA D 1 99 ? 72.269 23.119 7.366 1.00 23.61 78 ALA D N 1
ATOM 5982 C CA . ALA D 1 99 ? 73.316 23.752 6.571 1.00 28.35 78 ALA D CA 1
ATOM 5983 C C . ALA D 1 99 ? 73.336 23.199 5.151 1.00 25.99 78 ALA D C 1
ATOM 5984 O O . ALA D 1 99 ? 73.535 23.948 4.187 1.00 30.02 78 ALA D O 1
ATOM 5986 N N . ASP D 1 100 ? 73.103 21.893 4.997 1.00 19.72 79 ASP D N 1
ATOM 5987 C CA . ASP D 1 100 ? 73.198 21.272 3.679 1.00 22.49 79 ASP D CA 1
ATOM 5988 C C . ASP D 1 100 ? 71.922 21.444 2.863 1.00 23.70 79 ASP D C 1
ATOM 5989 O O . ASP D 1 100 ? 71.991 21.669 1.648 1.00 28.15 79 ASP D O 1
ATOM 5994 N N . PHE D 1 101 ? 70.753 21.334 3.499 1.00 19.51 80 PHE D N 1
ATOM 5995 C CA . PHE D 1 101 ? 69.482 21.329 2.781 1.00 19.38 80 PHE D CA 1
ATOM 5996 C C . PHE D 1 101 ? 68.683 22.620 2.905 1.00 23.89 80 PHE D C 1
ATOM 5997 O O . PHE D 1 101 ? 67.753 22.828 2.114 1.00 24.13 80 PHE D O 1
ATOM 6005 N N . GLY D 1 102 ? 69.008 23.486 3.869 1.00 22.85 81 GLY D N 1
ATOM 6006 C CA . GLY D 1 102 ? 68.317 24.744 4.057 1.00 23.95 81 GLY D CA 1
ATOM 6007 C C . GLY D 1 102 ? 67.026 24.662 4.851 1.00 25.17 81 GLY D C 1
ATOM 6008 O O . GLY D 1 102 ? 66.607 25.666 5.434 1.00 28.96 81 GLY D O 1
ATOM 6009 N N . LYS D 1 103 ? 66.383 23.500 4.878 1.00 23.42 82 LYS D N 1
ATOM 6010 C CA . LYS D 1 103 ? 65.112 23.315 5.566 1.00 18.63 82 LYS D CA 1
ATOM 6011 C C . LYS D 1 103 ? 64.867 21.819 5.694 1.00 18.99 82 LYS D C 1
ATOM 6012 O O . LYS D 1 103 ? 65.517 21.007 5.030 1.00 18.24 82 LYS D O 1
ATOM 6018 N N . VAL D 1 104 ? 63.919 21.468 6.558 1.00 15.91 83 VAL D N 1
ATOM 6019 C CA . VAL D 1 104 ? 63.350 20.125 6.618 1.00 14.33 83 VAL D CA 1
ATOM 6020 C C . VAL D 1 104 ? 61.833 20.258 6.603 1.00 15.07 83 VAL D C 1
ATOM 6021 O O . VAL D 1 104 ? 61.252 20.838 7.527 1.00 16.71 83 VAL D O 1
ATOM 6025 N N . ASP D 1 105 ? 61.195 19.713 5.561 1.00 11.65 84 ASP D N 1
ATOM 6026 C CA . ASP D 1 105 ? 59.742 19.754 5.422 1.00 12.92 84 ASP D CA 1
ATOM 6027 C C . ASP D 1 105 ? 59.061 18.558 6.058 1.00 16.34 84 ASP D C 1
ATOM 6028 O O . ASP D 1 105 ? 57.910 18.664 6.502 1.00 14.18 84 ASP D O 1
ATOM 6033 N N . VAL D 1 106 ? 59.751 17.423 6.086 1.00 12.30 85 VAL D N 1
ATOM 6034 C CA . VAL D 1 106 ? 59.180 16.134 6.449 1.00 10.03 85 VAL D CA 1
ATOM 6035 C C . VAL D 1 106 ? 60.125 15.489 7.453 1.00 13.84 85 VAL D C 1
ATOM 6036 O O . VAL D 1 106 ? 61.311 15.313 7.159 1.00 13.77 85 VAL D O 1
ATOM 6040 N N . LEU D 1 107 ? 59.613 15.162 8.637 1.00 11.06 86 LEU D N 1
ATOM 6041 C CA . LEU D 1 107 ? 60.407 14.550 9.698 1.00 12.06 86 LEU D CA 1
ATOM 6042 C C . LEU D 1 107 ? 59.788 13.207 10.050 1.00 12.69 86 LEU D C 1
ATOM 6043 O O . LEU D 1 107 ? 58.616 13.143 10.434 1.00 9.68 86 LEU D O 1
ATOM 6048 N N . ILE D 1 108 ? 60.569 12.141 9.929 1.00 11.05 87 ILE D N 1
ATOM 6049 C CA . ILE D 1 108 ? 60.131 10.805 10.318 1.00 12.17 87 ILE D CA 1
ATOM 6050 C C . ILE D 1 108 ? 60.915 10.437 11.572 1.00 14.13 87 ILE D C 1
ATOM 6051 O O . ILE D 1 108 ? 62.131 10.210 11.514 1.00 11.82 87 ILE D O 1
ATOM 6056 N N . ASN D 1 109 ? 60.225 10.395 12.709 1.00 12.71 88 ASN D N 1
ATOM 6057 C CA . ASN D 1 109 ? 60.818 9.974 13.978 1.00 11.11 88 ASN D CA 1
ATOM 6058 C C . ASN D 1 109 ? 60.726 8.459 14.027 1.00 11.48 88 ASN D C 1
ATOM 6059 O O . ASN D 1 109 ? 59.772 7.890 14.557 1.00 11.37 88 ASN D O 1
ATOM 6064 N N . ASN D 1 110 ? 61.748 7.798 13.476 1.00 10.37 89 ASN D N 1
ATOM 6065 C CA . ASN D 1 110 ? 61.731 6.352 13.280 1.00 10.17 89 ASN D CA 1
ATOM 6066 C C . ASN D 1 110 ? 62.741 5.595 14.128 1.00 10.80 89 ASN D C 1
ATOM 6067 O O . ASN D 1 110 ? 62.509 4.420 14.411 1.00 13.77 89 ASN D O 1
ATOM 6072 N N . ALA D 1 111 ? 63.835 6.228 14.553 1.00 10.69 90 ALA D N 1
ATOM 6073 C CA . ALA D 1 111 ? 64.810 5.540 15.398 1.00 12.37 90 ALA D CA 1
ATOM 6074 C C . ALA D 1 111 ? 64.131 4.923 16.617 1.00 12.81 90 ALA D C 1
ATOM 6075 O O . ALA D 1 111 ? 63.221 5.516 17.195 1.00 11.58 90 ALA D O 1
ATOM 6077 N N . GLY D 1 112 ? 64.573 3.726 17.005 1.00 13.04 91 GLY D N 1
ATOM 6078 C CA . GLY D 1 112 ? 63.990 3.074 18.173 1.00 11.30 91 GLY D CA 1
ATOM 6079 C C . GLY D 1 112 ? 64.707 1.782 18.509 1.00 15.45 91 GLY D C 1
ATOM 6080 O O . GLY D 1 112 ? 65.337 1.150 17.653 1.00 16.83 91 GLY D O 1
ATOM 6081 N N . ILE D 1 113 ? 64.598 1.397 19.786 1.00 12.17 92 ILE D N 1
ATOM 6082 C CA . ILE D 1 113 ? 65.220 0.180 20.305 1.00 14.43 92 ILE D CA 1
ATOM 6083 C C . ILE D 1 113 ? 64.236 -0.536 21.220 1.00 14.94 92 ILE D C 1
ATOM 6084 O O . ILE D 1 113 ? 63.253 0.037 21.684 1.00 13.53 92 ILE D O 1
ATOM 6089 N N . THR D 1 114 ? 64.544 -1.801 21.514 1.00 14.14 93 THR D N 1
ATOM 6090 C CA . THR D 1 114 ? 63.887 -2.534 22.586 1.00 15.52 93 THR D CA 1
ATOM 6091 C C . THR D 1 114 ? 64.922 -2.981 23.608 1.00 13.44 93 THR D C 1
ATOM 6092 O O . THR D 1 114 ? 66.111 -3.129 23.302 1.00 12.89 93 THR D O 1
ATOM 6096 N N . ARG D 1 115 ? 64.451 -3.197 24.841 1.00 13.61 94 ARG D N 1
ATOM 6097 C CA . ARG D 1 115 ? 65.254 -3.802 25.912 1.00 14.37 94 ARG D CA 1
ATOM 6098 C C . ARG D 1 115 ? 64.274 -4.670 26.695 1.00 11.60 94 ARG D C 1
ATOM 6099 O O . ARG D 1 115 ? 63.816 -4.287 27.773 1.00 15.11 94 ARG D O 1
ATOM 6107 N N . ASP D 1 116 ? 63.937 -5.827 26.130 1.00 12.52 95 ASP D N 1
ATOM 6108 C CA . ASP D 1 116 ? 62.861 -6.647 26.675 1.00 12.76 95 ASP D CA 1
ATOM 6109 C C . ASP D 1 116 ? 63.263 -7.325 27.980 1.00 15.91 95 ASP D C 1
ATOM 6110 O O . ASP D 1 116 ? 64.399 -7.786 28.144 1.00 16.14 95 ASP D O 1
ATOM 6115 N N . ALA D 1 117 ? 62.295 -7.434 28.887 1.00 13.07 96 ALA D N 1
ATOM 6116 C CA . ALA D 1 117 ? 62.428 -8.173 30.138 1.00 13.30 96 ALA D CA 1
ATOM 6117 C C . ALA D 1 117 ? 61.061 -8.191 30.801 1.00 12.28 96 ALA D C 1
ATOM 6118 O O . ALA D 1 117 ? 60.286 -7.245 30.640 1.00 13.49 96 ALA D O 1
ATOM 6120 N N . THR D 1 118 ? 60.758 -9.266 31.535 1.00 15.95 97 THR D N 1
ATOM 6121 C CA . THR D 1 118 ? 59.586 -9.201 32.400 1.00 15.05 97 THR D CA 1
ATOM 6122 C C . THR D 1 118 ? 59.773 -8.054 33.385 1.00 12.22 97 THR D C 1
ATOM 6123 O O . THR D 1 118 ? 60.899 -7.690 33.734 1.00 15.11 97 THR D O 1
ATOM 6127 N N . PHE D 1 119 ? 58.657 -7.470 33.825 1.00 11.36 98 PHE D N 1
ATOM 6128 C CA . PHE D 1 119 ? 58.754 -6.364 34.769 1.00 13.42 98 PHE D CA 1
ATOM 6129 C C . PHE D 1 119 ? 59.521 -6.780 36.023 1.00 17.51 98 PHE D C 1
ATOM 6130 O O . PHE D 1 119 ? 60.338 -6.008 36.544 1.00 17.26 98 PHE D O 1
ATOM 6138 N N . MET D 1 120 ? 59.309 -8.014 36.493 1.00 15.26 99 MET D N 1
ATOM 6139 C CA . MET D 1 120 ? 59.998 -8.474 37.694 1.00 18.32 99 MET D CA 1
ATOM 6140 C C . MET D 1 120 ? 61.512 -8.473 37.524 1.00 16.30 99 MET D C 1
ATOM 6141 O O . MET D 1 120 ? 62.242 -8.234 38.495 1.00 16.79 99 MET D O 1
ATOM 6146 N N . LYS D 1 121 ? 62.001 -8.747 36.315 1.00 14.06 100 LYS D N 1
ATOM 6147 C CA . LYS D 1 121 ? 63.432 -8.824 36.056 1.00 19.29 100 LYS D CA 1
ATOM 6148 C C . LYS D 1 121 ? 64.014 -7.562 35.425 1.00 17.41 100 LYS D C 1
ATOM 6149 O O . LYS D 1 121 ? 65.247 -7.429 35.377 1.00 18.02 100 LYS D O 1
ATOM 6155 N N . MET D 1 122 ? 63.170 -6.645 34.958 1.00 14.98 101 MET D N 1
ATOM 6156 C CA . MET D 1 122 ? 63.630 -5.464 34.237 1.00 13.69 101 MET D CA 1
ATOM 6157 C C . MET D 1 122 ? 64.460 -4.556 35.140 1.00 14.57 101 MET D C 1
ATOM 6158 O O . MET D 1 122 ? 64.126 -4.343 36.309 1.00 15.67 101 MET D O 1
ATOM 6163 N N . THR D 1 123 ? 65.560 -4.031 34.599 1.00 13.83 102 THR D N 1
ATOM 6164 C CA . THR D 1 123 ? 66.422 -3.122 35.344 1.00 14.62 102 THR D CA 1
ATOM 6165 C C . THR D 1 123 ? 66.056 -1.665 35.056 1.00 16.21 102 THR D C 1
ATOM 6166 O O . THR D 1 123 ? 65.428 -1.338 34.047 1.00 14.60 102 THR D O 1
ATOM 6170 N N . LYS D 1 124 ? 66.473 -0.779 35.964 1.00 17.76 103 LYS D N 1
ATOM 6171 C CA . LYS D 1 124 ? 66.306 0.648 35.701 1.00 18.08 103 LYS D CA 1
ATOM 6172 C C . LYS D 1 124 ? 67.024 1.050 34.418 1.00 15.81 103 LYS D C 1
ATOM 6173 O O . LYS D 1 124 ? 66.523 1.881 33.653 1.00 13.26 103 LYS D O 1
ATOM 6179 N N . GLY D 1 125 ? 68.184 0.443 34.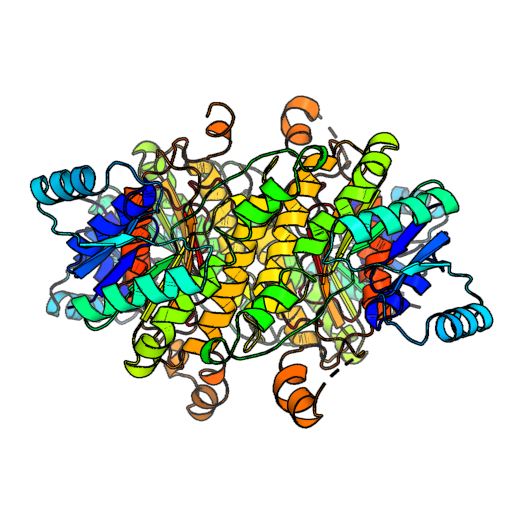147 1.00 15.60 104 GLY D N 1
ATOM 6180 C CA . GLY D 1 125 ? 68.890 0.742 32.909 1.00 16.64 104 GLY D CA 1
ATOM 6181 C C . GLY D 1 125 ? 68.116 0.346 31.662 1.00 18.69 104 GLY D C 1
ATOM 6182 O O . GLY D 1 125 ? 68.114 1.084 30.670 1.00 16.03 104 GLY D O 1
ATOM 6183 N N . ASP D 1 126 ? 67.475 -0.837 31.687 1.00 15.06 105 ASP D N 1
ATOM 6184 C CA . ASP D 1 126 ? 66.587 -1.281 30.604 1.00 14.68 105 ASP D CA 1
ATOM 6185 C C . ASP D 1 126 ? 65.460 -0.277 30.379 1.00 14.93 105 ASP D C 1
ATOM 6186 O O . ASP D 1 126 ? 65.118 0.065 29.238 1.00 13.36 105 ASP D O 1
ATOM 6191 N N . TRP D 1 127 ? 64.808 0.131 31.466 1.00 13.71 106 TRP D N 1
ATOM 6192 C CA . TRP D 1 127 ? 63.726 1.107 31.381 1.00 13.47 106 TRP D CA 1
ATOM 6193 C C . TRP D 1 127 ? 64.209 2.412 30.757 1.00 12.23 106 TRP D C 1
ATOM 6194 O O . TRP D 1 127 ? 63.619 2.915 29.789 1.00 12.46 106 TRP D O 1
ATOM 6205 N N . ASP D 1 128 ? 65.278 2.983 31.321 1.00 11.90 107 ASP D N 1
ATOM 6206 C CA . ASP D 1 128 ? 65.750 4.301 30.905 1.00 13.53 107 ASP D CA 1
ATOM 6207 C C . ASP D 1 128 ? 66.187 4.308 29.447 1.00 13.66 107 ASP D C 1
ATOM 6208 O O . ASP D 1 128 ? 65.910 5.267 28.717 1.00 13.42 107 ASP D O 1
ATOM 6213 N N . ALA D 1 129 ? 66.915 3.270 29.014 1.00 13.31 108 ALA D N 1
ATOM 6214 C CA . ALA D 1 129 ? 67.424 3.254 27.643 1.00 16.06 108 ALA D CA 1
ATOM 6215 C C . ALA D 1 129 ? 66.287 3.317 26.632 1.00 14.54 108 ALA D C 1
ATOM 6216 O O . ALA D 1 129 ? 66.371 4.044 25.635 1.00 15.33 108 ALA D O 1
ATOM 6218 N N . VAL D 1 130 ? 65.216 2.558 26.871 1.00 10.62 109 VAL D N 1
ATOM 6219 C CA . VAL D 1 130 ? 64.068 2.583 25.975 1.00 10.43 109 VAL D CA 1
ATOM 6220 C C . VAL D 1 130 ? 63.335 3.919 26.075 1.00 12.26 109 VAL D C 1
ATOM 6221 O O . VAL D 1 130 ? 62.942 4.496 25.055 1.00 13.80 109 VAL D O 1
ATOM 6225 N N . MET D 1 131 ? 63.147 4.444 27.292 1.00 13.31 110 MET D N 1
ATOM 6226 C CA . MET D 1 131 ? 62.449 5.728 27.433 1.00 15.86 110 MET D CA 1
ATOM 6227 C C . MET D 1 131 ? 63.195 6.860 26.730 1.00 13.16 110 MET D C 1
ATOM 6228 O O . MET D 1 131 ? 62.583 7.689 26.043 1.00 13.83 110 MET D O 1
ATOM 6233 N N . ARG D 1 132 ? 64.518 6.919 26.901 1.00 13.34 111 ARG D N 1
ATOM 6234 C CA A ARG D 1 132 ? 65.282 8.039 26.362 0.49 15.70 111 ARG D CA 1
ATOM 6235 C CA B ARG D 1 132 ? 65.282 8.038 26.360 0.51 15.66 111 ARG D CA 1
ATOM 6236 C C . ARG D 1 132 ? 65.376 7.969 24.840 1.00 16.54 111 ARG D C 1
ATOM 6237 O O . ARG D 1 132 ? 65.300 9.000 24.161 1.00 16.07 111 ARG D O 1
ATOM 6252 N N . THR D 1 133 ? 65.534 6.768 24.283 1.00 13.87 112 THR D N 1
ATOM 6253 C CA . THR D 1 133 ? 65.657 6.643 22.833 1.00 11.52 112 THR D CA 1
ATOM 6254 C C . THR D 1 133 ? 64.302 6.703 22.133 1.00 15.02 112 THR D C 1
ATOM 6255 O O . THR D 1 133 ? 64.165 7.349 21.090 1.00 16.78 112 THR D O 1
ATOM 6259 N N . ASP D 1 134 ? 63.301 6.021 22.669 1.00 11.35 113 ASP D N 1
ATOM 6260 C CA . ASP D 1 134 ? 62.040 5.861 21.950 1.00 9.28 113 ASP D CA 1
ATOM 6261 C C . ASP D 1 134 ? 61.034 6.975 22.217 1.00 15.47 113 ASP D C 1
ATOM 6262 O O . ASP D 1 134 ? 60.189 7.247 21.354 1.00 17.65 113 ASP D O 1
ATOM 6267 N N . LEU D 1 135 ? 61.071 7.610 23.386 1.00 12.41 114 LEU D N 1
ATOM 6268 C CA . LEU D 1 135 ? 60.108 8.658 23.710 1.00 11.95 114 LEU D CA 1
ATOM 6269 C C . LEU D 1 135 ? 60.746 10.036 23.831 1.00 11.54 114 LEU D C 1
ATOM 6270 O O . LEU D 1 135 ? 60.249 10.994 23.226 1.00 11.57 114 LEU D O 1
ATOM 6275 N N . ASP D 1 136 ? 61.858 10.178 24.563 1.00 9.92 115 ASP D N 1
ATOM 6276 C CA . ASP D 1 136 ? 62.494 11.493 24.626 1.00 12.45 115 ASP D CA 1
ATOM 6277 C C . ASP D 1 136 ? 62.913 11.982 23.244 1.00 15.43 115 ASP D C 1
ATOM 6278 O O . ASP D 1 136 ? 62.992 13.194 23.018 1.00 13.79 115 ASP D O 1
ATOM 6283 N N . ALA D 1 137 ? 63.190 11.061 22.312 1.00 13.13 116 ALA D N 1
ATOM 6284 C CA . ALA D 1 137 ? 63.528 11.472 20.952 1.00 14.16 116 ALA D CA 1
ATOM 6285 C C . ALA D 1 137 ? 62.440 12.341 20.333 1.00 15.94 116 ALA D C 1
ATOM 6286 O O . ALA D 1 137 ? 62.744 13.212 19.510 1.00 14.50 116 ALA D O 1
ATOM 6288 N N . MET D 1 138 ? 61.171 12.106 20.689 1.00 10.95 117 MET D N 1
ATOM 6289 C CA . MET D 1 138 ? 60.102 12.968 20.184 1.00 13.92 117 MET D CA 1
ATOM 6290 C C . MET D 1 138 ? 60.407 14.426 20.484 1.00 14.96 117 MET D C 1
ATOM 6291 O O . MET D 1 138 ? 60.246 15.295 19.622 1.00 16.18 117 MET D O 1
ATOM 6296 N N . PHE D 1 139 ? 60.856 14.707 21.706 1.00 10.97 118 PHE D N 1
ATOM 6297 C CA . PHE D 1 139 ? 61.259 16.065 22.059 1.00 12.01 118 PHE D CA 1
ATOM 6298 C C . PHE D 1 139 ? 62.609 16.423 21.436 1.00 15.74 118 PHE D C 1
ATOM 6299 O O . PHE D 1 139 ? 62.742 17.455 20.765 1.00 13.86 118 PHE D O 1
ATOM 6307 N N . ASN D 1 140 ? 63.620 15.569 21.630 1.00 13.48 119 ASN D N 1
ATOM 6308 C CA . ASN D 1 140 ? 64.987 15.939 21.258 1.00 15.09 119 ASN D CA 1
ATOM 6309 C C . ASN D 1 140 ? 65.108 16.230 19.770 1.00 13.94 119 ASN D C 1
ATOM 6310 O O . ASN D 1 140 ? 65.763 17.201 19.373 1.00 14.46 119 ASN D O 1
ATOM 6315 N N . VAL D 1 141 ? 64.487 15.401 18.932 1.00 12.28 120 VAL D N 1
ATOM 6316 C CA . VAL D 1 141 ? 64.619 15.570 17.489 1.00 15.30 120 VAL D CA 1
ATOM 6317 C C . VAL D 1 141 ? 63.677 16.657 16.982 1.00 11.82 120 VAL D C 1
ATOM 6318 O O . VAL D 1 141 ? 64.105 17.592 16.303 1.00 13.08 120 VAL D O 1
ATOM 6322 N N . THR D 1 142 ? 62.379 16.554 17.301 1.00 13.50 121 THR D N 1
ATOM 6323 C CA . THR D 1 142 ? 61.396 17.462 16.703 1.00 12.68 121 THR D CA 1
ATOM 6324 C C . THR D 1 142 ? 61.643 18.920 17.093 1.00 11.96 121 THR D C 1
ATOM 6325 O O . THR D 1 142 ? 61.352 19.829 16.307 1.00 12.06 121 THR D O 1
ATOM 6329 N N . LYS D 1 143 ? 62.186 19.170 18.290 1.00 11.10 122 LYS D N 1
ATOM 6330 C CA . LYS D 1 143 ? 62.481 20.546 18.693 1.00 13.28 122 LYS D CA 1
ATOM 6331 C C . LYS D 1 143 ? 63.401 21.249 17.706 1.00 16.35 122 LYS D C 1
ATOM 6332 O O . LYS D 1 143 ? 63.351 22.478 17.581 1.00 14.93 122 LYS D O 1
ATOM 6338 N N . GLN D 1 144 ? 64.249 20.497 17.001 1.00 13.79 123 GLN D N 1
ATOM 6339 C CA . GLN D 1 144 ? 65.246 21.125 16.145 1.00 13.67 123 GLN D CA 1
ATOM 6340 C C . GLN D 1 144 ? 64.681 21.583 14.808 1.00 11.79 123 GLN D C 1
ATOM 6341 O O . GLN D 1 144 ? 65.315 22.409 14.145 1.00 16.57 123 GLN D O 1
ATOM 6347 N N . PHE D 1 145 ? 63.518 21.062 14.397 1.00 12.55 124 PHE D N 1
ATOM 6348 C CA . PHE D 1 145 ? 62.969 21.327 13.076 1.00 12.35 124 PHE D CA 1
ATOM 6349 C C . PHE D 1 145 ? 61.606 21.996 13.097 1.00 14.77 124 PHE D C 1
ATOM 6350 O O . PHE D 1 145 ? 61.150 22.447 12.039 1.00 15.11 124 PHE D O 1
ATOM 6358 N N . ILE D 1 146 ? 60.960 22.105 14.262 1.00 11.88 125 ILE D N 1
ATOM 6359 C CA . ILE D 1 146 ? 59.576 22.575 14.298 1.00 11.86 125 ILE D CA 1
ATOM 6360 C C . ILE D 1 146 ? 59.479 24.054 13.930 1.00 14.39 125 ILE D C 1
ATOM 6361 O O . ILE D 1 146 ? 58.518 24.471 13.270 1.00 16.07 125 ILE D O 1
ATOM 6366 N N . ALA D 1 147 ? 60.449 24.877 14.353 1.00 11.87 126 ALA D N 1
ATOM 6367 C CA . ALA D 1 147 ? 60.356 26.317 14.097 1.00 13.27 126 ALA D CA 1
ATOM 6368 C C . ALA D 1 147 ? 60.302 26.616 12.604 1.00 16.59 126 ALA D C 1
ATOM 6369 O O . ALA D 1 147 ? 59.525 27.473 12.158 1.00 19.83 126 ALA D O 1
ATOM 6371 N N . GLY D 1 148 ? 61.133 25.934 11.817 1.00 16.70 127 GLY D N 1
ATOM 6372 C CA . GLY D 1 148 ? 61.138 26.172 10.383 1.00 16.63 127 GLY D CA 1
ATOM 6373 C C . GLY D 1 148 ? 59.842 25.747 9.720 1.00 18.91 127 GLY D C 1
ATOM 6374 O O . GLY D 1 148 ? 59.349 26.421 8.813 1.00 15.47 127 GLY D O 1
ATOM 6375 N N . MET D 1 149 ? 59.277 24.614 10.153 1.00 11.65 128 MET D N 1
ATOM 6376 C CA . MET D 1 149 ? 57.995 24.192 9.600 1.00 13.69 128 MET D CA 1
ATOM 6377 C C . MET D 1 149 ? 56.919 25.223 9.890 1.00 12.37 128 MET D C 1
ATOM 6378 O O . MET D 1 149 ? 56.118 25.561 9.011 1.00 13.02 128 MET D O 1
ATOM 6383 N N . VAL D 1 150 ? 56.896 25.742 11.118 1.00 14.76 129 VAL D N 1
ATOM 6384 C CA . VAL D 1 150 ? 55.901 26.747 11.482 1.00 16.12 129 VAL D CA 1
ATOM 6385 C C . VAL D 1 150 ? 56.107 28.020 10.670 1.00 16.29 129 VAL D C 1
ATOM 6386 O O . VAL D 1 150 ? 55.147 28.603 10.152 1.00 19.14 129 VAL D O 1
ATOM 6390 N N . GLU D 1 151 ? 57.362 28.453 10.527 1.00 15.22 130 GLU D N 1
ATOM 6391 C CA . GLU D 1 151 ? 57.665 29.655 9.753 1.00 17.05 130 GLU D CA 1
ATOM 6392 C C . GLU D 1 151 ? 57.212 29.522 8.298 1.00 18.02 130 GLU D C 1
ATOM 6393 O O . GLU D 1 151 ? 56.645 30.462 7.726 1.00 18.17 130 GLU D O 1
ATOM 6399 N N . ARG D 1 152 ? 57.445 28.366 7.685 1.00 16.99 131 ARG D N 1
ATOM 6400 C CA . ARG D 1 152 ? 57.114 28.168 6.281 1.00 16.88 131 ARG D CA 1
ATOM 6401 C C . ARG D 1 152 ? 55.675 27.715 6.063 1.00 19.65 131 ARG D C 1
ATOM 6402 O O . ARG D 1 152 ? 55.262 27.565 4.909 1.00 19.00 131 ARG D O 1
ATOM 6410 N N . ARG D 1 153 ? 54.916 27.480 7.136 1.00 15.20 132 ARG D N 1
ATOM 6411 C CA . ARG D 1 153 ? 53.525 27.033 7.039 1.00 16.19 132 ARG D CA 1
ATOM 6412 C C . ARG D 1 153 ? 53.394 25.723 6.261 1.00 20.17 132 ARG D C 1
ATOM 6413 O O . ARG D 1 153 ? 52.441 25.525 5.503 1.00 15.43 132 ARG D O 1
ATOM 6415 N N . PHE D 1 154 ? 54.350 24.815 6.445 1.00 17.51 133 PHE D N 1
ATOM 6416 C CA . PHE D 1 154 ? 54.197 23.468 5.914 1.00 14.99 133 PHE D CA 1
ATOM 6417 C C . PHE D 1 154 ? 55.004 22.481 6.738 1.00 12.60 133 PHE D C 1
ATOM 6418 O O . PHE D 1 154 ? 56.154 22.750 7.096 1.00 14.14 133 PHE D O 1
ATOM 6426 N N . GLY D 1 155 ? 54.425 21.313 6.986 1.00 13.41 134 GLY D N 1
ATOM 6427 C CA . GLY D 1 155 ? 55.213 20.263 7.594 1.00 11.60 134 GLY D CA 1
ATOM 6428 C C . GLY D 1 155 ? 54.473 18.950 7.602 1.00 13.15 134 GLY D C 1
ATOM 6429 O O . GLY D 1 155 ? 53.240 18.902 7.532 1.00 11.02 134 GLY D O 1
ATOM 6430 N N . ARG D 1 156 ? 55.256 17.879 7.681 1.00 10.07 135 ARG D N 1
ATOM 6431 C CA . ARG D 1 156 ? 54.754 16.532 7.909 1.00 9.84 135 ARG D CA 1
ATOM 6432 C C . ARG D 1 156 ? 55.645 15.919 8.974 1.00 10.30 135 ARG D C 1
ATOM 6433 O O . ARG D 1 156 ? 56.856 15.812 8.770 1.00 13.07 135 ARG D O 1
ATOM 6441 N N . ILE D 1 157 ? 55.065 15.553 10.114 1.00 8.71 136 ILE D N 1
ATOM 6442 C CA . ILE D 1 157 ? 55.802 14.870 11.173 1.00 8.95 136 ILE D CA 1
ATOM 6443 C C . ILE D 1 157 ? 55.130 13.524 11.370 1.00 9.47 136 ILE D C 1
ATOM 6444 O O . ILE D 1 157 ? 53.932 13.466 11.667 1.00 12.29 136 ILE D O 1
ATOM 6449 N N . VAL D 1 158 ? 55.881 12.447 11.160 1.00 9.53 137 VAL D N 1
ATOM 6450 C CA . VAL D 1 158 ? 55.364 11.093 11.318 1.00 8.40 137 VAL D CA 1
ATOM 6451 C C . VAL D 1 158 ? 56.199 10.399 12.383 1.00 8.84 137 VAL D C 1
ATOM 6452 O O . VAL D 1 158 ? 57.417 10.263 12.233 1.00 11.11 137 VAL D O 1
ATOM 6456 N N . ASN D 1 159 ? 55.540 9.972 13.447 1.00 9.19 138 ASN D N 1
ATOM 6457 C CA . ASN D 1 159 ? 56.170 9.299 14.573 1.00 10.53 138 ASN D CA 1
ATOM 6458 C C . ASN D 1 159 ? 55.844 7.815 14.508 1.00 10.66 138 ASN D C 1
ATOM 6459 O O . ASN D 1 159 ? 54.673 7.441 14.439 1.00 9.40 138 ASN D O 1
ATOM 6464 N N . ILE D 1 160 ? 56.871 6.971 14.531 1.00 10.12 139 ILE D N 1
ATOM 6465 C CA . ILE D 1 160 ? 56.677 5.532 14.388 1.00 9.73 139 ILE D CA 1
ATOM 6466 C C . ILE D 1 160 ? 56.402 4.948 15.765 1.00 11.08 139 ILE D C 1
ATOM 6467 O O . ILE D 1 160 ? 57.283 4.918 16.635 1.00 10.98 139 ILE D O 1
ATOM 6472 N N . GLY D 1 161 ? 55.171 4.484 15.958 1.00 10.87 140 GLY D N 1
ATOM 6473 C CA . GLY D 1 161 ? 54.772 3.795 17.163 1.00 9.81 140 GLY D CA 1
ATOM 6474 C C . GLY D 1 161 ? 54.931 2.300 16.993 1.00 9.55 140 GLY D C 1
ATOM 6475 O O . GLY D 1 161 ? 55.908 1.851 16.392 1.00 12.08 140 GLY D O 1
ATOM 6476 N N . SER D 1 162 ? 53.989 1.520 17.525 1.00 10.21 141 SER D N 1
ATOM 6477 C CA . SER D 1 162 ? 54.028 0.067 17.423 1.00 11.90 141 SER D CA 1
ATOM 6478 C C . SER D 1 162 ? 52.650 -0.463 17.765 1.00 9.22 141 SER D C 1
ATOM 6479 O O . SER D 1 162 ? 51.940 0.121 18.582 1.00 12.11 141 SER D O 1
ATOM 6482 N N . VAL D 1 163 ? 52.292 -1.594 17.151 1.00 8.18 142 VAL D N 1
ATOM 6483 C CA . VAL D 1 163 ? 51.116 -2.316 17.618 1.00 9.45 142 VAL D CA 1
ATOM 6484 C C . VAL D 1 163 ? 51.219 -2.601 19.107 1.00 9.66 142 VAL D C 1
ATOM 6485 O O . VAL D 1 163 ? 50.199 -2.690 19.801 1.00 11.30 142 VAL D O 1
ATOM 6489 N N . ASN D 1 164 ? 52.446 -2.740 19.636 1.00 9.13 143 ASN D N 1
ATOM 6490 C CA . ASN D 1 164 ? 52.577 -3.046 21.053 1.00 9.52 143 ASN D CA 1
ATOM 6491 C C . ASN D 1 164 ? 52.441 -1.820 21.945 1.00 14.37 143 ASN D C 1
ATOM 6492 O O . ASN D 1 164 ? 52.502 -1.955 23.171 1.00 19.97 143 ASN D O 1
ATOM 6497 N N . GLY D 1 165 ? 52.274 -0.634 21.367 1.00 12.09 144 GLY D N 1
ATOM 6498 C CA . GLY D 1 165 ? 51.731 0.473 22.134 1.00 12.17 144 GLY D CA 1
ATOM 6499 C C . GLY D 1 165 ? 50.230 0.383 22.339 1.00 17.69 144 GLY D C 1
ATOM 6500 O O . GLY D 1 165 ? 49.698 1.033 23.244 1.00 22.36 144 GLY D O 1
ATOM 6501 N N . SER D 1 166 ? 49.540 -0.427 21.530 1.00 12.55 145 SER D N 1
ATOM 6502 C CA . SER D 1 166 ? 48.088 -0.581 21.607 1.00 12.97 145 SER D CA 1
ATOM 6503 C C . SER D 1 166 ? 47.677 -1.864 22.321 1.00 14.45 145 SER D C 1
ATOM 6504 O O . SER D 1 166 ? 46.927 -1.820 23.299 1.00 13.79 145 SER D O 1
ATOM 6507 N N . ARG D 1 167 ? 48.129 -3.013 21.823 1.00 17.98 146 ARG D N 1
ATOM 6508 C CA . ARG D 1 167 ? 47.848 -4.291 22.460 1.00 13.48 146 ARG D CA 1
ATOM 6509 C C . ARG D 1 167 ? 48.745 -4.462 23.684 1.00 15.86 146 ARG D C 1
ATOM 6510 O O . ARG D 1 167 ? 49.801 -3.839 23.801 1.00 17.61 146 ARG D O 1
ATOM 6518 N N . GLY D 1 168 ? 48.295 -5.286 24.619 1.00 17.25 147 GLY D N 1
ATOM 6519 C CA . GLY D 1 168 ? 49.179 -5.645 25.705 1.00 22.27 147 GLY D CA 1
ATOM 6520 C C . GLY D 1 168 ? 50.437 -6.324 25.180 1.00 24.20 147 GLY D C 1
ATOM 6521 O O . GLY D 1 168 ? 50.338 -7.231 24.344 1.00 25.95 147 GLY D O 1
ATOM 6522 N N . ALA D 1 169 ? 51.614 -5.941 25.693 1.00 19.83 148 ALA D N 1
ATOM 6523 C CA . ALA D 1 169 ? 52.898 -6.440 25.190 1.00 20.02 148 ALA D CA 1
ATOM 6524 C C . ALA D 1 169 ? 53.716 -7.111 26.298 1.00 14.99 148 ALA D C 1
ATOM 6525 O O . ALA D 1 169 ? 54.474 -6.448 27.013 1.00 13.14 148 ALA D O 1
ATOM 6527 N N . PHE D 1 170 ? 53.600 -8.436 26.408 1.00 18.78 149 PHE D N 1
ATOM 6528 C CA . PHE D 1 170 ? 54.345 -9.195 27.410 1.00 22.23 149 PHE D CA 1
ATOM 6529 C C . PHE D 1 170 ? 55.852 -8.967 27.292 1.00 14.91 149 PHE D C 1
ATOM 6530 O O . PHE D 1 170 ? 56.423 -9.023 26.196 1.00 19.53 149 PHE D O 1
ATOM 6538 N N . GLY D 1 171 ? 56.500 -8.714 28.430 1.00 14.46 150 GLY D N 1
ATOM 6539 C CA . GLY D 1 171 ? 57.934 -8.534 28.457 1.00 14.37 150 GLY D CA 1
ATOM 6540 C C . GLY D 1 171 ? 58.416 -7.197 27.948 1.00 14.41 150 GLY D C 1
ATOM 6541 O O . GLY D 1 171 ? 59.623 -7.033 27.735 1.00 17.04 150 GLY D O 1
ATOM 6542 N N . GLN D 1 172 ? 57.521 -6.227 27.771 1.00 11.14 151 GLN D N 1
ATOM 6543 C CA . GLN D 1 172 ? 57.867 -4.958 27.140 1.00 11.67 151 GLN D CA 1
ATOM 6544 C C . GLN D 1 172 ? 57.256 -3.771 27.881 1.00 10.54 151 GLN D C 1
ATOM 6545 O O . GLN D 1 172 ? 56.766 -2.826 27.258 1.00 13.30 151 GLN D O 1
ATOM 6551 N N . ALA D 1 173 ? 57.297 -3.777 29.219 1.00 11.86 152 ALA D N 1
ATOM 6552 C CA . ALA D 1 173 ? 56.690 -2.669 29.955 1.00 11.13 152 ALA D CA 1
ATOM 6553 C C . ALA D 1 173 ? 57.308 -1.338 29.553 1.00 12.68 152 ALA D C 1
ATOM 6554 O O . ALA D 1 173 ? 56.609 -0.318 29.470 1.00 12.60 152 ALA D O 1
ATOM 6556 N N . ASN D 1 174 ? 58.613 -1.332 29.285 1.00 9.91 153 ASN D N 1
ATOM 6557 C CA . ASN D 1 174 ? 59.280 -0.103 28.871 1.00 11.02 153 ASN D CA 1
ATOM 6558 C C . ASN D 1 174 ? 58.890 0.284 27.447 1.00 12.24 153 ASN D C 1
ATOM 6559 O O . ASN D 1 174 ? 58.484 1.422 27.193 1.00 12.31 153 ASN D O 1
ATOM 6564 N N . TYR D 1 175 ? 59.001 -0.655 26.510 1.00 10.25 154 TYR D N 1
ATOM 6565 C CA . TYR D 1 175 ? 58.706 -0.365 25.109 1.00 10.23 154 TYR D CA 1
ATOM 6566 C C . TYR D 1 175 ? 57.242 0.020 24.912 1.00 10.36 154 TYR D C 1
ATOM 6567 O O . TYR D 1 175 ? 56.934 0.996 24.216 1.00 10.00 154 TYR D O 1
ATOM 6576 N N . ALA D 1 176 ? 56.317 -0.732 25.524 1.00 11.77 155 ALA D N 1
ATOM 6577 C CA . ALA D 1 176 ? 54.896 -0.385 25.410 1.00 12.17 155 ALA D CA 1
ATOM 6578 C C . ALA D 1 176 ? 54.605 1.008 25.973 1.00 13.30 155 ALA D C 1
ATOM 6579 O O . ALA D 1 176 ? 53.805 1.764 25.402 1.00 11.88 155 ALA D O 1
ATOM 6581 N N . SER D 1 177 ? 55.222 1.357 27.107 1.00 12.78 156 SER D N 1
ATOM 6582 C CA . SER D 1 177 ? 55.013 2.690 27.671 1.00 11.77 156 SER D CA 1
ATOM 6583 C C . SER D 1 177 ? 55.536 3.762 26.728 1.00 11.67 156 SER D C 1
ATOM 6584 O O . SER D 1 177 ? 54.857 4.760 26.467 1.00 11.71 156 SER D O 1
ATOM 6587 N N . ALA D 1 178 ? 56.756 3.581 26.220 1.00 10.78 157 ALA D N 1
ATOM 6588 C CA . ALA D 1 178 ? 57.333 4.586 25.333 1.00 9.28 157 ALA D CA 1
ATOM 6589 C C . ALA D 1 178 ? 56.505 4.725 24.060 1.00 11.67 157 ALA D C 1
ATOM 6590 O O . ALA D 1 178 ? 56.209 5.841 23.619 1.00 10.67 157 ALA D O 1
ATOM 6592 N N . LYS D 1 179 ? 56.095 3.600 23.475 1.00 8.67 158 LYS D N 1
ATOM 6593 C CA . LYS D 1 179 ? 55.362 3.661 22.217 1.00 12.06 158 LYS D CA 1
ATOM 6594 C C . LYS D 1 179 ? 53.954 4.210 22.414 1.00 12.70 158 LYS D C 1
ATOM 6595 O O . LYS D 1 179 ? 53.450 4.941 21.556 1.00 10.79 158 LYS D O 1
ATOM 6601 N N . ALA D 1 180 ? 53.297 3.869 23.527 1.00 7.65 159 ALA D N 1
ATOM 6602 C CA . ALA D 1 180 ? 52.018 4.506 23.828 1.00 9.38 159 ALA D CA 1
ATOM 6603 C C . ALA D 1 180 ? 52.199 6.001 24.059 1.00 11.92 159 ALA D C 1
ATOM 6604 O O . ALA D 1 180 ? 51.373 6.817 23.618 1.00 12.13 159 ALA D O 1
ATOM 6606 N N . GLY D 1 181 ? 53.279 6.376 24.747 1.00 7.68 160 GLY D N 1
ATOM 6607 C CA . GLY D 1 181 ? 53.535 7.783 25.010 1.00 8.62 160 GLY D CA 1
ATOM 6608 C C . GLY D 1 181 ? 53.689 8.599 23.744 1.00 9.47 160 GLY D C 1
ATOM 6609 O O . GLY D 1 181 ? 53.312 9.771 23.711 1.00 10.20 160 GLY D O 1
ATOM 6610 N N . ILE D 1 182 ? 54.237 7.989 22.690 1.00 9.44 161 ILE D N 1
ATOM 6611 C CA . ILE D 1 182 ? 54.438 8.693 21.425 1.00 8.53 161 ILE D CA 1
ATOM 6612 C C . ILE D 1 182 ? 53.133 9.296 20.926 1.00 11.94 161 ILE D C 1
ATOM 6613 O O . ILE D 1 182 ? 53.116 10.410 20.391 1.00 11.07 161 ILE D O 1
ATOM 6618 N N . HIS D 1 183 ? 52.019 8.578 21.086 1.00 9.40 162 HIS D N 1
ATOM 6619 C CA . HIS D 1 183 ? 50.787 9.094 20.507 1.00 12.03 162 HIS D CA 1
ATOM 6620 C C . HIS D 1 183 ? 50.249 10.283 21.299 1.00 11.55 162 HIS D C 1
ATOM 6621 O O . HIS D 1 183 ? 49.605 11.162 20.720 1.00 11.17 162 HIS D O 1
ATOM 6628 N N . GLY D 1 184 ? 50.512 10.344 22.607 1.00 11.87 163 GLY D N 1
ATOM 6629 C CA . GLY D 1 184 ? 50.204 11.557 23.346 1.00 11.86 163 GLY D CA 1
ATOM 6630 C C . GLY D 1 184 ? 50.933 12.762 22.784 1.00 13.14 163 GLY D C 1
ATOM 6631 O O . GLY D 1 184 ? 50.348 13.840 22.623 1.00 11.18 163 GLY D O 1
ATOM 6632 N N . PHE D 1 185 ? 52.217 12.584 22.456 1.00 10.37 164 PHE D N 1
ATOM 6633 C CA . PHE D 1 185 ? 52.996 13.635 21.806 1.00 8.92 164 PHE D CA 1
ATOM 6634 C C . PHE D 1 185 ? 52.384 14.029 20.466 1.00 11.07 164 PHE D C 1
ATOM 6635 O O . PHE D 1 185 ? 52.170 15.217 20.192 1.00 10.75 164 PHE D O 1
ATOM 6643 N N . THR D 1 186 ? 52.113 13.035 19.612 1.00 8.74 165 THR D N 1
ATOM 6644 C CA . THR D 1 186 ? 51.479 13.279 18.318 1.00 9.95 165 THR D CA 1
ATOM 6645 C C . THR D 1 186 ? 50.235 14.145 18.448 1.00 10.17 165 THR D C 1
ATOM 6646 O O . THR D 1 186 ? 50.056 15.114 17.699 1.00 9.59 165 THR D O 1
ATOM 6650 N N . LYS D 1 187 ? 49.351 13.805 19.388 1.00 9.42 166 LYS D N 1
ATOM 6651 C CA . LYS D 1 187 ? 48.078 14.520 19.451 1.00 10.03 166 LYS D CA 1
ATOM 6652 C C . LYS D 1 187 ? 48.279 15.964 19.904 1.00 8.94 166 LYS D C 1
ATOM 6653 O O . LYS D 1 187 ? 47.661 16.887 19.350 1.00 9.60 166 LYS D O 1
ATOM 6659 N N . THR D 1 188 ? 49.153 16.187 20.889 1.00 8.51 167 THR D N 1
ATOM 6660 C CA . THR D 1 188 ? 49.404 17.557 21.329 1.00 10.17 167 THR D CA 1
ATOM 6661 C C . THR D 1 188 ? 50.014 18.384 20.207 1.00 10.75 167 THR D C 1
ATOM 6662 O O . THR D 1 188 ? 49.570 19.503 19.929 1.00 9.91 167 THR D O 1
ATOM 6666 N N . LEU D 1 189 ? 51.057 17.861 19.562 1.00 9.45 168 LEU D N 1
ATOM 6667 C CA . LEU D 1 189 ? 51.701 18.658 18.527 1.00 10.42 168 LEU D CA 1
ATOM 6668 C C . LEU D 1 189 ? 50.769 18.872 17.341 1.00 8.63 168 LEU D C 1
ATOM 6669 O O . LEU D 1 189 ? 50.802 19.938 16.717 1.00 12.18 168 LEU D O 1
ATOM 6674 N N . ALA D 1 190 ? 49.924 17.880 17.025 1.00 9.06 169 ALA D N 1
ATOM 6675 C CA . ALA D 1 190 ? 48.912 18.078 15.993 1.00 9.83 169 ALA D CA 1
ATOM 6676 C C . ALA D 1 190 ? 48.025 19.279 16.314 1.00 14.27 169 ALA D C 1
ATOM 6677 O O . ALA D 1 190 ? 47.793 20.141 15.457 1.00 11.81 169 ALA D O 1
ATOM 6679 N N . LEU D 1 191 ? 47.524 19.360 17.552 1.00 10.19 170 LEU D N 1
ATOM 6680 C CA . LEU D 1 191 ? 46.678 20.491 17.920 1.00 8.35 170 LEU D CA 1
ATOM 6681 C C . LEU D 1 191 ? 47.435 21.810 17.847 1.00 11.83 170 LEU D C 1
ATOM 6682 O O . LEU D 1 191 ? 46.882 22.827 17.407 1.00 11.62 170 LEU D O 1
ATOM 6687 N N . GLU D 1 192 ? 48.692 21.825 18.304 1.00 10.18 171 GLU D N 1
ATOM 6688 C CA . GLU D 1 192 ? 49.438 23.083 18.346 1.00 12.01 171 GLU D CA 1
ATOM 6689 C C . GLU D 1 192 ? 49.818 23.594 16.959 1.00 13.77 171 GLU D C 1
ATOM 6690 O O . GLU D 1 192 ? 50.039 24.800 16.798 1.00 14.97 171 GLU D O 1
ATOM 6696 N N . THR D 1 193 ? 49.908 22.718 15.961 1.00 11.49 172 THR D N 1
ATOM 6697 C CA . THR D 1 193 ? 50.398 23.098 14.640 1.00 10.05 172 THR D CA 1
ATOM 6698 C C . THR D 1 193 ? 49.311 23.095 13.570 1.00 11.54 172 THR D C 1
ATOM 6699 O O . THR D 1 193 ? 49.610 23.370 12.402 1.00 11.87 172 THR D O 1
ATOM 6703 N N . ALA D 1 194 ? 48.067 22.782 13.934 1.00 11.84 173 ALA D N 1
ATOM 6704 C CA . ALA D 1 194 ? 47.024 22.547 12.935 1.00 12.75 173 ALA D CA 1
ATOM 6705 C C . ALA D 1 194 ? 46.745 23.772 12.069 1.00 14.38 173 ALA D C 1
ATOM 6706 O O . ALA D 1 194 ? 46.401 23.626 10.892 1.00 12.82 173 ALA D O 1
ATOM 6708 N N . LYS D 1 195 ? 46.884 24.980 12.611 1.00 13.26 174 LYS D N 1
ATOM 6709 C CA . LYS D 1 195 ? 46.640 26.172 11.807 1.00 12.46 174 LYS D CA 1
ATOM 6710 C C . LYS D 1 195 ? 47.899 26.695 11.121 1.00 19.94 174 LYS D C 1
ATOM 6711 O O . LYS D 1 195 ? 47.877 27.800 10.573 1.00 21.61 174 LYS D O 1
ATOM 6717 N N . ARG D 1 196 ? 48.984 25.916 11.114 1.00 15.72 175 ARG D N 1
ATOM 6718 C CA A ARG D 1 196 ? 50.229 26.320 10.471 0.51 18.95 175 ARG D CA 1
ATOM 6719 C CA B ARG D 1 196 ? 50.235 26.314 10.476 0.49 18.96 175 ARG D CA 1
ATOM 6720 C C . ARG D 1 196 ? 50.625 25.374 9.338 1.00 16.13 175 ARG D C 1
ATOM 6721 O O . ARG D 1 196 ? 51.803 25.300 8.980 1.00 18.18 175 ARG D O 1
ATOM 6736 N N . GLY D 1 197 ? 49.666 24.640 8.772 1.00 17.12 176 GLY D N 1
ATOM 6737 C CA . GLY D 1 197 ? 49.946 23.818 7.607 1.00 16.95 176 GLY D CA 1
ATOM 6738 C C . GLY D 1 197 ? 50.762 22.573 7.870 1.00 16.80 176 GLY D C 1
ATOM 6739 O O . GLY D 1 197 ? 51.317 21.994 6.931 1.00 15.21 176 GLY D O 1
ATOM 6740 N N . ILE D 1 198 ? 50.838 22.135 9.121 1.00 12.27 177 ILE D N 1
ATOM 6741 C CA . ILE D 1 198 ? 51.630 20.981 9.520 1.00 11.50 177 ILE D CA 1
ATOM 6742 C C . ILE D 1 198 ? 50.666 19.897 9.969 1.00 10.32 177 ILE D C 1
ATOM 6743 O O . ILE D 1 198 ? 49.648 20.194 10.600 1.00 13.44 177 ILE D O 1
ATOM 6748 N N . THR D 1 199 ? 50.973 18.647 9.636 1.00 11.58 178 THR D N 1
ATOM 6749 C CA . THR D 1 199 ? 50.259 17.525 10.226 1.00 9.76 178 THR D CA 1
ATOM 6750 C C . THR D 1 199 ? 51.235 16.694 11.041 1.00 10.50 178 THR D C 1
ATOM 6751 O O . THR D 1 199 ? 52.435 16.652 10.757 1.00 9.50 178 THR D O 1
ATOM 6755 N N . VAL D 1 200 ? 50.702 16.038 12.066 1.00 10.05 179 VAL D N 1
ATOM 6756 C CA . VAL D 1 200 ? 51.489 15.189 12.955 1.00 8.26 179 VAL D CA 1
ATOM 6757 C C . VAL D 1 200 ? 50.673 13.932 13.180 1.00 9.21 179 VAL D C 1
ATOM 6758 O O . VAL D 1 200 ? 49.537 14.015 13.660 1.00 9.77 179 VAL D O 1
ATOM 6762 N N . ASN D 1 201 ? 51.249 12.772 12.860 1.00 8.08 180 ASN D N 1
ATOM 6763 C CA . ASN D 1 201 ? 50.519 11.516 12.943 1.00 8.17 180 ASN D CA 1
ATOM 6764 C C . ASN D 1 201 ? 51.421 10.434 13.512 1.00 10.82 180 ASN D C 1
ATOM 6765 O O . ASN D 1 201 ? 52.645 10.503 13.396 1.00 10.99 180 ASN D O 1
ATOM 6770 N N . THR D 1 202 ? 50.792 9.424 14.114 1.00 10.27 181 THR D N 1
ATOM 6771 C CA . THR D 1 202 ? 51.472 8.203 14.544 1.00 10.04 181 THR D CA 1
ATOM 6772 C C . THR D 1 202 ? 51.177 7.091 13.537 1.00 9.55 181 THR D C 1
ATOM 6773 O O . THR D 1 202 ? 50.026 6.900 13.135 1.00 12.74 181 THR D O 1
ATOM 6777 N N . VAL D 1 203 ? 52.210 6.373 13.107 1.00 7.53 182 VAL D N 1
ATOM 6778 C CA . VAL D 1 203 ? 52.026 5.153 12.323 1.00 9.52 182 VAL D CA 1
ATOM 6779 C C . VAL D 1 203 ? 52.448 4.003 13.224 1.00 8.23 182 VAL D C 1
ATOM 6780 O O . VAL D 1 203 ? 53.555 4.021 13.771 1.00 9.85 182 VAL D O 1
ATOM 6784 N N . SER D 1 204 ? 51.545 3.039 13.438 1.00 11.18 183 SER D N 1
ATOM 6785 C CA . SER D 1 204 ? 51.783 1.937 14.369 1.00 9.21 183 SER D CA 1
ATOM 6786 C C . SER D 1 204 ? 51.865 0.632 13.588 1.00 8.92 183 SER D C 1
ATOM 6787 O O . SER D 1 204 ? 50.837 -0.007 13.315 1.00 9.72 183 SER D O 1
ATOM 6790 N N . PRO D 1 205 ? 53.058 0.192 13.210 1.00 13.04 184 PRO D N 1
ATOM 6791 C CA . PRO D 1 205 ? 53.174 -1.065 12.472 1.00 10.96 184 PRO D CA 1
ATOM 6792 C C . PRO D 1 205 ? 53.056 -2.261 13.396 1.00 11.49 184 PRO D C 1
ATOM 6793 O O . PRO D 1 205 ? 53.387 -2.205 14.586 1.00 11.36 184 PRO D O 1
ATOM 6797 N N . GLY D 1 206 ? 52.548 -3.350 12.827 1.00 10.12 185 GLY D N 1
ATOM 6798 C CA . GLY D 1 206 ? 52.663 -4.662 13.428 1.00 9.72 185 GLY D CA 1
ATOM 6799 C C . GLY D 1 206 ? 54.059 -5.219 13.213 1.00 10.91 185 GLY D C 1
ATOM 6800 O O . GLY D 1 206 ? 54.998 -4.501 12.849 1.00 12.92 185 GLY D O 1
ATOM 6801 N N . TYR D 1 207 ? 54.185 -6.525 13.419 1.00 12.13 186 TYR D N 1
ATOM 6802 C CA . TYR D 1 207 ? 55.483 -7.177 13.307 1.00 12.31 186 TYR D CA 1
ATOM 6803 C C . TYR D 1 207 ? 55.944 -7.233 11.851 1.00 14.39 186 TYR D C 1
ATOM 6804 O O . TYR D 1 207 ? 55.207 -7.688 10.971 1.00 14.10 186 TYR D O 1
ATOM 6813 N N . LEU D 1 208 ? 57.181 -6.802 11.607 1.00 13.41 187 LEU D N 1
ATOM 6814 C CA . LEU D 1 208 ? 57.720 -6.657 10.263 1.00 14.90 187 LEU D CA 1
ATOM 6815 C C . LEU D 1 208 ? 58.813 -7.673 9.964 1.00 18.67 187 LEU D C 1
ATOM 6816 O O . LEU D 1 208 ? 59.566 -8.097 10.847 1.00 17.24 187 LEU D O 1
ATOM 6821 N N . ALA D 1 209 ? 58.900 -8.047 8.691 1.00 17.15 188 ALA D N 1
ATOM 6822 C CA . ALA D 1 209 ? 60.004 -8.857 8.185 1.00 21.23 188 ALA D CA 1
ATOM 6823 C C . ALA D 1 209 ? 61.191 -7.917 8.032 1.00 39.03 188 ALA D C 1
ATOM 6824 O O . ALA D 1 209 ? 61.390 -7.288 6.994 1.00 40.73 188 ALA D O 1
ATOM 6826 N N . THR D 1 210 ? 61.977 -7.798 9.092 1.00 51.43 189 THR D N 1
ATOM 6827 C CA . THR D 1 210 ? 63.036 -6.805 9.120 1.00 58.81 189 THR D CA 1
ATOM 6828 C C . THR D 1 210 ? 64.257 -7.350 9.847 1.00 57.51 189 THR D C 1
ATOM 6829 O O . THR D 1 210 ? 64.696 -8.467 9.574 1.00 57.75 189 THR D O 1
ATOM 6833 N N . GLU D 1 222 ? 59.224 -16.452 16.174 1.00 62.08 201 GLU D N 1
ATOM 6834 C CA . GLU D 1 222 ? 58.188 -16.066 15.222 1.00 62.94 201 GLU D CA 1
ATOM 6835 C C . GLU D 1 222 ? 57.265 -17.242 14.908 1.00 65.64 201 GLU D C 1
ATOM 6836 O O . GLU D 1 222 ? 56.636 -17.289 13.851 1.00 69.73 201 GLU D O 1
ATOM 6838 N N . ALA D 1 223 ? 57.214 -18.204 15.827 1.00 62.68 202 ALA D N 1
ATOM 6839 C CA . ALA D 1 223 ? 56.181 -19.230 15.833 1.00 56.94 202 ALA D CA 1
ATOM 6840 C C . ALA D 1 223 ? 55.110 -18.955 16.878 1.00 51.56 202 ALA D C 1
ATOM 6841 O O . ALA D 1 223 ? 54.063 -19.613 16.865 1.00 56.38 202 ALA D O 1
ATOM 6843 N N . LYS D 1 224 ? 55.362 -18.011 17.786 1.00 42.48 203 LYS D N 1
ATOM 6844 C CA . LYS D 1 224 ? 54.356 -17.475 18.690 1.00 41.95 203 LYS D CA 1
ATOM 6845 C C . LYS D 1 224 ? 53.734 -16.187 18.173 1.00 35.37 203 LYS D C 1
ATOM 6846 O O . LYS D 1 224 ? 52.692 -15.772 18.691 1.00 40.03 203 LYS D O 1
ATOM 6848 N N . ILE D 1 225 ? 54.342 -15.549 17.176 1.00 32.86 204 ILE D N 1
ATOM 6849 C CA . ILE D 1 225 ? 53.831 -14.289 16.641 1.00 30.19 204 ILE D CA 1
ATOM 6850 C C . ILE D 1 225 ? 52.867 -14.521 15.485 1.00 28.09 204 ILE D C 1
ATOM 6851 O O . ILE D 1 225 ? 51.745 -14.007 15.493 1.00 24.96 204 ILE D O 1
ATOM 6856 N N . LEU D 1 226 ? 53.287 -15.285 14.476 1.00 23.53 205 LEU D N 1
ATOM 6857 C CA . LEU D 1 226 ? 52.449 -15.487 13.293 1.00 21.58 205 LEU D CA 1
ATOM 6858 C C . LEU D 1 226 ? 51.024 -15.939 13.598 1.00 21.52 205 LEU D C 1
ATOM 6859 O O . LEU D 1 226 ? 50.102 -15.462 12.913 1.00 20.25 205 LEU D O 1
ATOM 6864 N N . PRO D 1 227 ? 50.761 -16.822 14.568 1.00 22.41 206 PRO D N 1
ATOM 6865 C CA . PRO D 1 227 ? 49.363 -17.188 14.851 1.00 24.11 206 PRO D CA 1
ATOM 6866 C C . PRO D 1 227 ? 48.498 -16.021 15.300 1.00 21.99 206 PRO D C 1
ATOM 6867 O O . PRO D 1 227 ? 47.268 -16.088 15.159 1.00 19.62 206 PRO D O 1
ATOM 6871 N N . GLN D 1 228 ? 49.090 -14.953 15.829 1.00 15.14 207 GLN D N 1
ATOM 6872 C CA . GLN D 1 228 ? 48.316 -13.805 16.279 1.00 15.07 207 GLN D CA 1
ATOM 6873 C C . GLN D 1 228 ? 48.113 -12.763 15.187 1.00 14.43 207 GLN D C 1
ATOM 6874 O O . GLN D 1 228 ? 47.529 -11.709 15.460 1.00 17.92 207 GLN D O 1
ATOM 6880 N N . ILE D 1 229 ? 48.581 -13.021 13.972 1.00 15.72 208 ILE D N 1
ATOM 6881 C CA . ILE D 1 229 ? 48.441 -12.078 12.869 1.00 13.77 208 ILE D CA 1
ATOM 6882 C C . ILE D 1 229 ? 47.426 -12.662 11.890 1.00 13.42 208 ILE D C 1
ATOM 6883 O O . ILE D 1 229 ? 47.740 -13.616 11.159 1.00 12.44 208 ILE D O 1
ATOM 6888 N N . PRO D 1 230 ? 46.217 -12.116 11.828 1.00 12.98 209 PRO D N 1
ATOM 6889 C CA . PRO D 1 230 ? 45.188 -12.694 10.954 1.00 14.98 209 PRO D CA 1
ATOM 6890 C C . PRO D 1 230 ? 45.611 -12.877 9.504 1.00 14.67 209 PRO D C 1
ATOM 6891 O O . PRO D 1 230 ? 45.279 -13.916 8.922 1.00 15.54 209 PRO D O 1
ATOM 6895 N N . VAL D 1 231 ? 46.334 -11.929 8.897 1.00 13.56 210 VAL D N 1
ATOM 6896 C CA . VAL D 1 231 ? 46.704 -12.122 7.494 1.00 13.56 210 VAL D CA 1
ATOM 6897 C C . VAL D 1 231 ? 47.767 -13.199 7.323 1.00 13.64 210 VAL D C 1
ATOM 6898 O O . VAL D 1 231 ? 48.042 -13.612 6.189 1.00 16.53 210 VAL D O 1
ATOM 6902 N N . GLY D 1 232 ? 48.360 -13.674 8.414 1.00 11.96 211 GLY D N 1
ATOM 6903 C CA . GLY D 1 232 ? 49.192 -14.860 8.342 1.00 15.57 211 GLY D CA 1
ATOM 6904 C C . GLY D 1 232 ? 50.593 -14.647 7.823 1.00 17.34 211 GLY D C 1
ATOM 6905 O O . GLY D 1 232 ? 51.253 -15.618 7.443 1.00 16.36 211 GLY D O 1
ATOM 6906 N N . ARG D 1 233 ? 51.071 -13.409 7.796 1.00 15.32 212 ARG D N 1
ATOM 6907 C CA . ARG D 1 233 ? 52.428 -13.108 7.367 1.00 15.99 212 ARG D CA 1
ATOM 6908 C C . ARG D 1 233 ? 52.913 -11.908 8.152 1.00 16.54 212 ARG D C 1
ATOM 6909 O O . ARG D 1 233 ? 52.112 -11.150 8.700 1.00 14.55 212 ARG D O 1
ATOM 6917 N N . LEU D 1 234 ? 54.234 -11.733 8.190 1.00 14.22 213 LEU D N 1
ATOM 6918 C CA . LEU D 1 234 ? 54.784 -10.489 8.703 1.00 14.23 213 LEU D CA 1
ATOM 6919 C C . LEU D 1 234 ? 54.563 -9.365 7.699 1.00 14.43 213 LEU D C 1
ATOM 6920 O O . LEU D 1 234 ? 54.384 -9.597 6.502 1.00 14.27 213 LEU D O 1
ATOM 6925 N N . GLY D 1 235 ? 54.610 -8.130 8.201 1.00 14.15 214 GLY D N 1
ATOM 6926 C CA . GLY D 1 235 ? 54.535 -6.976 7.323 1.00 15.12 214 GLY D CA 1
ATOM 6927 C C . GLY D 1 235 ? 55.859 -6.694 6.635 1.00 12.21 214 GLY D C 1
ATOM 6928 O O . GLY D 1 235 ? 56.938 -6.996 7.149 1.00 17.73 214 GLY D O 1
ATOM 6929 N N . ARG D 1 236 ? 55.767 -6.126 5.419 1.00 13.81 215 ARG D N 1
ATOM 6930 C CA . ARG D 1 236 ? 56.986 -5.739 4.720 1.00 13.17 215 ARG D CA 1
ATOM 6931 C C . ARG D 1 236 ? 57.312 -4.293 5.050 1.00 11.70 215 ARG D C 1
ATOM 6932 O O . ARG D 1 236 ? 56.416 -3.446 5.027 1.00 12.57 215 ARG D O 1
ATOM 6940 N N . PRO D 1 237 ? 58.561 -3.968 5.369 1.00 14.61 216 PRO D N 1
ATOM 6941 C CA . PRO D 1 237 ? 58.889 -2.556 5.617 1.00 12.32 216 PRO D CA 1
ATOM 6942 C C . PRO D 1 237 ? 58.456 -1.638 4.486 1.00 13.27 216 PRO D C 1
ATOM 6943 O O . PRO D 1 237 ? 58.018 -0.515 4.747 1.00 14.64 216 PRO D O 1
ATOM 6947 N N . ASP D 1 238 ? 58.545 -2.097 3.231 1.00 13.93 217 ASP D N 1
ATOM 6948 C CA . ASP D 1 238 ? 58.124 -1.250 2.116 1.00 13.18 217 ASP D CA 1
ATOM 6949 C C . ASP D 1 238 ? 56.629 -0.912 2.166 1.00 13.99 217 ASP D C 1
ATOM 6950 O O . ASP D 1 238 ? 56.235 0.175 1.728 1.00 14.18 217 ASP D O 1
ATOM 6955 N N . GLU D 1 239 ? 55.782 -1.816 2.678 1.00 12.05 218 GLU D N 1
ATOM 6956 C CA . GLU D 1 239 ? 54.352 -1.510 2.824 1.00 11.92 218 GLU D CA 1
ATOM 6957 C C . GLU D 1 239 ? 54.126 -0.365 3.800 1.00 13.98 218 GLU D C 1
ATOM 6958 O O . GLU D 1 239 ? 53.292 0.520 3.566 1.00 13.06 218 GLU D O 1
ATOM 6964 N N . VAL D 1 240 ? 54.805 -0.416 4.947 1.00 10.32 219 VAL D N 1
ATOM 6965 C CA . VAL D 1 240 ? 54.683 0.654 5.930 1.00 12.14 219 VAL D CA 1
ATOM 6966 C C . VAL D 1 240 ? 55.206 1.953 5.344 1.00 13.01 219 VAL D C 1
ATOM 6967 O O . VAL D 1 240 ? 54.610 3.024 5.523 1.00 12.37 219 VAL D O 1
ATOM 6971 N N . ALA D 1 241 ? 56.320 1.871 4.616 1.00 13.46 220 ALA D N 1
ATOM 6972 C CA . ALA D 1 241 ? 56.879 3.050 3.972 1.00 11.34 220 ALA D CA 1
ATOM 6973 C C . ALA D 1 241 ? 55.894 3.652 2.971 1.00 13.82 220 ALA D C 1
ATOM 6974 O O . ALA D 1 241 ? 55.802 4.876 2.846 1.00 14.56 220 ALA D O 1
ATOM 6976 N N . ALA D 1 242 ? 55.125 2.805 2.272 1.00 12.57 221 ALA D N 1
ATOM 6977 C CA . ALA D 1 242 ? 54.154 3.315 1.302 1.00 11.44 221 ALA D CA 1
ATOM 6978 C C . ALA D 1 242 ? 53.054 4.115 1.987 1.00 11.75 221 ALA D C 1
ATOM 6979 O O . ALA D 1 242 ? 52.640 5.169 1.486 1.00 11.85 221 ALA D O 1
ATOM 6981 N N . LEU D 1 243 ? 52.558 3.623 3.125 1.00 11.77 222 LEU D N 1
ATOM 6982 C CA . LEU D 1 243 ? 51.594 4.393 3.903 1.00 13.03 222 LEU D CA 1
ATOM 6983 C C . LEU D 1 243 ? 52.204 5.705 4.371 1.00 13.17 222 LEU D C 1
ATOM 6984 O O . LEU D 1 243 ? 51.563 6.758 4.298 1.00 10.98 222 LEU D O 1
ATOM 6989 N N . ILE D 1 244 ? 53.452 5.665 4.833 1.00 9.57 223 ILE D N 1
ATOM 6990 C CA . ILE D 1 244 ? 54.092 6.886 5.316 1.00 9.61 223 ILE D CA 1
ATOM 6991 C C . ILE D 1 244 ? 54.244 7.893 4.181 1.00 16.24 223 ILE D C 1
ATOM 6992 O O . ILE D 1 244 ? 54.041 9.098 4.373 1.00 14.17 223 ILE D O 1
ATOM 6997 N N . ALA D 1 245 ? 54.583 7.421 2.977 1.00 14.37 224 ALA D N 1
ATOM 6998 C CA . ALA D 1 245 ? 54.708 8.334 1.845 1.00 15.31 224 ALA D CA 1
ATOM 6999 C C . ALA D 1 245 ? 53.377 9.005 1.535 1.00 13.99 224 ALA D C 1
ATOM 7000 O O . ALA D 1 245 ? 53.338 10.191 1.187 1.00 13.50 224 ALA D O 1
ATOM 7002 N N . PHE D 1 246 ? 52.270 8.264 1.652 1.00 11.64 225 PHE D N 1
ATOM 7003 C CA . PHE D 1 246 ? 50.972 8.905 1.466 1.00 12.09 225 PHE D CA 1
ATOM 7004 C C . PHE D 1 246 ? 50.759 10.005 2.503 1.00 11.68 225 PHE D C 1
ATOM 7005 O O . PHE D 1 246 ? 50.332 11.120 2.168 1.00 11.80 225 PHE D O 1
ATOM 7013 N N . LEU D 1 247 ? 51.044 9.712 3.777 1.00 10.22 226 LEU D N 1
ATOM 7014 C CA . LEU D 1 247 ? 50.822 10.716 4.814 1.00 8.52 226 LEU D CA 1
ATOM 7015 C C . LEU D 1 247 ? 51.693 11.949 4.608 1.00 12.86 226 LEU D C 1
ATOM 7016 O O . LEU D 1 247 ? 51.312 13.050 5.013 1.00 11.53 226 LEU D O 1
ATOM 7021 N N . CYS D 1 248 ? 52.863 11.790 3.994 1.00 11.22 227 CYS D N 1
ATOM 7022 C CA . CYS D 1 248 ? 53.739 12.930 3.754 1.00 9.41 227 CYS D CA 1
ATOM 7023 C C . CYS D 1 248 ? 53.383 13.696 2.490 1.00 12.52 227 CYS D C 1
ATOM 7024 O O . CYS D 1 248 ? 54.048 14.693 2.183 1.00 13.28 227 CYS D O 1
ATOM 7027 N N . SER D 1 249 ? 52.345 13.271 1.774 1.00 13.77 228 SER D N 1
ATOM 7028 C CA . SER D 1 249 ? 51.980 13.853 0.495 1.00 12.46 228 SER D CA 1
ATOM 7029 C C . SER D 1 249 ? 51.027 15.037 0.665 1.00 12.08 228 SER D C 1
ATOM 7030 O O . SER D 1 249 ? 50.474 15.295 1.740 1.00 11.93 228 SER D O 1
ATOM 7033 N N . ASP D 1 250 ? 50.829 15.759 -0.437 1.00 12.77 229 ASP D N 1
ATOM 7034 C CA . ASP D 1 250 ? 49.868 16.854 -0.467 1.00 13.87 229 ASP D CA 1
ATOM 7035 C C . ASP D 1 250 ? 48.418 16.381 -0.407 1.00 15.52 229 ASP D C 1
ATOM 7036 O O . ASP D 1 250 ? 47.523 17.227 -0.356 1.00 16.87 229 ASP D O 1
ATOM 7041 N N . ASP D 1 251 ? 48.159 15.076 -0.425 1.00 11.60 230 ASP D N 1
ATOM 7042 C CA . ASP D 1 251 ? 46.802 14.549 -0.319 1.00 13.44 230 ASP D CA 1
ATOM 7043 C C . ASP D 1 251 ? 46.394 14.248 1.118 1.00 11.52 230 ASP D C 1
ATOM 7044 O O . ASP D 1 251 ? 45.242 13.853 1.347 1.00 12.73 230 ASP D O 1
ATOM 7049 N N . ALA D 1 252 ? 47.293 14.424 2.090 1.00 10.40 231 ALA D N 1
ATOM 7050 C CA . ALA D 1 252 ? 47.060 13.967 3.459 1.00 11.97 231 ALA D CA 1
ATOM 7051 C C . ALA D 1 252 ? 46.973 15.121 4.458 1.00 11.65 231 ALA D C 1
ATOM 7052 O O . ALA D 1 252 ? 47.102 14.902 5.668 1.00 11.53 231 ALA D O 1
ATOM 7054 N N . GLY D 1 253 ? 46.738 16.345 3.984 1.00 9.61 232 GLY D N 1
ATOM 7055 C CA . GLY D 1 253 ? 46.663 17.495 4.870 1.00 9.66 232 GLY D CA 1
ATOM 7056 C C . GLY D 1 253 ? 45.486 17.492 5.835 1.00 13.13 232 GLY D C 1
ATOM 7057 O O . GLY D 1 253 ? 45.485 18.296 6.774 1.00 13.56 232 GLY D O 1
ATOM 7058 N N . PHE D 1 254 ? 44.488 16.633 5.623 1.00 9.57 233 PHE D N 1
ATOM 7059 C CA . PHE D 1 254 ? 43.346 16.522 6.525 1.00 9.22 233 PHE D CA 1
ATOM 7060 C C . PHE D 1 254 ? 43.475 15.349 7.494 1.00 10.64 233 PHE D C 1
ATOM 7061 O O . PHE D 1 254 ? 42.554 15.098 8.278 1.00 10.79 233 PHE D O 1
ATOM 7069 N N . VAL D 1 255 ? 44.588 14.625 7.463 1.00 9.07 234 VAL D N 1
ATOM 7070 C CA . VAL D 1 255 ? 44.887 13.603 8.459 1.00 7.94 234 VAL D CA 1
ATOM 7071 C C . VAL D 1 255 ? 45.857 14.210 9.464 1.00 10.63 234 VAL D C 1
ATOM 7072 O O . VAL D 1 255 ? 47.009 14.495 9.122 1.00 9.54 234 VAL D O 1
ATOM 7076 N N . THR D 1 256 ? 45.412 14.429 10.700 1.00 8.91 235 THR D N 1
ATOM 7077 C CA . THR D 1 256 ? 46.342 14.907 11.719 1.00 7.96 235 THR D CA 1
ATOM 7078 C C . THR D 1 256 ? 45.858 14.477 13.096 1.00 8.66 235 THR D C 1
ATOM 7079 O O . THR D 1 256 ? 44.655 14.379 13.347 1.00 9.62 235 THR D O 1
ATOM 7083 N N . GLY D 1 257 ? 46.815 14.178 13.978 1.00 7.85 236 GLY D N 1
ATOM 7084 C CA . GLY D 1 257 ? 46.498 13.644 15.293 1.00 9.99 236 GLY D CA 1
ATOM 7085 C C . GLY D 1 257 ? 46.009 12.215 15.283 1.00 10.47 236 GLY D C 1
ATOM 7086 O O . GLY D 1 257 ? 45.477 11.741 16.299 1.00 10.77 236 GLY D O 1
ATOM 7087 N N . ALA D 1 258 ? 46.186 11.513 14.170 1.00 7.92 237 ALA D N 1
ATOM 7088 C CA . ALA D 1 258 ? 45.648 10.178 13.985 1.00 10.41 237 ALA D CA 1
ATOM 7089 C C . ALA D 1 258 ? 46.710 9.135 14.290 1.00 10.75 237 ALA D C 1
ATOM 7090 O O . ALA D 1 258 ? 47.914 9.410 14.257 1.00 11.88 237 ALA D O 1
ATOM 7092 N N . ASP D 1 259 ? 46.237 7.927 14.602 1.00 7.54 238 ASP D N 1
ATOM 7093 C CA . ASP D 1 259 ? 47.094 6.752 14.767 1.00 11.72 238 ASP D CA 1
ATOM 7094 C C . ASP D 1 259 ? 46.709 5.783 13.663 1.00 16.66 238 ASP D C 1
ATOM 7095 O O . ASP D 1 259 ? 45.581 5.267 13.647 1.00 16.79 238 ASP D O 1
ATOM 7100 N N . LEU D 1 260 ? 47.617 5.573 12.709 1.00 11.09 239 LEU D N 1
ATOM 7101 C CA . LEU D 1 260 ? 47.325 4.746 11.540 1.00 11.16 239 LEU D CA 1
ATOM 7102 C C . LEU D 1 260 ? 47.901 3.355 11.793 1.00 11.21 239 LEU D C 1
ATOM 7103 O O . LEU D 1 260 ? 49.126 3.180 11.877 1.00 12.59 239 LEU D O 1
ATOM 7108 N N . ALA D 1 261 ? 47.011 2.375 11.947 1.00 11.13 240 ALA D N 1
ATOM 7109 C CA . ALA D 1 261 ? 47.391 1.029 12.351 1.00 12.90 240 ALA D CA 1
ATOM 7110 C C . ALA D 1 261 ? 47.644 0.184 11.105 1.00 11.52 240 ALA D C 1
ATOM 7111 O O . ALA D 1 261 ? 46.750 0.019 10.267 1.00 11.25 240 ALA D O 1
ATOM 7113 N N . ILE D 1 262 ? 48.859 -0.345 10.980 1.00 11.01 241 ILE D N 1
ATOM 7114 C CA . ILE D 1 262 ? 49.164 -1.210 9.848 1.00 8.59 241 ILE D CA 1
ATOM 7115 C C . ILE D 1 262 ? 49.803 -2.466 10.426 1.00 12.37 241 ILE D C 1
ATOM 7116 O O . ILE D 1 262 ? 51.031 -2.600 10.474 1.00 11.95 241 ILE D O 1
ATOM 7121 N N . ASN D 1 263 ? 48.951 -3.394 10.899 1.00 10.62 242 ASN D N 1
ATOM 7122 C CA . ASN D 1 263 ? 49.412 -4.502 11.733 1.00 9.80 242 ASN D CA 1
ATOM 7123 C C . ASN D 1 263 ? 48.885 -5.869 11.299 1.00 9.32 242 ASN D C 1
ATOM 7124 O O . ASN D 1 263 ? 49.011 -6.835 12.061 1.00 11.58 242 ASN D O 1
ATOM 7129 N N . GLY D 1 264 ? 48.326 -5.990 10.096 1.00 8.84 243 GLY D N 1
ATOM 7130 C CA . GLY D 1 264 ? 47.877 -7.283 9.634 1.00 11.13 243 GLY D CA 1
ATOM 7131 C C . GLY D 1 264 ? 46.654 -7.801 10.347 1.00 10.44 243 GLY D C 1
ATOM 7132 O O . GLY D 1 264 ? 46.339 -8.986 10.239 1.00 10.89 243 GLY D O 1
ATOM 7133 N N . GLY D 1 265 ? 45.944 -6.934 11.061 1.00 10.53 244 GLY D N 1
ATOM 7134 C CA . GLY D 1 265 ? 44.809 -7.339 11.859 1.00 10.61 244 GLY D CA 1
ATOM 7135 C C . GLY D 1 265 ? 45.168 -7.791 13.256 1.00 10.32 244 GLY D C 1
ATOM 7136 O O . GLY D 1 265 ? 44.274 -8.192 14.009 1.00 12.36 244 GLY D O 1
ATOM 7137 N N . MET D 1 266 ? 46.448 -7.728 13.630 1.00 9.71 245 MET D N 1
ATOM 7138 C CA . MET D 1 266 ? 46.865 -8.241 14.933 1.00 10.17 245 MET D CA 1
ATOM 7139 C C . MET D 1 266 ? 46.174 -7.522 16.088 1.00 12.16 245 MET D C 1
ATOM 7140 O O . MET D 1 266 ? 45.943 -8.124 17.148 1.00 15.05 245 MET D O 1
ATOM 7145 N N . HIS D 1 267 ? 45.850 -6.241 15.915 1.00 10.09 246 HIS D N 1
ATOM 7146 C CA . HIS D 1 267 ? 45.097 -5.492 16.908 1.00 10.93 246 HIS D CA 1
ATOM 7147 C C . HIS D 1 267 ? 44.035 -4.665 16.211 1.00 13.73 246 HIS D C 1
ATOM 7148 O O . HIS D 1 267 ? 44.316 -4.005 15.209 1.00 11.56 246 HIS D O 1
ATOM 7155 N N . MET D 1 268 ? 42.826 -4.699 16.769 1.00 10.88 247 MET D N 1
ATOM 7156 C CA . MET D 1 268 ? 41.693 -3.899 16.331 1.00 11.84 247 MET D CA 1
ATOM 7157 C C . MET D 1 268 ? 40.998 -3.386 17.584 1.00 10.94 247 MET D C 1
ATOM 7158 O O . MET D 1 268 ? 41.079 -4.012 18.646 1.00 15.41 247 MET D O 1
ATOM 7163 N N . SER D 1 269 ? 40.296 -2.270 17.467 1.00 12.45 248 SER D N 1
ATOM 7164 C CA . SER D 1 269 ? 39.602 -1.739 18.642 1.00 15.73 248 SER D CA 1
ATOM 7165 C C . SER D 1 269 ? 38.410 -0.866 18.285 1.00 22.21 248 SER D C 1
ATOM 7166 O O . SER D 1 269 ? 37.677 -0.428 19.181 1.00 21.34 248 SER D O 1
#

CATH classification: 3.40.50.720

Organism: Burkholderia pseudomallei (strain 1710b) (NCBI:txid320372)

Sequence (956 aa):
KRVAFVTGGMGGLGAAISRRLHDAGMAVAVSHSERNDHVSTWLMHERDAGRDFKAYAVDVADFESCERCAEKVLADFGKVDVLINNAGITRDATFMKMTKKGDWDAVMRTDLDAMFNVTKQFIAGMVERRRFGRIVNIGSVNGSRGAFGQANYASSAKAGIHGFTKTLALETAKRGITVNTVSPGYLATAMVEAVPQDVLEAKIILPQIPVGRLGRPDEVAALIAFLCSDDAGFVTGADLLAINGGMMHMSKRRVAFVTGGMGGLGAAISRRLHHDAGMAVAVSHSERNDHVSTWLMHERDAGRDFKAYAVDVADFESCERCAEKVLADFGKVDVLINNAGITRRDATFMKMTKGDWDAVMRTDLDAMFNVTKQFIAGMVERRFGRIVNIGSVNGSRGAFGQANYASSAKAGIHGFTKTLALETAKRGITVNTVSPGYLATAVLEAKILPQIPVGRLGRPDEVAALIAFLCSDDAGFVTGADLLAINGGMMHMSKRRVAFVTGGMGGLGAAISRRLHHDAGMAVAVSHSERNDHVSTWLMHERDAGRDFKAYAVDVADFESCERCAEKVLADFGKVDVLINNAGITRRDATFMKMTKGDWDAVMRRTDLDAMFNVTKQFIAGMVERRFGRIVNIGSVNGSRGAFGQANYASAKAGIHGFTKTLALETAKRGITVNTVSPGYLATVPQDVLEAKILPQIPVGRLGRPDEVAALIAFLCSDDAGFVTGADLAINGGMHMSKRVAFVTGGMGGLGAAISRRLHDAGMAVAVSHSERNDHVSTWLMHERDAGRDFKAYAVDVADFESCERCAEKVLADFGKVDVLINNAGITRDATFMKMTKGDWDAVMRRTDLDAMFNVTKQFIAGMVERRFGRIVNIGSVNGSRGAFGQANYASAKAGIHGFTKTLALETAKRRGITVNTVSPGYLATEAKILPQIPVGRLGRPDEVAALIAFLCSDDAGFVTGADLAINGGMHMS